Protein AF-0000000084721008 (afdb_homodimer)

pLDDT: mean 77.88, std 16.02, range [26.09, 96.75]

Radius of gyration: 58.81 Å; Cα contacts (8 Å, |Δi|>4): 1709; chains: 2; bounding box: 65×165×120 Å

Secondary structure (DSSP, 8-state):
-HHHHHHHHHHHHHHHHHHHHHHHHHHHHHHHHHHHHHHHHHHHHHHHHHHHHHHHHHHHHHHHHHHHTS-GGGGSSEEEPSSEE-TTSPBPPTTSSEEE-GGGSPPPTTEEEEEEE-TT--EE-TTS--HHHHHHHT----HHHHHHHHHHHHHHHHHHHTS-HHHHHHSPP-----------TTS-HHHHHHHHHHHHHHHHHHHHHHHHHH-SGGGGG------S-S------S--BPPPEEEEETTEEEEEEEEEETTEEEEEEEEE-HHHHHHHHHHTTTTT-TT-EEEE--S----GGG-B-SSSSEEEE-----TTSS-----SHHHHHHHHHHHHHHHHHHHHHHHHHHHHHHHHHHHHHHHHHHHHHHHHHHHHHHHHHHHTT----HHHHHHHHHHHHHHHHHHHHHHHHHHHHHHHHTT------EEEEHHHHHHHHHHHHHHHHHHTT-EEEEE--SS-EEEE-HHHHHHHHHHHHHHHHHHSTT-SS-EEEEEEEEETTEEEEEEE--SS---HHHHHTTTSTT-S-HHHHTTSSS--S-HHHHHHHHHHHTT-EEEEEE-TTSSEEEEEEE--/-HHHHHHHHHHHHHHHHHHHHHHHHHHHHHHHHHHHHHHHHHHHHHHHHHHHHHHHHHHHHHHHHHHHTS-GGGGSSEEE-SSEE-TTSPBPPTTSSEEE-GGGSPPPTTEEEEEEE-TT--EE-TT---HHHHHHHT----HHHHHHHHHHHHHHHHHHHTS-HHHHHHS-------------TTS-HHHHHHHHHHHHHHHHHHHHHHHHHH-SGGGGG------S-S---------BPPPEEEEETTEEEEEEEEEETTEEEEEEEEE-HHHHHHHHHHTTTTT-TT-EEEE--S----GGG-B-SSSSEEEE-----TTSS-----SHHHHHHHHHHHHHHHHHHHHHHHHHHHHHHHHHHHHHHHHHHHHHHHHHHHHHHHHHHHTT----HHHHHHHHHHHHHHHHHHHHHHHHHHHHHHHHTT------EEEEHHHHHHHHHHHHHHHHHHTT-EEEEE--SS-EEEE-HHHHHHHHHHHHHHHHHHSTT-SS-EEEEEEEEETTEEEEEEE--SS---HHHHHTTTSTT-S-HHHHTTSSS--S-HHHHHHHHHHHTT-EEEEEE-TTSSEEEEEEE--

Foldseek 3Di:
DVVVVVVVVVLVVVLVVVVVVLVVVLVVVVVVVVVVVVLVVVVLLLVLLLVLLVLLLVVCLVVLLVFLQAAPQLQAQKAFDPCDADPVRHGDPTPPDIDGRPCLADDDPQFQFKWKAFPVGDIDGSNQDDQVSCVVVVSHDDPVSNVSHVVVSVVVSVLSVPDDVVVVQPDDAPPQPPPPCPVPPPDDPSRSVSLNVLSVSLVVSLVSLQVSQNHPPPPPPVPDPDDDDDDPPPPPRWPKDGWAWADRDPWIWTWIWTADPNTIMIITTTGNCVVSQVVSLVVSCVSQVPKHKAADHDHPHHSVFCAHNNYRIGIDSPDDPPPDDDCVVPCSVVVSVVVVVVSVVVSVVVVVVSVVVVVVVVLVVLLVVLLVVLLVVLVVLLVVLVVCVVVCVCVDPVVNVVSVVVNVVSVVVNVLQVVLSVLVVCLVVVNDQWDWDKDWPCVLCVVCVVVLQVLLVVLPAGEAEEEDGDDIFTGRSVLVSLLVSLLSNVQSFQQSPPPHRYWYWYWDDDPQWIKTKIWHARQEDDPVCQVCLQPFQPCPPVCCVPGGRDSSSSNVSSQSSLVSGVWGWDWDDDPNGTTMIIIIGHD/DVVLVVVVVVLVVVLVVVVVVLVVVLVVVVVVVVVVVVLVVVVLLLVLLLVLLVLLLVVCLVVLLVFLQAAPQLQAQKAFDDCDADPVRHGDDTPPDIDGRPCLADDDPQFQFKWKAFPVGDIDGSNQDDQVSCVVVVSHDDPVSNVSHVVVSVVVSVLSVPDDVVVVQPDPAPPQPPPPCPVPPPDDPSRSVSLNVLSVSLVVSLVSLQVSQNHPPPPPPVDDPDDDDDDPPPPPRWPKDGWAWADRDPWIWTWIWTADPNTIMIITTTGNCVVSQVVSLVVSCVSQVPKHKAADHDHPHHSVFCAHNNYRIGIDSPDDPPPDDDCVVPCSVVVSVVVVVVSVVVSVVVVVVSVVVVVVVVLVVLLVVLLVVLLVVLVVLLVVLVVCVVVCVCVDPVVNVVSVVVNVVSVVVNVLQVVLSVLVVCLVVVNDQWDWDKDWPCVLVVVCVVVLQVLLVVLPAGEAEDEDGDDIFTGRSVLVSLLVSLLSNVQSFQQSVPPHRYWYWYWDDDPNWIKTKIWHARQEDDPVCQVCLQPFQPPPPVCCVPGGRDSSSSNVSSQSSLVSGVWGWHWDDDPNGTTMIIIIGHD

Solvent-accessible surface area (backbone atoms only — not comparable to full-atom values): 63607 Å² total; per-residue (Å²): 116,70,68,58,52,54,53,50,50,51,49,51,49,51,51,48,52,47,48,50,50,51,50,52,51,49,51,48,52,50,50,52,49,51,52,50,49,50,49,50,52,52,51,50,50,51,48,34,48,52,52,46,49,51,52,51,41,41,57,44,40,48,60,45,25,55,63,33,49,57,56,80,61,35,51,31,49,65,28,68,42,77,56,33,18,32,76,84,64,41,66,51,64,84,54,53,37,24,26,55,24,76,58,48,47,84,70,56,89,55,44,71,45,55,36,28,31,42,78,87,65,53,68,48,34,28,64,63,65,64,73,67,60,31,59,52,66,70,48,72,70,58,69,69,57,52,50,51,49,47,51,49,49,52,53,47,45,62,58,50,72,78,45,67,62,66,63,66,68,64,54,71,73,70,71,76,64,71,72,68,75,71,67,57,87,82,56,51,71,63,54,54,52,49,52,52,49,44,39,53,51,48,52,54,45,32,50,34,30,50,54,14,23,45,28,80,75,63,75,68,68,76,61,78,78,65,91,90,77,81,74,72,78,69,68,77,66,56,70,50,54,52,44,43,54,48,73,59,87,94,42,42,35,38,34,25,48,33,39,57,96,90,38,54,31,39,38,38,34,36,42,36,55,74,64,46,48,53,56,54,51,64,71,30,49,88,67,34,72,49,42,46,80,42,80,45,91,68,72,84,76,57,69,86,50,49,59,45,58,64,43,55,31,26,54,42,53,56,73,69,79,86,70,70,74,80,74,62,68,65,64,53,65,60,53,49,50,54,52,50,50,49,52,52,51,48,50,51,50,52,50,53,51,48,51,51,50,50,51,53,34,49,54,42,49,53,45,49,51,38,53,35,58,59,49,49,56,55,33,52,52,42,34,51,53,25,47,41,54,53,66,58,71,52,79,48,65,71,57,42,49,50,49,26,46,50,48,27,51,47,25,50,50,51,42,49,51,43,51,50,52,40,51,39,50,36,48,73,60,66,73,56,79,57,62,68,39,83,39,50,52,39,61,56,49,56,73,40,42,62,61,50,34,51,55,19,42,74,52,68,30,43,63,44,79,55,59,65,79,91,44,68,34,42,35,28,68,70,56,50,51,50,37,51,49,43,51,50,51,47,38,36,59,62,20,55,84,25,87,55,44,49,35,41,37,37,63,43,80,55,96,80,29,45,24,45,33,43,35,32,45,12,83,43,73,56,72,75,54,57,76,41,53,56,36,68,49,51,54,48,76,76,49,50,78,78,45,71,87,73,48,34,43,60,53,20,37,34,39,52,49,23,47,57,49,65,25,47,59,44,79,48,92,49,91,90,41,9,46,34,38,34,40,36,38,40,101,116,71,67,59,53,55,52,50,49,51,48,51,51,49,50,49,51,48,50,50,50,50,51,52,50,49,52,48,52,50,52,51,50,49,52,50,49,50,50,51,50,51,51,50,50,51,49,34,50,52,53,44,50,50,51,50,40,42,57,44,39,46,60,45,25,54,63,33,50,56,56,80,61,36,50,31,49,63,28,69,43,76,54,33,17,31,76,85,64,41,64,52,65,84,57,54,37,24,28,54,24,75,59,50,48,83,72,56,89,57,45,71,43,56,36,28,31,43,77,86,64,53,68,48,35,29,65,66,65,64,72,66,59,30,59,53,67,70,49,71,68,60,68,68,58,51,51,52,48,47,51,50,52,51,52,49,43,62,59,50,72,77,45,68,61,66,63,65,68,64,56,72,74,66,72,77,64,70,72,68,76,72,67,57,86,82,57,51,72,64,53,53,52,51,51,53,49,44,39,54,51,47,51,52,46,32,51,33,32,50,55,14,22,44,28,81,77,62,73,69,67,77,60,77,77,66,91,91,78,81,73,72,81,68,70,78,65,58,69,50,53,53,43,44,53,48,73,60,86,94,42,43,33,38,34,23,48,32,40,57,97,90,36,54,33,39,38,37,36,36,43,35,54,72,62,45,50,53,54,52,52,63,72,30,49,88,68,33,69,49,42,47,78,40,81,47,91,69,70,83,78,56,68,85,51,49,59,47,57,63,42,57,34,26,55,42,54,56,74,70,78,87,70,72,75,80,73,62,69,65,64,55,64,60,51,49,50,54,52,50,50,49,51,51,50,47,51,50,50,51,50,53,51,48,51,52,51,51,52,52,32,49,54,42,48,52,44,49,51,36,53,36,58,59,50,47,56,57,34,51,52,43,34,52,52,24,46,42,55,49,66,57,71,53,80,50,64,72,56,42,48,51,50,26,46,50,48,28,52,46,26,50,49,52,43,50,51,43,52,51,52,42,52,41,52,35,49,73,60,68,73,55,80,56,63,69,40,83,39,50,50,40,61,55,49,57,72,41,44,63,59,52,34,49,56,21,43,74,51,69,30,43,64,42,79,55,58,66,79,91,45,68,35,43,36,28,68,69,57,49,50,50,36,50,51,44,51,50,51,47,39,35,59,62,19,54,84,25,86,55,43,51,34,39,38,37,65,43,80,55,98,81,29,48,25,45,32,44,35,33,43,13,82,44,73,55,73,76,55,57,75,40,52,56,36,69,48,50,54,50,76,76,48,50,79,78,45,72,88,71,49,34,42,58,52,20,37,33,39,51,50,24,48,56,48,66,24,44,60,44,79,48,92,49,91,91,43,9,42,34,37,35,40,36,38,40,102

Structure (mmCIF, N/CA/C/O backbone):
data_AF-0000000084721008-model_v1
#
loop_
_entity.id
_entity.type
_entity.pdbx_description
1 polymer 'histidine kinase'
#
loop_
_atom_site.group_PDB
_atom_site.id
_atom_site.type_symbol
_atom_site.label_atom_id
_atom_site.label_alt_id
_atom_site.label_comp_id
_atom_site.label_asym_id
_atom_site.label_entity_id
_atom_site.label_seq_id
_atom_site.pdbx_PDB_ins_code
_atom_site.Cartn_x
_atom_site.Cartn_y
_atom_site.Cartn_z
_atom_site.occupancy
_atom_site.B_iso_or_equiv
_atom_site.auth_seq_id
_atom_site.auth_comp_id
_atom_site.auth_asym_id
_atom_site.auth_atom_id
_atom_site.pdbx_PDB_model_num
ATOM 1 N N . MET A 1 1 ? 10.516 42.25 18.156 1 35.97 1 MET A N 1
ATOM 2 C CA . MET A 1 1 ? 10.812 41.469 16.953 1 35.97 1 MET A CA 1
ATOM 3 C C . MET A 1 1 ? 11.148 40.031 17.328 1 35.97 1 MET A C 1
ATOM 5 O O . MET A 1 1 ? 11.117 39.156 16.484 1 35.97 1 MET A O 1
ATOM 9 N N . ILE A 1 2 ? 11.758 39.875 18.5 1 44.78 2 ILE A N 1
ATOM 10 C CA . ILE A 1 2 ? 12.461 38.688 18.969 1 44.78 2 ILE A CA 1
ATOM 11 C C . ILE A 1 2 ? 11.477 37.531 19.125 1 44.78 2 ILE A C 1
ATOM 13 O O . ILE A 1 2 ? 11.781 36.406 18.766 1 44.78 2 ILE A O 1
ATOM 17 N N . ARG A 1 3 ? 10.156 37.781 19.516 1 59.06 3 ARG A N 1
ATOM 18 C CA . ARG A 1 3 ? 9.305 36.688 19.969 1 59.06 3 ARG A CA 1
ATOM 19 C C . ARG A 1 3 ? 8.578 36.031 18.797 1 59.06 3 ARG A C 1
ATOM 21 O O . ARG A 1 3 ? 8.344 34.812 18.812 1 59.06 3 ARG A O 1
ATOM 28 N N . SER A 1 4 ? 8.633 36.875 17.75 1 67.44 4 SER A N 1
ATOM 29 C CA . SER A 1 4 ? 7.93 36.25 16.625 1 67.44 4 SER A CA 1
ATOM 30 C C . SER A 1 4 ? 8.766 35.156 15.984 1 67.44 4 SER A C 1
ATOM 32 O O . SER A 1 4 ? 8.219 34.125 15.539 1 67.44 4 SER A O 1
ATOM 34 N N . TRP A 1 5 ? 10.109 35.312 16.125 1 70.75 5 TRP A N 1
ATOM 35 C CA . TRP A 1 5 ? 10.969 34.312 15.477 1 70.75 5 TRP A CA 1
ATOM 36 C C . TRP A 1 5 ? 10.867 32.969 16.172 1 70.75 5 TRP A C 1
ATOM 38 O O . TRP A 1 5 ? 10.945 31.922 15.523 1 70.75 5 TRP A O 1
ATOM 48 N N . ARG A 1 6 ? 10.57 33.031 17.531 1 71.56 6 ARG A N 1
ATOM 49 C CA . ARG A 1 6 ? 10.445 31.797 18.266 1 71.56 6 ARG A CA 1
ATOM 50 C C . ARG A 1 6 ? 9.211 31.016 17.812 1 71.56 6 ARG A C 1
ATOM 52 O O . ARG A 1 6 ? 9.242 29.781 17.719 1 71.56 6 ARG A O 1
ATOM 59 N N . ILE A 1 7 ? 8.195 31.766 17.469 1 73.56 7 ILE A N 1
ATOM 60 C CA . ILE A 1 7 ? 6.969 31.125 17 1 73.56 7 ILE A CA 1
ATOM 61 C C . ILE A 1 7 ? 7.215 30.484 15.641 1 73.56 7 ILE A C 1
ATOM 63 O O . ILE A 1 7 ? 6.809 29.344 15.406 1 73.56 7 ILE A O 1
ATOM 67 N N . TRP A 1 8 ? 7.992 31.172 14.82 1 78 8 TRP A N 1
ATOM 68 C CA . TRP A 1 8 ? 8.242 30.656 13.477 1 78 8 TRP A CA 1
ATOM 69 C C . TRP A 1 8 ? 9.164 29.438 13.523 1 78 8 TRP A C 1
ATOM 71 O O . TRP A 1 8 ? 9.016 28.516 12.734 1 78 8 TRP A O 1
ATOM 81 N N . ILE A 1 9 ? 10.086 29.438 14.461 1 78.06 9 ILE A N 1
ATOM 82 C CA . ILE A 1 9 ? 10.969 28.281 14.609 1 78.06 9 ILE A CA 1
ATOM 83 C C . ILE A 1 9 ? 10.164 27.078 15.086 1 78.06 9 ILE A C 1
ATOM 85 O O . ILE A 1 9 ? 10.352 25.969 14.586 1 78.06 9 ILE A O 1
ATOM 89 N N . ALA A 1 10 ? 9.273 27.375 15.992 1 73.94 10 ALA A N 1
ATOM 90 C CA . ALA A 1 10 ? 8.453 26.281 16.516 1 73.94 10 ALA A CA 1
ATOM 91 C C . ALA A 1 10 ? 7.539 25.719 15.43 1 73.94 10 ALA A C 1
ATOM 93 O O . ALA A 1 10 ? 7.398 24.5 15.305 1 73.94 10 ALA A O 1
ATOM 94 N N . VAL A 1 11 ? 7.035 26.594 14.648 1 72.88 11 VAL A N 1
ATOM 95 C CA . VAL A 1 11 ? 6.141 26.156 13.578 1 72.88 11 VAL A CA 1
ATOM 96 C C . VAL A 1 11 ? 6.93 25.391 12.523 1 72.88 11 VAL A C 1
ATOM 98 O O . VAL A 1 11 ? 6.48 24.344 12.047 1 72.88 11 VAL A O 1
ATOM 101 N N . SER A 1 12 ? 8.047 25.922 12.156 1 76.56 12 SER A N 1
ATOM 102 C CA . SER A 1 12 ? 8.875 25.266 11.156 1 76.56 12 SER A CA 1
ATOM 103 C C . SER A 1 12 ? 9.32 23.875 11.641 1 76.56 12 SER A C 1
ATOM 105 O O . SER A 1 12 ? 9.344 22.922 10.859 1 76.56 12 SER A O 1
ATOM 107 N N . ALA A 1 13 ? 9.602 23.797 12.906 1 74.69 13 ALA A N 1
ATOM 108 C CA . ALA A 1 13 ? 10.008 22.516 13.469 1 74.69 13 ALA A CA 1
ATOM 109 C C . ALA A 1 13 ? 8.867 21.5 13.422 1 74.69 13 ALA A C 1
ATOM 111 O O . ALA A 1 13 ? 9.078 20.344 13.078 1 74.69 13 ALA A O 1
ATOM 112 N N . CYS A 1 14 ? 7.719 22.016 13.766 1 71.06 14 CYS A N 1
ATOM 113 C CA . CYS A 1 14 ? 6.555 21.141 13.734 1 71.06 14 CYS A CA 1
ATOM 114 C C . CYS A 1 14 ? 6.25 20.688 12.312 1 71.06 14 CYS A C 1
ATOM 116 O O . CYS A 1 14 ? 5.941 19.516 12.078 1 71.06 14 CYS A O 1
ATOM 118 N N . LEU A 1 15 ? 6.359 21.578 11.398 1 72.25 15 LEU A N 1
ATOM 119 C CA . LEU A 1 15 ? 6.102 21.25 10 1 72.25 15 LEU A CA 1
ATOM 120 C C . LEU A 1 15 ? 7.152 20.281 9.469 1 72.25 15 LEU A C 1
ATOM 122 O O . LEU A 1 15 ? 6.832 19.359 8.719 1 72.25 15 LEU A O 1
ATOM 126 N N . CYS A 1 16 ? 8.328 20.469 9.867 1 74.19 16 CYS A N 1
ATOM 127 C CA . CYS A 1 16 ? 9.398 19.578 9.438 1 74.19 16 CYS A CA 1
ATOM 128 C C . CYS A 1 16 ? 9.195 18.172 10 1 74.19 16 CYS A C 1
ATOM 130 O O . CYS A 1 16 ? 9.438 17.188 9.305 1 74.19 16 CYS A O 1
ATOM 132 N N . LEU A 1 17 ? 8.781 18.141 11.18 1 68.81 17 LEU A N 1
ATOM 133 C CA . LEU A 1 17 ? 8.508 16.844 11.789 1 68.81 17 LEU A CA 1
ATOM 134 C C . LEU A 1 17 ? 7.359 16.141 11.078 1 68.81 17 LEU A C 1
ATOM 136 O O . LEU A 1 17 ? 7.418 14.938 10.836 1 68.81 17 LEU A O 1
ATOM 140 N N . ALA A 1 18 ? 6.348 16.906 10.797 1 68.94 18 ALA A N 1
ATOM 141 C CA . ALA A 1 18 ? 5.219 16.344 10.07 1 68.94 18 ALA A CA 1
ATOM 142 C C . ALA A 1 18 ? 5.645 15.859 8.688 1 68.94 18 ALA A C 1
ATOM 144 O O . ALA A 1 18 ? 5.27 14.758 8.266 1 68.94 18 ALA A O 1
ATOM 145 N N . LEU A 1 19 ? 6.422 16.641 8.047 1 71.56 19 LEU A N 1
ATOM 146 C CA . LEU A 1 19 ? 6.895 16.281 6.715 1 71.56 19 LEU A CA 1
ATOM 147 C C . LEU A 1 19 ? 7.805 15.062 6.773 1 71.56 19 LEU A C 1
ATOM 149 O O . LEU A 1 19 ? 7.742 14.195 5.906 1 71.56 19 LEU A O 1
ATOM 153 N N . ALA A 1 20 ? 8.602 15.031 7.781 1 70.44 20 ALA A N 1
ATOM 154 C CA . ALA A 1 20 ? 9.477 13.875 7.953 1 70.44 20 ALA A CA 1
ATOM 155 C C . ALA A 1 20 ? 8.664 12.602 8.172 1 70.44 20 ALA A C 1
ATOM 157 O O . ALA A 1 20 ? 9.016 11.539 7.652 1 70.44 20 ALA A O 1
ATOM 158 N N . GLY A 1 21 ? 7.621 12.789 8.852 1 67.94 21 GLY A N 1
ATOM 159 C CA . GLY A 1 21 ? 6.738 11.648 9.047 1 67.94 21 GLY A CA 1
ATOM 160 C C . GLY A 1 21 ? 6.102 11.156 7.762 1 67.94 21 GLY A C 1
ATOM 161 O O . GLY A 1 21 ? 6.062 9.953 7.496 1 67.94 21 GLY A O 1
ATOM 162 N N . VAL A 1 22 ? 5.688 12.023 6.973 1 69.88 22 VAL A N 1
ATOM 163 C CA . VAL A 1 22 ? 5.047 11.656 5.715 1 69.88 22 VAL A CA 1
ATOM 164 C C . VAL A 1 22 ? 6.074 11.055 4.762 1 69.88 22 VAL A C 1
ATOM 166 O O . VAL A 1 22 ? 5.773 10.109 4.035 1 69.88 22 VAL A O 1
ATOM 169 N N . VAL A 1 23 ? 7.238 11.617 4.781 1 71.81 23 VAL A N 1
ATOM 170 C CA . VAL A 1 23 ? 8.305 11.086 3.939 1 71.81 23 VAL A CA 1
ATOM 171 C C . VAL A 1 23 ? 8.633 9.656 4.363 1 71.81 23 VAL A C 1
ATOM 173 O O . VAL A 1 23 ? 8.789 8.766 3.516 1 71.81 23 VAL A O 1
ATOM 176 N N . ALA A 1 24 ? 8.711 9.445 5.598 1 67 24 ALA A N 1
ATOM 177 C CA . ALA A 1 24 ? 9 8.109 6.105 1 67 24 ALA A CA 1
ATOM 178 C C . ALA A 1 24 ? 7.895 7.125 5.73 1 67 24 ALA A C 1
ATOM 180 O O . ALA A 1 24 ? 8.172 6 5.312 1 67 24 ALA A O 1
ATOM 181 N N . LEU A 1 25 ? 6.68 7.609 5.805 1 68.38 25 LEU A N 1
ATOM 182 C CA . LEU A 1 25 ? 5.555 6.758 5.438 1 68.38 25 LEU A CA 1
ATOM 183 C C . LEU A 1 25 ? 5.566 6.453 3.941 1 68.38 25 LEU A C 1
ATOM 185 O O . LEU A 1 25 ? 5.266 5.328 3.531 1 68.38 25 LEU A O 1
ATOM 189 N N . SER A 1 26 ? 5.91 7.438 3.26 1 70.38 26 SER A N 1
ATOM 190 C CA . SER A 1 26 ? 5.969 7.246 1.814 1 70.38 26 SER A CA 1
ATOM 191 C C . SER A 1 26 ? 7.086 6.281 1.43 1 70.38 26 SER A C 1
ATOM 193 O O . SER A 1 26 ? 6.895 5.406 0.584 1 70.38 26 SER A O 1
ATOM 195 N N . ALA A 1 27 ? 8.18 6.402 2.025 1 71.88 27 ALA A N 1
ATOM 196 C CA . ALA A 1 27 ? 9.305 5.512 1.748 1 71.88 27 ALA A CA 1
ATOM 197 C C . ALA A 1 27 ? 8.977 4.074 2.137 1 71.88 27 ALA A C 1
ATOM 199 O O . ALA A 1 27 ? 9.305 3.137 1.405 1 71.88 27 ALA A O 1
ATOM 200 N N . PHE A 1 28 ? 8.375 3.959 3.102 1 67.31 28 PHE A N 1
ATOM 201 C CA . PHE A 1 28 ? 7.984 2.629 3.549 1 67.31 28 PHE A CA 1
ATOM 202 C C . PHE A 1 28 ? 6.996 2 2.572 1 67.31 28 PHE A C 1
ATOM 204 O O . PHE A 1 28 ? 7.121 0.823 2.229 1 67.31 28 PHE A O 1
ATOM 211 N N . ALA A 1 29 ? 6.102 2.811 2.215 1 68 29 ALA A N 1
ATOM 212 C CA . ALA A 1 29 ? 5.102 2.316 1.272 1 68 29 ALA A CA 1
ATOM 213 C C . ALA A 1 29 ? 5.75 1.88 -0.038 1 68 29 ALA A C 1
ATOM 215 O O . ALA A 1 29 ? 5.379 0.853 -0.611 1 68 29 ALA A O 1
ATOM 216 N N . LEU A 1 30 ? 6.684 2.582 -0.382 1 70.94 30 LEU A N 1
ATOM 217 C CA . LEU A 1 30 ? 7.363 2.266 -1.635 1 70.94 30 LEU A CA 1
ATOM 218 C C . LEU A 1 30 ? 8.203 1.002 -1.494 1 70.94 30 LEU A C 1
ATOM 220 O O . LEU A 1 30 ? 8.266 0.185 -2.416 1 70.94 30 LEU A O 1
ATOM 224 N N . ARG A 1 31 ? 8.781 0.764 -0.392 1 72.19 31 ARG A N 1
ATOM 225 C CA . ARG A 1 31 ? 9.555 -0.445 -0.138 1 72.19 31 ARG A CA 1
ATOM 226 C C . ARG A 1 31 ? 8.656 -1.676 -0.102 1 72.19 31 ARG A C 1
ATOM 228 O O . ARG A 1 31 ? 9.016 -2.727 -0.638 1 72.19 31 ARG A O 1
ATOM 235 N N . LEU A 1 32 ? 7.613 -1.455 0.462 1 64.25 32 LEU A N 1
ATOM 236 C CA . LEU A 1 32 ? 6.672 -2.564 0.532 1 64.25 32 LEU A CA 1
ATOM 237 C C . LEU A 1 32 ? 6.164 -2.934 -0.858 1 64.25 32 LEU A C 1
ATOM 239 O O . LEU A 1 32 ? 6.02 -4.117 -1.176 1 64.25 32 LEU A O 1
ATOM 243 N N . ASP A 1 33 ? 5.969 -1.925 -1.613 1 70.19 33 ASP A N 1
ATOM 244 C CA . ASP A 1 33 ? 5.504 -2.166 -2.977 1 70.19 33 ASP A CA 1
ATOM 245 C C . ASP A 1 33 ? 6.566 -2.895 -3.797 1 70.19 33 ASP A C 1
ATOM 247 O O . ASP A 1 33 ? 6.25 -3.811 -4.559 1 70.19 33 ASP A O 1
ATOM 251 N N . ARG A 1 34 ? 7.711 -2.539 -3.6 1 72.19 34 ARG A N 1
ATOM 252 C CA . ARG A 1 34 ? 8.805 -3.184 -4.324 1 72.19 34 ARG A CA 1
ATOM 253 C C . ARG A 1 34 ? 8.977 -4.633 -3.873 1 72.19 34 ARG A C 1
ATOM 255 O O . ARG A 1 34 ? 9.188 -5.523 -4.699 1 72.19 34 ARG A O 1
ATOM 262 N N . ALA A 1 35 ? 8.898 -4.816 -2.66 1 68 35 ALA A N 1
ATOM 263 C CA . ALA A 1 35 ? 9.023 -6.172 -2.127 1 68 35 ALA A CA 1
ATOM 264 C C . ALA A 1 35 ? 7.891 -7.066 -2.635 1 68 35 ALA A C 1
ATOM 266 O O . ALA A 1 35 ? 8.125 -8.227 -2.988 1 68 35 ALA A O 1
ATOM 267 N N . ASP A 1 36 ? 6.777 -6.469 -2.705 1 68.56 36 ASP A N 1
ATOM 268 C CA . ASP A 1 36 ? 5.621 -7.219 -3.195 1 68.56 36 ASP A CA 1
ATOM 269 C C . ASP A 1 36 ? 5.777 -7.559 -4.676 1 68.56 36 ASP A C 1
ATOM 271 O O . ASP A 1 36 ? 5.418 -8.656 -5.105 1 68.56 36 ASP A O 1
ATOM 275 N N . ARG A 1 37 ? 6.289 -6.645 -5.305 1 70.88 37 ARG A N 1
ATOM 276 C CA . ARG A 1 37 ? 6.508 -6.879 -6.727 1 70.88 37 ARG A CA 1
ATOM 277 C C . ARG A 1 37 ? 7.547 -7.973 -6.949 1 70.88 37 ARG A C 1
ATOM 279 O O . ARG A 1 37 ? 7.359 -8.852 -7.797 1 70.88 37 ARG A O 1
ATOM 286 N N . GLN A 1 38 ? 8.531 -7.953 -6.215 1 73.62 38 GLN A N 1
ATOM 287 C CA . GLN A 1 38 ? 9.578 -8.961 -6.34 1 73.62 38 GLN A CA 1
ATOM 288 C C . GLN A 1 38 ? 9.055 -10.344 -5.945 1 73.62 38 GLN A C 1
ATOM 290 O O . GLN A 1 38 ? 9.383 -11.344 -6.594 1 73.62 38 GLN A O 1
ATOM 295 N N . ALA A 1 39 ? 8.297 -10.336 -4.992 1 69.25 39 ALA A N 1
ATOM 296 C CA . ALA A 1 39 ? 7.715 -11.602 -4.547 1 69.25 39 ALA A CA 1
ATOM 297 C C . ALA A 1 39 ? 6.773 -12.172 -5.602 1 69.25 39 ALA A C 1
ATOM 299 O O . ALA A 1 39 ? 6.766 -13.383 -5.84 1 69.25 39 ALA A O 1
ATOM 300 N N . ARG A 1 40 ? 6.062 -11.352 -6.199 1 71.75 40 ARG A N 1
ATOM 301 C CA . ARG A 1 40 ? 5.141 -11.789 -7.238 1 71.75 40 ARG A CA 1
ATOM 302 C C . ARG A 1 40 ? 5.895 -12.312 -8.453 1 71.75 40 ARG A C 1
ATOM 304 O O . ARG A 1 40 ? 5.496 -13.312 -9.062 1 71.75 40 ARG A O 1
ATOM 311 N N . GLU A 1 41 ? 6.898 -11.633 -8.711 1 75.56 41 GLU A N 1
ATOM 312 C CA . GLU A 1 41 ? 7.707 -12.07 -9.844 1 75.56 41 GLU A CA 1
ATOM 313 C C . GLU A 1 41 ? 8.359 -13.422 -9.57 1 75.56 41 GLU A C 1
ATOM 315 O O . GLU A 1 41 ? 8.391 -14.289 -10.445 1 75.56 41 GLU A O 1
ATOM 320 N N . SER A 1 42 ? 8.836 -13.539 -8.414 1 77.25 42 SER A N 1
ATOM 321 C CA . SER A 1 42 ? 9.445 -14.812 -8.039 1 77.25 42 SER A CA 1
ATOM 322 C C . SER A 1 42 ? 8.414 -15.938 -8.023 1 77.25 42 SER A C 1
ATOM 324 O O . SER A 1 42 ? 8.695 -17.047 -8.461 1 77.25 42 SER A O 1
ATOM 326 N N . ALA A 1 43 ? 7.289 -15.617 -7.562 1 76.38 43 ALA A N 1
ATOM 327 C CA . ALA A 1 43 ? 6.219 -16.609 -7.527 1 76.38 43 ALA A CA 1
ATOM 328 C C . ALA A 1 43 ? 5.797 -17.016 -8.938 1 76.38 43 ALA A C 1
ATOM 330 O O . ALA A 1 43 ? 5.539 -18.188 -9.195 1 76.38 43 ALA A O 1
ATOM 331 N N . ALA A 1 44 ? 5.758 -16.078 -9.734 1 80.06 44 ALA A N 1
ATOM 332 C CA . ALA A 1 44 ? 5.391 -16.359 -11.125 1 80.06 44 ALA A CA 1
ATOM 333 C C . ALA A 1 44 ? 6.441 -17.234 -11.797 1 80.06 44 ALA A C 1
ATOM 335 O O . ALA A 1 44 ? 6.105 -18.141 -12.57 1 80.06 44 ALA A O 1
ATOM 336 N N . ARG A 1 45 ? 7.676 -16.969 -11.523 1 83.25 45 ARG A N 1
ATOM 337 C CA . ARG A 1 45 ? 8.758 -17.766 -12.094 1 83.25 45 ARG A CA 1
ATOM 338 C C . ARG A 1 45 ? 8.695 -19.203 -11.602 1 83.25 45 ARG A C 1
ATOM 340 O O . ARG A 1 45 ? 8.914 -20.141 -12.375 1 83.25 45 ARG A O 1
ATOM 347 N N . GLU A 1 46 ? 8.469 -19.281 -10.391 1 84.75 46 GLU A N 1
ATOM 348 C CA . GLU A 1 46 ? 8.375 -20.625 -9.82 1 84.75 46 GLU A CA 1
ATOM 349 C C . GLU A 1 46 ? 7.188 -21.375 -10.398 1 84.75 46 GLU A C 1
ATOM 351 O O . GLU A 1 46 ? 7.273 -22.594 -10.633 1 84.75 46 GLU A O 1
ATOM 356 N N . GLU A 1 47 ? 6.148 -20.734 -10.594 1 86 47 GLU A N 1
ATOM 357 C CA . GLU A 1 47 ? 4.984 -21.359 -11.203 1 86 47 GLU A CA 1
ATOM 358 C C . GLU A 1 47 ? 5.297 -21.844 -12.617 1 86 47 GLU A C 1
ATOM 360 O O . GLU A 1 47 ? 4.938 -22.953 -12.992 1 86 47 GLU A O 1
ATOM 365 N N . ASN A 1 48 ? 5.898 -20.938 -13.305 1 88.88 48 ASN A N 1
ATOM 366 C CA . ASN A 1 48 ? 6.25 -21.312 -14.672 1 88.88 48 ASN A CA 1
ATOM 367 C C . ASN A 1 48 ? 7.199 -22.5 -14.703 1 88.88 48 ASN A C 1
ATOM 369 O O . ASN A 1 48 ? 7.098 -23.359 -15.586 1 88.88 48 ASN A O 1
ATOM 373 N N . ALA A 1 49 ? 8.086 -22.5 -13.773 1 89.81 49 ALA A N 1
ATOM 374 C CA . ALA A 1 49 ? 9.016 -23.625 -13.695 1 89.81 49 ALA A CA 1
ATOM 375 C C . ALA A 1 49 ? 8.273 -24.922 -13.398 1 89.81 49 ALA A C 1
ATOM 377 O O . ALA A 1 49 ? 8.578 -25.969 -13.984 1 89.81 49 ALA A O 1
ATOM 378 N N . ARG A 1 50 ? 7.355 -24.859 -12.547 1 89.81 50 ARG A N 1
ATOM 379 C CA . ARG A 1 50 ? 6.559 -26.031 -12.219 1 89.81 50 ARG A CA 1
ATOM 380 C C . ARG A 1 50 ? 5.785 -26.531 -13.438 1 89.81 50 ARG A C 1
ATOM 382 O O . ARG A 1 50 ? 5.766 -27.719 -13.727 1 89.81 50 ARG A O 1
ATOM 389 N N . LEU A 1 51 ? 5.188 -25.641 -14.07 1 91.44 51 LEU A N 1
ATOM 390 C CA . LEU A 1 51 ? 4.418 -25.984 -15.258 1 91.44 51 LEU A CA 1
ATOM 391 C C . LEU A 1 51 ? 5.324 -26.562 -16.344 1 91.44 51 LEU A C 1
ATOM 393 O O . LEU A 1 51 ? 4.945 -27.516 -17.031 1 91.44 51 LEU A O 1
ATOM 397 N N . ALA A 1 52 ? 6.461 -25.953 -16.406 1 92.81 52 ALA A N 1
ATOM 398 C CA . ALA A 1 52 ? 7.43 -26.453 -17.391 1 92.81 52 ALA A CA 1
ATOM 399 C C . ALA A 1 52 ? 7.82 -27.891 -17.094 1 92.81 52 ALA A C 1
ATOM 401 O O . ALA A 1 52 ? 7.91 -28.719 -18.016 1 92.81 52 ALA A O 1
ATOM 402 N N . LEU A 1 53 ? 8.062 -28.203 -15.898 1 92.94 53 LEU A N 1
ATOM 403 C CA . LEU A 1 53 ? 8.438 -29.547 -15.508 1 92.94 53 LEU A CA 1
ATOM 404 C C . LEU A 1 53 ? 7.312 -30.531 -15.828 1 92.94 53 LEU A C 1
ATOM 406 O O . LEU A 1 53 ? 7.574 -31.656 -16.281 1 92.94 53 LEU A O 1
ATOM 410 N N . TRP A 1 54 ? 6.121 -30.141 -15.594 1 93.12 54 TRP A N 1
ATOM 411 C CA . TRP A 1 54 ? 4.977 -30.984 -15.93 1 93.12 54 TRP A CA 1
ATOM 412 C C . TRP A 1 54 ? 4.906 -31.234 -17.438 1 93.12 54 TRP A C 1
ATOM 414 O O . TRP A 1 54 ? 4.672 -32.375 -17.875 1 93.12 54 TRP A O 1
ATOM 424 N N . ARG A 1 55 ? 5.117 -30.234 -18.188 1 92.38 55 ARG A N 1
ATOM 425 C CA . ARG A 1 55 ? 5.086 -30.359 -19.641 1 92.38 55 ARG A CA 1
ATOM 426 C C . ARG A 1 55 ? 6.148 -31.328 -20.141 1 92.38 55 ARG A C 1
ATOM 428 O O . ARG A 1 55 ? 5.855 -32.219 -20.953 1 92.38 55 ARG A O 1
ATOM 435 N N . LEU A 1 56 ? 7.301 -31.125 -19.594 1 93.56 56 LEU A N 1
ATOM 436 C CA . LEU A 1 56 ? 8.422 -31.969 -20.016 1 93.56 56 LEU A CA 1
ATOM 437 C C . LEU A 1 56 ? 8.172 -33.438 -19.656 1 93.56 56 LEU A C 1
ATOM 439 O O . LEU A 1 56 ? 8.305 -34.312 -20.516 1 93.56 56 LEU A O 1
ATOM 443 N N . ASP A 1 57 ? 7.82 -33.656 -18.453 1 92.88 57 ASP A N 1
ATOM 444 C CA . ASP A 1 57 ? 7.594 -35.031 -18.016 1 92.88 57 ASP A CA 1
ATOM 445 C C . ASP A 1 57 ? 6.426 -35.688 -18.766 1 92.88 57 ASP A C 1
ATOM 447 O O . ASP A 1 57 ? 6.473 -36.844 -19.109 1 92.88 57 ASP A O 1
ATOM 451 N N . SER A 1 58 ? 5.418 -34.938 -18.969 1 91.12 58 SER A N 1
ATOM 452 C CA . SER A 1 58 ? 4.25 -35.438 -19.672 1 91.12 58 SER A CA 1
ATOM 453 C C . SER A 1 58 ? 4.586 -35.781 -21.109 1 91.12 58 SER A C 1
ATOM 455 O O . SER A 1 58 ? 4.086 -36.781 -21.656 1 91.12 58 SER A O 1
ATOM 457 N N . ASP A 1 59 ? 5.375 -35.031 -21.719 1 90.31 59 ASP A N 1
ATOM 458 C CA . ASP A 1 59 ? 5.773 -35.25 -23.094 1 90.31 59 ASP A CA 1
ATOM 459 C C . ASP A 1 59 ? 6.676 -36.5 -23.203 1 90.31 59 ASP A C 1
ATOM 461 O O . ASP A 1 59 ? 6.734 -37.125 -24.25 1 90.31 59 ASP A O 1
ATOM 465 N N . LEU A 1 60 ? 7.332 -36.812 -22.156 1 90.94 60 LEU A N 1
ATOM 466 C CA . LEU A 1 60 ? 8.273 -37.938 -22.156 1 90.94 60 LEU A CA 1
ATOM 467 C C . LEU A 1 60 ? 7.562 -39.25 -21.844 1 90.94 60 LEU A C 1
ATOM 469 O O . LEU A 1 60 ? 8.062 -40.312 -22.172 1 90.94 60 LEU A O 1
ATOM 473 N N . LEU A 1 61 ? 6.441 -39.188 -21.266 1 88.56 61 LEU A N 1
ATOM 474 C CA . LEU A 1 61 ? 5.777 -40.344 -20.734 1 88.56 61 LEU A CA 1
ATOM 475 C C . LEU A 1 61 ? 5.422 -41.344 -21.844 1 88.56 61 LEU A C 1
ATOM 477 O O . LEU A 1 61 ? 5.668 -42.531 -21.719 1 88.56 61 LEU A O 1
ATOM 481 N N . PRO A 1 62 ? 4.867 -40.812 -22.938 1 83.44 62 PRO A N 1
ATOM 482 C CA . PRO A 1 62 ? 4.523 -41.75 -24 1 83.44 62 PRO A CA 1
ATOM 483 C C . PRO A 1 62 ? 5.738 -42.531 -24.516 1 83.44 62 PRO A C 1
ATOM 485 O O . PRO A 1 62 ? 5.645 -43.719 -24.781 1 83.44 62 PRO A O 1
ATOM 488 N N . LEU A 1 63 ? 6.848 -41.906 -24.625 1 86.25 63 LEU A N 1
ATOM 489 C CA . LEU A 1 63 ? 8.078 -42.531 -25.094 1 86.25 63 LEU A CA 1
ATOM 490 C C . LEU A 1 63 ? 8.547 -43.594 -24.094 1 86.25 63 LEU A C 1
ATOM 492 O O . LEU A 1 63 ? 8.859 -44.719 -24.5 1 86.25 63 LEU A O 1
ATOM 496 N N . VAL A 1 64 ? 8.57 -43.281 -22.859 1 88.44 64 VAL A N 1
ATOM 497 C CA . VAL A 1 64 ? 9.055 -44.188 -21.828 1 88.44 64 VAL A CA 1
ATOM 498 C C . VAL A 1 64 ? 8.102 -45.375 -21.688 1 88.44 64 VAL A C 1
ATOM 500 O O . VAL A 1 64 ? 8.539 -46.5 -21.516 1 88.44 64 VAL A O 1
ATOM 503 N N . ALA A 1 65 ? 6.883 -45.062 -21.719 1 83.5 65 ALA A N 1
ATOM 504 C CA . ALA A 1 65 ? 5.887 -46.125 -21.609 1 83.5 65 ALA A CA 1
ATOM 505 C C . ALA A 1 65 ? 6 -47.125 -22.781 1 83.5 65 ALA A C 1
ATOM 507 O O . ALA A 1 65 ? 5.914 -48.344 -22.578 1 83.5 65 ALA A O 1
ATOM 508 N N . ARG A 1 66 ? 6.156 -46.656 -23.938 1 81.94 66 ARG A N 1
ATOM 509 C CA . ARG A 1 66 ? 6.293 -47.5 -25.125 1 81.94 66 ARG A CA 1
ATOM 510 C C . ARG A 1 66 ? 7.5 -48.406 -25.016 1 81.94 66 ARG A C 1
ATOM 512 O O . ARG A 1 66 ? 7.402 -49.625 -25.281 1 81.94 66 ARG A O 1
ATOM 519 N N . GLU A 1 67 ? 8.57 -47.875 -24.625 1 86.88 67 GLU A N 1
ATOM 520 C CA . GLU A 1 67 ? 9.797 -48.656 -24.531 1 86.88 67 GLU A CA 1
ATOM 521 C C . GLU A 1 67 ? 9.727 -49.688 -23.391 1 86.88 67 GLU A C 1
ATOM 523 O O . GLU A 1 67 ? 10.289 -50.75 -23.469 1 86.88 67 GLU A O 1
ATOM 528 N N . SER A 1 68 ? 9.047 -49.281 -22.375 1 86.31 68 SER A N 1
ATOM 529 C CA . SER A 1 68 ? 8.914 -50.188 -21.234 1 86.31 68 SER A CA 1
ATOM 530 C C . SER A 1 68 ? 7.957 -51.312 -21.531 1 86.31 68 SER A C 1
ATOM 532 O O . SER A 1 68 ? 8.016 -52.375 -20.891 1 86.31 68 SER A O 1
ATOM 534 N N . ALA A 1 69 ? 7.152 -51.156 -22.469 1 78.75 69 ALA A N 1
ATOM 535 C CA . ALA A 1 69 ? 6.148 -52.156 -22.797 1 78.75 69 ALA A CA 1
ATOM 536 C C . ALA A 1 69 ? 6.734 -53.219 -23.719 1 78.75 69 ALA A C 1
ATOM 538 O O . ALA A 1 69 ? 6.109 -54.281 -23.938 1 78.75 69 ALA A O 1
ATOM 539 N N . VAL A 1 70 ? 7.934 -53.062 -24.234 1 82.81 70 VAL A N 1
ATOM 540 C CA . VAL A 1 70 ? 8.57 -54.062 -25.094 1 82.81 70 VAL A CA 1
ATOM 541 C C . VAL A 1 70 ? 8.852 -55.344 -24.312 1 82.81 70 VAL A C 1
ATOM 543 O O . VAL A 1 70 ? 9.477 -55.281 -23.25 1 82.81 70 VAL A O 1
ATOM 546 N N . ALA A 1 71 ? 8.391 -56.469 -24.812 1 80.62 71 ALA A N 1
ATOM 547 C CA . ALA A 1 71 ? 8.586 -57.75 -24.141 1 80.62 71 ALA A CA 1
ATOM 548 C C . ALA A 1 71 ? 10.055 -58.125 -24.125 1 80.62 71 ALA A C 1
ATOM 550 O O . ALA A 1 71 ? 10.789 -57.875 -25.078 1 80.62 71 ALA A O 1
ATOM 551 N N . PRO A 1 72 ? 10.5 -58.719 -23.094 1 87 72 PRO A N 1
ATOM 552 C CA . PRO A 1 72 ? 11.906 -59.125 -23 1 87 72 PRO A CA 1
ATOM 553 C C . PRO A 1 72 ? 12.344 -60.031 -24.156 1 87 72 PRO A C 1
ATOM 555 O O . PRO A 1 72 ? 13.484 -59.906 -24.625 1 87 72 PRO A O 1
ATOM 558 N N . GLU A 1 73 ? 11.461 -60.812 -24.703 1 85.25 73 GLU A N 1
ATOM 559 C CA . GLU A 1 73 ? 11.797 -61.75 -25.781 1 85.25 73 GLU A CA 1
ATOM 560 C C . GLU A 1 73 ? 12.039 -61.031 -27.094 1 85.25 73 GLU A C 1
ATOM 562 O O . GLU A 1 73 ? 12.711 -61.531 -27.984 1 85.25 73 GLU A O 1
ATOM 567 N N . ALA A 1 74 ? 11.523 -59.844 -27.109 1 86.81 74 ALA A N 1
ATOM 568 C CA . ALA A 1 74 ? 11.602 -59.062 -28.344 1 86.81 74 ALA A CA 1
ATOM 569 C C . ALA A 1 74 ? 13.023 -58.562 -28.578 1 86.81 74 ALA A C 1
ATOM 571 O O . ALA A 1 74 ? 13.352 -58.125 -29.688 1 86.81 74 ALA A O 1
ATOM 572 N N . TYR A 1 75 ? 13.812 -58.625 -27.625 1 92.31 75 TYR A N 1
ATOM 573 C CA . TYR A 1 75 ? 15.172 -58.094 -27.75 1 92.31 75 TYR A CA 1
ATOM 574 C C . TYR A 1 75 ? 16.094 -59.125 -28.406 1 92.31 75 TYR A C 1
ATOM 576 O O . TYR A 1 75 ? 17.266 -58.844 -28.641 1 92.31 75 TYR A O 1
ATOM 584 N N . ARG A 1 76 ? 15.523 -60.25 -28.703 1 88.25 76 ARG A N 1
ATOM 585 C CA . ARG A 1 76 ? 16.156 -61.219 -29.562 1 88.25 76 ARG A CA 1
ATOM 586 C C . ARG A 1 76 ? 15.578 -61.156 -30.984 1 88.25 76 ARG A C 1
ATOM 588 O O . ARG A 1 76 ? 14.375 -60.938 -31.156 1 88.25 76 ARG A O 1
ATOM 595 N N . PRO A 1 77 ? 16.5 -61.281 -31.906 1 86.56 77 PRO A N 1
ATOM 596 C CA . PRO A 1 77 ? 15.969 -61.188 -33.281 1 86.56 77 PRO A CA 1
ATOM 597 C C . PRO A 1 77 ? 14.859 -62.219 -33.531 1 86.56 77 PRO A C 1
ATOM 599 O O . PRO A 1 77 ? 13.883 -61.906 -34.219 1 86.56 77 PRO A O 1
ATOM 602 N N . VAL A 1 78 ? 15.109 -63.406 -33.031 1 84.44 78 VAL A N 1
ATOM 603 C CA . VAL A 1 78 ? 14.125 -64.5 -33.156 1 84.44 78 VAL A CA 1
ATOM 604 C C . VAL A 1 78 ? 13.953 -65.188 -31.797 1 84.44 78 VAL A C 1
ATOM 606 O O . VAL A 1 78 ? 14.93 -65.438 -31.078 1 84.44 78 VAL A O 1
ATOM 609 N N . SER A 1 79 ? 12.688 -65.312 -31.453 1 82.88 79 SER A N 1
ATOM 610 C CA . SER A 1 79 ? 12.414 -66 -30.188 1 82.88 79 SER A CA 1
ATOM 611 C C . SER A 1 79 ? 11.359 -67.125 -30.359 1 82.88 79 SER A C 1
ATOM 613 O O . SER A 1 79 ? 10.609 -67.062 -31.328 1 82.88 79 SER A O 1
ATOM 615 N N . ALA A 1 80 ? 11.492 -68 -29.375 1 77.5 80 ALA A N 1
ATOM 616 C CA . ALA A 1 80 ? 10.492 -69.062 -29.406 1 77.5 80 ALA A CA 1
ATOM 617 C C . ALA A 1 80 ? 9.094 -68.5 -29.172 1 77.5 80 ALA A C 1
ATOM 619 O O . ALA A 1 80 ? 8.883 -67.688 -28.297 1 77.5 80 ALA A O 1
ATOM 620 N N . ALA A 1 81 ? 8.219 -68.812 -30.062 1 72.75 81 ALA A N 1
ATOM 621 C CA . ALA A 1 81 ? 6.852 -68.25 -29.969 1 72.75 81 ALA A CA 1
ATOM 622 C C . ALA A 1 81 ? 6.082 -68.938 -28.844 1 72.75 81 ALA A C 1
ATOM 624 O O . ALA A 1 81 ? 6.066 -70.188 -28.75 1 72.75 81 ALA A O 1
ATOM 625 N N . ARG A 1 82 ? 5.773 -68.125 -27.906 1 68.38 82 ARG A N 1
ATOM 626 C CA . ARG A 1 82 ? 4.898 -68.625 -26.859 1 68.38 82 ARG A CA 1
ATOM 627 C C . ARG A 1 82 ? 3.434 -68.375 -27.188 1 68.38 82 ARG A C 1
ATOM 629 O O . ARG A 1 82 ? 3.1 -67.312 -27.766 1 68.38 82 ARG A O 1
ATOM 636 N N . GLY A 1 83 ? 2.625 -69.312 -26.922 1 70.75 83 GLY A N 1
ATOM 637 C CA . GLY A 1 83 ? 1.194 -69.188 -27.125 1 70.75 83 GLY A CA 1
ATOM 638 C C . GLY A 1 83 ? 0.75 -69.375 -28.547 1 70.75 83 GLY A C 1
ATOM 639 O O . GLY A 1 83 ? -0.262 -68.812 -28.984 1 70.75 83 GLY A O 1
ATOM 640 N N . VAL A 1 84 ? 1.674 -70 -29.297 1 76.88 84 VAL A N 1
ATOM 641 C CA . VAL A 1 84 ? 1.335 -70.312 -30.688 1 76.88 84 VAL A CA 1
ATOM 642 C C . VAL A 1 84 ? 0.565 -71.625 -30.734 1 76.88 84 VAL A C 1
ATOM 644 O O . VAL A 1 84 ? 0.912 -72.562 -30.031 1 76.88 84 VAL A O 1
ATOM 647 N N . LEU A 1 85 ? -0.463 -71.562 -31.391 1 79.62 85 LEU A N 1
ATOM 648 C CA . LEU A 1 85 ? -1.338 -72.75 -31.531 1 79.62 85 LEU A CA 1
ATOM 649 C C . LEU A 1 85 ? -1.31 -73.25 -32.969 1 79.62 85 LEU A C 1
ATOM 651 O O . LEU A 1 85 ? -1.05 -72.5 -33.906 1 79.62 85 LEU A O 1
ATOM 655 N N . ASP A 1 86 ? -1.435 -74.5 -33.031 1 77.88 86 ASP A N 1
ATOM 656 C CA . ASP A 1 86 ? -1.526 -75.125 -34.375 1 77.88 86 ASP A CA 1
ATOM 657 C C . ASP A 1 86 ? -2.924 -74.938 -34.969 1 77.88 86 ASP A C 1
ATOM 659 O O . ASP A 1 86 ? -3.777 -74.25 -34.344 1 77.88 86 ASP A O 1
ATOM 663 N N . SER A 1 87 ? -3.164 -75.438 -36.219 1 76.81 87 SER A N 1
ATOM 664 C CA . SER A 1 87 ? -4.43 -75.25 -36.938 1 76.81 87 SER A CA 1
ATOM 665 C C . SER A 1 87 ? -5.582 -75.875 -36.188 1 76.81 87 SER A C 1
ATOM 667 O O . SER A 1 87 ? -6.742 -75.562 -36.375 1 76.81 87 SER A O 1
ATOM 669 N N . LYS A 1 88 ? -5.312 -76.812 -35.219 1 78.38 88 LYS A N 1
ATOM 670 C CA . LYS A 1 88 ? -6.344 -77.5 -34.438 1 78.38 88 LYS A CA 1
ATOM 671 C C . LYS A 1 88 ? -6.438 -76.875 -33.031 1 78.38 88 LYS A C 1
ATOM 673 O O . LYS A 1 88 ? -7.043 -77.5 -32.125 1 78.38 88 LYS A O 1
ATOM 678 N N . LEU A 1 89 ? -5.836 -75.75 -32.812 1 78.5 89 LEU A N 1
ATOM 679 C CA . LEU A 1 89 ? -5.875 -74.938 -31.578 1 78.5 89 LEU A CA 1
ATOM 680 C C . LEU A 1 89 ? -5.152 -75.688 -30.453 1 78.5 89 LEU A C 1
ATOM 682 O O . LEU A 1 89 ? -5.547 -75.562 -29.297 1 78.5 89 LEU A O 1
ATOM 686 N N . ARG A 1 90 ? -4.203 -76.562 -30.797 1 82.31 90 ARG A N 1
ATOM 687 C CA . ARG A 1 90 ? -3.34 -77.188 -29.812 1 82.31 90 ARG A CA 1
ATOM 688 C C . ARG A 1 90 ? -2.006 -76.438 -29.688 1 82.31 90 ARG A C 1
ATOM 690 O O . ARG A 1 90 ? -1.487 -75.938 -30.672 1 82.31 90 ARG A O 1
ATOM 697 N N . PRO A 1 91 ? -1.578 -76.438 -28.438 1 79.19 91 PRO A N 1
ATOM 698 C CA . PRO A 1 91 ? -0.308 -75.688 -28.234 1 79.19 91 PRO A CA 1
ATOM 699 C C . PRO A 1 91 ? 0.846 -76.375 -29 1 79.19 91 PRO A C 1
ATOM 701 O O . PRO A 1 91 ? 1 -77.562 -28.984 1 79.19 91 PRO A O 1
ATOM 704 N N . MET A 1 92 ? 1.456 -75.625 -29.797 1 78 92 MET A N 1
ATOM 705 C CA . MET A 1 92 ? 2.631 -76.062 -30.516 1 78 92 MET A CA 1
ATOM 706 C C . MET A 1 92 ? 3.82 -76.25 -29.578 1 78 92 MET A C 1
ATOM 708 O O . MET A 1 92 ? 4 -75.438 -28.656 1 78 92 MET A O 1
ATOM 712 N N . PRO A 1 93 ? 4.484 -77.375 -29.766 1 73.12 93 PRO A N 1
ATOM 713 C CA . PRO A 1 93 ? 5.648 -77.562 -28.891 1 73.12 93 PRO A CA 1
ATOM 714 C C . PRO A 1 93 ? 6.645 -76.438 -29.016 1 73.12 93 PRO A C 1
ATOM 716 O O . PRO A 1 93 ? 6.746 -75.812 -30.062 1 73.12 93 PRO A O 1
ATOM 719 N N . GLN A 1 94 ? 7.312 -76.125 -27.953 1 70.94 94 GLN A N 1
ATOM 720 C CA . GLN A 1 94 ? 8.305 -75.062 -27.875 1 70.94 94 GLN A CA 1
ATOM 721 C C . GLN A 1 94 ? 9.422 -75.312 -28.891 1 70.94 94 GLN A C 1
ATOM 723 O O . GLN A 1 94 ? 9.938 -76.438 -29.016 1 70.94 94 GLN A O 1
ATOM 728 N N . GLY A 1 95 ? 9.719 -74.312 -29.812 1 69 95 GLY A N 1
ATOM 729 C CA . GLY A 1 95 ? 10.836 -74.438 -30.734 1 69 95 GLY A CA 1
ATOM 730 C C . GLY A 1 95 ? 10.398 -74.625 -32.188 1 69 95 GLY A C 1
ATOM 731 O O . GLY A 1 95 ? 11.195 -74.5 -33.094 1 69 95 GLY A O 1
ATOM 732 N N . GLU A 1 96 ? 9.25 -75.125 -32.375 1 77.06 96 GLU A N 1
ATOM 733 C CA . GLU A 1 96 ? 8.797 -75.375 -33.719 1 77.06 96 GLU A CA 1
ATOM 734 C C . GLU A 1 96 ? 8.367 -74.062 -34.438 1 77.06 96 GLU A C 1
ATOM 736 O O . GLU A 1 96 ? 8.438 -74 -35.656 1 77.06 96 GLU A O 1
ATOM 741 N N . ALA A 1 97 ? 7.965 -73.188 -33.625 1 79.94 97 ALA A N 1
ATOM 742 C CA . ALA A 1 97 ? 7.59 -71.875 -34.188 1 79.94 97 ALA A CA 1
ATOM 743 C C . ALA A 1 97 ? 8.375 -70.75 -33.531 1 79.94 97 ALA A C 1
ATOM 745 O O . ALA A 1 97 ? 8.5 -70.688 -32.312 1 79.94 97 ALA A O 1
ATOM 746 N N . LEU A 1 98 ? 8.992 -70.062 -34.469 1 82.5 98 LEU A N 1
ATOM 747 C CA . LEU A 1 98 ? 9.766 -68.875 -34 1 82.5 98 LEU A CA 1
ATOM 748 C C . LEU A 1 98 ? 9.086 -67.562 -34.375 1 82.5 98 LEU A C 1
ATOM 750 O O . LEU A 1 98 ? 8.375 -67.5 -35.375 1 82.5 98 LEU A O 1
ATOM 754 N N . LEU A 1 99 ? 9.258 -66.625 -33.5 1 80.5 99 LEU A N 1
ATOM 755 C CA . LEU A 1 99 ? 8.695 -65.312 -33.781 1 80.5 99 LEU A CA 1
ATOM 756 C C . LEU A 1 99 ? 9.797 -64.312 -34 1 80.5 99 LEU A C 1
ATOM 758 O O . LEU A 1 99 ? 10.766 -64.25 -33.25 1 80.5 99 LEU A O 1
ATOM 762 N N . ALA A 1 100 ? 9.586 -63.594 -35.094 1 81.69 100 ALA A N 1
ATOM 763 C CA . ALA A 1 100 ? 10.516 -62.5 -35.344 1 81.69 100 ALA A CA 1
ATOM 764 C C . ALA A 1 100 ? 10.258 -61.312 -34.406 1 81.69 100 ALA A C 1
ATOM 766 O O . ALA A 1 100 ? 9.102 -61.031 -34.094 1 81.69 100 ALA A O 1
ATOM 767 N N . SER A 1 101 ? 11.305 -60.656 -34.031 1 84.06 101 SER A N 1
ATOM 768 C CA . SER A 1 101 ? 11.203 -59.531 -33.094 1 84.06 101 SER A CA 1
ATOM 769 C C . SER A 1 101 ? 10.453 -58.344 -33.75 1 84.06 101 SER A C 1
ATOM 771 O O . SER A 1 101 ? 10.719 -58 -34.906 1 84.06 101 SER A O 1
ATOM 773 N N . PRO A 1 102 ? 9.555 -57.781 -33 1 78.44 102 PRO A N 1
ATOM 774 C CA . PRO A 1 102 ? 8.898 -56.562 -33.5 1 78.44 102 PRO A CA 1
ATOM 775 C C . PRO A 1 102 ? 9.852 -55.375 -33.594 1 78.44 102 PRO A C 1
ATOM 777 O O . PRO A 1 102 ? 9.531 -54.375 -34.25 1 78.44 102 PRO A O 1
ATOM 780 N N . LEU A 1 103 ? 10.969 -55.469 -33.031 1 86.5 103 LEU A N 1
ATOM 781 C CA . LEU A 1 103 ? 11.938 -54.375 -33.031 1 86.5 103 LEU A CA 1
ATOM 782 C C . LEU A 1 103 ? 12.727 -54.312 -34.312 1 86.5 103 LEU A C 1
ATOM 784 O O . LEU A 1 103 ? 13.562 -53.438 -34.531 1 86.5 103 LEU A O 1
ATOM 788 N N . LEU A 1 104 ? 12.477 -55.312 -35.156 1 81.62 104 LEU A N 1
ATOM 789 C CA . LEU A 1 104 ? 13.102 -55.312 -36.469 1 81.62 104 LEU A CA 1
ATOM 790 C C . LEU A 1 104 ? 12.492 -54.25 -37.375 1 81.62 104 LEU A C 1
ATOM 792 O O . LEU A 1 104 ? 13.055 -53.906 -38.406 1 81.62 104 LEU A O 1
ATOM 796 N N . SER A 1 105 ? 11.383 -53.656 -36.844 1 74.31 105 SER A N 1
ATOM 797 C CA . SER A 1 105 ? 10.734 -52.562 -37.562 1 74.31 105 SER A CA 1
ATOM 798 C C . SER A 1 105 ? 11.531 -51.25 -37.406 1 74.31 105 SER A C 1
ATOM 800 O O . SER A 1 105 ? 12.523 -51.219 -36.688 1 74.31 105 SER A O 1
ATOM 802 N N . PRO A 1 106 ? 11.18 -50.25 -38.188 1 73.12 106 PRO A N 1
ATOM 803 C CA . PRO A 1 106 ? 11.898 -48.969 -38.094 1 73.12 106 PRO A CA 1
ATOM 804 C C . PRO A 1 106 ? 11.898 -48.406 -36.688 1 73.12 106 PRO A C 1
ATOM 806 O O . PRO A 1 106 ? 10.93 -48.594 -35.938 1 73.12 106 PRO A O 1
ATOM 809 N N . LEU A 1 107 ? 12.938 -47.781 -36.375 1 79.56 107 LEU A N 1
ATOM 810 C CA . LEU A 1 107 ? 13.156 -47.25 -35.031 1 79.56 107 LEU A CA 1
ATOM 811 C C . LEU A 1 107 ? 12.156 -46.125 -34.719 1 79.56 107 LEU A C 1
ATOM 813 O O . LEU A 1 107 ? 11.844 -45.312 -35.594 1 79.56 107 LEU A O 1
ATOM 817 N N . PRO A 1 108 ? 11.625 -46.156 -33.594 1 81.25 108 PRO A N 1
ATOM 818 C CA . PRO A 1 108 ? 10.75 -45.062 -33.188 1 81.25 108 PRO A CA 1
ATOM 819 C C . PRO A 1 108 ? 11.492 -43.75 -33.062 1 81.25 108 PRO A C 1
ATOM 821 O O . PRO A 1 108 ? 12.727 -43.719 -33.062 1 81.25 108 PRO A O 1
ATOM 824 N N . GLU A 1 109 ? 10.672 -42.719 -32.969 1 85.25 109 GLU A N 1
ATOM 825 C CA . GLU A 1 109 ? 11.242 -41.375 -32.844 1 85.25 109 GLU A CA 1
ATOM 826 C C . GLU A 1 109 ? 12.109 -41.281 -31.594 1 85.25 109 GLU A C 1
ATOM 828 O O . GLU A 1 109 ? 11.734 -41.781 -30.516 1 85.25 109 GLU A O 1
ATOM 833 N N . HIS A 1 110 ? 13.281 -40.75 -31.688 1 91.12 110 HIS A N 1
ATOM 834 C CA . HIS A 1 110 ? 14.242 -40.406 -30.641 1 91.12 110 HIS A CA 1
ATOM 835 C C . HIS A 1 110 ? 14.938 -41.656 -30.094 1 91.12 110 HIS A C 1
ATOM 837 O O . HIS A 1 110 ? 15.508 -41.625 -29 1 91.12 110 HIS A O 1
ATOM 843 N N . VAL A 1 111 ? 14.758 -42.75 -30.672 1 93.06 111 VAL A N 1
ATOM 844 C CA . VAL A 1 111 ? 15.469 -43.969 -30.281 1 93.06 111 VAL A CA 1
ATOM 845 C C . VAL A 1 111 ? 16.531 -44.312 -31.328 1 93.06 111 VAL A C 1
ATOM 847 O O . VAL A 1 111 ? 16.234 -44.344 -32.531 1 93.06 111 VAL A O 1
ATOM 850 N N . LEU A 1 112 ? 17.719 -44.5 -30.859 1 94.25 112 LEU A N 1
ATOM 851 C CA . LEU A 1 112 ? 18.812 -44.75 -31.797 1 94.25 112 LEU A CA 1
ATOM 852 C C . LEU A 1 112 ? 19.031 -46.25 -31.984 1 94.25 112 LEU A C 1
ATOM 854 O O . LEU A 1 112 ? 19.422 -46.688 -33.062 1 94.25 112 LEU A O 1
ATOM 858 N N . LEU A 1 113 ? 18.844 -47.062 -30.953 1 94.62 113 LEU A N 1
ATOM 859 C CA . LEU A 1 113 ? 19.125 -48.5 -31.031 1 94.62 113 LEU A CA 1
ATOM 860 C C . LEU A 1 113 ? 18.562 -49.219 -29.812 1 94.62 113 LEU A C 1
ATOM 862 O O . LEU A 1 113 ? 18.656 -48.719 -28.688 1 94.62 113 LEU A O 1
ATOM 866 N N . HIS A 1 114 ? 17.969 -50.344 -30.062 1 95.56 114 HIS A N 1
ATOM 867 C CA . HIS A 1 114 ? 17.641 -51.25 -28.969 1 95.56 114 HIS A CA 1
ATOM 868 C C . HIS A 1 114 ? 18.797 -52.219 -28.719 1 95.56 114 HIS A C 1
ATOM 870 O O . HIS A 1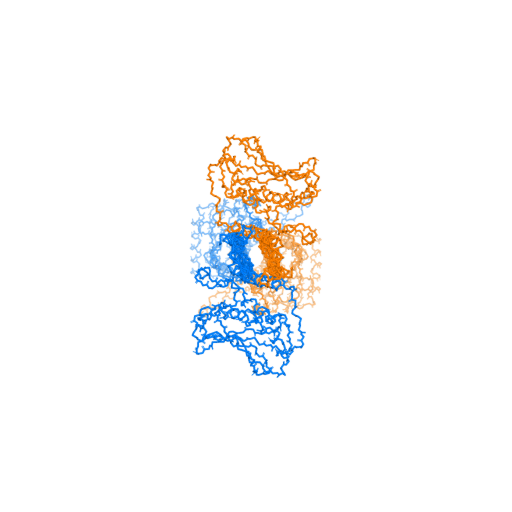 114 ? 19.5 -52.594 -29.656 1 95.56 114 HIS A O 1
ATOM 876 N N . PHE A 1 115 ? 19 -52.594 -27.453 1 94.69 115 PHE A N 1
ATOM 877 C CA . PHE A 1 115 ? 20.156 -53.438 -27.172 1 94.69 115 PHE A CA 1
ATOM 878 C C . PHE A 1 115 ? 19.844 -54.438 -26.047 1 94.69 115 PHE A C 1
ATOM 880 O O . PHE A 1 115 ? 18.875 -54.25 -25.312 1 94.69 115 PHE A O 1
ATOM 887 N N . GLN A 1 116 ? 20.594 -55.406 -26.016 1 94.44 116 GLN A N 1
ATOM 888 C CA . GLN A 1 116 ? 20.578 -56.375 -24.953 1 94.44 116 GLN A CA 1
ATOM 889 C C . GLN A 1 116 ? 22 -56.781 -24.531 1 94.44 116 GLN A C 1
ATOM 891 O O . GLN A 1 116 ? 22.875 -56.906 -25.391 1 94.44 116 GLN A O 1
ATOM 896 N N . VAL A 1 117 ? 22.188 -56.812 -23.234 1 93.12 117 VAL A N 1
ATOM 897 C CA . VAL A 1 117 ? 23.484 -57.25 -22.688 1 93.12 117 VAL A CA 1
ATOM 898 C C . VAL A 1 117 ? 23.312 -58.594 -22 1 93.12 117 VAL A C 1
ATOM 900 O O . VAL A 1 117 ? 22.547 -58.719 -21.031 1 93.12 117 VAL A O 1
ATOM 903 N N . ALA A 1 118 ? 24.031 -59.531 -22.469 1 91.06 118 ALA A N 1
ATOM 904 C CA . ALA A 1 118 ? 23.953 -60.875 -21.906 1 91.06 118 ALA A CA 1
ATOM 905 C C . ALA A 1 118 ? 24.781 -61 -20.625 1 91.06 118 ALA A C 1
ATOM 907 O O . ALA A 1 118 ? 25.469 -60.031 -20.25 1 91.06 118 ALA A O 1
ATOM 908 N N . SER A 1 119 ? 24.594 -62.156 -19.922 1 86.88 119 SER A N 1
ATOM 909 C CA . SER A 1 119 ? 25.281 -62.375 -18.656 1 86.88 119 SER A CA 1
ATOM 910 C C . SER A 1 119 ? 26.797 -62.375 -18.844 1 86.88 119 SER A C 1
ATOM 912 O O . SER A 1 119 ? 27.547 -62.031 -17.922 1 86.88 119 SER A O 1
ATOM 914 N N . ASP A 1 120 ? 27.188 -62.719 -20.031 1 85.31 120 ASP A N 1
ATOM 915 C CA . ASP A 1 120 ? 28.625 -62.781 -20.312 1 85.31 120 ASP A CA 1
ATOM 916 C C . ASP A 1 120 ? 29.172 -61.438 -20.75 1 85.31 120 ASP A C 1
ATOM 918 O O . ASP A 1 120 ? 30.359 -61.312 -21 1 85.31 120 ASP A O 1
ATOM 922 N N . GLY A 1 121 ? 28.344 -60.438 -20.922 1 86.31 121 GLY A N 1
ATOM 923 C CA . GLY A 1 121 ? 28.781 -59.094 -21.266 1 86.31 121 GLY A CA 1
ATOM 924 C C . GLY A 1 121 ? 28.641 -58.781 -22.734 1 86.31 121 GLY A C 1
ATOM 925 O O . GLY A 1 121 ? 28.906 -57.688 -23.172 1 86.31 121 GLY A O 1
ATOM 926 N N . THR A 1 122 ? 28.25 -59.75 -23.516 1 89.25 122 THR A N 1
ATOM 927 C CA . THR A 1 122 ? 28.094 -59.562 -24.953 1 89.25 122 THR A CA 1
ATOM 928 C C . THR A 1 122 ? 26.906 -58.625 -25.25 1 89.25 122 THR A C 1
ATOM 930 O O . THR A 1 122 ? 25.828 -58.844 -24.719 1 89.25 122 THR A O 1
ATOM 933 N N . VAL A 1 123 ? 27.234 -57.656 -26.047 1 92.38 123 VAL A N 1
ATOM 934 C CA . VAL A 1 123 ? 26.203 -56.688 -26.422 1 92.38 123 VAL A CA 1
ATOM 935 C C . VAL A 1 123 ? 25.672 -57 -27.812 1 92.38 123 VAL A C 1
ATOM 937 O O . VAL A 1 123 ? 26.453 -57.156 -28.766 1 92.38 123 VAL A O 1
ATOM 940 N N . SER A 1 124 ? 24.391 -57.188 -27.906 1 92.62 124 SER A N 1
ATOM 941 C CA . SER A 1 124 ? 23.75 -57.469 -29.188 1 92.62 124 SER A CA 1
ATOM 942 C C . SER A 1 124 ? 22.531 -56.562 -29.406 1 92.62 124 SER A C 1
ATOM 944 O O . SER A 1 124 ? 22.125 -55.844 -28.484 1 92.62 124 SER A O 1
ATOM 946 N N . SER A 1 125 ? 22.078 -56.5 -30.547 1 93.94 125 SER A N 1
ATOM 947 C CA . SER A 1 125 ? 20.891 -55.719 -30.906 1 93.94 125 SER A CA 1
ATOM 948 C C . SER A 1 125 ? 19.953 -56.531 -31.781 1 93.94 125 SER A C 1
ATOM 950 O O . SER A 1 125 ? 20.391 -57.281 -32.656 1 93.94 125 SER A O 1
ATOM 952 N N . PRO A 1 126 ? 18.688 -56.438 -31.438 1 90.94 126 PRO A N 1
ATOM 953 C CA . PRO A 1 126 ? 17.734 -57.156 -32.312 1 90.94 126 PRO A CA 1
ATOM 954 C C . PRO A 1 126 ? 17.656 -56.531 -33.719 1 90.94 126 PRO A C 1
ATOM 956 O O . PRO A 1 126 ? 17.141 -57.188 -34.625 1 90.94 126 PRO A O 1
ATOM 959 N N . GLN A 1 127 ? 18.141 -55.406 -33.844 1 89.19 127 GLN A N 1
ATOM 960 C CA . GLN A 1 127 ? 18.047 -54.719 -35.125 1 89.19 127 GLN A CA 1
ATOM 961 C C . GLN A 1 127 ? 19.234 -55.031 -36.031 1 89.19 127 GLN A C 1
ATOM 963 O O . GLN A 1 127 ? 19.203 -54.812 -37.219 1 89.19 127 GLN A O 1
ATOM 968 N N . VAL A 1 128 ? 20.281 -55.438 -35.406 1 89.38 128 VAL A N 1
ATOM 969 C CA . VAL A 1 128 ? 21.469 -55.781 -36.188 1 89.38 128 VAL A CA 1
ATOM 970 C C . VAL A 1 128 ? 21.562 -57.281 -36.406 1 89.38 128 VAL A C 1
ATOM 972 O O . VAL A 1 128 ? 22.109 -58 -35.562 1 89.38 128 VAL A O 1
ATOM 975 N N . VAL A 1 129 ? 20.938 -57.75 -37.438 1 84 129 VAL A N 1
ATOM 976 C CA . VAL A 1 129 ? 20.922 -59.188 -37.75 1 84 129 VAL A CA 1
ATOM 977 C C . VAL A 1 129 ? 21.453 -59.406 -39.188 1 84 129 VAL A C 1
ATOM 979 O O . VAL A 1 129 ? 21.688 -58.438 -39.906 1 84 129 VAL A O 1
ATOM 982 N N . GLY A 1 130 ? 21.75 -60.75 -39.469 1 75.81 130 GLY A N 1
ATOM 983 C CA . GLY A 1 130 ? 22.219 -61.094 -40.812 1 75.81 130 GLY A CA 1
ATOM 984 C C . GLY A 1 130 ? 21.188 -60.781 -41.906 1 75.81 130 GLY A C 1
ATOM 985 O O . GLY A 1 130 ? 19.984 -60.688 -41.625 1 75.81 130 GLY A O 1
ATOM 986 N N . PRO A 1 131 ? 21.547 -60.406 -43.062 1 74.06 131 PRO A N 1
ATOM 987 C CA . PRO A 1 131 ? 20.656 -60 -44.156 1 74.06 131 PRO A CA 1
ATOM 988 C C . PRO A 1 131 ? 19.609 -61.062 -44.469 1 74.06 131 PRO A C 1
ATOM 990 O O . PRO A 1 131 ? 18.5 -60.75 -44.875 1 74.06 131 PRO A O 1
ATOM 993 N N . GLY A 1 132 ? 19.891 -62.281 -44.188 1 76.06 132 GLY A N 1
ATOM 994 C CA . GLY A 1 132 ? 18.953 -63.375 -44.469 1 76.06 132 GLY A CA 1
ATOM 995 C C . GLY A 1 132 ? 17.688 -63.312 -43.625 1 76.06 132 GLY A C 1
ATOM 996 O O . GLY A 1 132 ? 16.594 -63.5 -44.156 1 76.06 132 GLY A O 1
ATOM 997 N N . LEU A 1 133 ? 17.828 -62.969 -42.469 1 79.62 133 LEU A N 1
ATOM 998 C CA . LEU A 1 133 ? 16.688 -62.938 -41.562 1 79.62 133 LEU A CA 1
ATOM 999 C C . LEU A 1 133 ? 15.75 -61.781 -41.906 1 79.62 133 LEU A C 1
ATOM 1001 O O . LEU A 1 133 ? 14.523 -61.938 -41.844 1 79.62 133 LEU A O 1
ATOM 1005 N N . ARG A 1 134 ? 16.203 -60.688 -42.312 1 79.69 134 ARG A N 1
ATOM 1006 C CA . ARG A 1 134 ? 15.375 -59.5 -42.594 1 79.69 134 ARG A CA 1
ATOM 1007 C C . ARG A 1 134 ? 14.547 -59.75 -43.875 1 79.69 134 ARG A C 1
ATOM 1009 O O . ARG A 1 134 ? 13.398 -59.312 -43.938 1 79.69 134 ARG A O 1
ATOM 1016 N N . GLU A 1 135 ? 15.211 -60.406 -44.75 1 76.44 135 GLU A N 1
ATOM 1017 C CA . GLU A 1 135 ? 14.5 -60.719 -46 1 76.44 135 GLU A CA 1
ATOM 1018 C C . GLU A 1 135 ? 13.344 -61.688 -45.719 1 76.44 135 GLU A C 1
ATOM 1020 O O . GLU A 1 135 ? 12.281 -61.562 -46.344 1 76.44 135 GLU A O 1
ATOM 1025 N N . SER A 1 136 ? 13.602 -62.594 -44.781 1 76.25 136 SER A N 1
ATOM 1026 C CA . SER A 1 136 ? 12.602 -63.594 -44.5 1 76.25 136 SER A CA 1
ATOM 1027 C C . SER A 1 136 ? 11.367 -62.969 -43.812 1 76.25 136 SER A C 1
ATOM 1029 O O . SER A 1 136 ? 10.25 -63.469 -44 1 76.25 136 SER A O 1
ATOM 1031 N N . VAL A 1 137 ? 11.57 -61.938 -43.094 1 75.19 137 VAL A N 1
ATOM 1032 C CA . VAL A 1 137 ? 10.461 -61.344 -42.344 1 75.19 137 VAL A CA 1
ATOM 1033 C C . VAL A 1 137 ? 9.922 -60.125 -43.094 1 75.19 137 VAL A C 1
ATOM 1035 O O . VAL A 1 137 ? 8.945 -59.5 -42.656 1 75.19 137 VAL A O 1
ATOM 1038 N N . GLY A 1 138 ? 10.453 -59.812 -44.188 1 71.06 138 GLY A N 1
ATOM 1039 C CA . GLY A 1 138 ? 9.969 -58.688 -45 1 71.06 138 GLY A CA 1
ATOM 1040 C C . GLY A 1 138 ? 10.344 -57.344 -44.406 1 71.06 138 GLY A C 1
ATOM 1041 O O . GLY A 1 138 ? 9.602 -56.375 -44.594 1 71.06 138 GLY A O 1
ATOM 1042 N N . ALA A 1 139 ? 11.25 -57.219 -43.594 1 74.5 139 ALA A N 1
ATOM 1043 C CA . ALA A 1 139 ? 11.68 -55.969 -42.969 1 74.5 139 ALA A CA 1
ATOM 1044 C C . ALA A 1 139 ? 13.047 -55.531 -43.531 1 74.5 139 ALA A C 1
ATOM 1046 O O . ALA A 1 139 ? 13.953 -55.219 -42.75 1 74.5 139 ALA A O 1
ATOM 1047 N N . THR A 1 140 ? 13.125 -55.469 -44.75 1 76.94 140 THR A N 1
ATOM 1048 C CA . THR A 1 140 ? 14.414 -55.156 -45.375 1 76.94 140 THR A CA 1
ATOM 1049 C C . THR A 1 140 ? 14.734 -53.656 -45.219 1 76.94 140 THR A C 1
ATOM 1051 O O . THR A 1 140 ? 13.836 -52.812 -45.281 1 76.94 140 THR A O 1
ATOM 1054 N N . LEU A 1 141 ? 15.906 -53.312 -44.812 1 79.62 141 LEU A N 1
ATOM 1055 C CA . LEU A 1 141 ? 16.406 -51.938 -44.656 1 79.62 141 LEU A CA 1
ATOM 1056 C C . LEU A 1 141 ? 17.5 -51.656 -45.688 1 79.62 141 LEU A C 1
ATOM 1058 O O . LEU A 1 141 ? 18.234 -52.562 -46.094 1 79.62 141 LEU A O 1
ATOM 1062 N N . PRO A 1 142 ? 17.5 -50.375 -46.062 1 83.19 142 PRO A N 1
ATOM 1063 C CA . PRO A 1 142 ? 18.625 -50 -46.938 1 83.19 142 PRO A CA 1
ATOM 1064 C C . PRO A 1 142 ? 19.984 -50.281 -46.312 1 83.19 142 PRO A C 1
ATOM 1066 O O . PRO A 1 142 ? 20.109 -50.25 -45.094 1 83.19 142 PRO A O 1
ATOM 1069 N N . ALA A 1 143 ? 20.953 -50.531 -47.156 1 83.06 143 ALA A N 1
ATOM 1070 C CA . ALA A 1 143 ? 22.297 -50.875 -46.719 1 83.06 143 ALA A CA 1
ATOM 1071 C C . ALA A 1 143 ? 22.891 -49.75 -45.844 1 83.06 143 ALA A C 1
ATOM 1073 O O . ALA A 1 143 ? 23.625 -50.031 -44.906 1 83.06 143 ALA A O 1
ATOM 1074 N N . SER A 1 144 ? 22.625 -48.562 -46.219 1 88.25 144 SER A N 1
ATOM 1075 C CA . SER A 1 144 ? 23.156 -47.406 -45.469 1 88.25 144 SER A CA 1
ATOM 1076 C C . SER A 1 144 ? 22.625 -47.406 -44.031 1 88.25 144 SER A C 1
ATOM 1078 O O . SER A 1 144 ? 23.375 -47.125 -43.094 1 88.25 144 SER A O 1
ATOM 1080 N N . GLU A 1 145 ? 21.375 -47.688 -43.875 1 87.44 145 GLU A N 1
ATOM 1081 C CA . GLU A 1 145 ? 20.766 -47.719 -42.562 1 87.44 145 GLU A CA 1
ATOM 1082 C C . GLU A 1 145 ? 21.328 -48.875 -41.719 1 87.44 145 GLU A C 1
ATOM 1084 O O . GLU A 1 145 ? 21.5 -48.75 -40.5 1 87.44 145 GLU A O 1
ATOM 1089 N N . LEU A 1 146 ? 21.547 -50 -42.406 1 87.94 146 LEU A N 1
ATOM 1090 C CA . LEU A 1 146 ? 22.125 -51.125 -41.719 1 87.94 146 LEU A CA 1
ATOM 1091 C C . LEU A 1 146 ? 23.531 -50.812 -41.219 1 87.94 146 LEU A C 1
ATOM 1093 O O . LEU A 1 146 ? 23.922 -51.25 -40.125 1 87.94 146 LEU A O 1
ATOM 1097 N N . ALA A 1 147 ? 24.219 -50.094 -42.062 1 91.06 147 ALA A N 1
ATOM 1098 C CA . ALA A 1 147 ? 25.562 -49.719 -41.656 1 91.06 147 ALA A CA 1
ATOM 1099 C C . ALA A 1 147 ? 25.547 -48.812 -40.469 1 91.06 147 ALA A C 1
ATOM 1101 O O . ALA A 1 147 ? 26.406 -48.875 -39.594 1 91.06 147 ALA A O 1
ATOM 1102 N N . THR A 1 148 ? 24.641 -47.906 -40.469 1 92.31 148 THR A N 1
ATOM 1103 C CA . THR A 1 148 ? 24.516 -46.969 -39.344 1 92.31 148 THR A CA 1
ATOM 1104 C C . THR A 1 148 ? 24.203 -47.719 -38.062 1 92.31 148 THR A C 1
ATOM 1106 O O . THR A 1 148 ? 24.734 -47.406 -37 1 92.31 148 THR A O 1
ATOM 1109 N N . LEU A 1 149 ? 23.266 -48.688 -38.094 1 92.62 149 LEU A N 1
ATOM 1110 C CA . LEU A 1 149 ? 22.891 -49.469 -36.938 1 92.62 149 LEU A CA 1
ATOM 1111 C C . LEU A 1 149 ? 24.078 -50.281 -36.438 1 92.62 149 LEU A C 1
ATOM 1113 O O . LEU A 1 149 ? 24.281 -50.375 -35.219 1 92.62 149 LEU A O 1
ATOM 1117 N N . GLU A 1 150 ? 24.844 -50.812 -37.344 1 92.94 150 GLU A N 1
ATOM 1118 C CA . GLU A 1 150 ? 26.047 -51.562 -36.938 1 92.94 150 GLU A CA 1
ATOM 1119 C C . GLU A 1 150 ? 27.062 -50.656 -36.281 1 92.94 150 GLU A C 1
ATOM 1121 O O . GLU A 1 150 ? 27.719 -51.062 -35.312 1 92.94 150 GLU A O 1
ATOM 1126 N N . ALA A 1 151 ? 27.188 -49.531 -36.875 1 94.31 151 ALA A N 1
ATOM 1127 C CA . ALA A 1 151 ? 28.109 -48.562 -36.312 1 94.31 151 ALA A CA 1
ATOM 1128 C C . ALA A 1 151 ? 27.672 -48.156 -34.875 1 94.31 151 ALA A C 1
ATOM 1130 O O . ALA A 1 151 ? 28.516 -48.031 -34 1 94.31 151 ALA A O 1
ATOM 1131 N N . ARG A 1 152 ? 26.391 -47.969 -34.719 1 94.5 152 ARG A N 1
ATOM 1132 C CA . ARG A 1 152 ? 25.859 -47.594 -33.406 1 94.5 152 ARG A CA 1
ATOM 1133 C C . ARG A 1 152 ? 26.078 -48.75 -32.406 1 94.5 152 ARG A C 1
ATOM 1135 O O . ARG A 1 152 ? 26.391 -48.5 -31.234 1 94.5 152 ARG A O 1
ATOM 1142 N N . LEU A 1 153 ? 25.828 -49.938 -32.875 1 94.75 153 LEU A N 1
ATOM 1143 C CA . LEU A 1 153 ? 26.078 -51.094 -32 1 94.75 153 LEU A CA 1
ATOM 1144 C C . LEU A 1 153 ? 27.531 -51.156 -31.594 1 94.75 153 LEU A C 1
ATOM 1146 O O . LEU A 1 153 ? 27.859 -51.469 -30.438 1 94.75 153 LEU A O 1
ATOM 1150 N N . GLY A 1 154 ? 28.406 -50.906 -32.562 1 93.25 154 GLY A N 1
ATOM 1151 C CA . GLY A 1 154 ? 29.828 -50.875 -32.25 1 93.25 154 GLY A CA 1
ATOM 1152 C C . GLY A 1 154 ? 30.188 -49.844 -31.203 1 93.25 154 GLY A C 1
ATOM 1153 O O . GLY A 1 154 ? 30.938 -50.156 -30.266 1 93.25 154 GLY A O 1
ATOM 1154 N N . LYS A 1 155 ? 29.688 -48.719 -31.359 1 93.56 155 LYS A N 1
ATOM 1155 C CA . LYS A 1 155 ? 29.922 -47.625 -30.391 1 93.56 155 LYS A CA 1
ATOM 1156 C C . LYS A 1 155 ? 29.391 -48 -29.016 1 93.56 155 LYS A C 1
ATOM 1158 O O . LYS A 1 155 ? 30.047 -47.75 -28 1 93.56 155 LYS A O 1
ATOM 1163 N N . LEU A 1 156 ? 28.188 -48.562 -28.984 1 93.31 156 LEU A N 1
ATOM 1164 C CA . LEU A 1 156 ? 27.562 -48.938 -27.719 1 93.31 156 LEU A CA 1
ATOM 1165 C C . LEU A 1 156 ? 28.391 -50.031 -27.016 1 93.31 156 LEU A C 1
ATOM 1167 O O . LEU A 1 156 ? 28.516 -50.031 -25.797 1 93.31 156 LEU A O 1
ATOM 1171 N N . ARG A 1 157 ? 28.891 -51 -27.797 1 92.94 157 ARG A N 1
ATOM 1172 C CA . ARG A 1 157 ? 29.75 -52.062 -27.25 1 92.94 157 ARG A CA 1
ATOM 1173 C C . ARG A 1 157 ? 30.969 -51.469 -26.547 1 92.94 157 ARG A C 1
ATOM 1175 O O . ARG A 1 157 ? 31.344 -51.938 -25.469 1 92.94 157 ARG A O 1
ATOM 1182 N N . GLY A 1 158 ? 31.547 -50.469 -27.172 1 89.06 158 GLY A N 1
ATOM 1183 C CA . GLY A 1 158 ? 32.688 -49.812 -26.562 1 89.06 158 GLY A CA 1
ATOM 1184 C C . GLY A 1 158 ? 32.344 -49.062 -25.281 1 89.06 158 GLY A C 1
ATOM 1185 O O . GLY A 1 158 ? 33.094 -49.094 -24.312 1 89.06 158 GLY A O 1
ATOM 1186 N N . LEU A 1 159 ? 31.25 -48.438 -25.25 1 88.5 159 LEU A N 1
ATOM 1187 C CA . LEU A 1 159 ? 30.812 -47.656 -24.109 1 88.5 159 LEU A CA 1
ATOM 1188 C C . LEU A 1 159 ? 30.453 -48.562 -22.938 1 88.5 159 LEU A C 1
ATOM 1190 O O . LEU A 1 159 ? 30.766 -48.25 -21.781 1 88.5 159 LEU A O 1
ATOM 1194 N N . LEU A 1 160 ? 29.641 -49.688 -23.172 1 88 160 LEU A N 1
ATOM 1195 C CA . LEU A 1 160 ? 29.141 -50.562 -22.109 1 88 160 LEU A CA 1
ATOM 1196 C C . LEU A 1 160 ? 30.219 -51.5 -21.609 1 88 160 LEU A C 1
ATOM 1198 O O . LEU A 1 160 ? 30.125 -52.031 -20.5 1 88 160 LEU A O 1
ATOM 1202 N N . GLY A 1 161 ? 31.172 -51.844 -22.453 1 76.94 161 GLY A N 1
ATOM 1203 C CA . GLY A 1 161 ? 32.281 -52.688 -22.047 1 76.94 161 GLY A CA 1
ATOM 1204 C C . GLY A 1 161 ? 32.969 -52.188 -20.797 1 76.94 161 GLY A C 1
ATOM 1205 O O . GLY A 1 161 ? 33.469 -53 -20 1 76.94 161 GLY A O 1
ATOM 1206 N N . GLY A 1 162 ? 33.031 -50.938 -20.594 1 68 162 GLY A N 1
ATOM 1207 C CA . GLY A 1 162 ? 33.75 -50.344 -19.484 1 68 162 GLY A CA 1
ATOM 1208 C C . GLY A 1 162 ? 32.875 -50 -18.312 1 68 162 GLY A C 1
ATOM 1209 O O . GLY A 1 162 ? 33.344 -49.531 -17.266 1 68 162 GLY A O 1
ATOM 1210 N N . THR A 1 163 ? 31.547 -50.156 -18.438 1 74.62 163 THR A N 1
ATOM 1211 C CA . THR A 1 163 ? 30.641 -49.688 -17.391 1 74.62 163 THR A CA 1
ATOM 1212 C C . THR A 1 163 ? 29.875 -50.844 -16.781 1 74.62 163 THR A C 1
ATOM 1214 O O . THR A 1 163 ? 29.422 -51.75 -17.5 1 74.62 163 THR A O 1
ATOM 1217 N N . ASP A 1 164 ? 29.844 -50.906 -15.539 1 78.69 164 ASP A N 1
ATOM 1218 C CA . ASP A 1 164 ? 29.031 -51.906 -14.852 1 78.69 164 ASP A CA 1
ATOM 1219 C C . ASP A 1 164 ? 27.562 -51.469 -14.789 1 78.69 164 ASP A C 1
ATOM 1221 O O . ASP A 1 164 ? 27.141 -50.812 -13.828 1 78.69 164 ASP A O 1
ATOM 1225 N N . LEU A 1 165 ? 26.781 -51.719 -15.867 1 84.38 165 LEU A N 1
ATOM 1226 C CA . LEU A 1 165 ? 25.375 -51.375 -15.945 1 84.38 165 LEU A CA 1
ATOM 1227 C C . LEU A 1 165 ? 24.562 -52.062 -14.867 1 84.38 165 LEU A C 1
ATOM 1229 O O . LEU A 1 165 ? 23.547 -51.562 -14.414 1 84.38 165 LEU A O 1
ATOM 1233 N N . ARG A 1 166 ? 25.016 -53.25 -14.461 1 81.75 166 ARG A N 1
ATOM 1234 C CA . ARG A 1 166 ? 24.297 -54.031 -13.453 1 81.75 166 ARG A CA 1
ATOM 1235 C C . ARG A 1 166 ? 24.312 -53.312 -12.109 1 81.75 166 ARG A C 1
ATOM 1237 O O . ARG A 1 166 ? 23.281 -53.25 -11.422 1 81.75 166 ARG A O 1
ATOM 1244 N N . ARG A 1 167 ? 25.406 -52.781 -11.82 1 79.31 167 ARG A N 1
ATOM 1245 C CA . ARG A 1 167 ? 25.516 -52.062 -10.562 1 79.31 167 ARG A CA 1
ATOM 1246 C C . ARG A 1 167 ? 24.688 -50.781 -10.594 1 79.31 167 ARG A C 1
ATOM 1248 O O . ARG A 1 167 ? 24.047 -50.438 -9.602 1 79.31 167 ARG A O 1
ATOM 1255 N N . ALA A 1 168 ? 24.719 -50.188 -11.727 1 79 168 ALA A N 1
ATOM 1256 C CA . ALA A 1 168 ? 24 -48.938 -11.867 1 79 168 ALA A CA 1
ATOM 1257 C C . ALA A 1 168 ? 22.5 -49.125 -11.758 1 79 168 ALA A C 1
ATOM 1259 O O . ALA A 1 168 ? 21.781 -48.281 -11.266 1 79 168 ALA A O 1
ATOM 1260 N N . LEU A 1 169 ? 21.969 -50.25 -12.242 1 82.25 169 LEU A N 1
ATOM 1261 C CA . LEU A 1 169 ? 20.531 -50.531 -12.258 1 82.25 169 LEU A CA 1
ATOM 1262 C C . LEU A 1 169 ? 20.078 -51.094 -10.914 1 82.25 169 LEU A C 1
ATOM 1264 O O . LEU A 1 169 ? 18.891 -51.062 -10.594 1 82.25 169 LEU A O 1
ATOM 1268 N N . SER A 1 170 ? 20.922 -51.75 -10.133 1 72.31 170 SER A N 1
ATOM 1269 C CA . SER A 1 170 ? 20.562 -52.344 -8.867 1 72.31 170 SER A CA 1
ATOM 1270 C C . SER A 1 170 ? 20.453 -51.312 -7.754 1 72.31 170 SER A C 1
ATOM 1272 O O . SER A 1 170 ? 19.859 -51.562 -6.707 1 72.31 170 SER A O 1
ATOM 1274 N N . ASP A 1 171 ? 20.922 -50.219 -7.883 1 62.5 171 ASP A N 1
ATOM 1275 C CA . ASP A 1 171 ? 20.875 -49.25 -6.812 1 62.5 171 ASP A CA 1
ATOM 1276 C C . ASP A 1 171 ? 19.453 -48.75 -6.59 1 62.5 171 ASP A C 1
ATOM 1278 O O . ASP A 1 171 ? 18.75 -48.406 -7.543 1 62.5 171 ASP A O 1
ATOM 1282 N N . PRO A 1 172 ? 18.828 -49 -5.406 1 57.34 172 PRO A N 1
ATOM 1283 C CA . PRO A 1 172 ? 17.453 -48.594 -5.117 1 57.34 172 PRO A CA 1
ATOM 1284 C C . PRO A 1 172 ? 17.203 -47.125 -5.398 1 57.34 172 PRO A C 1
ATOM 1286 O O . PRO A 1 172 ? 18.109 -46.312 -5.281 1 57.34 172 PRO A O 1
ATOM 1289 N N . PRO A 1 173 ? 16.109 -46.875 -6.031 1 52.56 173 PRO A N 1
ATOM 1290 C CA . PRO A 1 173 ? 15.789 -45.469 -6.27 1 52.56 173 PRO A CA 1
ATOM 1291 C C . PRO A 1 173 ? 15.852 -44.625 -5 1 52.56 173 PRO A C 1
ATOM 1293 O O . PRO A 1 173 ? 15.57 -45.125 -3.906 1 52.56 173 PRO A O 1
ATOM 1296 N N . PRO A 1 174 ? 16.531 -43.594 -5.008 1 43.19 174 PRO A N 1
ATOM 1297 C CA . PRO A 1 174 ? 16.547 -42.812 -3.764 1 43.19 174 PRO A CA 1
ATOM 1298 C C . PRO A 1 174 ? 15.148 -42.531 -3.217 1 43.19 174 PRO A C 1
ATOM 1300 O O . PRO A 1 174 ? 14.227 -42.25 -3.986 1 43.19 174 PRO A O 1
ATOM 1303 N N . ARG A 1 175 ? 14.766 -43.125 -2.146 1 41.06 175 ARG A N 1
ATOM 1304 C CA . ARG A 1 175 ? 13.523 -42.781 -1.458 1 41.06 175 ARG A CA 1
ATOM 1305 C C . ARG A 1 175 ? 13.359 -41.281 -1.36 1 41.06 175 ARG A C 1
ATOM 1307 O O . ARG A 1 175 ? 14.258 -40.594 -0.898 1 41.06 175 ARG A O 1
ATOM 1314 N N . VAL A 1 176 ? 12.688 -40.688 -2.24 1 44 176 VAL A N 1
ATOM 1315 C CA . VAL A 1 176 ? 12.32 -39.281 -2.064 1 44 176 VAL A CA 1
ATOM 1316 C C . VAL A 1 176 ? 12.078 -39 -0.584 1 44 176 VAL A C 1
ATOM 1318 O O . VAL A 1 176 ? 11.117 -39.5 0.005 1 44 176 VAL A O 1
ATOM 1321 N N . ARG A 1 177 ? 13.117 -38.969 0.181 1 40.56 177 ARG A N 1
ATOM 1322 C CA . ARG A 1 177 ? 12.852 -38.562 1.553 1 40.56 177 ARG A CA 1
ATOM 1323 C C . ARG A 1 177 ? 12.055 -37.25 1.581 1 40.56 177 ARG A C 1
ATOM 1325 O O . ARG A 1 177 ? 12.383 -36.312 0.87 1 40.56 177 ARG A O 1
ATOM 1332 N N . ARG A 1 178 ? 10.844 -37.344 1.979 1 42.5 178 ARG A N 1
ATOM 1333 C CA . ARG A 1 178 ? 10.086 -36.125 2.268 1 42.5 178 ARG A CA 1
ATOM 1334 C C . ARG A 1 178 ? 10.977 -35.062 2.902 1 42.5 178 ARG A C 1
ATOM 1336 O O . ARG A 1 178 ? 11.664 -35.344 3.893 1 42.5 178 ARG A O 1
ATOM 1343 N N . PRO A 1 179 ? 11.461 -34.188 2.141 1 41.09 179 PRO A N 1
ATOM 1344 C CA . PRO A 1 179 ? 12.266 -33.219 2.869 1 41.09 179 PRO A CA 1
ATOM 1345 C C . PRO A 1 179 ? 11.703 -32.906 4.254 1 41.09 179 PRO A C 1
ATOM 1347 O O . PRO A 1 179 ? 10.492 -32.719 4.41 1 41.09 179 PRO A O 1
ATOM 1350 N N . GLU A 1 180 ? 12.242 -33.438 5.25 1 39 180 GLU A N 1
ATOM 1351 C CA . GLU A 1 180 ? 11.914 -32.781 6.516 1 39 180 GLU A CA 1
ATOM 1352 C C . GLU A 1 180 ? 11.992 -31.281 6.395 1 39 180 GLU A C 1
ATOM 1354 O O . GLU A 1 180 ? 12.953 -30.734 5.848 1 39 180 GLU A O 1
ATOM 1359 N N . PRO A 1 181 ? 10.898 -30.703 6.273 1 37.91 181 PRO A N 1
ATOM 1360 C CA . PRO A 1 181 ? 10.953 -29.234 6.234 1 37.91 181 PRO A CA 1
ATOM 1361 C C . PRO A 1 181 ? 12.078 -28.672 7.098 1 37.91 181 PRO A C 1
ATOM 1363 O O . PRO A 1 181 ? 11.977 -28.656 8.328 1 37.91 181 PRO A O 1
ATOM 1366 N N . LYS A 1 182 ? 13.227 -29.062 6.969 1 37.91 182 LYS A N 1
ATOM 1367 C CA . LYS A 1 182 ? 14.062 -28.156 7.75 1 37.91 182 LYS A CA 1
ATOM 1368 C C . LYS A 1 182 ? 13.711 -26.703 7.469 1 37.91 182 LYS A C 1
ATOM 1370 O O . LYS A 1 182 ? 14.164 -26.125 6.477 1 37.91 182 LYS A O 1
ATOM 1375 N N . VAL A 1 183 ? 12.586 -26.344 7.781 1 39.84 183 VAL A N 1
ATOM 1376 C CA . VAL A 1 183 ? 12.18 -24.938 7.852 1 39.84 183 VAL A CA 1
ATOM 1377 C C . VAL A 1 183 ? 13.32 -24.094 8.398 1 39.84 183 VAL A C 1
ATOM 1379 O O . VAL A 1 183 ? 13.68 -24.219 9.578 1 39.84 183 VAL A O 1
ATOM 1382 N N . ARG A 1 184 ? 14.336 -23.938 7.82 1 38.22 184 ARG A N 1
ATOM 1383 C CA . ARG A 1 184 ? 15.18 -22.875 8.367 1 38.22 184 ARG A CA 1
ATOM 1384 C C . ARG A 1 184 ? 14.336 -21.688 8.812 1 38.22 184 ARG A C 1
ATOM 1386 O O . ARG A 1 184 ? 13.406 -21.281 8.117 1 38.22 184 ARG A O 1
ATOM 1393 N N . TYR A 1 185 ? 14.312 -21.297 9.914 1 41.25 185 TYR A N 1
ATOM 1394 C CA . TYR A 1 185 ? 13.695 -20.25 10.719 1 41.25 185 TYR A CA 1
ATOM 1395 C C . TYR A 1 185 ? 13.484 -18.984 9.898 1 41.25 185 TYR A C 1
ATOM 1397 O O . TYR A 1 185 ? 12.531 -18.234 10.133 1 41.25 185 TYR A O 1
ATOM 1405 N N . GLU A 1 186 ? 14.43 -18.609 8.898 1 43.66 186 GLU A N 1
ATOM 1406 C CA . GLU A 1 186 ? 14.328 -17.297 8.281 1 43.66 186 GLU A CA 1
ATOM 1407 C C . GLU A 1 186 ? 13.469 -17.344 7.02 1 43.66 186 GLU A C 1
ATOM 1409 O O . GLU A 1 186 ? 13.344 -16.344 6.312 1 43.66 186 GLU A O 1
ATOM 1414 N N . SER A 1 187 ? 13.07 -18.422 6.492 1 49.19 187 SER A N 1
ATOM 1415 C CA . SER A 1 187 ? 12.336 -18.406 5.23 1 49.19 187 SER A CA 1
ATOM 1416 C C . SER A 1 187 ? 10.891 -17.969 5.438 1 49.19 187 SER A C 1
ATOM 1418 O O . SER A 1 187 ? 10.281 -18.297 6.457 1 49.19 187 SER A O 1
ATOM 1420 N N . THR A 1 188 ? 10.547 -16.906 4.699 1 59.03 188 THR A N 1
ATOM 1421 C CA . THR A 1 188 ? 9.188 -16.391 4.738 1 59.03 188 THR A CA 1
ATOM 1422 C C . THR A 1 188 ? 8.172 -17.5 4.496 1 59.03 188 THR A C 1
ATOM 1424 O O . THR A 1 188 ? 8.492 -18.516 3.883 1 59.03 188 THR A O 1
ATOM 1427 N N . LEU A 1 189 ? 7.285 -17.578 5.312 1 59.5 189 LEU A N 1
ATOM 1428 C CA . LEU A 1 189 ? 6.176 -18.516 5.176 1 59.5 189 LEU A CA 1
ATOM 1429 C C . LEU A 1 189 ? 5.863 -18.766 3.707 1 59.5 189 LEU A C 1
ATOM 1431 O O . LEU A 1 189 ? 5.516 -19.891 3.328 1 59.5 189 LEU A O 1
ATOM 1435 N N . ALA A 1 190 ? 6.227 -17.797 2.885 1 65.38 190 ALA A N 1
ATOM 1436 C CA . ALA A 1 190 ? 5.961 -17.906 1.454 1 65.38 190 ALA A CA 1
ATOM 1437 C C . ALA A 1 190 ? 6.945 -18.875 0.791 1 65.38 190 ALA A C 1
ATOM 1439 O O . ALA A 1 190 ? 6.559 -19.672 -0.055 1 65.38 190 ALA A O 1
ATOM 1440 N N . GLU A 1 191 ? 8.078 -18.797 1.28 1 67 191 GLU A N 1
ATOM 1441 C CA . GLU A 1 191 ? 9.109 -19.656 0.7 1 67 191 GLU A CA 1
ATOM 1442 C C . GLU A 1 191 ? 8.898 -21.125 1.082 1 67 191 GLU A C 1
ATOM 1444 O O . GLU A 1 191 ? 9.078 -22.016 0.255 1 67 191 GLU A O 1
ATOM 1449 N N . VAL A 1 192 ? 8.406 -21.25 2.273 1 67.56 192 VAL A N 1
ATOM 1450 C CA . VAL A 1 192 ? 8.156 -22.594 2.756 1 67.56 192 VAL A CA 1
ATOM 1451 C C . VAL A 1 192 ? 7.004 -23.219 1.969 1 67.56 192 VAL A C 1
ATOM 1453 O O . VAL A 1 192 ? 7.047 -24.391 1.616 1 67.56 192 VAL A O 1
ATOM 1456 N N . SER A 1 193 ? 6.09 -22.359 1.671 1 73.25 193 SER A N 1
ATOM 1457 C CA . SER A 1 193 ? 4.926 -22.844 0.934 1 73.25 193 SER A CA 1
ATOM 1458 C C . SER A 1 193 ? 5.297 -23.234 -0.494 1 73.25 193 SER A C 1
ATOM 1460 O O . SER A 1 193 ? 4.793 -24.219 -1.024 1 73.25 193 SER A O 1
ATOM 1462 N N . GLN A 1 194 ? 6.258 -22.531 -0.985 1 76.62 194 GLN A N 1
ATOM 1463 C CA . GLN A 1 194 ? 6.68 -22.812 -2.352 1 76.62 194 GLN A CA 1
ATOM 1464 C C . GLN A 1 194 ? 7.465 -24.125 -2.42 1 76.62 194 GLN A C 1
ATOM 1466 O O . GLN A 1 194 ? 7.277 -24.922 -3.342 1 76.62 194 GLN A O 1
ATOM 1471 N N . VAL A 1 195 ? 8.234 -24.359 -1.447 1 76 195 VAL A N 1
ATOM 1472 C CA . VAL A 1 195 ? 9.047 -25.562 -1.42 1 76 195 VAL A CA 1
ATOM 1473 C C . VAL A 1 195 ? 8.148 -26.797 -1.23 1 76 195 VAL A C 1
ATOM 1475 O O . VAL A 1 195 ? 8.336 -27.812 -1.89 1 76 195 VAL A O 1
ATOM 1478 N N . ALA A 1 196 ? 7.215 -26.594 -0.394 1 78.19 196 ALA A N 1
ATOM 1479 C CA . ALA A 1 196 ? 6.277 -27.688 -0.16 1 78.19 196 ALA A CA 1
ATOM 1480 C C . ALA A 1 196 ? 5.516 -28.047 -1.435 1 78.19 196 ALA A C 1
ATOM 1482 O O . ALA A 1 196 ? 5.293 -29.219 -1.729 1 78.19 196 ALA A O 1
ATOM 1483 N N . LYS A 1 197 ? 5.203 -27.125 -2.152 1 83.88 197 LYS A N 1
ATOM 1484 C CA . LYS A 1 197 ? 4.473 -27.344 -3.4 1 83.88 197 LYS A CA 1
ATOM 1485 C C . LYS A 1 197 ? 5.352 -28.031 -4.438 1 83.88 197 LYS A C 1
ATOM 1487 O O . LYS A 1 197 ? 4.887 -28.922 -5.156 1 83.88 197 LYS A O 1
ATOM 1492 N N . ASN A 1 198 ? 6.582 -27.656 -4.457 1 82.31 198 ASN A N 1
ATOM 1493 C CA . ASN A 1 198 ? 7.504 -28.266 -5.406 1 82.31 198 ASN A CA 1
ATOM 1494 C C . ASN A 1 198 ? 7.711 -29.75 -5.109 1 82.31 198 ASN A C 1
ATOM 1496 O O . ASN A 1 198 ? 7.762 -30.578 -6.031 1 82.31 198 ASN A O 1
ATOM 1500 N N . VAL A 1 199 ? 7.746 -30 -3.885 1 81.56 199 VAL A N 1
ATOM 1501 C CA . VAL A 1 199 ? 7.953 -31.391 -3.471 1 81.56 199 VAL A CA 1
ATOM 1502 C C . VAL A 1 199 ? 6.727 -32.219 -3.83 1 81.56 199 VAL A C 1
ATOM 1504 O O . VAL A 1 199 ? 6.852 -33.344 -4.336 1 81.56 199 VAL A O 1
ATOM 1507 N N . SER A 1 200 ? 5.617 -31.625 -3.559 1 85.5 200 SER A N 1
ATOM 1508 C CA . SER A 1 200 ? 4.371 -32.312 -3.875 1 85.5 200 SER A CA 1
ATOM 1509 C C . SER A 1 200 ? 4.246 -32.562 -5.371 1 85.5 200 SER A C 1
ATOM 1511 O O . SER A 1 200 ? 3.83 -33.656 -5.793 1 85.5 200 SER A O 1
ATOM 1513 N N . GLU A 1 201 ? 4.625 -31.656 -6.105 1 88.94 201 GLU A N 1
ATOM 1514 C CA . GLU A 1 201 ? 4.531 -31.781 -7.559 1 88.94 201 GLU A CA 1
ATOM 1515 C C . GLU A 1 201 ? 5.527 -32.812 -8.094 1 88.94 201 GLU A C 1
ATOM 1517 O O . GLU A 1 201 ? 5.207 -33.562 -9 1 88.94 201 GLU A O 1
ATOM 1522 N N . PHE A 1 202 ? 6.672 -32.844 -7.531 1 86.19 202 PHE A N 1
ATOM 1523 C CA . PHE A 1 202 ? 7.66 -33.844 -7.949 1 86.19 202 PHE A CA 1
ATOM 1524 C C . PHE A 1 202 ? 7.188 -35.25 -7.637 1 86.19 202 PHE A C 1
ATOM 1526 O O . PHE A 1 202 ? 7.348 -36.156 -8.453 1 86.19 202 PHE A O 1
ATOM 1533 N N . SER A 1 203 ? 6.637 -35.344 -6.508 1 85.81 203 SER A N 1
ATOM 1534 C CA . SER A 1 203 ? 6.125 -36.625 -6.113 1 85.81 203 SER A CA 1
ATOM 1535 C C . SER A 1 203 ? 5.047 -37.125 -7.082 1 85.81 203 SER A C 1
ATOM 1537 O O . SER A 1 203 ? 5.012 -38.312 -7.438 1 85.81 203 SER A O 1
ATOM 1539 N N . ALA A 1 204 ? 4.227 -36.281 -7.473 1 88.75 204 ALA A N 1
ATOM 1540 C CA . ALA A 1 204 ? 3.158 -36.625 -8.398 1 88.75 204 ALA A CA 1
ATOM 1541 C C . ALA A 1 204 ? 3.719 -37 -9.766 1 88.75 204 ALA A C 1
ATOM 1543 O O . ALA A 1 204 ? 3.301 -38 -10.359 1 88.75 204 ALA A O 1
ATOM 1544 N N . ARG A 1 205 ? 4.625 -36.281 -10.211 1 89.38 205 ARG A N 1
ATOM 1545 C CA . ARG A 1 205 ? 5.242 -36.594 -11.5 1 89.38 205 ARG A CA 1
ATOM 1546 C C . ARG A 1 205 ? 6.008 -37.906 -11.453 1 89.38 205 ARG A C 1
ATOM 1548 O O . ARG A 1 205 ? 5.992 -38.656 -12.414 1 89.38 205 ARG A O 1
ATOM 1555 N N . SER A 1 206 ? 6.633 -38.062 -10.312 1 87.25 206 SER A N 1
ATOM 1556 C CA . SER A 1 206 ? 7.398 -39.312 -10.133 1 87.25 206 SER A CA 1
ATOM 1557 C C . SER A 1 206 ? 6.488 -40.531 -10.141 1 87.25 206 SER A C 1
ATOM 1559 O O . SER A 1 206 ? 6.871 -41.594 -10.633 1 87.25 206 SER A O 1
ATOM 1561 N N . ARG A 1 207 ? 5.391 -40.344 -9.609 1 86.31 207 ARG A N 1
ATOM 1562 C CA . ARG A 1 207 ? 4.418 -41.438 -9.609 1 86.31 207 ARG A CA 1
ATOM 1563 C C . ARG A 1 207 ? 4.016 -41.812 -11.031 1 86.31 207 ARG A C 1
ATOM 1565 O O . ARG A 1 207 ? 3.996 -43 -11.391 1 86.31 207 ARG A O 1
ATOM 1572 N N . SER A 1 208 ? 3.711 -40.844 -11.75 1 86 208 SER A N 1
ATOM 1573 C CA . SER A 1 208 ? 3.326 -41.062 -13.141 1 86 208 SER A CA 1
ATOM 1574 C C . SER A 1 208 ? 4.473 -41.688 -13.93 1 86 208 SER A C 1
ATOM 1576 O O . SER A 1 208 ? 4.258 -42.594 -14.742 1 86 208 SER A O 1
ATOM 1578 N N . ALA A 1 209 ? 5.582 -41.188 -13.672 1 86.81 209 ALA A N 1
ATOM 1579 C CA . ALA A 1 209 ? 6.754 -41.719 -14.367 1 86.81 209 ALA A CA 1
ATOM 1580 C C . ALA A 1 209 ? 7.016 -43.188 -13.984 1 86.81 209 ALA A C 1
ATOM 1582 O O . ALA A 1 209 ? 7.336 -44 -14.844 1 86.81 209 ALA A O 1
ATOM 1583 N N . SER A 1 210 ? 6.867 -43.438 -12.758 1 85.75 210 SER A N 1
ATOM 1584 C CA . SER A 1 210 ? 7.078 -44.812 -12.281 1 85.75 210 SER A CA 1
ATOM 1585 C C . SER A 1 210 ? 6.082 -45.781 -12.914 1 85.75 210 SER A C 1
ATOM 1587 O O . SER A 1 210 ? 6.441 -46.906 -13.266 1 85.75 210 SER A O 1
ATOM 1589 N N . GLN A 1 211 ? 4.938 -45.344 -13.055 1 83.12 211 GLN A N 1
ATOM 1590 C CA . GLN A 1 211 ? 3.916 -46.156 -13.688 1 83.12 211 GLN A CA 1
ATOM 1591 C C . GLN A 1 211 ? 4.242 -46.438 -15.156 1 83.12 211 GLN A C 1
ATOM 1593 O O . GLN A 1 211 ? 4.043 -47.531 -15.656 1 83.12 211 GLN A O 1
ATOM 1598 N N . ALA A 1 212 ? 4.742 -45.469 -15.742 1 82.06 212 ALA A N 1
ATOM 1599 C CA . ALA A 1 212 ? 5.098 -45.625 -17.156 1 82.06 212 ALA A CA 1
ATOM 1600 C C . ALA A 1 212 ? 6.309 -46.531 -17.328 1 82.06 212 ALA A C 1
ATOM 1602 O O . ALA A 1 212 ? 6.379 -47.312 -18.281 1 82.06 212 ALA A O 1
ATOM 1603 N N . LEU A 1 213 ? 7.18 -46.469 -16.406 1 79.88 213 LEU A N 1
ATOM 1604 C CA . LEU A 1 213 ? 8.422 -47.219 -16.484 1 79.88 213 LEU A CA 1
ATOM 1605 C C . LEU A 1 213 ? 8.188 -48.688 -16.141 1 79.88 213 LEU A C 1
ATOM 1607 O O . LEU A 1 213 ? 8.992 -49.562 -16.484 1 79.88 213 LEU A O 1
ATOM 1611 N N . ARG A 1 214 ? 7.199 -49.062 -15.336 1 75 214 ARG A N 1
ATOM 1612 C CA . ARG A 1 214 ? 6.895 -50.438 -14.969 1 75 214 ARG A CA 1
ATOM 1613 C C . ARG A 1 214 ? 6.227 -51.188 -16.125 1 75 214 ARG A C 1
ATOM 1615 O O . ARG A 1 214 ? 6.32 -52.406 -16.219 1 75 214 ARG A O 1
ATOM 1622 N N . GLY A 1 215 ? 5.914 -50.656 -17.109 1 62.16 215 GLY A N 1
ATOM 1623 C CA . GLY A 1 215 ? 5.355 -51.281 -18.297 1 62.16 215 GLY A CA 1
ATOM 1624 C C . GLY A 1 215 ? 4.156 -52.156 -18 1 62.16 215 GLY A C 1
ATOM 1625 O O . GLY A 1 215 ? 3.545 -52.031 -16.938 1 62.16 215 GLY A O 1
ATOM 1626 N N . MET A 1 216 ? 3.557 -53.125 -18.844 1 52.59 216 MET A N 1
ATOM 1627 C CA . MET A 1 216 ? 2.389 -54 -18.859 1 52.59 216 MET A CA 1
ATOM 1628 C C . MET A 1 216 ? 2.518 -55.094 -17.812 1 52.59 216 MET A C 1
ATOM 1630 O O . MET A 1 216 ? 1.512 -55.625 -17.328 1 52.59 216 MET A O 1
ATOM 1634 N N . SER A 1 217 ? 3.662 -55.594 -17.375 1 44.34 217 SER A N 1
ATOM 1635 C CA . SER A 1 217 ? 3.805 -56.875 -16.703 1 44.34 217 SER A CA 1
ATOM 1636 C C . SER A 1 217 ? 3.42 -56.781 -15.234 1 44.34 217 SER A C 1
ATOM 1638 O O . SER A 1 217 ? 3.07 -57.781 -14.609 1 44.34 217 SER A O 1
ATOM 1640 N N . GLY A 1 218 ? 3.633 -55.688 -14.469 1 41.66 218 GLY A N 1
ATOM 1641 C CA . GLY A 1 218 ? 3.648 -55.75 -13.016 1 41.66 218 GLY A CA 1
ATOM 1642 C C . GLY A 1 218 ? 2.264 -55.688 -12.406 1 41.66 218 GLY A C 1
ATOM 1643 O O . GLY A 1 218 ? 2.121 -55.656 -11.18 1 41.66 218 GLY A O 1
ATOM 1644 N N . SER A 1 219 ? 1.298 -55.25 -13 1 38.09 219 SER A N 1
ATOM 1645 C CA . SER A 1 219 ? 0.074 -55 -12.242 1 38.09 219 SER A CA 1
ATOM 1646 C C . SER A 1 219 ? -0.495 -56.312 -11.68 1 38.09 219 SER A C 1
ATOM 1648 O O . SER A 1 219 ? -1.513 -56.281 -10.984 1 38.09 219 SER A O 1
ATOM 1650 N N . ASN A 1 220 ? -0.199 -57.406 -12.211 1 32.75 220 ASN A N 1
ATOM 1651 C CA . ASN A 1 220 ? -0.931 -58.594 -11.75 1 32.75 220 ASN A CA 1
ATOM 1652 C C . ASN A 1 220 ? -0.494 -59 -10.352 1 32.75 220 ASN A C 1
ATOM 1654 O O . ASN A 1 220 ? -0.811 -60.125 -9.898 1 32.75 220 ASN A O 1
ATOM 1658 N N . SER A 1 221 ? 0.517 -58.406 -9.844 1 31.25 221 SER A N 1
ATOM 1659 C CA . SER A 1 221 ? 0.946 -59.062 -8.609 1 31.25 221 SER A CA 1
ATOM 1660 C C . SER A 1 221 ? -0.031 -58.781 -7.473 1 31.25 221 SER A C 1
ATOM 1662 O O . SER A 1 221 ? 0.204 -59.188 -6.332 1 31.25 221 SER A O 1
ATOM 1664 N N . ASN A 1 222 ? -0.876 -57.875 -7.562 1 30.61 222 ASN A N 1
ATOM 1665 C CA . ASN A 1 222 ? -1.663 -57.844 -6.336 1 30.61 222 ASN A CA 1
ATOM 1666 C C . ASN A 1 222 ? -2.605 -59.062 -6.246 1 30.61 222 ASN A C 1
ATOM 1668 O O . ASN A 1 222 ? -3.82 -58.906 -6.391 1 30.61 222 ASN A O 1
ATOM 1672 N N . ALA A 1 223 ? -2.369 -60.125 -6.957 1 29.22 223 ALA A N 1
ATOM 1673 C CA . ALA A 1 223 ? -3.266 -61.219 -6.594 1 29.22 223 ALA A CA 1
ATOM 1674 C C . ALA A 1 223 ? -3.506 -61.25 -5.086 1 29.22 223 ALA A C 1
ATOM 1676 O O . ALA A 1 223 ? -2.742 -60.688 -4.316 1 29.22 223 ALA A O 1
ATOM 1677 N N . TYR A 1 224 ? -4.434 -62.281 -4.715 1 27.42 224 TYR A N 1
ATOM 1678 C CA . TYR A 1 224 ? -5.164 -62.844 -3.578 1 27.42 224 TYR A CA 1
ATOM 1679 C C . TYR A 1 224 ? -4.211 -63.25 -2.459 1 27.42 224 TYR A C 1
ATOM 1681 O O . TYR A 1 224 ? -3.463 -64.25 -2.594 1 27.42 224 TYR A O 1
ATOM 1689 N N . GLU A 1 225 ? -3.701 -62.406 -1.813 1 28.42 225 GLU A N 1
ATOM 1690 C CA . GLU A 1 225 ? -3.195 -62.906 -0.53 1 28.42 225 GLU A CA 1
ATOM 1691 C C . GLU A 1 225 ? -4.215 -63.781 0.165 1 28.42 225 GLU A C 1
ATOM 1693 O O . GLU A 1 225 ? -4.105 -64.062 1.365 1 28.42 225 GLU A O 1
ATOM 1698 N N . ASP A 1 226 ? -5.434 -64.125 -0.353 1 26.09 226 ASP A N 1
ATOM 1699 C CA . ASP A 1 226 ? -6.02 -65 0.682 1 26.09 226 ASP A CA 1
ATOM 1700 C C . ASP A 1 226 ? -5.109 -66.188 1.006 1 26.09 226 ASP A C 1
ATOM 1702 O O . ASP A 1 226 ? -4.156 -66.438 0.274 1 26.09 226 ASP A O 1
ATOM 1706 N N . ASN A 1 227 ? -5.867 -67.5 1.461 1 26.55 227 ASN A N 1
ATOM 1707 C CA . ASN A 1 227 ? -5.445 -68.625 2.232 1 26.55 227 ASN A CA 1
ATOM 1708 C C . ASN A 1 227 ? -4.285 -69.375 1.556 1 26.55 227 ASN A C 1
ATOM 1710 O O . ASN A 1 227 ? -4.004 -69.125 0.379 1 26.55 227 ASN A O 1
ATOM 1714 N N . ASP A 1 228 ? -4.223 -70.938 1.832 1 26.77 228 ASP A N 1
ATOM 1715 C CA . ASP A 1 228 ? -3.242 -72 1.929 1 26.77 228 ASP A CA 1
ATOM 1716 C C . ASP A 1 228 ? -2.533 -72.188 0.595 1 26.77 228 ASP A C 1
ATOM 1718 O O . ASP A 1 228 ? -1.302 -72.188 0.532 1 26.77 228 ASP A O 1
ATOM 1722 N N . GLN A 1 229 ? -2.922 -73.5 -0.059 1 27.52 229 GLN A N 1
ATOM 1723 C CA . GLN A 1 229 ? -2.143 -74.562 -0.671 1 27.52 229 GLN A CA 1
ATOM 1724 C C . GLN A 1 229 ? -1.749 -74.188 -2.102 1 27.52 229 GLN A C 1
ATOM 1726 O O . GLN A 1 229 ? -0.902 -74.875 -2.701 1 27.52 229 GLN A O 1
ATOM 1731 N N . ARG A 1 230 ? -2.732 -73.812 -2.994 1 33.62 230 ARG A N 1
ATOM 1732 C CA . ARG A 1 230 ? -2.346 -74.188 -4.355 1 33.62 230 ARG A CA 1
ATOM 1733 C C . ARG A 1 230 ? -1.335 -73.188 -4.914 1 33.62 230 ARG A C 1
ATOM 1735 O O . ARG A 1 230 ? -1.413 -72 -4.633 1 33.62 230 ARG A O 1
ATOM 1742 N N . ALA A 1 231 ? -0.193 -73.75 -5.461 1 31.81 231 ALA A N 1
ATOM 1743 C CA . ALA A 1 231 ? 1.044 -73.188 -6.016 1 31.81 231 ALA A CA 1
ATOM 1744 C C . ALA A 1 231 ? 0.754 -72.062 -6.98 1 31.81 231 ALA A C 1
ATOM 1746 O O . ALA A 1 231 ? -0.105 -72.188 -7.855 1 31.81 231 ALA A O 1
ATOM 1747 N N . PRO A 1 232 ? 0.915 -70.875 -6.57 1 31.91 232 PRO A N 1
ATOM 1748 C CA . PRO A 1 232 ? 0.736 -69.75 -7.484 1 31.91 232 PRO A CA 1
ATOM 1749 C C . PRO A 1 232 ? 1.276 -70.062 -8.883 1 31.91 232 PRO A C 1
ATOM 1751 O O . PRO A 1 232 ? 2.342 -70.688 -9.031 1 31.91 232 PRO A O 1
ATOM 1754 N N . VAL A 1 233 ? 0.433 -70.5 -9.766 1 31.17 233 VAL A N 1
ATOM 1755 C CA . VAL A 1 233 ? 0.96 -70.562 -11.125 1 31.17 233 VAL A CA 1
ATOM 1756 C C . VAL A 1 233 ? 1.896 -69.375 -11.375 1 31.17 233 VAL A C 1
ATOM 1758 O O . VAL A 1 233 ? 1.472 -68.25 -11.328 1 31.17 233 VAL A O 1
ATOM 1761 N N . ARG A 1 234 ? 3.148 -69.438 -10.945 1 33.88 234 ARG A N 1
ATOM 1762 C CA . ARG A 1 234 ? 4.27 -68.562 -11.336 1 33.88 234 ARG A CA 1
ATOM 1763 C C . ARG A 1 234 ? 4.211 -68.25 -12.828 1 33.88 234 ARG A C 1
ATOM 1765 O O . ARG A 1 234 ? 4.461 -69.125 -13.672 1 33.88 234 ARG A O 1
ATOM 1772 N N . SER A 1 235 ? 3.217 -67.688 -13.297 1 34.81 235 SER A N 1
ATOM 1773 C CA . SER A 1 235 ? 3.41 -67.312 -14.688 1 34.81 235 SER A CA 1
ATOM 1774 C C . SER A 1 235 ? 4.859 -66.938 -14.953 1 34.81 235 SER A C 1
ATOM 1776 O O . SER A 1 235 ? 5.465 -66.188 -14.18 1 34.81 235 SER A O 1
ATOM 1778 N N . GLN A 1 236 ? 5.656 -67.812 -15.469 1 35.44 236 GLN A N 1
ATOM 1779 C CA . GLN A 1 236 ? 7.02 -67.688 -15.984 1 35.44 236 GLN A CA 1
ATOM 1780 C C . GLN A 1 236 ? 7.238 -66.375 -16.703 1 35.44 236 GLN A C 1
ATOM 1782 O O . GLN A 1 236 ? 8.07 -66.25 -17.609 1 35.44 236 GLN A O 1
ATOM 1787 N N . GLN A 1 237 ? 6.316 -65.562 -16.875 1 40.53 237 GLN A N 1
ATOM 1788 C CA . GLN A 1 237 ? 6.715 -64.375 -17.562 1 40.53 237 GLN A CA 1
ATOM 1789 C C . GLN A 1 237 ? 7.91 -63.688 -16.875 1 40.53 237 GLN A C 1
ATOM 1791 O O . GLN A 1 237 ? 7.996 -63.688 -15.641 1 40.53 237 GLN A O 1
ATOM 1796 N N . GLY A 1 238 ? 9.109 -63.5 -17.562 1 46.53 238 GLY A N 1
ATOM 1797 C CA . GLY A 1 238 ? 10.336 -62.844 -17.125 1 46.53 238 GLY A CA 1
ATOM 1798 C C . GLY A 1 238 ? 10.102 -61.719 -16.156 1 46.53 238 GLY A C 1
ATOM 1799 O O . GLY A 1 238 ? 9.273 -60.844 -16.406 1 46.53 238 GLY A O 1
ATOM 1800 N N . ASP A 1 239 ? 10.273 -61.969 -14.953 1 55.59 239 ASP A N 1
ATOM 1801 C CA . ASP A 1 239 ? 10.242 -61 -13.859 1 55.59 239 ASP A CA 1
ATOM 1802 C C . ASP A 1 239 ? 11.258 -59.875 -14.086 1 55.59 239 ASP A C 1
ATOM 1804 O O . ASP A 1 239 ? 12.453 -60.125 -14.203 1 55.59 239 ASP A O 1
ATOM 1808 N N . GLY A 1 240 ? 11.008 -58.938 -14.969 1 62.28 240 GLY A N 1
ATOM 1809 C CA . GLY A 1 240 ? 11.961 -57.844 -15.164 1 62.28 240 GLY A CA 1
ATOM 1810 C C . GLY A 1 240 ? 11.688 -56.656 -14.281 1 62.28 240 GLY A C 1
ATOM 1811 O O . GLY A 1 240 ? 10.57 -56.469 -13.805 1 62.28 240 GLY A O 1
ATOM 1812 N N . ASP A 1 241 ? 12.797 -56.031 -13.852 1 78.12 241 ASP A N 1
ATOM 1813 C CA . ASP A 1 241 ? 12.766 -54.781 -13.141 1 78.12 241 ASP A CA 1
ATOM 1814 C C . ASP A 1 241 ? 12.203 -53.656 -14.023 1 78.12 241 ASP A C 1
ATOM 1816 O O . ASP A 1 241 ? 12.062 -53.812 -15.234 1 78.12 241 ASP A O 1
ATOM 1820 N N . ALA A 1 242 ? 11.641 -52.656 -13.438 1 83.69 242 ALA A N 1
ATOM 1821 C CA . ALA A 1 242 ? 11.203 -51.469 -14.172 1 83.69 242 ALA A CA 1
ATOM 1822 C C . ALA A 1 242 ? 12.375 -50.844 -14.898 1 83.69 242 ALA A C 1
ATOM 1824 O O . ALA A 1 242 ? 13.516 -50.906 -14.438 1 83.69 242 ALA A O 1
ATOM 1825 N N . MET A 1 243 ? 12.055 -50.406 -16.062 1 89.69 243 MET A N 1
ATOM 1826 C CA . MET A 1 243 ? 13.094 -49.688 -16.812 1 89.69 243 MET A CA 1
ATOM 1827 C C . MET A 1 243 ? 13.57 -48.469 -16.062 1 89.69 243 MET A C 1
ATOM 1829 O O . MET A 1 243 ? 12.797 -47.844 -15.328 1 89.69 243 MET A O 1
ATOM 1833 N N . ARG A 1 244 ? 14.773 -48.094 -16.172 1 89.25 244 ARG A N 1
ATOM 1834 C CA . ARG A 1 244 ? 15.359 -46.906 -15.578 1 89.25 244 ARG A CA 1
ATOM 1835 C C . ARG A 1 244 ? 16.234 -46.156 -16.578 1 89.25 244 ARG A C 1
ATOM 1837 O O . ARG A 1 244 ? 16.938 -46.781 -17.375 1 89.25 244 ARG A O 1
ATOM 1844 N N . ALA A 1 245 ? 16.141 -44.938 -16.484 1 91.38 245 ALA A N 1
ATOM 1845 C CA . ALA A 1 245 ? 17 -44.094 -17.328 1 91.38 245 ALA A CA 1
ATOM 1846 C C . ALA A 1 245 ? 18.328 -43.812 -16.625 1 91.38 245 ALA A C 1
ATOM 1848 O O . ALA A 1 245 ? 18.344 -43.5 -15.43 1 91.38 245 ALA A O 1
ATOM 1849 N N . LEU A 1 246 ? 19.406 -43.875 -17.281 1 89.81 246 LEU A N 1
ATOM 1850 C CA . LEU A 1 246 ? 20.703 -43.594 -16.688 1 89.81 246 LEU A CA 1
ATOM 1851 C C . LEU A 1 246 ? 21.672 -43.031 -17.734 1 89.81 246 LEU A C 1
ATOM 1853 O O . LEU A 1 246 ? 21.516 -43.312 -18.922 1 89.81 246 LEU A O 1
ATOM 1857 N N . TRP A 1 247 ? 22.641 -42.344 -17.234 1 91 247 TRP A N 1
ATOM 1858 C CA . TRP A 1 247 ? 23.672 -41.781 -18.094 1 91 247 TRP A CA 1
ATOM 1859 C C . TRP A 1 247 ? 24.922 -42.656 -18.094 1 91 247 TRP A C 1
ATOM 1861 O O . TRP A 1 247 ? 25.375 -43.094 -17.031 1 91 247 TRP A O 1
ATOM 1871 N N . VAL A 1 248 ? 25.375 -43.031 -19.156 1 89.38 248 VAL A N 1
ATOM 1872 C CA . VAL A 1 248 ? 26.688 -43.625 -19.359 1 89.38 248 VAL A CA 1
ATOM 1873 C C . VAL A 1 248 ? 27.562 -42.719 -20.188 1 89.38 248 VAL A C 1
ATOM 1875 O O . VAL A 1 248 ? 27.469 -42.719 -21.422 1 89.38 248 VAL A O 1
ATOM 1878 N N . GLY A 1 249 ? 28.422 -41.938 -19.516 1 85.69 249 GLY A N 1
ATOM 1879 C CA . GLY A 1 249 ? 29.078 -40.844 -20.219 1 85.69 249 GLY A CA 1
ATOM 1880 C C . GLY A 1 249 ? 28.125 -39.75 -20.672 1 85.69 249 GLY A C 1
ATOM 1881 O O . GLY A 1 249 ? 27.359 -39.219 -19.875 1 85.69 249 GLY A O 1
ATOM 1882 N N . ASP A 1 250 ? 28.078 -39.531 -21.953 1 88.38 250 ASP A N 1
ATOM 1883 C CA . ASP A 1 250 ? 27.188 -38.531 -22.531 1 88.38 250 ASP A CA 1
ATOM 1884 C C . ASP A 1 250 ? 26 -39.188 -23.234 1 88.38 250 ASP A C 1
ATOM 1886 O O . ASP A 1 250 ? 25.234 -38.531 -23.922 1 88.38 250 ASP A O 1
ATOM 1890 N N . THR A 1 251 ? 25.875 -40.562 -22.969 1 92.06 251 THR A N 1
ATOM 1891 C CA . THR A 1 251 ? 24.812 -41.312 -23.641 1 92.06 251 THR A CA 1
ATOM 1892 C C . THR A 1 251 ? 23.688 -41.656 -22.656 1 92.06 251 THR A C 1
ATOM 1894 O O . THR A 1 251 ? 23.938 -42.125 -21.547 1 92.06 251 THR A O 1
ATOM 1897 N N . LEU A 1 252 ? 22.531 -41.312 -23.078 1 93.88 252 LEU A N 1
ATOM 1898 C CA . LEU A 1 252 ? 21.344 -41.594 -22.266 1 93.88 252 LEU A CA 1
ATOM 1899 C C . LEU A 1 252 ? 20.734 -42.938 -22.656 1 93.88 252 LEU A C 1
ATOM 1901 O O . LEU A 1 252 ? 20.422 -43.156 -23.828 1 93.88 252 LEU A O 1
ATOM 1905 N N . LEU A 1 253 ? 20.547 -43.812 -21.688 1 93.81 253 LEU A N 1
ATOM 1906 C CA . LEU A 1 253 ? 20.016 -45.125 -21.922 1 93.81 253 LEU A CA 1
ATOM 1907 C C . LEU A 1 253 ? 18.781 -45.406 -21.062 1 93.81 253 LEU A C 1
ATOM 1909 O O . LEU A 1 253 ? 18.656 -44.844 -19.969 1 93.81 253 LEU A O 1
ATOM 1913 N N . LEU A 1 254 ? 17.859 -46.062 -21.578 1 93.31 254 LEU A N 1
ATOM 1914 C CA . LEU A 1 254 ? 16.797 -46.688 -20.812 1 93.31 254 LEU A CA 1
ATOM 1915 C C . LEU A 1 254 ? 17.031 -48.188 -20.719 1 93.31 254 LEU A C 1
ATOM 1917 O O . LEU A 1 254 ? 17.203 -48.875 -21.734 1 93.31 254 LEU A O 1
ATOM 1921 N N . ALA A 1 255 ? 17.125 -48.656 -19.547 1 93.06 255 ALA A N 1
ATOM 1922 C CA . ALA A 1 255 ? 17.5 -50.062 -19.438 1 93.06 255 ALA A CA 1
ATOM 1923 C C . ALA A 1 255 ? 16.781 -50.719 -18.25 1 93.06 255 ALA A C 1
ATOM 1925 O O . ALA A 1 255 ? 16.312 -50.031 -17.344 1 93.06 255 ALA A O 1
ATOM 1926 N N . ARG A 1 256 ? 16.672 -52 -18.312 1 91.56 256 ARG A N 1
ATOM 1927 C CA . ARG A 1 256 ? 16.109 -52.812 -17.234 1 91.56 256 ARG A CA 1
ATOM 1928 C C . ARG A 1 256 ? 16.828 -54.156 -17.125 1 91.56 256 ARG A C 1
ATOM 1930 O O . ARG A 1 256 ? 17.453 -54.625 -18.078 1 91.56 256 ARG A O 1
ATOM 1937 N N . ARG A 1 257 ? 16.75 -54.719 -15.953 1 89.56 257 ARG A N 1
ATOM 1938 C CA . ARG A 1 257 ? 17.219 -56.094 -15.734 1 89.56 257 ARG A CA 1
ATOM 1939 C C . ARG A 1 257 ? 16.094 -57.094 -15.883 1 89.56 257 ARG A C 1
ATOM 1941 O O . ARG A 1 257 ? 15.016 -56.906 -15.32 1 89.56 257 ARG A O 1
ATOM 1948 N N . VAL A 1 258 ? 16.359 -58.094 -16.734 1 89.25 258 VAL A N 1
ATOM 1949 C CA . VAL A 1 258 ? 15.32 -59.094 -16.953 1 89.25 258 VAL A CA 1
ATOM 1950 C C . VAL A 1 258 ? 15.938 -60.469 -16.875 1 89.25 258 VAL A C 1
ATOM 1952 O O . VAL A 1 258 ? 17.141 -60.656 -17.094 1 89.25 258 VAL A O 1
ATOM 1955 N N . TRP A 1 259 ? 15.117 -61.438 -16.484 1 87.19 259 TRP A N 1
ATOM 1956 C CA . TRP A 1 259 ? 15.539 -62.812 -16.453 1 87.19 259 TRP A CA 1
ATOM 1957 C C . TRP A 1 259 ? 14.844 -63.625 -17.547 1 87.19 259 TRP A C 1
ATOM 1959 O O . TRP A 1 259 ? 13.609 -63.688 -17.594 1 87.19 259 TRP A O 1
ATOM 1969 N N . LEU A 1 260 ? 15.562 -64.125 -18.5 1 83.75 260 LEU A N 1
ATOM 1970 C CA . LEU A 1 260 ? 15.047 -64.938 -19.594 1 83.75 260 LEU A CA 1
ATOM 1971 C C . LEU A 1 260 ? 15.711 -66.312 -19.609 1 83.75 260 LEU A C 1
ATOM 1973 O O . LEU A 1 260 ? 16.938 -66.438 -19.688 1 83.75 260 LEU A O 1
ATOM 1977 N N . ASP A 1 261 ? 14.977 -67.375 -19.578 1 79 261 ASP A N 1
ATOM 1978 C CA . ASP A 1 261 ? 15.461 -68.75 -19.625 1 79 261 ASP A CA 1
ATOM 1979 C C . ASP A 1 261 ? 16.531 -69 -18.562 1 79 261 ASP A C 1
ATOM 1981 O O . ASP A 1 261 ? 17.562 -69.625 -18.859 1 79 261 ASP A O 1
ATOM 1985 N N . GLY A 1 262 ? 16.344 -68.438 -17.422 1 81 262 GLY A N 1
ATOM 1986 C CA . GLY A 1 262 ? 17.219 -68.688 -16.297 1 81 262 GLY A CA 1
ATOM 1987 C C . GLY A 1 262 ? 18.484 -67.812 -16.328 1 81 262 GLY A C 1
ATOM 1988 O O . GLY A 1 262 ? 19.344 -67.938 -15.453 1 81 262 GLY A O 1
ATOM 1989 N N . ARG A 1 263 ? 18.625 -67 -17.312 1 88.19 263 ARG A N 1
ATOM 1990 C CA . ARG A 1 263 ? 19.797 -66.125 -17.422 1 88.19 263 ARG A CA 1
ATOM 1991 C C . ARG A 1 263 ? 19.391 -64.688 -17.297 1 88.19 263 ARG A C 1
ATOM 1993 O O . ARG A 1 263 ? 18.297 -64.312 -17.703 1 88.19 263 ARG A O 1
ATOM 2000 N N . GLU A 1 264 ? 20.344 -63.969 -16.719 1 89.25 264 GLU A N 1
ATOM 2001 C CA . GLU A 1 264 ? 20.094 -62.562 -16.531 1 89.25 264 GLU A CA 1
ATOM 2002 C C . GLU A 1 264 ? 20.547 -61.75 -17.75 1 89.25 264 GLU A C 1
ATOM 2004 O O . GLU A 1 264 ? 21.625 -61.969 -18.281 1 89.25 264 GLU A O 1
ATOM 2009 N N . TYR A 1 265 ? 19.672 -60.812 -18.203 1 92 265 TYR A N 1
ATOM 2010 C CA . TYR A 1 265 ? 20 -59.906 -19.312 1 92 265 TYR A CA 1
ATOM 2011 C C . TYR A 1 265 ? 19.703 -58.469 -18.922 1 92 265 TYR A C 1
ATOM 2013 O O . TYR A 1 265 ? 18.875 -58.188 -18.047 1 92 265 TYR A O 1
ATOM 2021 N N . ILE A 1 266 ? 20.422 -57.594 -19.5 1 92.94 266 ILE A N 1
ATOM 2022 C CA . ILE A 1 266 ? 20.078 -56.156 -19.453 1 92.94 266 ILE A CA 1
ATOM 2023 C C . ILE A 1 266 ? 19.578 -55.719 -20.812 1 92.94 266 ILE A C 1
ATOM 2025 O O . ILE A 1 266 ? 20.266 -55.875 -21.828 1 92.94 266 ILE A O 1
ATOM 2029 N N . GLN A 1 267 ? 18.375 -55.281 -20.828 1 94.12 267 GLN A N 1
ATOM 2030 C CA . GLN A 1 267 ? 17.734 -54.875 -22.078 1 94.12 267 GLN A CA 1
ATOM 2031 C C . GLN A 1 267 ? 17.328 -53.406 -22.016 1 94.12 267 GLN A C 1
ATOM 2033 O O . GLN A 1 267 ? 17.016 -52.875 -20.953 1 94.12 267 GLN A O 1
ATOM 2038 N N . GLY A 1 268 ? 17.375 -52.719 -23.172 1 93.81 268 GLY A N 1
ATOM 2039 C CA . GLY A 1 268 ? 16.938 -51.344 -23.203 1 93.81 268 GLY A CA 1
ATOM 2040 C C . GLY A 1 268 ? 17.156 -50.688 -24.547 1 93.81 268 GLY A C 1
ATOM 2041 O O . GLY A 1 268 ? 17.188 -51.344 -25.578 1 93.81 268 GLY A O 1
ATOM 2042 N N . CYS A 1 269 ? 17.094 -49.406 -24.531 1 95 269 CYS A N 1
ATOM 2043 C CA . CYS A 1 269 ? 17.266 -48.656 -25.766 1 95 269 CYS A CA 1
ATOM 2044 C C . CYS A 1 269 ? 18.156 -47.438 -25.547 1 95 269 CYS A C 1
ATOM 2046 O O . CYS A 1 269 ? 18.266 -46.969 -24.422 1 95 269 CYS A O 1
ATOM 2048 N N . TRP A 1 270 ? 18.891 -47.156 -26.562 1 95.88 270 TRP A N 1
ATOM 2049 C CA . TRP A 1 270 ? 19.703 -45.938 -26.625 1 95.88 270 TRP A CA 1
ATOM 2050 C C . TRP A 1 270 ? 18.891 -44.75 -27.141 1 95.88 270 TRP A C 1
ATOM 2052 O O . TRP A 1 270 ? 18.453 -44.75 -28.297 1 95.88 270 TRP A O 1
ATOM 2062 N N . LEU A 1 271 ? 18.75 -43.719 -26.297 1 95.19 271 LEU A N 1
ATOM 2063 C CA . LEU A 1 271 ? 17.938 -42.562 -26.656 1 95.19 271 LEU A CA 1
ATOM 2064 C C . LEU A 1 271 ? 18.797 -41.5 -27.312 1 95.19 271 LEU A C 1
ATOM 2066 O O . LEU A 1 271 ? 19.938 -41.25 -26.922 1 95.19 271 LEU A O 1
ATOM 2070 N N . ASP A 1 272 ? 18.219 -40.844 -28.297 1 95.31 272 ASP A N 1
ATOM 2071 C CA . ASP A 1 272 ? 18.844 -39.688 -28.938 1 95.31 272 ASP A CA 1
ATOM 2072 C C . ASP A 1 272 ? 18.656 -38.438 -28.109 1 95.31 272 ASP A C 1
ATOM 2074 O O . ASP A 1 272 ? 17.766 -37.625 -28.375 1 95.31 272 ASP A O 1
ATOM 2078 N N . TRP A 1 273 ? 19.594 -38.125 -27.25 1 94.69 273 TRP A N 1
ATOM 2079 C CA . TRP A 1 273 ? 19.438 -37.062 -26.281 1 94.69 273 TRP A CA 1
ATOM 2080 C C . TRP A 1 273 ? 19.469 -35.688 -26.984 1 94.69 273 TRP A C 1
ATOM 2082 O O . TRP A 1 273 ? 18.641 -34.812 -26.719 1 94.69 273 TRP A O 1
ATOM 2092 N N . PRO A 1 274 ? 20.406 -35.406 -27.922 1 94.56 274 PRO A N 1
ATOM 2093 C CA . PRO A 1 274 ? 20.422 -34.094 -28.578 1 94.56 274 PRO A CA 1
ATOM 2094 C C . PRO A 1 274 ? 19.109 -33.75 -29.266 1 94.56 274 PRO A C 1
ATOM 2096 O O . PRO A 1 274 ? 18.594 -32.625 -29.125 1 94.56 274 PRO A O 1
ATOM 2099 N N . SER A 1 275 ? 18.562 -34.75 -29.969 1 94.25 275 SER A N 1
ATOM 2100 C CA . SER A 1 275 ? 17.281 -34.531 -30.625 1 94.25 275 SER A CA 1
ATOM 2101 C C . SER A 1 275 ? 16.156 -34.344 -29.625 1 94.25 275 SER A C 1
ATOM 2103 O O . SER A 1 275 ? 15.297 -33.469 -29.781 1 94.25 275 SER A O 1
ATOM 2105 N N . LEU A 1 276 ? 16.141 -35.219 -28.656 1 94.38 276 LEU A N 1
ATOM 2106 C CA . LEU A 1 276 ? 15.133 -35.156 -27.609 1 94.38 276 LEU A CA 1
ATOM 2107 C C . LEU A 1 276 ? 15.211 -33.844 -26.844 1 94.38 276 LEU A C 1
ATOM 2109 O O . LEU A 1 276 ? 14.18 -33.219 -26.578 1 94.38 276 LEU A O 1
ATOM 2113 N N . ARG A 1 277 ? 16.391 -33.375 -26.484 1 94.88 277 ARG A N 1
ATOM 2114 C CA . ARG A 1 277 ? 16.609 -32.125 -25.766 1 94.88 277 ARG A CA 1
ATOM 2115 C C . ARG A 1 277 ? 16.078 -30.938 -26.562 1 94.88 277 ARG A C 1
ATOM 2117 O O . ARG A 1 277 ? 15.406 -30.062 -26.016 1 94.88 277 ARG A O 1
ATOM 2124 N N . THR A 1 278 ? 16.438 -30.891 -27.812 1 94.25 278 THR A N 1
ATOM 2125 C CA . THR A 1 278 ? 15.984 -29.797 -28.672 1 94.25 278 THR A CA 1
ATOM 2126 C C . THR A 1 278 ? 14.461 -29.781 -28.766 1 94.25 278 THR A C 1
ATOM 2128 O O . THR A 1 278 ? 13.844 -28.719 -28.703 1 94.25 278 THR A O 1
ATOM 2131 N N . TRP A 1 279 ? 13.93 -30.953 -28.906 1 92.62 279 TRP A N 1
ATOM 2132 C CA . TRP A 1 279 ? 12.477 -31.047 -28.984 1 92.62 279 TRP A CA 1
ATOM 2133 C C . TRP A 1 279 ? 11.828 -30.625 -27.672 1 92.62 279 TRP A C 1
ATOM 2135 O O . TRP A 1 279 ? 10.859 -29.859 -27.688 1 92.62 279 TRP A O 1
ATOM 2145 N N . LEU A 1 280 ? 12.297 -31.047 -26.562 1 93.62 280 LEU A N 1
ATOM 2146 C CA . LEU A 1 280 ? 11.75 -30.734 -25.25 1 93.62 280 LEU A CA 1
ATOM 2147 C C . LEU A 1 280 ? 11.875 -29.25 -24.953 1 93.62 280 LEU A C 1
ATOM 2149 O O . LEU A 1 280 ? 10.914 -28.609 -24.5 1 93.62 280 LEU A O 1
ATOM 2153 N N . VAL A 1 281 ? 13.023 -28.641 -25.156 1 93.69 281 VAL A N 1
ATOM 2154 C CA . VAL A 1 281 ? 13.258 -27.234 -24.875 1 93.69 281 VAL A CA 1
ATOM 2155 C C . VAL A 1 281 ? 12.391 -26.359 -25.781 1 93.69 281 VAL A C 1
ATOM 2157 O O . VAL A 1 281 ? 11.93 -25.297 -25.359 1 93.69 281 VAL A O 1
ATOM 2160 N N . GLY A 1 282 ? 12.18 -26.812 -26.969 1 91.44 282 GLY A N 1
ATOM 2161 C CA . GLY A 1 282 ? 11.336 -26.094 -27.906 1 91.44 282 GLY A CA 1
ATOM 2162 C C . GLY A 1 282 ? 9.906 -25.938 -27.406 1 91.44 282 GLY A C 1
ATOM 2163 O O . GLY A 1 282 ? 9.219 -24.984 -27.797 1 91.44 282 GLY A O 1
ATOM 2164 N N . GLN A 1 283 ? 9.492 -26.844 -26.547 1 89.56 283 GLN A N 1
ATOM 2165 C CA . GLN A 1 283 ? 8.125 -26.812 -26.047 1 89.56 283 GLN A CA 1
ATOM 2166 C C . GLN A 1 283 ? 7.988 -25.812 -24.891 1 89.56 283 GLN A C 1
ATOM 2168 O O . GLN A 1 283 ? 6.875 -25.484 -24.469 1 89.56 283 GLN A O 1
ATOM 2173 N N . LEU A 1 284 ? 9.078 -25.234 -24.375 1 90.69 284 LEU A N 1
ATOM 2174 C CA . LEU A 1 284 ? 9.055 -24.406 -23.172 1 90.69 284 LEU A CA 1
ATOM 2175 C C . LEU A 1 284 ? 9.141 -22.922 -23.531 1 90.69 284 LEU A C 1
ATOM 2177 O O . LEU A 1 284 ? 9.227 -22.062 -22.641 1 90.69 284 LEU A O 1
ATOM 2181 N N . GLY A 1 285 ? 9.07 -22.5 -24.734 1 86.38 285 GLY A N 1
ATOM 2182 C CA . GLY A 1 285 ? 9.32 -21.141 -25.156 1 86.38 285 GLY A CA 1
ATOM 2183 C C . GLY A 1 285 ? 8.375 -20.125 -24.531 1 86.38 285 GLY A C 1
ATOM 2184 O O . GLY A 1 285 ? 8.789 -19.016 -24.188 1 86.38 285 GLY A O 1
ATOM 2185 N N . ASP A 1 286 ? 7.148 -20.5 -24.344 1 84.56 286 ASP A N 1
ATOM 2186 C CA . ASP A 1 286 ? 6.148 -19.562 -23.828 1 84.56 286 ASP A CA 1
ATOM 2187 C C . ASP A 1 286 ? 6.258 -19.422 -22.312 1 84.56 286 ASP A C 1
ATOM 2189 O O . ASP A 1 286 ? 5.875 -18.391 -21.75 1 84.56 286 ASP A O 1
ATOM 2193 N N . LEU A 1 287 ? 6.781 -20.438 -21.609 1 87.56 287 LEU A N 1
ATOM 2194 C CA . LEU A 1 287 ? 6.883 -20.406 -20.156 1 87.56 287 LEU A CA 1
ATOM 2195 C C . LEU A 1 287 ? 8.25 -19.891 -19.719 1 87.56 287 LEU A C 1
ATOM 2197 O O . LEU A 1 287 ? 8.344 -19 -18.875 1 87.56 287 LEU A O 1
ATOM 2201 N N . LEU A 1 288 ? 9.281 -20.484 -20.281 1 89.31 288 LEU A N 1
ATOM 2202 C CA . LEU A 1 288 ? 10.672 -20.188 -19.969 1 89.31 288 LEU A CA 1
ATOM 2203 C C . LEU A 1 288 ? 11.508 -20.062 -21.234 1 89.31 288 LEU A C 1
ATOM 2205 O O . LEU A 1 288 ? 12.148 -21.016 -21.656 1 89.31 288 LEU A O 1
ATOM 2209 N N . PRO A 1 289 ? 11.57 -18.922 -21.75 1 86.31 289 PRO A N 1
ATOM 2210 C CA . PRO A 1 289 ? 12.227 -18.75 -23.062 1 86.31 289 PRO A CA 1
ATOM 2211 C C . PRO A 1 289 ? 13.719 -19.062 -23.016 1 86.31 289 PRO A C 1
ATOM 2213 O O . PRO A 1 289 ? 14.305 -19.438 -24.031 1 86.31 289 PRO A O 1
ATOM 2216 N N . SER A 1 290 ? 14.359 -18.922 -21.891 1 88.88 290 SER A N 1
ATOM 2217 C CA . SER A 1 290 ? 15.797 -19.141 -21.797 1 88.88 290 SER A CA 1
ATOM 2218 C C . SER A 1 290 ? 16.109 -20.391 -20.984 1 88.88 290 SER A C 1
ATOM 2220 O O . SER A 1 290 ? 17.172 -20.484 -20.359 1 88.88 290 SER A O 1
ATOM 2222 N N . ALA A 1 291 ? 15.211 -21.328 -20.984 1 91.19 291 ALA A N 1
ATOM 2223 C CA . ALA A 1 291 ? 15.406 -22.531 -20.172 1 91.19 291 ALA A CA 1
ATOM 2224 C C . ALA A 1 291 ? 16.375 -23.5 -20.844 1 91.19 291 ALA A C 1
ATOM 2226 O O . ALA A 1 291 ? 16.484 -23.516 -22.078 1 91.19 291 ALA A O 1
ATOM 2227 N N . THR A 1 292 ? 17.125 -24.188 -20.078 1 92.19 292 THR A N 1
ATOM 2228 C CA . THR A 1 292 ? 18.016 -25.234 -20.562 1 92.19 292 THR A CA 1
ATOM 2229 C C . THR A 1 292 ? 17.891 -26.5 -19.719 1 92.19 292 THR A C 1
ATOM 2231 O O . THR A 1 292 ? 17.344 -26.469 -18.625 1 92.19 292 THR A O 1
ATOM 2234 N N . LEU A 1 293 ? 18.281 -27.672 -20.328 1 93.25 293 LEU A N 1
ATOM 2235 C CA . LEU A 1 293 ? 18.266 -28.953 -19.625 1 93.25 293 LEU A CA 1
ATOM 2236 C C . LEU A 1 293 ? 19.688 -29.469 -19.406 1 93.25 293 LEU A C 1
ATOM 2238 O O . LEU A 1 293 ? 20.484 -29.531 -20.359 1 93.25 293 LEU A O 1
ATOM 2242 N N . GLU A 1 294 ? 19.984 -29.766 -18.203 1 91.62 294 GLU A N 1
ATOM 2243 C CA . GLU A 1 294 ? 21.312 -30.266 -17.859 1 91.62 294 GLU A CA 1
ATOM 2244 C C . GLU A 1 294 ? 21.266 -31.688 -17.344 1 91.62 294 GLU A C 1
ATOM 2246 O O . GLU A 1 294 ? 20.406 -32.031 -16.516 1 91.62 294 GLU A O 1
ATOM 2251 N N . PRO A 1 295 ? 22.141 -32.594 -17.891 1 91.38 295 PRO A N 1
ATOM 2252 C CA . PRO A 1 295 ? 22.188 -33.969 -17.375 1 91.38 295 PRO A CA 1
ATOM 2253 C C . PRO A 1 295 ? 22.688 -34.031 -15.922 1 91.38 295 PRO A C 1
ATOM 2255 O O . PRO A 1 295 ? 23.547 -33.219 -15.523 1 91.38 295 PRO A O 1
ATOM 2258 N N . VAL A 1 296 ? 22.141 -34.656 -15.133 1 85.75 296 VAL A N 1
ATOM 2259 C CA . VAL A 1 296 ? 22.547 -34.812 -13.742 1 85.75 296 VAL A CA 1
ATOM 2260 C C . VAL A 1 296 ? 23.094 -36.219 -13.531 1 85.75 296 VAL A C 1
ATOM 2262 O O . VAL A 1 296 ? 22.453 -37.219 -13.914 1 85.75 296 VAL A O 1
ATOM 2265 N N . ALA A 1 297 ? 24.406 -36.125 -13.094 1 72.62 297 ALA A N 1
ATOM 2266 C CA . ALA A 1 297 ? 25.031 -37.406 -12.766 1 72.62 297 ALA A CA 1
ATOM 2267 C C . ALA A 1 297 ? 24.547 -37.906 -11.406 1 72.62 297 ALA A C 1
ATOM 2269 O O . ALA A 1 297 ? 24.516 -37.156 -10.438 1 72.62 297 ALA A O 1
ATOM 2270 N N . GLY A 1 298 ? 23.828 -38.906 -11.398 1 60.69 298 GLY A N 1
ATOM 2271 C CA . GLY A 1 298 ? 23.469 -39.5 -10.125 1 60.69 298 GLY A CA 1
ATOM 2272 C C . GLY A 1 298 ? 22 -39.406 -9.797 1 60.69 298 GLY A C 1
ATOM 2273 O O . GLY A 1 298 ? 21.188 -39.031 -10.656 1 60.69 298 GLY A O 1
ATOM 2274 N N . ARG A 1 299 ? 21.562 -39.656 -8.523 1 52.62 299 ARG A N 1
ATOM 2275 C CA . ARG A 1 299 ? 20.188 -39.812 -8.078 1 52.62 299 ARG A CA 1
ATOM 2276 C C . ARG A 1 299 ? 19.547 -38.5 -7.723 1 52.62 299 ARG A C 1
ATOM 2278 O O . ARG A 1 299 ? 20.188 -37.625 -7.141 1 52.62 299 ARG A O 1
ATOM 2285 N N . PRO A 1 300 ? 18.438 -38.219 -8.289 1 53.47 300 PRO A N 1
ATOM 2286 C CA . PRO A 1 300 ? 17.75 -36.969 -7.922 1 53.47 300 PRO A CA 1
ATOM 2287 C C . PRO A 1 300 ? 17.641 -36.781 -6.41 1 53.47 300 PRO A C 1
ATOM 2289 O O . PRO A 1 300 ? 17.094 -37.625 -5.715 1 53.47 300 PRO A O 1
ATOM 2292 N N . THR A 1 301 ? 18.578 -36.344 -5.727 1 49.22 301 THR A N 1
ATOM 2293 C CA . THR A 1 301 ? 18.547 -36.312 -4.266 1 49.22 301 THR A CA 1
ATOM 2294 C C . THR A 1 301 ? 17.438 -35.375 -3.787 1 49.22 301 THR A C 1
ATOM 2296 O O . THR A 1 301 ? 16.812 -35.594 -2.746 1 49.22 301 THR A O 1
ATOM 2299 N N . HIS A 1 302 ? 17.391 -34.031 -4.18 1 53.34 302 HIS A N 1
ATOM 2300 C CA . HIS A 1 302 ? 16.547 -33.094 -3.455 1 53.34 302 HIS A CA 1
ATOM 2301 C C . HIS A 1 302 ? 15.523 -32.438 -4.379 1 53.34 302 HIS A C 1
ATOM 2303 O O . HIS A 1 302 ? 15.828 -32.156 -5.539 1 53.34 302 HIS A O 1
ATOM 2309 N N . ALA A 1 303 ? 14.18 -32.594 -3.988 1 52.09 303 ALA A N 1
ATOM 2310 C CA . ALA A 1 303 ? 13.016 -31.969 -4.586 1 52.09 303 ALA A CA 1
ATOM 2311 C C . ALA A 1 303 ? 13.352 -30.562 -5.078 1 52.09 303 ALA A C 1
ATOM 2313 O O . ALA A 1 303 ? 12.742 -30.062 -6.027 1 52.09 303 ALA A O 1
ATOM 2314 N N . GLU A 1 304 ? 14.281 -29.969 -4.473 1 58.38 304 GLU A N 1
ATOM 2315 C CA . GLU A 1 304 ? 14.594 -28.578 -4.734 1 58.38 304 GLU A CA 1
ATOM 2316 C C . GLU A 1 304 ? 15.273 -28.406 -6.09 1 58.38 304 GLU A C 1
ATOM 2318 O O . GLU A 1 304 ? 15.32 -27.297 -6.633 1 58.38 304 GLU A O 1
ATOM 2323 N N . ASP A 1 305 ? 15.5 -29.469 -6.859 1 65.88 305 ASP A N 1
ATOM 2324 C CA . ASP A 1 305 ? 16.469 -29.359 -7.945 1 65.88 305 ASP A CA 1
ATOM 2325 C C . ASP A 1 305 ? 15.766 -29.359 -9.305 1 65.88 305 ASP A C 1
ATOM 2327 O O . ASP A 1 305 ? 16.422 -29.422 -10.344 1 65.88 305 ASP A O 1
ATOM 2331 N N . ARG A 1 306 ? 14.523 -29.078 -9.43 1 85.19 306 ARG A N 1
ATOM 2332 C CA . ARG A 1 306 ? 13.828 -28.984 -10.711 1 85.19 306 ARG A CA 1
ATOM 2333 C C . ARG A 1 306 ? 14.242 -30.109 -11.648 1 85.19 306 ARG A C 1
ATOM 2335 O O . ARG A 1 306 ? 14.57 -29.859 -12.812 1 85.19 306 ARG A O 1
ATOM 2342 N N . MET A 1 307 ? 14.234 -31.312 -11.062 1 88.88 307 MET A N 1
ATOM 2343 C CA . MET A 1 307 ? 14.609 -32.5 -11.82 1 88.88 307 MET A CA 1
ATOM 2344 C C . MET A 1 307 ? 13.398 -33.094 -12.547 1 88.88 307 MET A C 1
ATOM 2346 O O . MET A 1 307 ? 12.273 -33 -12.047 1 88.88 307 MET A O 1
ATOM 2350 N N . LEU A 1 308 ? 13.633 -33.688 -13.68 1 90.12 308 LEU A N 1
ATOM 2351 C CA . LEU A 1 308 ? 12.586 -34.438 -14.352 1 90.12 308 LEU A CA 1
ATOM 2352 C C . LEU A 1 308 ? 12.367 -35.781 -13.641 1 90.12 308 LEU A C 1
ATOM 2354 O O . LEU A 1 308 ? 13.273 -36.312 -13 1 90.12 308 LEU A O 1
ATOM 2358 N N . ALA A 1 309 ? 11.211 -36.25 -13.711 1 88.12 309 ALA A N 1
ATOM 2359 C CA . ALA A 1 309 ? 10.867 -37.469 -13.023 1 88.12 309 ALA A CA 1
ATOM 2360 C C . ALA A 1 309 ? 11.234 -38.688 -13.875 1 88.12 309 ALA A C 1
ATOM 2362 O O . ALA A 1 309 ? 11.617 -39.75 -13.344 1 88.12 309 ALA A O 1
ATOM 2363 N N . ALA A 1 310 ? 11.102 -38.594 -15.195 1 87 310 ALA A N 1
ATOM 2364 C CA . ALA A 1 310 ? 11.281 -39.719 -16.094 1 87 310 ALA A CA 1
ATOM 2365 C C . ALA A 1 310 ? 12.742 -39.875 -16.5 1 87 310 ALA A C 1
ATOM 2367 O O . ALA A 1 310 ? 13.172 -40.969 -16.859 1 87 310 ALA A O 1
ATOM 2368 N N . LEU A 1 311 ? 13.477 -38.812 -16.578 1 90.56 311 LEU A N 1
ATOM 2369 C CA . LEU A 1 311 ? 14.875 -38.812 -17 1 90.56 311 LEU A CA 1
ATOM 2370 C C . LEU A 1 311 ? 15.75 -38.125 -15.977 1 90.56 311 LEU A C 1
ATOM 2372 O O . LEU A 1 311 ? 15.297 -37.219 -15.289 1 90.56 311 LEU A O 1
ATOM 2376 N N . PRO A 1 312 ? 16.938 -38.469 -15.836 1 90.31 312 PRO A N 1
ATOM 2377 C CA . PRO A 1 312 ? 17.859 -37.781 -14.93 1 90.31 312 PRO A CA 1
ATOM 2378 C C . PRO A 1 312 ? 18.406 -36.469 -15.508 1 90.31 312 PRO A C 1
ATOM 2380 O O . PRO A 1 312 ? 19.609 -36.344 -15.758 1 90.31 312 PRO A O 1
ATOM 2383 N N . VAL A 1 313 ? 17.609 -35.562 -15.703 1 92.25 313 VAL A N 1
ATOM 2384 C CA . VAL A 1 313 ? 17.922 -34.25 -16.25 1 92.25 313 VAL A CA 1
ATOM 2385 C C . VAL A 1 313 ? 17.328 -33.156 -15.352 1 92.25 313 VAL A C 1
ATOM 2387 O O . VAL A 1 313 ? 16.25 -33.312 -14.773 1 92.25 313 VAL A O 1
ATOM 2390 N N . ARG A 1 314 ? 18.031 -32.062 -15.289 1 91.88 314 ARG A N 1
ATOM 2391 C CA . ARG A 1 314 ? 17.594 -30.938 -14.492 1 91.88 314 ARG A CA 1
ATOM 2392 C C . ARG A 1 314 ? 17.219 -29.766 -15.391 1 91.88 314 ARG A C 1
ATOM 2394 O O . ARG A 1 314 ? 17.891 -29.484 -16.375 1 91.88 314 ARG A O 1
ATOM 2401 N N . LEU A 1 315 ? 16.125 -29.141 -14.961 1 92.69 315 LEU A N 1
ATOM 2402 C CA . LEU A 1 315 ? 15.68 -27.938 -15.664 1 92.69 315 LEU A CA 1
ATOM 2403 C C . LEU A 1 315 ? 16.344 -26.703 -15.078 1 92.69 315 LEU A C 1
ATOM 2405 O O . LEU A 1 315 ? 16.297 -26.484 -13.867 1 92.69 315 LEU A O 1
ATOM 2409 N N . VAL A 1 316 ? 16.891 -25.922 -15.898 1 91 316 VAL A N 1
ATOM 2410 C CA . VAL A 1 316 ? 17.453 -24.625 -15.523 1 91 316 VAL A CA 1
ATOM 2411 C C . VAL A 1 316 ? 16.641 -23.516 -16.188 1 91 316 VAL A C 1
ATOM 2413 O O . VAL A 1 316 ? 16.75 -23.297 -17.406 1 91 316 VAL A O 1
ATOM 2416 N N . PRO A 1 317 ? 15.727 -22.922 -15.594 1 87.12 317 PRO A N 1
ATOM 2417 C CA . PRO A 1 317 ? 14.797 -21.938 -16.172 1 87.12 317 PRO A CA 1
ATOM 2418 C C . PRO A 1 317 ? 15.508 -20.766 -16.828 1 87.12 317 PRO A C 1
ATOM 2420 O O . PRO A 1 317 ? 14.977 -20.156 -17.766 1 87.12 317 PRO A O 1
ATOM 2423 N N . GLY A 1 318 ? 16.578 -20.453 -16.641 1 79.25 318 GLY A N 1
ATOM 2424 C CA . GLY A 1 318 ? 17.266 -19.312 -17.203 1 79.25 318 GLY A CA 1
ATOM 2425 C C . GLY A 1 318 ? 16.719 -17.984 -16.719 1 79.25 318 GLY A C 1
ATOM 2426 O O . GLY A 1 318 ? 15.953 -17.938 -15.75 1 79.25 318 GLY A O 1
ATOM 2427 N N . GLN A 1 319 ? 17.109 -16.734 -17.359 1 72.88 319 GLN A N 1
ATOM 2428 C CA . GLN A 1 319 ? 16.703 -15.383 -16.969 1 72.88 319 GLN A CA 1
ATOM 2429 C C . GLN A 1 319 ? 15.391 -14.992 -17.625 1 72.88 319 GLN A C 1
ATOM 2431 O O . GLN A 1 319 ? 15.18 -15.266 -18.812 1 72.88 319 GLN A O 1
ATOM 2436 N N . VAL A 1 320 ? 14.273 -15.141 -16.906 1 61.56 320 VAL A N 1
ATOM 2437 C CA . VAL A 1 320 ? 13.039 -14.656 -17.5 1 61.56 320 VAL A CA 1
ATOM 2438 C C . VAL A 1 320 ? 13.125 -13.148 -17.734 1 61.56 320 VAL A C 1
ATOM 2440 O O . VAL A 1 320 ? 13.516 -12.398 -16.844 1 61.56 320 VAL A O 1
ATOM 2443 N N . PRO A 1 321 ? 13.102 -12.664 -19 1 53.16 321 PRO A N 1
ATOM 2444 C CA . PRO A 1 321 ? 13.078 -11.211 -19.188 1 53.16 321 PRO A CA 1
ATOM 2445 C C . PRO A 1 321 ? 12.023 -10.516 -18.344 1 53.16 321 PRO A C 1
ATOM 2447 O O . PRO A 1 321 ? 10.93 -11.062 -18.156 1 53.16 321 PRO A O 1
ATOM 2450 N N . GLY A 1 322 ? 12.297 -9.906 -17.344 1 52.22 322 GLY A N 1
ATOM 2451 C CA . GLY A 1 322 ? 11.539 -9.094 -16.406 1 52.22 322 GLY A CA 1
ATOM 2452 C C . GLY A 1 322 ? 10.328 -8.43 -17.047 1 52.22 322 GLY A C 1
ATOM 2453 O O . GLY A 1 322 ? 9.68 -7.586 -16.422 1 52.22 322 GLY A O 1
ATOM 2454 N N . GLY A 1 323 ? 10.219 -8.367 -18.359 1 45.44 323 GLY A N 1
ATOM 2455 C CA . GLY A 1 323 ? 9.398 -7.352 -19 1 45.44 323 GLY A CA 1
ATOM 2456 C C . GLY A 1 323 ? 7.914 -7.586 -18.828 1 45.44 323 GLY A C 1
ATOM 2457 O O . GLY A 1 323 ? 7.105 -6.684 -19.062 1 45.44 323 GLY A O 1
ATOM 2458 N N . TYR A 1 324 ? 7.441 -8.727 -19.266 1 40.66 324 TYR A N 1
ATOM 2459 C CA . TYR A 1 324 ? 6.051 -8.633 -19.688 1 40.66 324 TYR A CA 1
ATOM 2460 C C . TYR A 1 324 ? 5.148 -8.219 -18.531 1 40.66 324 TYR A C 1
ATOM 2462 O O . TYR A 1 324 ? 4.039 -7.723 -18.75 1 40.66 324 TYR A O 1
ATOM 2470 N N . ASP A 1 325 ? 5.078 -9.094 -17.594 1 43.66 325 ASP A N 1
ATOM 2471 C CA . ASP A 1 325 ? 3.76 -9.133 -16.969 1 43.66 325 ASP A CA 1
ATOM 2472 C C . ASP A 1 325 ? 3.357 -7.75 -16.453 1 43.66 325 ASP A C 1
ATOM 2474 O O . ASP A 1 325 ? 2.443 -7.125 -16.984 1 43.66 325 ASP A O 1
ATOM 2478 N N . THR A 1 326 ? 3.129 -7.637 -15.055 1 44.69 326 THR A N 1
ATOM 2479 C CA . THR A 1 326 ? 2.055 -6.961 -14.336 1 44.69 326 THR A CA 1
ATOM 2480 C C . THR A 1 326 ? 2.354 -5.473 -14.195 1 44.69 326 THR A C 1
ATOM 2482 O O . THR A 1 326 ? 3.143 -5.07 -13.336 1 44.69 326 THR A O 1
ATOM 2485 N N . ALA A 1 327 ? 2.627 -4.824 -15.242 1 44.25 327 ALA A N 1
ATOM 2486 C CA . ALA A 1 327 ? 2.408 -3.381 -15.258 1 44.25 327 ALA A CA 1
ATOM 2487 C C . ALA A 1 327 ? 1.36 -2.973 -14.227 1 44.25 327 ALA A C 1
ATOM 2489 O O . ALA A 1 327 ? 0.28 -2.498 -14.586 1 44.25 327 ALA A O 1
ATOM 2490 N N . SER A 1 328 ? 0.91 -3.844 -13.453 1 48.44 328 SER A N 1
ATOM 2491 C CA . SER A 1 328 ? -0.016 -3.219 -12.508 1 48.44 328 SER A CA 1
ATOM 2492 C C . SER A 1 328 ? 0.589 -1.964 -11.891 1 48.44 328 SER A C 1
ATOM 2494 O O . SER A 1 328 ? 1.541 -2.047 -11.109 1 48.44 328 SER A O 1
ATOM 2496 N N . ILE A 1 329 ? 0.776 -1.024 -12.789 1 49.84 329 ILE A N 1
ATOM 2497 C CA . ILE A 1 329 ? 1.086 0.303 -12.273 1 49.84 329 ILE A CA 1
ATOM 2498 C C . ILE A 1 329 ? 0.555 0.435 -10.844 1 49.84 329 ILE A C 1
ATOM 2500 O O . ILE A 1 329 ? -0.654 0.353 -10.617 1 49.84 329 ILE A O 1
ATOM 2504 N N . SER A 1 330 ? 1.445 0.048 -9.992 1 55.88 330 SER A N 1
ATOM 2505 C CA . SER A 1 330 ? 1.046 0.28 -8.602 1 55.88 330 SER A CA 1
ATOM 2506 C C . SER A 1 330 ? 0.427 1.662 -8.43 1 55.88 330 SER A C 1
ATOM 2508 O O . SER A 1 330 ? 0.938 2.648 -8.969 1 55.88 330 SER A O 1
ATOM 2510 N N . SER A 1 331 ? -0.836 1.793 -8.273 1 63.12 331 SER A N 1
ATOM 2511 C CA . SER A 1 331 ? -1.542 3.039 -7.992 1 63.12 331 SER A CA 1
ATOM 2512 C C . SER A 1 331 ? -0.904 3.781 -6.824 1 63.12 331 SER A C 1
ATOM 2514 O O . SER A 1 331 ? -1.309 4.898 -6.496 1 63.12 331 SER A O 1
ATOM 2516 N N . LEU A 1 332 ? 0.281 3.242 -6.395 1 66.38 332 LEU A N 1
ATOM 2517 C CA . LEU A 1 332 ? 0.848 3.801 -5.172 1 66.38 332 LEU A CA 1
ATOM 2518 C C . LEU A 1 332 ? 1.427 5.188 -5.426 1 66.38 332 LEU A C 1
ATOM 2520 O O . LEU A 1 332 ? 1.195 6.113 -4.648 1 66.38 332 LEU A O 1
ATOM 2524 N N . PRO A 1 333 ? 2.104 5.348 -6.508 1 69.38 333 PRO A N 1
ATOM 2525 C CA . PRO A 1 333 ? 2.666 6.688 -6.703 1 69.38 333 PRO A CA 1
ATOM 2526 C C . PRO A 1 333 ? 1.593 7.766 -6.84 1 69.38 333 PRO A C 1
ATOM 2528 O O . PRO A 1 333 ? 1.777 8.891 -6.371 1 69.38 333 PRO A O 1
ATOM 2531 N N . VAL A 1 334 ? 0.516 7.406 -7.422 1 64.94 334 VAL A N 1
ATOM 2532 C CA . VAL A 1 334 ? -0.57 8.367 -7.578 1 64.94 334 VAL A CA 1
ATOM 2533 C C . VAL A 1 334 ? -1.172 8.695 -6.215 1 64.94 334 VAL A C 1
ATOM 2535 O O . VAL A 1 334 ? -1.437 9.867 -5.91 1 64.94 334 VAL A O 1
ATOM 2538 N N . VAL A 1 335 ? -1.341 7.699 -5.43 1 61.97 335 VAL A N 1
ATOM 2539 C CA . VAL A 1 335 ? -1.905 7.891 -4.098 1 61.97 335 VAL A CA 1
ATOM 2540 C C . VAL A 1 335 ? -0.956 8.734 -3.252 1 61.97 335 VAL A C 1
ATOM 2542 O O . VAL A 1 335 ? -1.393 9.617 -2.514 1 61.97 335 VAL A O 1
ATOM 2545 N N . LEU A 1 336 ? 0.259 8.508 -3.412 1 69.44 336 LEU A N 1
ATOM 2546 C CA . LEU A 1 336 ? 1.249 9.258 -2.65 1 69.44 336 LEU A CA 1
ATOM 2547 C C . LEU A 1 336 ? 1.281 10.719 -3.092 1 69.44 336 LEU A C 1
ATOM 2549 O O . LEU A 1 336 ? 1.4 11.617 -2.26 1 69.44 336 LEU A O 1
ATOM 2553 N N . THR A 1 337 ? 1.11 11 -4.32 1 72.06 337 THR A N 1
ATOM 2554 C CA . THR A 1 337 ? 1.125 12.367 -4.828 1 72.06 337 THR A CA 1
ATOM 2555 C C . THR A 1 337 ? -0.069 13.156 -4.297 1 72.06 337 THR A C 1
ATOM 2557 O O . THR A 1 337 ? 0.068 14.32 -3.916 1 72.06 337 THR A O 1
ATOM 2560 N N . VAL A 1 338 ? -1.163 12.523 -4.277 1 62.59 338 VAL A N 1
ATOM 2561 C CA . VAL A 1 338 ? -2.365 13.18 -3.777 1 62.59 338 VAL A CA 1
ATOM 2562 C C . VAL A 1 338 ? -2.213 13.461 -2.283 1 62.59 338 VAL A C 1
ATOM 2564 O O . VAL A 1 338 ? -2.564 14.547 -1.812 1 62.59 338 VAL A O 1
ATOM 2567 N N . ALA A 1 339 ? -1.701 12.477 -1.595 1 64.94 339 ALA A N 1
ATOM 2568 C CA . ALA A 1 339 ? -1.502 12.648 -0.158 1 64.94 339 ALA A CA 1
ATOM 2569 C C . ALA A 1 339 ? -0.523 13.781 0.13 1 64.94 339 ALA A C 1
ATOM 2571 O O . ALA A 1 339 ? -0.767 14.609 1.008 1 64.94 339 ALA A O 1
ATOM 2572 N N . TRP A 1 340 ? 0.504 13.867 -0.634 1 71.19 340 TRP A N 1
ATOM 2573 C CA . TRP A 1 340 ? 1.515 14.898 -0.447 1 71.19 340 TRP A CA 1
ATOM 2574 C C . TRP A 1 340 ? 0.955 16.281 -0.791 1 71.19 340 TRP A C 1
ATOM 2576 O O . TRP A 1 340 ? 1.263 17.266 -0.12 1 71.19 340 TRP A O 1
ATOM 2586 N N . SER A 1 341 ? 0.167 16.328 -1.761 1 70.44 341 SER A N 1
ATOM 2587 C CA . SER A 1 341 ? -0.472 17.594 -2.113 1 70.44 341 SER A CA 1
ATOM 2588 C C . SER A 1 341 ? -1.384 18.078 -0.993 1 70.44 341 SER A C 1
ATOM 2590 O O . SER A 1 341 ? -1.427 19.281 -0.698 1 70.44 341 SER A O 1
ATOM 2592 N N . GLY A 1 342 ? -2.068 17.141 -0.383 1 65.62 342 GLY A N 1
ATOM 2593 C CA . GLY A 1 342 ? -2.914 17.5 0.746 1 65.62 342 GLY A CA 1
ATOM 2594 C C . GLY A 1 342 ? -2.133 18 1.941 1 65.62 342 GLY A C 1
ATOM 2595 O O . GLY A 1 342 ? -2.51 19 2.557 1 65.62 342 GLY A O 1
ATOM 2596 N N . VAL A 1 343 ? -1.031 17.375 2.217 1 68.75 343 VAL A N 1
ATOM 2597 C CA . VAL A 1 343 ? -0.202 17.766 3.35 1 68.75 343 VAL A CA 1
ATOM 2598 C C . VAL A 1 343 ? 0.407 19.156 3.092 1 68.75 343 VAL A C 1
ATOM 2600 O O . VAL A 1 343 ? 0.459 19.984 3.992 1 68.75 343 VAL A O 1
ATOM 2603 N N . LEU A 1 344 ? 0.787 19.375 1.9 1 72.75 344 LEU A N 1
ATOM 2604 C CA . LEU A 1 344 ? 1.392 20.656 1.55 1 72.75 344 LEU A CA 1
ATOM 2605 C C . LEU A 1 344 ? 0.362 21.781 1.613 1 72.75 344 LEU A C 1
ATOM 2607 O O . LEU A 1 344 ? 0.659 22.875 2.1 1 72.75 344 LEU A O 1
ATOM 2611 N N . LEU A 1 345 ? -0.804 21.469 1.177 1 70.75 345 LEU A N 1
ATOM 2612 C CA . LEU A 1 345 ? -1.875 22.453 1.223 1 70.75 345 LEU A CA 1
ATOM 2613 C C . LEU A 1 345 ? -2.262 22.766 2.664 1 70.75 345 LEU A C 1
ATOM 2615 O O . LEU A 1 345 ? -2.486 23.938 3.008 1 70.75 345 LEU A O 1
ATOM 2619 N N . ALA A 1 346 ? -2.309 21.75 3.465 1 69.12 346 ALA A N 1
ATOM 2620 C CA . ALA A 1 346 ? -2.623 21.953 4.879 1 69.12 346 ALA A CA 1
ATOM 2621 C C . ALA A 1 346 ? -1.523 22.734 5.582 1 69.12 346 ALA A C 1
ATOM 2623 O O . ALA A 1 346 ? -1.808 23.625 6.395 1 69.12 346 ALA A O 1
ATOM 2624 N N . GLY A 1 347 ? -0.307 22.359 5.223 1 71.06 347 GLY A N 1
ATOM 2625 C CA . GLY A 1 347 ? 0.804 23.109 5.789 1 71.06 347 GLY A CA 1
ATOM 2626 C C . GLY A 1 347 ? 0.796 24.578 5.406 1 71.06 347 GLY A C 1
ATOM 2627 O O . GLY A 1 347 ? 0.989 25.453 6.254 1 71.06 347 GLY A O 1
ATOM 2628 N N . ALA A 1 348 ? 0.46 24.797 4.172 1 75.81 348 ALA A N 1
ATOM 2629 C CA . ALA A 1 348 ? 0.387 26.172 3.682 1 75.81 348 ALA A CA 1
ATOM 2630 C C . ALA A 1 348 ? -0.735 26.938 4.375 1 75.81 348 ALA A C 1
ATOM 2632 O O . ALA A 1 348 ? -0.573 28.109 4.711 1 75.81 348 ALA A O 1
ATOM 2633 N N . ALA A 1 349 ? -1.788 26.312 4.617 1 71.62 349 ALA A N 1
ATOM 2634 C CA . ALA A 1 349 ? -2.932 26.953 5.273 1 71.62 349 ALA A CA 1
ATOM 2635 C C . ALA A 1 349 ? -2.607 27.297 6.723 1 71.62 349 ALA A C 1
ATOM 2637 O O . ALA A 1 349 ? -2.971 28.375 7.203 1 71.62 349 ALA A O 1
ATOM 2638 N N . VAL A 1 350 ? -1.898 26.438 7.398 1 72 350 VAL A N 1
ATOM 2639 C CA . VAL A 1 350 ? -1.521 26.672 8.789 1 72 350 VAL A CA 1
ATOM 2640 C C . VAL A 1 350 ? -0.551 27.859 8.867 1 72 350 VAL A C 1
ATOM 2642 O O . VAL A 1 350 ? -0.683 28.719 9.742 1 72 350 VAL A O 1
ATOM 2645 N N . VAL A 1 351 ? 0.322 27.875 7.914 1 75.81 351 VAL A N 1
ATOM 2646 C CA . VAL A 1 351 ? 1.305 28.953 7.898 1 75.81 351 VAL A CA 1
ATOM 2647 C C . VAL A 1 351 ? 0.605 30.281 7.648 1 75.81 351 VAL A C 1
ATOM 2649 O O . VAL A 1 351 ? 0.886 31.266 8.328 1 75.81 351 VAL A O 1
ATOM 2652 N N . ALA A 1 352 ? -0.295 30.234 6.707 1 76.69 352 ALA A N 1
ATOM 2653 C CA . ALA A 1 352 ? -1.036 31.453 6.387 1 76.69 352 ALA A CA 1
ATOM 2654 C C . ALA A 1 352 ? -1.824 31.953 7.594 1 76.69 352 ALA A C 1
ATOM 2656 O O . ALA A 1 352 ? -1.847 33.156 7.879 1 76.69 352 ALA A O 1
ATOM 2657 N N . LEU A 1 353 ? -2.41 31.062 8.289 1 73.12 353 LEU A N 1
ATOM 2658 C CA . LEU A 1 353 ? -3.188 31.406 9.469 1 73.12 353 LEU A CA 1
ATOM 2659 C C . LEU A 1 353 ? -2.287 31.969 10.57 1 73.12 353 LEU A C 1
ATOM 2661 O O . LEU A 1 353 ? -2.635 32.938 11.227 1 73.12 353 LEU A O 1
ATOM 2665 N N . LEU A 1 354 ? -1.157 31.406 10.734 1 74.69 354 LEU A N 1
ATOM 2666 C CA . LEU A 1 354 ? -0.22 31.844 11.766 1 74.69 354 LEU A CA 1
ATOM 2667 C C . LEU A 1 354 ? 0.336 33.219 11.445 1 74.69 354 LEU A C 1
ATOM 2669 O O . LEU A 1 354 ? 0.499 34.062 12.352 1 74.69 354 LEU A O 1
ATOM 2673 N N . VAL A 1 355 ? 0.599 33.438 10.219 1 76.5 355 VAL A N 1
ATOM 2674 C CA . VAL A 1 355 ? 1.085 34.719 9.797 1 76.5 355 VAL A CA 1
ATOM 2675 C C . VAL A 1 355 ? 0.046 35.812 10.125 1 76.5 355 VAL A C 1
ATOM 2677 O O . VAL A 1 355 ? 0.388 36.875 10.641 1 76.5 355 VAL A O 1
ATOM 2680 N N . GLY A 1 356 ? -1.159 35.375 9.852 1 73.75 356 GLY A N 1
ATOM 2681 C CA . GLY A 1 356 ? -2.244 36.312 10.133 1 73.75 356 GLY A CA 1
ATOM 2682 C C . GLY A 1 356 ? -2.387 36.625 11.602 1 73.75 356 GLY A C 1
ATOM 2683 O O . GLY A 1 356 ? -2.514 37.812 11.969 1 73.75 356 GLY A O 1
ATOM 2684 N N . VAL A 1 357 ? -2.277 35.688 12.438 1 73.12 357 VAL A N 1
ATOM 2685 C CA . VAL A 1 357 ? -2.48 35.875 13.867 1 73.12 357 VAL A CA 1
ATOM 2686 C C . VAL A 1 357 ? -1.297 36.625 14.469 1 73.12 357 VAL A C 1
ATOM 2688 O O . VAL A 1 357 ? -1.473 37.5 15.336 1 73.12 357 VAL A O 1
ATOM 2691 N N . VAL A 1 358 ? -0.092 36.344 14.023 1 74.44 358 VAL A N 1
ATOM 2692 C CA . VAL A 1 358 ? 1.109 37 14.523 1 74.44 358 VAL A CA 1
ATOM 2693 C C . VAL A 1 358 ? 1.095 38.469 14.125 1 74.44 358 VAL A C 1
ATOM 2695 O O . VAL A 1 358 ? 1.431 39.344 14.922 1 74.44 358 VAL A O 1
ATOM 2698 N N . ALA A 1 359 ? 0.711 38.688 12.914 1 73.81 359 ALA A N 1
ATOM 2699 C CA . ALA A 1 359 ? 0.622 40.062 12.438 1 73.81 359 ALA A CA 1
ATOM 2700 C C . ALA A 1 359 ? -0.37 40.875 13.273 1 73.81 359 ALA A C 1
ATOM 2702 O O . ALA A 1 359 ? -0.114 42.031 13.602 1 73.81 359 ALA A O 1
ATOM 2703 N N . LEU A 1 360 ? -1.429 40.219 13.547 1 69.56 360 LEU A N 1
ATOM 2704 C CA . LEU A 1 360 ? -2.436 40.875 14.367 1 69.56 360 LEU A CA 1
ATOM 2705 C C . LEU A 1 360 ? -1.883 41.219 15.75 1 69.56 360 LEU A C 1
ATOM 2707 O O . LEU A 1 360 ? -2.119 42.281 16.281 1 69.56 360 LEU A O 1
ATOM 2711 N N . SER A 1 361 ? -1.16 40.312 16.344 1 70.38 361 SER A N 1
ATOM 2712 C CA . SER A 1 361 ? -0.566 40.469 17.672 1 70.38 361 SER A CA 1
ATOM 2713 C C . SER A 1 361 ? 0.459 41.594 17.672 1 70.38 361 SER A C 1
ATOM 2715 O O . SER A 1 361 ? 0.517 42.406 18.609 1 70.38 361 SER A O 1
ATOM 2717 N N . GLU A 1 362 ? 1.228 41.656 16.672 1 70.12 362 GLU A N 1
ATOM 2718 C CA . GLU A 1 362 ? 2.252 42.719 16.562 1 70.12 362 GLU A CA 1
ATOM 2719 C C . GLU A 1 362 ? 1.626 44.094 16.406 1 70.12 362 GLU A C 1
ATOM 2721 O O . GLU A 1 362 ? 2.119 45.062 16.953 1 70.12 362 GLU A O 1
ATOM 2726 N N . ARG A 1 363 ? 0.627 44.156 15.57 1 67.31 363 ARG A N 1
ATOM 2727 C CA . ARG A 1 363 ? -0.067 45.406 15.391 1 67.31 363 ARG A CA 1
ATOM 2728 C C . ARG A 1 363 ? -0.626 45.938 16.719 1 67.31 363 ARG A C 1
ATOM 2730 O O . ARG A 1 363 ? -0.526 47.125 17.016 1 67.31 363 ARG A O 1
ATOM 2737 N N . ARG A 1 364 ? -1.124 45.031 17.469 1 66.69 364 ARG A N 1
ATOM 2738 C CA . ARG A 1 364 ? -1.681 45.406 18.766 1 66.69 364 ARG A CA 1
ATOM 2739 C C . ARG A 1 364 ? -0.582 45.844 19.719 1 66.69 364 ARG A C 1
ATOM 2741 O O . ARG A 1 364 ? -0.775 46.781 20.5 1 66.69 364 ARG A O 1
ATOM 2748 N N . GLY A 1 365 ? 0.538 45.125 19.609 1 65.38 365 GLY A N 1
ATOM 2749 C CA . GLY A 1 365 ? 1.678 45.531 20.422 1 65.38 365 GLY A CA 1
ATOM 2750 C C . GLY A 1 365 ? 2.215 46.906 20.062 1 65.38 365 GLY A C 1
ATOM 2751 O O . GLY A 1 365 ? 2.523 47.719 20.953 1 65.38 365 GLY A O 1
ATOM 2752 N N . ALA A 1 366 ? 2.348 47.156 18.812 1 65.56 366 ALA A N 1
ATOM 2753 C CA . ALA A 1 366 ? 2.799 48.469 18.328 1 65.56 366 ALA A CA 1
ATOM 2754 C C . ALA A 1 366 ? 1.841 49.562 18.766 1 65.56 366 ALA A C 1
ATOM 2756 O O . ALA A 1 366 ? 2.27 50.688 19.094 1 65.56 366 ALA A O 1
ATOM 2757 N N . PHE A 1 367 ? 0.674 49.25 18.969 1 66.31 367 PHE A N 1
ATOM 2758 C CA . PHE A 1 367 ? -0.369 50.156 19.406 1 66.31 367 PHE A CA 1
ATOM 2759 C C . PHE A 1 367 ? -0.115 50.594 20.844 1 66.31 367 PHE A C 1
ATOM 2761 O O . PHE A 1 367 ? -0.144 51.812 21.141 1 66.31 367 PHE A O 1
ATOM 2768 N N . VAL A 1 368 ? 0.108 49.656 21.531 1 66.31 368 VAL A N 1
ATOM 2769 C CA . VAL A 1 368 ? 0.319 49.938 22.938 1 66.31 368 VAL A CA 1
ATOM 2770 C C . VAL A 1 368 ? 1.541 50.812 23.125 1 66.31 368 VAL A C 1
ATOM 2772 O O . VAL A 1 368 ? 1.519 51.781 23.922 1 66.31 368 VAL A O 1
ATOM 2775 N N . SER A 1 369 ? 2.557 50.594 22.344 1 65.44 369 SER A N 1
ATOM 2776 C CA . SER A 1 369 ? 3.799 51.375 22.438 1 65.44 369 SER A CA 1
ATOM 2777 C C . SER A 1 369 ? 3.604 52.812 21.969 1 65.44 369 SER A C 1
ATOM 2779 O O . SER A 1 369 ? 4.102 53.75 22.594 1 65.44 369 SER A O 1
ATOM 2781 N N . ALA A 1 370 ? 2.881 52.969 20.875 1 66.69 370 ALA A N 1
ATOM 2782 C CA . ALA A 1 370 ? 2.662 54.281 20.312 1 66.69 370 ALA A CA 1
ATOM 2783 C C . ALA A 1 370 ? 1.805 55.156 21.234 1 66.69 370 ALA A C 1
ATOM 2785 O O . ALA A 1 370 ? 2.102 56.344 21.453 1 66.69 370 ALA A O 1
ATOM 2786 N N . VAL A 1 371 ? 0.778 54.594 21.75 1 68.06 371 VAL A N 1
ATOM 2787 C CA . VAL A 1 371 ? -0.133 55.312 22.625 1 68.06 371 VAL A CA 1
ATOM 2788 C C . VAL A 1 371 ? 0.606 55.75 23.891 1 68.06 371 VAL A C 1
ATOM 2790 O O . VAL A 1 371 ? 0.469 56.875 24.344 1 68.06 371 VAL A O 1
ATOM 2793 N N . THR A 1 372 ? 1.424 54.938 24.438 1 66 372 THR A N 1
ATOM 2794 C CA . THR A 1 372 ? 2.131 55.219 25.672 1 66 372 THR A CA 1
ATOM 2795 C C . THR A 1 372 ? 3.156 56.344 25.484 1 66 372 THR A C 1
ATOM 2797 O O . THR A 1 372 ? 3.316 57.219 26.344 1 66 372 THR A O 1
ATOM 2800 N N . HIS A 1 373 ? 3.869 56.344 24.375 1 67.62 373 HIS A N 1
ATOM 2801 C CA . HIS A 1 373 ? 4.855 57.375 24.078 1 67.62 373 HIS A CA 1
ATOM 2802 C C . HIS A 1 373 ? 4.191 58.719 23.922 1 67.62 373 HIS A C 1
ATOM 2804 O O . HIS A 1 373 ? 4.711 59.719 24.391 1 67.62 373 HIS A O 1
ATOM 2810 N N . GLU A 1 374 ? 3.072 58.719 23.297 1 68.88 374 GLU A N 1
ATOM 2811 C CA . GLU A 1 374 ? 2.375 59.969 23.031 1 68.88 374 GLU A CA 1
ATOM 2812 C C . GLU A 1 374 ? 1.771 60.531 24.297 1 68.88 374 GLU A C 1
ATOM 2814 O O . GLU A 1 374 ? 1.609 61.75 24.422 1 68.88 374 GLU A O 1
ATOM 2819 N N . LEU A 1 375 ? 1.498 59.688 25.234 1 70.12 375 LEU A N 1
ATOM 2820 C CA . LEU A 1 375 ? 0.894 60.125 26.484 1 70.12 375 LEU A CA 1
ATOM 2821 C C . LEU A 1 375 ? 1.954 60.688 27.438 1 70.12 375 LEU A C 1
ATOM 2823 O O . LEU A 1 375 ? 1.662 61.531 28.266 1 70.12 375 LEU A O 1
ATOM 2827 N N . ARG A 1 376 ? 3.197 60.375 27.281 1 68.81 376 ARG A N 1
ATOM 2828 C CA . ARG A 1 376 ? 4.281 60.75 28.172 1 68.81 376 ARG A CA 1
ATOM 2829 C C . ARG A 1 376 ? 4.566 62.25 28.078 1 68.81 376 ARG A C 1
ATOM 2831 O O . ARG A 1 376 ? 4.758 62.906 29.109 1 68.81 376 ARG A O 1
ATOM 2838 N N . THR A 1 377 ? 4.527 62.781 26.953 1 69.5 377 THR A N 1
ATOM 2839 C CA . THR A 1 377 ? 4.934 64.188 26.734 1 69.5 377 THR A CA 1
ATOM 2840 C C . THR A 1 377 ? 3.924 65.125 27.344 1 69.5 377 THR A C 1
ATOM 2842 O O . THR A 1 377 ? 4.293 66 28.141 1 69.5 377 THR A O 1
ATOM 2845 N N . PRO A 1 378 ? 2.67 65 27.047 1 71.56 378 PRO A N 1
ATOM 2846 C CA . PRO A 1 378 ? 1.721 65.875 27.672 1 71.56 378 PRO A CA 1
ATOM 2847 C C . PRO A 1 378 ? 1.656 65.75 29.188 1 71.56 378 PRO A C 1
ATOM 2849 O O . PRO A 1 378 ? 1.489 66.75 29.906 1 71.56 378 PRO A O 1
ATOM 2852 N N . LEU A 1 379 ? 1.892 64.625 29.609 1 72.25 379 LEU A N 1
ATOM 2853 C CA . LEU A 1 379 ? 1.803 64.438 31.047 1 72.25 379 LEU A CA 1
ATOM 2854 C C . LEU A 1 379 ? 2.969 65.062 31.766 1 72.25 379 LEU A C 1
ATOM 2856 O O . LEU A 1 379 ? 2.805 65.562 32.875 1 72.25 379 LEU A O 1
ATOM 2860 N N . THR A 1 380 ? 4.062 65.125 31.141 1 73.12 380 THR A N 1
ATOM 2861 C CA . THR A 1 380 ? 5.211 65.812 31.703 1 73.12 380 THR A CA 1
ATOM 2862 C C . THR A 1 380 ? 4.949 67.312 31.781 1 73.12 380 THR A C 1
ATOM 2864 O O . THR A 1 380 ? 5.301 67.938 32.781 1 73.12 380 THR A O 1
ATOM 2867 N N . THR A 1 381 ? 4.32 67.75 30.766 1 73.81 381 THR A N 1
ATOM 2868 C CA . THR A 1 381 ? 3.959 69.188 30.719 1 73.81 381 THR A CA 1
ATOM 2869 C C . THR A 1 381 ? 2.961 69.5 31.828 1 73.81 381 THR A C 1
ATOM 2871 O O . THR A 1 381 ? 3.115 70.5 32.531 1 73.81 381 THR A O 1
ATOM 2874 N N . PHE A 1 382 ? 2.055 68.688 31.953 1 75.19 382 PHE A N 1
ATOM 2875 C CA . PHE A 1 382 ? 1.054 68.875 33 1 75.19 382 PHE A CA 1
ATOM 2876 C C . PHE A 1 382 ? 1.702 68.875 34.375 1 75.19 382 PHE A C 1
ATOM 2878 O O . PHE A 1 382 ? 1.4 69.75 35.219 1 75.19 382 PHE A O 1
ATOM 2885 N N . ARG A 1 383 ? 2.533 68.062 34.531 1 73.88 383 ARG A N 1
ATOM 2886 C CA . ARG A 1 383 ? 3.191 67.938 35.844 1 73.88 383 ARG A CA 1
ATOM 2887 C C . ARG A 1 383 ? 4.031 69.188 36.125 1 73.88 383 ARG A C 1
ATOM 2889 O O . ARG A 1 383 ? 3.994 69.688 37.25 1 73.88 383 ARG A O 1
ATOM 2896 N N . MET A 1 384 ? 4.684 69.625 35.188 1 76.38 384 MET A N 1
ATOM 2897 C CA . MET A 1 384 ? 5.574 70.75 35.375 1 76.38 384 MET A CA 1
ATOM 2898 C C . MET A 1 384 ? 4.785 72 35.656 1 76.38 384 MET A C 1
ATOM 2900 O O . MET A 1 384 ? 5.082 72.688 36.625 1 76.38 384 MET A O 1
ATOM 2904 N N . TYR A 1 385 ? 3.797 72.25 34.938 1 77.56 385 TYR A N 1
ATOM 2905 C CA . TYR A 1 385 ? 3.035 73.438 35.062 1 77.56 385 TYR A CA 1
ATOM 2906 C C . TYR A 1 385 ? 2.197 73.438 36.344 1 77.56 385 TYR A C 1
ATOM 2908 O O . TYR A 1 385 ? 2.092 74.438 37.031 1 77.56 385 TYR A O 1
ATOM 2916 N N . THR A 1 386 ? 1.724 72.375 36.594 1 77.19 386 THR A N 1
ATOM 2917 C CA . THR A 1 386 ? 0.906 72.312 37.812 1 77.19 386 THR A CA 1
ATOM 2918 C C . THR A 1 386 ? 1.774 72.375 39.062 1 77.19 386 THR A C 1
ATOM 2920 O O . THR A 1 386 ? 1.362 72.938 40.062 1 77.19 386 THR A O 1
ATOM 2923 N N . GLU A 1 387 ? 2.895 71.875 38.938 1 76.5 387 GLU A N 1
ATOM 2924 C CA . GLU A 1 387 ? 3.84 72 40.031 1 76.5 387 GLU A CA 1
ATOM 2925 C C . GLU A 1 387 ? 4.234 73.438 40.281 1 76.5 387 GLU A C 1
ATOM 2927 O O . GLU A 1 387 ? 4.293 73.875 41.438 1 76.5 387 GLU A O 1
ATOM 2932 N N . MET A 1 388 ? 4.469 74.188 39.281 1 79.19 388 MET A N 1
ATOM 2933 C CA . MET A 1 388 ? 4.867 75.562 39.375 1 79.19 388 MET A CA 1
ATOM 2934 C C . MET A 1 388 ? 3.729 76.438 39.938 1 79.19 388 MET A C 1
ATOM 2936 O O . MET A 1 388 ? 3.959 77.312 40.719 1 79.19 388 MET A O 1
ATOM 2940 N N . LEU A 1 389 ? 2.57 76.062 39.594 1 78.75 389 LEU A N 1
ATOM 2941 C CA . LEU A 1 389 ? 1.398 76.812 40.062 1 78.75 389 LEU A CA 1
ATOM 2942 C C . LEU A 1 389 ? 1.104 76.5 41.531 1 78.75 389 LEU A C 1
ATOM 2944 O O . LEU A 1 389 ? 0.833 77.438 42.312 1 78.75 389 LEU A O 1
ATOM 2948 N N . ALA A 1 390 ? 1.244 75.312 41.812 1 74 390 ALA A N 1
ATOM 2949 C CA . ALA A 1 390 ? 0.979 74.875 43.188 1 74 390 ALA A CA 1
ATOM 2950 C C . ALA A 1 390 ? 2.031 75.438 44.156 1 74 390 ALA A C 1
ATOM 2952 O O . ALA A 1 390 ? 1.726 75.75 45.312 1 74 390 ALA A O 1
ATOM 2953 N N . ALA A 1 391 ? 3.189 75.625 43.625 1 76.5 391 ALA A N 1
ATOM 2954 C CA . ALA A 1 391 ? 4.289 76.125 44.438 1 76.5 391 ALA A CA 1
ATOM 2955 C C . ALA A 1 391 ? 4.25 77.625 44.531 1 76.5 391 ALA A C 1
ATOM 2957 O O . ALA A 1 391 ? 5.055 78.25 45.25 1 76.5 391 ALA A O 1
ATOM 2958 N N . GLY A 1 392 ? 3.363 78.312 43.875 1 73.44 392 GLY A N 1
ATOM 2959 C CA . GLY A 1 392 ? 3.236 79.812 43.906 1 73.44 392 GLY A CA 1
ATOM 2960 C C . GLY A 1 392 ? 4.359 80.5 43.188 1 73.44 392 GLY A C 1
ATOM 2961 O O . GLY A 1 392 ? 4.664 81.688 43.5 1 73.44 392 GLY A O 1
ATOM 2962 N N . MET A 1 393 ? 4.953 79.875 42.406 1 74.44 393 MET A N 1
ATOM 2963 C CA . MET A 1 393 ? 6.16 80.375 41.781 1 74.44 393 MET A CA 1
ATOM 2964 C C . MET A 1 393 ? 5.816 81.375 40.656 1 74.44 393 MET A C 1
ATOM 2966 O O . MET A 1 393 ? 6.707 81.938 40.031 1 74.44 393 MET A O 1
ATOM 2970 N N . VAL A 1 394 ? 4.551 81.438 40.438 1 75.44 394 VAL A N 1
ATOM 2971 C CA . VAL A 1 394 ? 4.156 82.375 39.344 1 75.44 394 VAL A CA 1
ATOM 2972 C C . VAL A 1 394 ? 3.354 83.5 39.906 1 75.44 394 VAL A C 1
ATOM 2974 O O . VAL A 1 394 ? 2.119 83.5 39.906 1 75.44 394 VAL A O 1
ATOM 2977 N N . PRO A 1 395 ? 4.117 84.5 40.406 1 72.06 395 PRO A N 1
ATOM 2978 C CA . PRO A 1 395 ? 3.436 85.562 41.094 1 72.06 395 PRO A CA 1
ATOM 2979 C C . PRO A 1 395 ? 2.639 86.5 40.125 1 72.06 395 PRO A C 1
ATOM 2981 O O . PRO A 1 395 ? 1.62 87.062 40.531 1 72.06 395 PRO A O 1
ATOM 2984 N N . ASP A 1 396 ? 3.066 86.625 38.938 1 80.44 396 ASP A N 1
ATOM 2985 C CA . ASP A 1 396 ? 2.438 87.438 37.938 1 80.44 396 ASP A CA 1
ATOM 2986 C C . ASP A 1 396 ? 1.146 86.875 37.406 1 80.44 396 ASP A C 1
ATOM 2988 O O . ASP A 1 396 ? 1.142 85.688 36.969 1 80.44 396 ASP A O 1
ATOM 2992 N N . GLU A 1 397 ? 0.062 87.562 37.625 1 77.94 397 GLU A N 1
ATOM 2993 C CA . GLU A 1 397 ? -1.258 87.062 37.219 1 77.94 397 GLU A CA 1
ATOM 2994 C C . GLU A 1 397 ? -1.302 86.812 35.719 1 77.94 397 GLU A C 1
ATOM 2996 O O . GLU A 1 397 ? -1.944 85.875 35.25 1 77.94 397 GLU A O 1
ATOM 3001 N N . ALA A 1 398 ? -0.619 87.688 35 1 81.94 398 ALA A N 1
ATOM 3002 C CA . ALA A 1 398 ? -0.61 87.5 33.562 1 81.94 398 ALA A CA 1
ATOM 3003 C C . ALA A 1 398 ? 0.092 86.25 33.156 1 81.94 398 ALA A C 1
ATOM 3005 O O . ALA A 1 398 ? -0.365 85.5 32.25 1 81.94 398 ALA A O 1
ATOM 3006 N N . ARG A 1 399 ? 1.064 85.875 33.844 1 83.62 399 ARG A N 1
ATOM 3007 C CA . ARG A 1 399 ? 1.808 84.625 33.562 1 83.62 399 ARG A CA 1
ATOM 3008 C C . ARG A 1 399 ? 1.019 83.375 34 1 83.62 399 ARG A C 1
ATOM 3010 O O . ARG A 1 399 ? 1.07 82.375 33.344 1 83.62 399 ARG A O 1
ATOM 3017 N N . ARG A 1 400 ? 0.384 83.5 35.031 1 81.06 400 ARG A N 1
ATOM 3018 C CA . ARG A 1 400 ? -0.458 82.438 35.5 1 81.06 400 ARG A CA 1
ATOM 3019 C C . ARG A 1 400 ? -1.55 82.125 34.5 1 81.06 400 ARG A C 1
ATOM 3021 O O . ARG A 1 400 ? -1.853 80.938 34.281 1 81.06 400 ARG A O 1
ATOM 3028 N N . GLN A 1 401 ? -2.076 83.188 34 1 80.5 401 GLN A N 1
ATOM 3029 C CA . GLN A 1 401 ? -3.117 83 33 1 80.5 401 GLN A CA 1
ATOM 3030 C C . GLN A 1 401 ? -2.561 82.312 31.766 1 80.5 401 GLN A C 1
ATOM 3032 O O . GLN A 1 401 ? -3.225 81.438 31.172 1 80.5 401 GLN A O 1
ATOM 3037 N N . GLU A 1 402 ? -1.421 82.625 31.469 1 82.19 402 GLU A N 1
ATOM 3038 C CA . GLU A 1 402 ? -0.761 81.938 30.344 1 82.19 402 GLU A CA 1
ATOM 3039 C C . GLU A 1 402 ? -0.562 80.438 30.594 1 82.19 402 GLU A C 1
ATOM 3041 O O . GLU A 1 402 ? -0.75 79.625 29.703 1 82.19 402 GLU A O 1
ATOM 3046 N N . TYR A 1 403 ? -0.22 80.188 31.766 1 79.75 403 TYR A N 1
ATOM 3047 C CA . TYR A 1 403 ? -0.01 78.812 32.125 1 79.75 403 TYR A CA 1
ATOM 3048 C C . TYR A 1 403 ? -1.323 78 32.125 1 79.75 403 TYR A C 1
ATOM 3050 O O . TYR A 1 403 ? -1.362 76.875 31.703 1 79.75 403 TYR A O 1
ATOM 3058 N N . PHE A 1 404 ? -2.332 78.688 32.531 1 78.75 404 PHE A N 1
ATOM 3059 C CA . PHE A 1 404 ? -3.646 78.062 32.5 1 78.75 404 PHE A CA 1
ATOM 3060 C C . PHE A 1 404 ? -4.051 77.75 31.062 1 78.75 404 PHE A C 1
ATOM 3062 O O . PHE A 1 404 ? -4.594 76.688 30.781 1 78.75 404 PHE A O 1
ATOM 3069 N N . ASP A 1 405 ? -3.693 78.625 30.266 1 77.19 405 ASP A N 1
ATOM 3070 C CA . ASP A 1 405 ? -4.043 78.438 28.859 1 77.19 405 ASP A CA 1
ATOM 3071 C C . ASP A 1 405 ? -3.27 77.25 28.234 1 77.19 405 ASP A C 1
ATOM 3073 O O . ASP A 1 405 ? -3.82 76.5 27.453 1 77.19 405 ASP A O 1
ATOM 3077 N N . ILE A 1 406 ? -2.098 77.188 28.594 1 79.38 406 ILE A N 1
ATOM 3078 C CA . ILE A 1 406 ? -1.252 76.125 28.094 1 79.38 406 ILE A CA 1
ATOM 3079 C C . ILE A 1 406 ? -1.755 74.75 28.609 1 79.38 406 ILE A C 1
ATOM 3081 O O . ILE A 1 406 ? -1.886 73.812 27.844 1 79.38 406 ILE A O 1
ATOM 3085 N N . LEU A 1 407 ? -2.029 74.75 29.844 1 79.94 407 LEU A N 1
ATOM 3086 C CA . LEU A 1 407 ? -2.514 73.5 30.469 1 79.94 407 LEU A CA 1
ATOM 3087 C C . LEU A 1 407 ? -3.855 73.062 29.875 1 79.94 407 LEU A C 1
ATOM 3089 O O . LEU A 1 407 ? -4.102 71.875 29.656 1 79.94 407 LEU A O 1
ATOM 3093 N N . HIS A 1 408 ? -4.641 74.062 29.688 1 76.56 408 HIS A N 1
ATOM 3094 C CA . HIS A 1 408 ? -5.945 73.75 29.094 1 76.56 408 HIS A CA 1
ATOM 3095 C C . HIS A 1 408 ? -5.801 73.188 27.672 1 76.56 408 HIS A C 1
ATOM 3097 O O . HIS A 1 408 ? -6.465 72.25 27.312 1 76.56 408 HIS A O 1
ATOM 3103 N N . ARG A 1 409 ? -4.961 73.75 26.969 1 76.25 409 ARG A N 1
ATOM 3104 C CA . ARG A 1 409 ? -4.719 73.312 25.609 1 76.25 409 ARG A CA 1
ATOM 3105 C C . ARG A 1 409 ? -4.172 71.875 25.594 1 76.25 409 ARG A C 1
ATOM 3107 O O . ARG A 1 409 ? -4.566 71.062 24.766 1 76.25 409 ARG A O 1
ATOM 3114 N N . GLU A 1 410 ? -3.293 71.688 26.438 1 77.25 410 GLU A N 1
ATOM 3115 C CA . GLU A 1 410 ? -2.693 70.312 26.531 1 77.25 410 GLU A CA 1
ATOM 3116 C C . GLU A 1 410 ? -3.707 69.312 27 1 77.25 410 GLU A C 1
ATOM 3118 O O . GLU A 1 410 ? -3.674 68.125 26.562 1 77.25 410 GLU A O 1
ATOM 3123 N N . ALA A 1 411 ? -4.48 69.625 27.891 1 76.69 411 ALA A N 1
ATOM 3124 C CA . ALA A 1 411 ? -5.531 68.75 28.391 1 76.69 411 ALA A CA 1
ATOM 3125 C C . ALA A 1 411 ? -6.508 68.375 27.266 1 76.69 411 ALA A C 1
ATOM 3127 O O . ALA A 1 411 ? -6.961 67.25 27.172 1 76.69 411 ALA A O 1
ATOM 3128 N N . GLU A 1 412 ? -6.82 69.312 26.469 1 76.12 412 GLU A N 1
ATOM 3129 C CA . GLU A 1 412 ? -7.711 69.125 25.328 1 76.12 412 GLU A CA 1
ATOM 3130 C C . GLU A 1 412 ? -7.074 68.188 24.312 1 76.12 412 GLU A C 1
ATOM 3132 O O . GLU A 1 412 ? -7.738 67.25 23.781 1 76.12 412 GLU A O 1
ATOM 3137 N N . ARG A 1 413 ? -5.883 68.438 24.141 1 75.38 413 ARG A N 1
ATOM 3138 C CA . ARG A 1 413 ? -5.141 67.625 23.203 1 75.38 413 ARG A CA 1
ATOM 3139 C C . ARG A 1 413 ? -5.098 66.188 23.688 1 75.38 413 ARG A C 1
ATOM 3141 O O . ARG A 1 413 ? -5.355 65.25 22.906 1 75.38 413 ARG A O 1
ATOM 3148 N N . LEU A 1 414 ? -4.762 65.938 24.844 1 76.5 414 LEU A N 1
ATOM 3149 C CA . LEU A 1 414 ? -4.668 64.562 25.406 1 76.5 414 LEU A CA 1
ATOM 3150 C C . LEU A 1 414 ? -6.035 63.906 25.422 1 76.5 414 LEU A C 1
ATOM 3152 O O . LEU A 1 414 ? -6.129 62.688 25.203 1 76.5 414 LEU A O 1
ATOM 3156 N N . SER A 1 415 ? -7.012 64.688 25.828 1 76.56 415 SER A N 1
ATOM 3157 C CA . SER A 1 415 ? -8.367 64.188 25.828 1 76.56 415 SER A CA 1
ATOM 3158 C C . SER A 1 415 ? -8.758 63.656 24.453 1 76.56 415 SER A C 1
ATOM 3160 O O . SER A 1 415 ? -9.359 62.594 24.328 1 76.56 415 SER A O 1
ATOM 3162 N N . HIS A 1 416 ? -8.359 64.375 23.516 1 79.19 416 HIS A N 1
ATOM 3163 C CA . HIS A 1 416 ? -8.656 64 22.141 1 79.19 416 HIS A CA 1
ATOM 3164 C C . HIS A 1 416 ? -7.898 62.719 21.766 1 79.19 416 HIS A C 1
ATOM 3166 O O . HIS A 1 416 ? -8.445 61.844 21.094 1 79.19 416 HIS A O 1
ATOM 3172 N N . LEU A 1 417 ? -6.719 62.594 22.094 1 77.12 417 LEU A N 1
ATOM 3173 C CA . LEU A 1 417 ? -5.898 61.438 21.828 1 77.12 417 LEU A CA 1
ATOM 3174 C C . LEU A 1 417 ? -6.5 60.188 22.484 1 77.12 417 LEU A C 1
ATOM 3176 O O . LEU A 1 417 ? -6.621 59.125 21.844 1 77.12 417 LEU A O 1
ATOM 3180 N N . VAL A 1 418 ? -6.828 60.281 23.688 1 75.44 418 VAL A N 1
ATOM 3181 C CA . VAL A 1 418 ? -7.398 59.156 24.422 1 75.44 418 VAL A CA 1
ATOM 3182 C C . VAL A 1 418 ? -8.727 58.75 23.812 1 75.44 418 VAL A C 1
ATOM 3184 O O . VAL A 1 418 ? -9.039 57.562 23.719 1 75.44 418 VAL A O 1
ATOM 3187 N N . GLU A 1 419 ? -9.5 59.781 23.453 1 78.56 419 GLU A N 1
ATOM 3188 C CA . GLU A 1 419 ? -10.773 59.5 22.797 1 78.56 419 GLU A CA 1
ATOM 3189 C C . GLU A 1 419 ? -10.57 58.688 21.5 1 78.56 419 GLU A C 1
ATOM 3191 O O . GLU A 1 419 ? -11.352 57.812 21.188 1 78.56 419 GLU A O 1
ATOM 3196 N N . ASN A 1 420 ? -9.57 59.062 20.766 1 80.81 420 ASN A N 1
ATOM 3197 C CA . ASN A 1 420 ? -9.266 58.375 19.531 1 80.81 420 ASN A CA 1
ATOM 3198 C C . ASN A 1 420 ? -8.836 56.938 19.781 1 80.81 420 ASN A C 1
ATOM 3200 O O . ASN A 1 420 ? -9.242 56 19.062 1 80.81 420 ASN A O 1
ATOM 3204 N N . VAL A 1 421 ? -8.031 56.75 20.703 1 76.62 421 VAL A N 1
ATOM 3205 C CA . VAL A 1 421 ? -7.535 55.406 21.047 1 76.62 421 VAL A CA 1
ATOM 3206 C C . VAL A 1 421 ? -8.695 54.531 21.5 1 76.62 421 VAL A C 1
ATOM 3208 O O . VAL A 1 421 ? -8.789 53.375 21.109 1 76.62 421 VAL A O 1
ATOM 3211 N N . LEU A 1 422 ? -9.555 55.062 22.328 1 72.94 422 LEU A N 1
ATOM 3212 C CA . LEU A 1 422 ? -10.711 54.344 22.828 1 72.94 422 LEU A CA 1
ATOM 3213 C C . LEU A 1 422 ? -11.664 54 21.688 1 72.94 422 LEU A C 1
ATOM 3215 O O . LEU A 1 422 ? -12.188 52.875 21.625 1 72.94 422 LEU A O 1
ATOM 3219 N N . ALA A 1 423 ? -11.859 54.969 20.922 1 78.38 423 ALA A N 1
ATOM 3220 C CA . ALA A 1 423 ? -12.742 54.719 19.781 1 78.38 423 ALA A CA 1
ATOM 3221 C C . ALA A 1 423 ? -12.195 53.625 18.875 1 78.38 423 ALA A C 1
ATOM 3223 O O . ALA A 1 423 ? -12.945 52.75 18.422 1 78.38 423 ALA A O 1
ATOM 3224 N N . TYR A 1 424 ? -10.938 53.625 18.688 1 77.88 424 TYR A N 1
ATOM 3225 C CA . TYR A 1 424 ? -10.289 52.625 17.844 1 77.88 424 TYR A CA 1
ATOM 3226 C C . TYR A 1 424 ? -10.398 51.25 18.484 1 77.88 424 TYR A C 1
ATOM 3228 O O . TYR A 1 424 ? -10.719 50.25 17.797 1 77.88 424 TYR A O 1
ATOM 3236 N N . ALA A 1 425 ? -10.102 51.156 19.703 1 69.94 425 ALA A N 1
ATOM 3237 C CA . ALA A 1 425 ? -10.172 49.906 20.438 1 69.94 425 ALA A CA 1
ATOM 3238 C C . ALA A 1 425 ? -11.586 49.312 20.406 1 69.94 425 ALA A C 1
ATOM 3240 O O . ALA A 1 425 ? -11.773 48.094 20.281 1 69.94 425 ALA A O 1
ATOM 3241 N N . ARG A 1 426 ? -12.547 50.219 20.531 1 72.19 426 ARG A N 1
ATOM 3242 C CA . ARG A 1 426 ? -13.945 49.781 20.531 1 72.19 426 ARG A CA 1
ATOM 3243 C C . ARG A 1 426 ? -14.352 49.25 19.172 1 72.19 426 ARG A C 1
ATOM 3245 O O . ARG A 1 426 ? -15.055 48.219 19.094 1 72.19 426 ARG A O 1
ATOM 3252 N N . ILE A 1 427 ? -13.898 49.875 18.188 1 74.25 427 ILE A N 1
ATOM 3253 C CA . ILE A 1 427 ? -14.227 49.438 16.828 1 74.25 427 ILE A CA 1
ATOM 3254 C C . ILE A 1 427 ? -13.539 48.125 16.516 1 74.25 427 ILE A C 1
ATOM 3256 O O . ILE A 1 427 ? -14.117 47.25 15.867 1 74.25 427 ILE A O 1
ATOM 3260 N N . GLU A 1 428 ? -12.391 47.969 16.969 1 69.38 428 GLU A N 1
ATOM 3261 C CA . GLU A 1 428 ? -11.617 46.75 16.719 1 69.38 428 GLU A CA 1
ATOM 3262 C C . GLU A 1 428 ? -12.281 45.531 17.391 1 69.38 428 GLU A C 1
ATOM 3264 O O . GLU A 1 428 ? -12.227 44.438 16.859 1 69.38 428 GLU A O 1
ATOM 3269 N N . ARG A 1 429 ? -12.891 45.844 18.5 1 62.66 429 ARG A N 1
ATOM 3270 C CA . ARG A 1 429 ? -13.562 44.781 19.234 1 62.66 429 ARG A CA 1
ATOM 3271 C C . ARG A 1 429 ? -14.961 44.531 18.672 1 62.66 429 ARG A C 1
ATOM 3273 O O . ARG A 1 429 ? -15.641 43.594 19.062 1 62.66 429 ARG A O 1
ATOM 3280 N N . GLY A 1 430 ? -15.336 45.281 17.656 1 64.19 430 GLY A N 1
ATOM 3281 C CA . GLY A 1 430 ? -16.656 45.156 17.047 1 64.19 430 GLY A CA 1
ATOM 3282 C C . GLY A 1 430 ? -17.781 45.625 17.938 1 64.19 430 GLY A C 1
ATOM 3283 O O . GLY A 1 430 ? -18.922 45.188 17.797 1 64.19 430 GLY A O 1
ATOM 3284 N N . ARG A 1 431 ? -17.578 46.375 19.016 1 58.06 431 ARG A N 1
ATOM 3285 C CA . ARG A 1 431 ? -18.547 46.719 20.047 1 58.06 431 ARG A CA 1
ATOM 3286 C C . ARG A 1 431 ? -19.156 48.094 19.797 1 58.06 431 ARG A C 1
ATOM 3288 O O . ARG A 1 431 ? -19.797 48.656 20.688 1 58.06 431 ARG A O 1
ATOM 3295 N N . ALA A 1 432 ? -18.969 48.688 18.703 1 64 432 ALA A N 1
ATOM 3296 C CA . ALA A 1 432 ? -19.547 50 18.547 1 64 432 ALA A CA 1
ATOM 3297 C C . ALA A 1 432 ? -20.188 50.188 17.172 1 64 432 ALA A C 1
ATOM 3299 O O . ALA A 1 432 ? -19.594 50.75 16.266 1 64 432 ALA A O 1
ATOM 3300 N N . PRO A 1 433 ? -21.438 49.5 17.156 1 74.56 433 PRO A N 1
ATOM 3301 C CA . PRO A 1 433 ? -22.109 49.781 15.875 1 74.56 433 PRO A CA 1
ATOM 3302 C C . PRO A 1 433 ? -22.516 51.219 15.711 1 74.56 433 PRO A C 1
ATOM 3304 O O . PRO A 1 433 ? -22.906 51.875 16.688 1 74.56 433 PRO A O 1
ATOM 3307 N N . ALA A 1 434 ? -22.281 51.812 14.531 1 81.25 434 ALA A N 1
ATOM 3308 C CA . ALA A 1 434 ? -22.656 53.188 14.227 1 81.25 434 ALA A CA 1
ATOM 3309 C C . ALA A 1 434 ? -24.172 53.375 14.258 1 81.25 434 ALA A C 1
ATOM 3311 O O . ALA A 1 434 ? -24.922 52.469 13.836 1 81.25 434 ALA A O 1
ATOM 3312 N N . ARG A 1 435 ? -24.688 54.344 14.992 1 87.81 435 ARG A N 1
ATOM 3313 C CA . ARG A 1 435 ? -26.094 54.688 14.992 1 87.81 435 ARG A CA 1
ATOM 3314 C C . ARG A 1 435 ? -26.422 55.625 13.844 1 87.81 435 ARG A C 1
ATOM 3316 O O . ARG A 1 435 ? -26.312 56.844 13.992 1 87.81 435 ARG A O 1
ATOM 3323 N N . LEU A 1 436 ? -27.047 55.125 12.734 1 91.19 436 LEU A N 1
ATOM 3324 C CA . LEU A 1 436 ? -27.328 55.938 11.539 1 91.19 436 LEU A CA 1
ATOM 3325 C C . LEU A 1 436 ? -28.672 56.625 11.664 1 91.19 436 LEU A C 1
ATOM 3327 O O . LEU A 1 436 ? -29.688 56 11.984 1 91.19 436 LEU A O 1
ATOM 3331 N N . GLU A 1 437 ? -28.703 57.875 11.672 1 92.44 437 GLU A N 1
ATOM 3332 C CA . GLU A 1 437 ? -29.906 58.688 11.672 1 92.44 437 GLU A CA 1
ATOM 3333 C C . GLU A 1 437 ? -29.828 59.812 10.641 1 92.44 437 GLU A C 1
ATOM 3335 O O . GLU A 1 437 ? -28.734 60.188 10.219 1 92.44 437 GLU A O 1
ATOM 3340 N N . PRO A 1 438 ? -31 60.25 10.117 1 93.44 438 PRO A N 1
ATOM 3341 C CA . PRO A 1 438 ? -30.984 61.406 9.203 1 93.44 438 PRO A CA 1
ATOM 3342 C C . PRO A 1 438 ? -30.516 62.688 9.875 1 93.44 438 PRO A C 1
ATOM 3344 O O . PRO A 1 438 ? -31.047 63.062 10.914 1 93.44 438 PRO A O 1
ATOM 3347 N N . VAL A 1 439 ? -29.5 63.25 9.352 1 93.25 439 VAL A N 1
ATOM 3348 C CA . VAL A 1 439 ? -28.922 64.438 9.945 1 93.25 439 VAL A CA 1
ATOM 3349 C C . VAL A 1 439 ? -28.719 65.5 8.875 1 93.25 439 VAL A C 1
ATOM 3351 O O . VAL A 1 439 ? -28.312 65.188 7.75 1 93.25 439 VAL A O 1
ATOM 3354 N N . ASP A 1 440 ? -29.141 66.75 9.258 1 93.69 440 ASP A N 1
ATOM 3355 C CA . ASP A 1 440 ? -28.828 67.875 8.406 1 93.69 440 ASP A CA 1
ATOM 3356 C C . ASP A 1 440 ? -27.344 68.25 8.508 1 93.69 440 ASP A C 1
ATOM 3358 O O . ASP A 1 440 ? -26.844 68.562 9.586 1 93.69 440 ASP A O 1
ATOM 3362 N N . VAL A 1 441 ? -26.656 68.312 7.316 1 93.69 441 VAL A N 1
ATOM 3363 C CA . VAL A 1 441 ? -25.203 68.438 7.289 1 93.69 441 VAL A CA 1
ATOM 3364 C C . VAL A 1 441 ? -24.828 69.875 7.801 1 93.69 441 VAL A C 1
ATOM 3366 O O . VAL A 1 441 ? -23.859 70 8.555 1 93.69 441 VAL A O 1
ATOM 3369 N N . ARG A 1 442 ? -25.562 70.812 7.414 1 93.69 442 ARG A N 1
ATOM 3370 C CA . ARG A 1 442 ? -25.25 72.188 7.832 1 93.69 442 ARG A CA 1
ATOM 3371 C C . ARG A 1 442 ? -25.391 72.375 9.344 1 93.69 442 ARG A C 1
ATOM 3373 O O . ARG A 1 442 ? -24.531 73 9.984 1 93.69 442 ARG A O 1
ATOM 3380 N N . SER A 1 443 ? -26.391 71.75 9.883 1 93.62 443 SER A N 1
ATOM 3381 C CA . SER A 1 443 ? -26.609 71.812 11.328 1 93.62 443 SER A CA 1
ATOM 3382 C C . SER A 1 443 ? -25.516 71.062 12.078 1 93.62 443 SER A C 1
ATOM 3384 O O . SER A 1 443 ? -25.047 71.562 13.117 1 93.62 443 SER A O 1
ATOM 3386 N N . MET A 1 444 ? -25.172 70 11.516 1 93.06 444 MET A N 1
ATOM 3387 C CA . MET A 1 444 ? -24.156 69.188 12.156 1 93.06 444 MET A CA 1
ATOM 3388 C C . MET A 1 444 ? -22.797 69.875 12.164 1 93.06 444 MET A C 1
ATOM 3390 O O . MET A 1 444 ? -22.141 70 13.203 1 93.06 444 MET A O 1
ATOM 3394 N N . VAL A 1 445 ? -22.375 70.375 11.062 1 94.31 445 VAL A N 1
ATOM 3395 C CA . VAL A 1 445 ? -21.109 71.125 10.953 1 94.31 445 VAL A CA 1
ATOM 3396 C C . VAL A 1 445 ? -21.156 72.438 11.742 1 94.31 445 VAL A C 1
ATOM 3398 O O . VAL A 1 445 ? -20.156 72.812 12.352 1 94.31 445 VAL A O 1
ATOM 3401 N N . GLY A 1 446 ? -22.312 73.062 11.703 1 92.81 446 GLY A N 1
ATOM 3402 C CA . GLY A 1 446 ? -22.5 74.312 12.43 1 92.81 446 GLY A CA 1
ATOM 3403 C C . GLY A 1 446 ? -22.25 74.125 13.914 1 92.81 446 GLY A C 1
ATOM 3404 O O . GLY A 1 446 ? -21.656 75.062 14.539 1 92.81 446 GLY A O 1
ATOM 3405 N N . ARG A 1 447 ? -22.625 73.062 14.438 1 91.31 447 ARG A N 1
ATOM 3406 C CA . ARG A 1 447 ? -22.453 72.812 15.867 1 91.31 447 ARG A CA 1
ATOM 3407 C C . ARG A 1 447 ? -20.984 72.688 16.219 1 91.31 447 ARG A C 1
ATOM 3409 O O . ARG A 1 447 ? -20.578 73 17.359 1 91.31 447 ARG A O 1
ATOM 3416 N N . MET A 1 448 ? -20.219 72.312 15.211 1 91.75 448 MET A N 1
ATOM 3417 C CA . MET A 1 448 ? -18.797 72 15.453 1 91.75 448 MET A CA 1
ATOM 3418 C C . MET A 1 448 ? -17.938 73.188 15.023 1 91.75 448 MET A C 1
ATOM 3420 O O . MET A 1 448 ? -16.75 73.25 15.344 1 91.75 448 MET A O 1
ATOM 3424 N N . GLU A 1 449 ? -18.469 74.062 14.359 1 94 449 GLU A N 1
ATOM 3425 C CA . GLU A 1 449 ? -17.703 75.125 13.703 1 94 449 GLU A CA 1
ATOM 3426 C C . GLU A 1 449 ? -16.828 75.875 14.711 1 94 449 GLU A C 1
ATOM 3428 O O . GLU A 1 449 ? -15.656 76.125 14.438 1 94 449 GLU A O 1
ATOM 3433 N N . GLU A 1 450 ? -17.422 76.25 15.805 1 90.56 450 GLU A N 1
ATOM 3434 C CA . GLU A 1 450 ? -16.672 76.938 16.812 1 90.56 450 GLU A CA 1
ATOM 3435 C C . GLU A 1 450 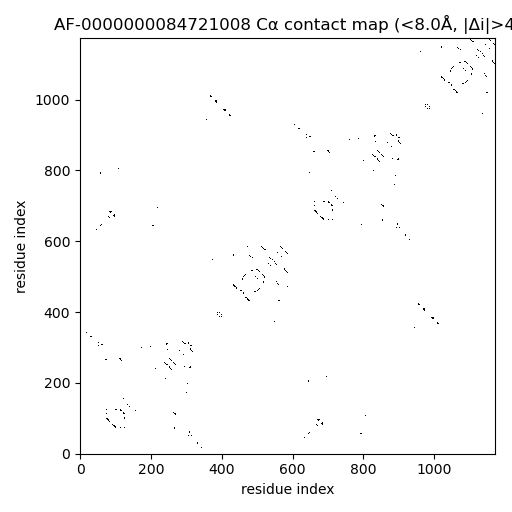? -15.477 76.188 17.328 1 90.56 450 GLU A C 1
ATOM 3437 O O . GLU A 1 450 ? -14.375 76.688 17.453 1 90.56 450 GLU A O 1
ATOM 3442 N N . ARG A 1 451 ? -15.797 74.938 17.594 1 86.94 451 ARG A N 1
ATOM 3443 C CA . ARG A 1 451 ? -14.75 74.062 18.109 1 86.94 451 ARG A CA 1
ATOM 3444 C C . ARG A 1 451 ? -13.648 73.875 17.078 1 86.94 451 ARG A C 1
ATOM 3446 O O . ARG A 1 451 ? -12.469 73.875 17.422 1 86.94 451 ARG A O 1
ATOM 3453 N N . LEU A 1 452 ? -13.992 73.688 15.883 1 93.62 452 LEU A N 1
ATOM 3454 C CA . LEU A 1 452 ? -13.039 73.5 14.797 1 93.62 452 LEU A CA 1
ATOM 3455 C C . LEU A 1 452 ? -12.219 74.75 14.555 1 93.62 452 LEU A C 1
ATOM 3457 O O . LEU A 1 452 ? -11.008 74.688 14.328 1 93.62 452 LEU A O 1
ATOM 3461 N N . ALA A 1 453 ? -12.938 75.812 14.609 1 93.81 453 ALA A N 1
ATOM 3462 C CA . ALA A 1 453 ? -12.266 77.125 14.406 1 93.81 453 ALA A CA 1
ATOM 3463 C C . ALA A 1 453 ? -11.242 77.375 15.508 1 93.81 453 ALA A C 1
ATOM 3465 O O . ALA A 1 453 ? -10.172 77.938 15.242 1 93.81 453 ALA A O 1
ATOM 3466 N N . GLN A 1 454 ? -11.656 77.062 16.641 1 87 454 GLN A N 1
ATOM 3467 C CA . GLN A 1 454 ? -10.75 77.188 17.766 1 87 454 GLN A CA 1
ATOM 3468 C C . GLN A 1 454 ? -9.484 76.375 17.594 1 87 454 GLN A C 1
ATOM 3470 O O . GLN A 1 454 ? -8.375 76.812 17.859 1 87 454 GLN A O 1
ATOM 3475 N N . ARG A 1 455 ? -9.703 75.188 17.203 1 87.69 455 ARG A N 1
ATOM 3476 C CA . ARG A 1 455 ? -8.555 74.312 16.984 1 87.69 455 ARG A CA 1
ATOM 3477 C C . ARG A 1 455 ? -7.648 74.812 15.891 1 87.69 455 ARG A C 1
ATOM 3479 O O . ARG A 1 455 ? -6.422 74.812 16.016 1 87.69 455 ARG A O 1
ATOM 3486 N N . ALA A 1 456 ? -8.188 75.25 14.859 1 92.06 456 ALA A N 1
ATOM 3487 C CA . ALA A 1 456 ? -7.426 75.812 13.758 1 92.06 456 ALA A CA 1
ATOM 3488 C C . ALA A 1 456 ? -6.668 77.062 14.211 1 92.06 456 ALA A C 1
ATOM 3490 O O . ALA A 1 456 ? -5.5 77.25 13.867 1 92.06 456 ALA A O 1
ATOM 3491 N N . ALA A 1 457 ? -7.352 77.812 15.031 1 89.69 457 ALA A N 1
ATOM 3492 C CA . ALA A 1 457 ? -6.77 79.062 15.5 1 89.69 457 ALA A CA 1
ATOM 3493 C C . ALA A 1 457 ? -5.551 78.812 16.375 1 89.69 457 ALA A C 1
ATOM 3495 O O . ALA A 1 457 ? -4.59 79.625 16.375 1 89.69 457 ALA A O 1
ATOM 3496 N N . GLN A 1 458 ? -5.613 77.812 17.062 1 82.25 458 GLN A N 1
ATOM 3497 C CA . GLN A 1 458 ? -4.504 77.438 17.938 1 82.25 458 GLN A CA 1
ATOM 3498 C C . GLN A 1 458 ? -3.24 77.188 17.125 1 82.25 458 GLN A C 1
ATOM 3500 O O . GLN A 1 458 ? -2.127 77.312 17.641 1 82.25 458 GLN A O 1
ATOM 3505 N N . ALA A 1 459 ? -3.406 76.812 15.977 1 86 459 ALA A N 1
ATOM 3506 C CA . ALA A 1 459 ? -2.271 76.5 15.102 1 86 459 ALA A CA 1
ATOM 3507 C C . ALA A 1 459 ? -2.043 77.688 14.133 1 86 459 ALA A C 1
ATOM 3509 O O . ALA A 1 459 ? -1.335 77.562 13.133 1 86 459 ALA A O 1
ATOM 3510 N N . ASP A 1 460 ? -2.742 78.75 14.406 1 90.94 460 ASP A N 1
ATOM 3511 C CA . ASP A 1 460 ? -2.645 79.938 13.586 1 90.94 460 ASP A CA 1
ATOM 3512 C C . ASP A 1 460 ? -3.199 79.688 12.188 1 90.94 460 ASP A C 1
ATOM 3514 O O . ASP A 1 460 ? -2.617 80.188 11.195 1 90.94 460 ASP A O 1
ATOM 3518 N N . MET A 1 461 ? -4.191 78.938 12.141 1 94.62 461 MET A N 1
ATOM 3519 C CA . MET A 1 461 ? -4.887 78.688 10.891 1 94.62 461 MET A CA 1
ATOM 3520 C C . MET A 1 461 ? -6.301 79.25 10.914 1 94.62 461 MET A C 1
ATOM 3522 O O . MET A 1 461 ? -6.801 79.625 11.969 1 94.62 461 MET A O 1
ATOM 3526 N N . GLU A 1 462 ? -6.898 79.375 9.688 1 96 462 GLU A N 1
ATOM 3527 C CA . GLU A 1 462 ? -8.25 79.875 9.555 1 96 462 GLU A CA 1
ATOM 3528 C C . GLU A 1 462 ? -9.195 78.812 8.977 1 96 462 GLU A C 1
ATOM 3530 O O . GLU A 1 462 ? -8.883 78.188 7.973 1 96 462 GLU A O 1
ATOM 3535 N N . LEU A 1 463 ? -10.289 78.625 9.648 1 96.62 463 LEU A N 1
ATOM 3536 C CA . LEU A 1 463 ? -11.281 77.688 9.188 1 96.62 463 LEU A CA 1
ATOM 3537 C C . LEU A 1 463 ? -12.289 78.375 8.258 1 96.62 463 LEU A C 1
ATOM 3539 O O . LEU A 1 463 ? -12.867 79.375 8.594 1 96.62 463 LEU A O 1
ATOM 3543 N N . CYS A 1 464 ? -12.477 77.875 7.07 1 96.62 464 CYS A N 1
ATOM 3544 C CA . CYS A 1 464 ? -13.477 78.312 6.109 1 96.62 464 CYS A CA 1
ATOM 3545 C C . CYS A 1 464 ? -14.531 77.188 5.883 1 96.62 464 CYS A C 1
ATOM 3547 O O . CYS A 1 464 ? -14.227 76.125 5.352 1 96.62 464 CYS A O 1
ATOM 3549 N N . VAL A 1 465 ? -15.734 77.5 6.312 1 96.12 465 VAL A N 1
ATOM 3550 C CA . VAL A 1 465 ? -16.797 76.5 6.195 1 96.12 465 VAL A CA 1
ATOM 3551 C C . VAL A 1 465 ? -17.781 76.938 5.098 1 96.12 465 VAL A C 1
ATOM 3553 O O . VAL A 1 465 ? -18.359 78 5.156 1 96.12 465 VAL A O 1
ATOM 3556 N N . ASP A 1 466 ? -17.859 76.188 4.047 1 94 466 ASP A N 1
ATOM 3557 C CA . ASP A 1 466 ? -18.797 76.375 2.951 1 94 466 ASP A CA 1
ATOM 3558 C C . ASP A 1 466 ? -19.703 75.188 2.758 1 94 466 ASP A C 1
ATOM 3560 O O . ASP A 1 466 ? -19.438 74.312 1.902 1 94 466 ASP A O 1
ATOM 3564 N N . VAL A 1 467 ? -20.703 75.062 3.553 1 93.31 467 VAL A N 1
ATOM 3565 C CA . VAL A 1 467 ? -21.656 73.938 3.512 1 93.31 467 VAL A CA 1
ATOM 3566 C C . VAL A 1 467 ? -23.047 74.5 3.197 1 93.31 467 VAL A C 1
ATOM 3568 O O . VAL A 1 467 ? -23.578 75.312 3.926 1 93.31 467 VAL A O 1
ATOM 3571 N N . PRO A 1 468 ? -23.625 74.062 2.125 1 90.19 468 PRO A N 1
ATOM 3572 C CA . PRO A 1 468 ? -24.969 74.5 1.765 1 90.19 468 PRO A CA 1
ATOM 3573 C C . PRO A 1 468 ? -26.047 74 2.689 1 90.19 468 PRO A C 1
ATOM 3575 O O . PRO A 1 468 ? -25.859 72.938 3.332 1 90.19 468 PRO A O 1
ATOM 3578 N N . ALA A 1 469 ? -27.156 74.688 2.777 1 88.94 469 ALA A N 1
ATOM 3579 C CA . ALA A 1 469 ? -28.328 74.25 3.543 1 88.94 469 ALA A CA 1
ATOM 3580 C C . ALA A 1 469 ? -29.156 73.25 2.748 1 88.94 469 ALA A C 1
ATOM 3582 O O . ALA A 1 469 ? -29.031 73.188 1.522 1 88.94 469 ALA A O 1
ATOM 3583 N N . GLY A 1 470 ? -29.844 72.375 3.402 1 87.31 470 GLY A N 1
ATOM 3584 C CA . GLY A 1 470 ? -30.844 71.5 2.762 1 87.31 470 GLY A CA 1
ATOM 3585 C C . GLY A 1 470 ? -30.281 70.125 2.371 1 87.31 470 GLY A C 1
ATOM 3586 O O . GLY A 1 470 ? -30.891 69.438 1.569 1 87.31 470 GLY A O 1
ATOM 3587 N N . VAL A 1 471 ? -29.141 69.812 2.828 1 89.5 471 VAL A N 1
ATOM 3588 C CA . VAL A 1 471 ? -28.578 68.5 2.521 1 89.5 471 VAL A CA 1
ATOM 3589 C C . VAL A 1 471 ? -28.75 67.562 3.719 1 89.5 471 VAL A C 1
ATOM 3591 O O . VAL A 1 471 ? -28.297 67.875 4.824 1 89.5 471 VAL A O 1
ATOM 3594 N N . THR A 1 472 ? -29.5 66.5 3.523 1 91.62 472 THR A N 1
ATOM 3595 C CA . THR A 1 472 ? -29.703 65.5 4.578 1 91.62 472 THR A CA 1
ATOM 3596 C C . THR A 1 472 ? -29.031 64.188 4.215 1 91.62 472 THR A C 1
ATOM 3598 O O . THR A 1 472 ? -29.109 63.75 3.066 1 91.62 472 THR A O 1
ATOM 3601 N N . VAL A 1 473 ? -28.328 63.594 5.152 1 92.44 473 VAL A N 1
ATOM 3602 C CA . VAL A 1 473 ? -27.641 62.344 4.93 1 92.44 473 VAL A CA 1
ATOM 3603 C C . VAL A 1 473 ? -27.953 61.375 6.078 1 92.44 473 VAL A C 1
ATOM 3605 O O . VAL A 1 473 ? -28.359 61.812 7.164 1 92.44 473 VAL A O 1
ATOM 3608 N N . LEU A 1 474 ? -27.875 60.125 5.797 1 92.12 474 LEU A N 1
ATOM 3609 C CA . LEU A 1 474 ? -27.984 59.094 6.824 1 92.12 474 LEU A CA 1
ATOM 3610 C C . LEU A 1 474 ? -26.625 58.781 7.422 1 92.12 474 LEU A C 1
ATOM 3612 O O . LEU A 1 474 ? -25.766 58.188 6.746 1 92.12 474 LEU A O 1
ATOM 3616 N N . THR A 1 475 ? -26.359 59.156 8.656 1 93.5 475 THR A N 1
ATOM 3617 C CA . THR A 1 475 ? -25.047 58.938 9.25 1 93.5 475 THR A CA 1
ATOM 3618 C C . THR A 1 475 ? -25.125 59 10.773 1 93.5 475 THR A C 1
ATOM 3620 O O . THR A 1 475 ? -26.219 59.094 11.344 1 93.5 475 THR A O 1
ATOM 3623 N N . ASP A 1 476 ? -24.094 58.656 11.445 1 93.62 476 ASP A N 1
ATOM 3624 C CA . ASP A 1 476 ? -23.906 58.844 12.883 1 93.62 476 ASP A CA 1
ATOM 3625 C C . ASP A 1 476 ? -23.219 60.188 13.18 1 93.62 476 ASP A C 1
ATOM 3627 O O . ASP A 1 476 ? -22.016 60.344 12.938 1 93.62 476 ASP A O 1
ATOM 3631 N N . PRO A 1 477 ? -23.922 61.188 13.742 1 93.06 477 PRO A N 1
ATOM 3632 C CA . PRO A 1 477 ? -23.359 62.531 13.93 1 93.06 477 PRO A CA 1
ATOM 3633 C C . PRO A 1 477 ? -22.109 62.531 14.805 1 93.06 477 PRO A C 1
ATOM 3635 O O . PRO A 1 477 ? -21.172 63.25 14.539 1 93.06 477 PRO A O 1
ATOM 3638 N N . SER A 1 478 ? -22.078 61.656 15.789 1 90.25 478 SER A N 1
ATOM 3639 C CA . SER A 1 478 ? -20.938 61.625 16.688 1 90.25 478 SER A CA 1
ATOM 3640 C C . SER A 1 478 ? -19.688 61.125 15.969 1 90.25 478 SER A C 1
ATOM 3642 O O . SER A 1 478 ? -18.578 61.625 16.203 1 90.25 478 SER A O 1
ATOM 3644 N N . ALA A 1 479 ? -19.906 60.188 15.125 1 92 479 ALA A N 1
ATOM 3645 C CA . ALA A 1 479 ? -18.781 59.625 14.375 1 92 479 ALA A CA 1
ATOM 3646 C C . ALA A 1 479 ? -18.266 60.656 13.352 1 92 479 ALA A C 1
ATOM 3648 O O . ALA A 1 479 ? -17.047 60.812 13.188 1 92 479 ALA A O 1
ATOM 3649 N N . VAL A 1 480 ? -19.156 61.281 12.727 1 94 480 VAL A N 1
ATOM 3650 C CA . VAL A 1 480 ? -18.766 62.25 11.727 1 94 480 VAL A CA 1
ATOM 3651 C C . VAL A 1 480 ? -18.016 63.406 12.406 1 94 480 VAL A C 1
ATOM 3653 O O . VAL A 1 480 ? -17.047 63.938 11.867 1 94 480 VAL A O 1
ATOM 3656 N N . GLU A 1 481 ? -18.516 63.844 13.547 1 93.12 481 GLU A N 1
ATOM 3657 C CA . GLU A 1 481 ? -17.859 64.938 14.297 1 93.12 481 GLU A CA 1
ATOM 3658 C C . GLU A 1 481 ? -16.422 64.562 14.641 1 93.12 481 GLU A C 1
ATOM 3660 O O . GLU A 1 481 ? -15.516 65.375 14.539 1 93.12 481 GLU A O 1
ATOM 3665 N N . GLN A 1 482 ? -16.297 63.344 14.984 1 90.69 482 GLN A N 1
ATOM 3666 C CA . GLN A 1 482 ? -14.953 62.875 15.32 1 90.69 482 GLN A CA 1
ATOM 3667 C C . GLN A 1 482 ? -14.055 62.875 14.086 1 90.69 482 GLN A C 1
ATOM 3669 O O . GLN A 1 482 ? -12.883 63.25 14.164 1 90.69 482 GLN A O 1
ATOM 3674 N N . VAL A 1 483 ? -14.594 62.406 12.992 1 94.81 483 VAL A N 1
ATOM 3675 C CA . VAL A 1 483 ? -13.836 62.344 11.75 1 94.81 483 VAL A CA 1
ATOM 3676 C C . VAL A 1 483 ? -13.43 63.781 11.344 1 94.81 483 VAL A C 1
ATOM 3678 O O . VAL A 1 483 ? -12.266 64 11.031 1 94.81 483 VAL A O 1
ATOM 3681 N N . LEU A 1 484 ? -14.383 64.688 11.414 1 95.06 484 LEU A N 1
ATOM 3682 C CA . LEU A 1 484 ? -14.125 66.062 11.016 1 95.06 484 LEU A CA 1
ATOM 3683 C C . LEU A 1 484 ? -13.07 66.688 11.914 1 95.06 484 LEU A C 1
ATOM 3685 O O . LEU A 1 484 ? -12.18 67.375 11.43 1 95.06 484 LEU A O 1
ATOM 3689 N N . PHE A 1 485 ? -13.211 66.438 13.148 1 93.31 485 PHE A N 1
ATOM 3690 C CA . PHE A 1 485 ? -12.234 67 14.078 1 93.31 485 PHE A CA 1
ATOM 3691 C C . PHE A 1 485 ? -10.836 66.5 13.773 1 93.31 485 PHE A C 1
ATOM 3693 O O . PHE A 1 485 ? -9.867 67.25 13.758 1 93.31 485 PHE A O 1
ATOM 3700 N N . ASN A 1 486 ? -10.75 65.25 13.531 1 92.31 486 ASN A N 1
ATOM 3701 C CA . ASN A 1 486 ? -9.453 64.625 13.25 1 92.31 486 ASN A CA 1
ATOM 3702 C C . ASN A 1 486 ? -8.852 65.188 11.961 1 92.31 486 ASN A C 1
ATOM 3704 O O . ASN A 1 486 ? -7.637 65.375 11.875 1 92.31 486 ASN A O 1
ATOM 3708 N N . LEU A 1 487 ? -9.711 65.312 11.008 1 95.25 487 LEU A N 1
ATOM 3709 C CA . LEU A 1 487 ? -9.219 65.812 9.727 1 95.25 487 LEU A CA 1
ATOM 3710 C C . LEU A 1 487 ? -8.75 67.25 9.844 1 95.25 487 LEU A C 1
ATOM 3712 O O . LEU A 1 487 ? -7.719 67.625 9.273 1 95.25 487 LEU A O 1
ATOM 3716 N N . VAL A 1 488 ? -9.508 68.062 10.555 1 94.44 488 VAL A N 1
ATOM 3717 C CA . VAL A 1 488 ? -9.117 69.438 10.758 1 94.44 488 VAL A CA 1
ATOM 3718 C C . VAL A 1 488 ? -7.852 69.5 11.609 1 94.44 488 VAL A C 1
ATOM 3720 O O . VAL A 1 488 ? -6.965 70.312 11.359 1 94.44 488 VAL A O 1
ATOM 3723 N N . ASP A 1 489 ? -7.816 68.688 12.617 1 90.31 489 ASP A N 1
ATOM 3724 C CA . ASP A 1 489 ? -6.613 68.562 13.445 1 90.31 489 ASP A CA 1
ATOM 3725 C C . ASP A 1 489 ? -5.395 68.25 12.594 1 90.31 489 ASP A C 1
ATOM 3727 O O . ASP A 1 489 ? -4.32 68.812 12.766 1 90.31 489 ASP A O 1
ATOM 3731 N N . ASN A 1 490 ? -5.59 67.312 11.719 1 89.81 490 ASN A N 1
ATOM 3732 C CA . ASN A 1 490 ? -4.523 66.938 10.812 1 89.81 490 ASN A CA 1
ATOM 3733 C C . ASN A 1 490 ? -4.078 68.062 9.906 1 89.81 490 ASN A C 1
ATOM 3735 O O . ASN A 1 490 ? -2.883 68.25 9.703 1 89.81 490 ASN A O 1
ATOM 3739 N N . ALA A 1 491 ? -5.016 68.688 9.398 1 92.69 491 ALA A N 1
ATOM 3740 C CA . ALA A 1 491 ? -4.723 69.812 8.539 1 92.69 491 ALA A CA 1
ATOM 3741 C C . ALA A 1 491 ? -3.971 70.938 9.305 1 92.69 491 ALA A C 1
ATOM 3743 O O . ALA A 1 491 ? -3.039 71.5 8.773 1 92.69 491 ALA A O 1
ATOM 3744 N N . SER A 1 492 ? -4.383 71.188 10.547 1 91 492 SER A N 1
ATOM 3745 C CA . SER A 1 492 ? -3.764 72.188 11.383 1 91 492 SER A CA 1
ATOM 3746 C C . SER A 1 492 ? -2.309 71.875 11.688 1 91 492 SER A C 1
ATOM 3748 O O . SER A 1 492 ? -1.459 72.75 11.766 1 91 492 SER A O 1
ATOM 3750 N N . LYS A 1 493 ? -2.059 70.562 11.82 1 85.88 493 LYS A N 1
ATOM 3751 C CA . LYS A 1 493 ? -0.72 70.125 12.188 1 85.88 493 LYS A CA 1
ATOM 3752 C C . LYS A 1 493 ? 0.209 70.125 10.977 1 85.88 493 LYS A C 1
ATOM 3754 O O . LYS A 1 493 ? 1.351 70.562 11.062 1 85.88 493 LYS A O 1
ATOM 3759 N N . TYR A 1 494 ? -0.274 69.688 9.852 1 88.38 494 TYR A N 1
ATOM 3760 C CA . TYR A 1 494 ? 0.613 69.375 8.734 1 88.38 494 TYR A CA 1
ATOM 3761 C C . TYR A 1 494 ? 0.62 70.5 7.719 1 88.38 494 TYR A C 1
ATOM 3763 O O . TYR A 1 494 ? 1.542 70.625 6.906 1 88.38 494 TYR A O 1
ATOM 3771 N N . ALA A 1 495 ? -0.343 71.312 7.816 1 89.56 495 ALA A N 1
ATOM 3772 C CA . ALA A 1 495 ? -0.393 72.438 6.875 1 89.56 495 ALA A CA 1
ATOM 3773 C C . ALA A 1 495 ? 0.231 73.688 7.48 1 89.56 495 ALA A C 1
ATOM 3775 O O . ALA A 1 495 ? 0.213 74.75 6.863 1 89.56 495 ALA A O 1
ATOM 3776 N N . ALA A 1 496 ? 0.789 73.562 8.633 1 83.38 496 ALA A N 1
ATOM 3777 C CA . ALA A 1 496 ? 1.333 74.688 9.375 1 83.38 496 ALA A CA 1
ATOM 3778 C C . ALA A 1 496 ? 2.367 75.438 8.539 1 83.38 496 ALA A C 1
ATOM 3780 O O . ALA A 1 496 ? 2.439 76.688 8.594 1 83.38 496 ALA A O 1
ATOM 3781 N N . PRO A 1 497 ? 3.119 74.812 7.742 1 82.56 497 PRO A N 1
ATOM 3782 C CA . PRO A 1 497 ? 4.141 75.5 6.957 1 82.56 497 PRO A CA 1
ATOM 3783 C C . PRO A 1 497 ? 3.566 76.188 5.715 1 82.56 497 PRO A C 1
ATOM 3785 O O . PRO A 1 497 ? 4.266 76.938 5.043 1 82.56 497 PRO A O 1
ATOM 3788 N N . ALA A 1 498 ? 2.365 76 5.457 1 88.5 498 ALA A N 1
ATOM 3789 C CA . ALA A 1 498 ? 1.759 76.562 4.234 1 88.5 498 ALA A CA 1
ATOM 3790 C C . ALA A 1 498 ? 1.622 78.062 4.297 1 88.5 498 ALA A C 1
ATOM 3792 O O . ALA A 1 498 ? 1.465 78.625 5.375 1 88.5 498 ALA A O 1
ATOM 3793 N N . VAL A 1 499 ? 1.728 78.75 3.162 1 89.5 499 VAL A N 1
ATOM 3794 C CA . VAL A 1 499 ? 1.527 80.188 3.059 1 89.5 499 VAL A CA 1
ATOM 3795 C C . VAL A 1 499 ? 0.047 80.5 3.23 1 89.5 499 VAL A C 1
ATOM 3797 O O . VAL A 1 499 ? -0.31 81.438 3.986 1 89.5 499 VAL A O 1
ATOM 3800 N N . ASP A 1 500 ? -0.678 79.812 2.488 1 91.94 500 ASP A N 1
ATOM 3801 C CA . ASP A 1 500 ? -2.119 79.875 2.688 1 91.94 500 ASP A CA 1
ATOM 3802 C C . ASP A 1 500 ? -2.557 79.125 3.936 1 91.94 500 ASP A C 1
ATOM 3804 O O . ASP A 1 500 ? -2.506 77.875 3.967 1 91.94 500 ASP A O 1
ATOM 3808 N N . ARG A 1 501 ? -3.051 79.812 4.945 1 94.19 501 ARG A N 1
ATOM 3809 C CA . ARG A 1 501 ? -3.332 79.25 6.25 1 94.19 501 ARG A CA 1
ATOM 3810 C C . ARG A 1 501 ? -4.805 78.812 6.371 1 94.19 501 ARG A C 1
ATOM 3812 O O . ARG A 1 501 ? -5.293 78.562 7.473 1 94.19 501 ARG A O 1
ATOM 3819 N N . ARG A 1 502 ? -5.539 78.625 5.293 1 93.56 502 ARG A N 1
ATOM 3820 C CA . ARG A 1 502 ? -6.957 78.312 5.336 1 93.56 502 ARG A CA 1
ATOM 3821 C C . ARG A 1 502 ? -7.164 76.812 5.316 1 93.56 502 ARG A C 1
ATOM 3823 O O . ARG A 1 502 ? -6.465 76.062 4.598 1 93.56 502 ARG A O 1
ATOM 3830 N N . ILE A 1 503 ? -8.031 76.438 6.059 1 96.56 503 ILE A N 1
ATOM 3831 C CA . ILE A 1 503 ? -8.578 75.062 6.031 1 96.56 503 ILE A CA 1
ATOM 3832 C C . ILE A 1 503 ? -10.031 75.125 5.57 1 96.56 503 ILE A C 1
ATOM 3834 O O . ILE A 1 503 ? -10.867 75.75 6.184 1 96.56 503 ILE A O 1
ATOM 3838 N N . HIS A 1 504 ? -10.328 74.375 4.488 1 96.19 504 HIS A N 1
ATOM 3839 C CA . HIS A 1 504 ? -11.664 74.438 3.908 1 96.19 504 HIS A CA 1
ATOM 3840 C C . HIS A 1 504 ? -12.484 73.188 4.289 1 96.19 504 HIS A C 1
ATOM 3842 O O . HIS A 1 504 ? -11.977 72.062 4.25 1 96.19 504 HIS A O 1
ATOM 3848 N N . VAL A 1 505 ? -13.664 73.375 4.793 1 96.69 505 VAL A N 1
ATOM 3849 C CA . VAL A 1 505 ? -14.672 72.375 4.969 1 96.69 505 VAL A CA 1
ATOM 3850 C C . VAL A 1 505 ? -15.836 72.625 4.004 1 96.69 505 VAL A C 1
ATOM 3852 O O . VAL A 1 505 ? -16.531 73.625 4.098 1 96.69 505 VAL A O 1
ATOM 3855 N N . GLU A 1 506 ? -15.961 71.688 3.066 1 95.5 506 GLU A N 1
ATOM 3856 C CA . GLU A 1 506 ? -16.938 71.875 1.99 1 95.5 506 GLU A CA 1
ATOM 3857 C C . GLU A 1 506 ? -17.75 70.562 1.769 1 95.5 506 GLU A C 1
ATOM 3859 O O . GLU A 1 506 ? -17.422 69.5 2.318 1 95.5 506 GLU A O 1
ATOM 3864 N N . VAL A 1 507 ? -18.859 70.75 1.072 1 94.44 507 VAL A N 1
ATOM 3865 C CA . VAL A 1 507 ? -19.703 69.625 0.69 1 94.44 507 VAL A CA 1
ATOM 3866 C C . VAL A 1 507 ? -19.703 69.5 -0.83 1 94.44 507 VAL A C 1
ATOM 3868 O O . VAL A 1 507 ? -19.75 70.5 -1.557 1 94.44 507 VAL A O 1
ATOM 3871 N N . GLU A 1 508 ? -19.438 68.312 -1.181 1 91.31 508 GLU A N 1
ATOM 3872 C CA . GLU A 1 508 ? -19.484 68 -2.605 1 91.31 508 GLU A CA 1
ATOM 3873 C C . GLU A 1 508 ? -20.562 66.938 -2.896 1 91.31 508 GLU A C 1
ATOM 3875 O O . GLU A 1 508 ? -20.781 66 -2.096 1 91.31 508 GLU A O 1
ATOM 3880 N N . ARG A 1 509 ? -21.328 67.188 -4.004 1 89.25 509 ARG A N 1
ATOM 3881 C CA . ARG A 1 509 ? -22.297 66.188 -4.465 1 89.25 509 ARG A CA 1
ATOM 3882 C C . ARG A 1 509 ? -21.828 65.562 -5.754 1 89.25 509 ARG A C 1
ATOM 3884 O O . ARG A 1 509 ? -21.453 66.25 -6.711 1 89.25 509 ARG A O 1
ATOM 3891 N N . ARG A 1 510 ? -21.625 64.312 -5.621 1 84.12 510 ARG A N 1
ATOM 3892 C CA . ARG A 1 510 ? -21.234 63.562 -6.809 1 84.12 510 ARG A CA 1
ATOM 3893 C C . ARG A 1 510 ? -22.062 62.281 -6.945 1 84.12 510 ARG A C 1
ATOM 3895 O O . ARG A 1 510 ? -22.031 61.406 -6.062 1 84.12 510 ARG A O 1
ATOM 3902 N N . ARG A 1 511 ? -22.703 62 -8.117 1 80.81 511 ARG A N 1
ATOM 3903 C CA . ARG A 1 511 ? -23.406 60.781 -8.484 1 80.81 511 ARG A CA 1
ATOM 3904 C C . ARG A 1 511 ? -24.359 60.344 -7.371 1 80.81 511 ARG A C 1
ATOM 3906 O O . ARG A 1 511 ? -24.344 59.188 -6.961 1 80.81 511 ARG A O 1
ATOM 3913 N N . GLY A 1 512 ? -25.062 61.281 -6.664 1 77.94 512 GLY A N 1
ATOM 3914 C CA . GLY A 1 512 ? -26.062 60.938 -5.664 1 77.94 512 GLY A CA 1
ATOM 3915 C C . GLY A 1 512 ? -25.484 60.75 -4.273 1 77.94 512 GLY A C 1
ATOM 3916 O O . GLY A 1 512 ? -26.203 60.406 -3.332 1 77.94 512 GLY A O 1
ATOM 3917 N N . ARG A 1 513 ? -24.203 60.875 -4.156 1 86.88 513 ARG A N 1
ATOM 3918 C CA . ARG A 1 513 ? -23.578 60.812 -2.838 1 86.88 513 ARG A CA 1
ATOM 3919 C C . ARG A 1 513 ? -23.141 62.188 -2.348 1 86.88 513 ARG A C 1
ATOM 3921 O O . ARG A 1 513 ? -22.906 63.094 -3.152 1 86.88 513 ARG A O 1
ATOM 3928 N N . VAL A 1 514 ? -23.219 62.344 -1.134 1 92.06 514 VAL A N 1
ATOM 3929 C CA . VAL A 1 514 ? -22.766 63.562 -0.503 1 92.06 514 VAL A CA 1
ATOM 3930 C C . VAL A 1 514 ? -21.375 63.375 0.105 1 92.06 514 VAL A C 1
ATOM 3932 O O . VAL A 1 514 ? -21.156 62.406 0.852 1 92.06 514 VAL A O 1
ATOM 3935 N N . GLY A 1 515 ? -20.469 64.125 -0.343 1 94.88 515 GLY A N 1
ATOM 3936 C CA . GLY A 1 515 ? -19.109 64.125 0.18 1 94.88 515 GLY A CA 1
ATOM 3937 C C . GLY A 1 515 ? -18.766 65.312 1.057 1 94.88 515 GLY A C 1
ATOM 3938 O O . GLY A 1 515 ? -18.984 66.438 0.663 1 94.88 515 GLY A O 1
ATOM 3939 N N . LEU A 1 516 ? -18.328 65 2.316 1 95.25 516 LEU A N 1
ATOM 3940 C CA . LEU A 1 516 ? -17.75 66.062 3.178 1 95.25 516 LEU A CA 1
ATOM 3941 C C . LEU A 1 516 ? -16.25 66.188 2.967 1 95.25 516 LEU A C 1
ATOM 3943 O O . LEU A 1 516 ? -15.508 65.188 3.18 1 95.25 516 LEU A O 1
ATOM 3947 N N . VAL A 1 517 ? -15.797 67.312 2.59 1 96.06 517 VAL A N 1
ATOM 3948 C CA . VAL A 1 517 ? -14.414 67.5 2.141 1 96.06 517 VAL A CA 1
ATOM 3949 C C . VAL A 1 517 ? -13.664 68.375 3.127 1 96.06 517 VAL A C 1
ATOM 3951 O O . VAL A 1 517 ? -14.195 69.438 3.592 1 96.06 517 VAL A O 1
ATOM 3954 N N . VAL A 1 518 ? -12.516 67.938 3.537 1 96.69 518 VAL A N 1
ATOM 3955 C CA . VAL A 1 518 ? -11.562 68.812 4.258 1 96.69 518 VAL A CA 1
ATOM 3956 C C . VAL A 1 518 ? -10.289 68.938 3.428 1 96.69 518 VAL A C 1
ATOM 3958 O O . VAL A 1 518 ? -9.656 68 3.039 1 96.69 518 VAL A O 1
ATOM 3961 N N . ARG A 1 519 ? -9.961 70.25 3.15 1 95.19 519 ARG A N 1
ATOM 3962 C CA . ARG A 1 519 ? -8.82 70.5 2.287 1 95.19 519 ARG A CA 1
ATOM 3963 C C . ARG A 1 519 ? -7.906 71.562 2.914 1 95.19 519 ARG A C 1
ATOM 3965 O O . ARG A 1 519 ? -8.383 72.562 3.51 1 95.19 519 ARG A O 1
ATOM 3972 N N . ASP A 1 520 ? -6.625 71.25 2.865 1 94.44 520 ASP A N 1
ATOM 3973 C CA . ASP A 1 520 ? -5.629 72.188 3.312 1 94.44 520 ASP A CA 1
ATOM 3974 C C . ASP A 1 520 ? -4.695 72.625 2.17 1 94.44 520 ASP A C 1
ATOM 3976 O O . ASP A 1 520 ? -4.859 72.125 1.04 1 94.44 520 ASP A O 1
ATOM 3980 N N . HIS A 1 521 ? -3.869 73.562 2.443 1 93.19 521 HIS A N 1
ATOM 3981 C CA . HIS A 1 521 ? -2.932 74.062 1.434 1 93.19 521 HIS A CA 1
ATOM 3982 C C . HIS A 1 521 ? -1.49 73.75 1.838 1 93.19 521 HIS A C 1
ATOM 3984 O O . HIS A 1 521 ? -0.587 74.562 1.545 1 93.19 521 HIS A O 1
ATOM 3990 N N . GLY A 1 522 ? -1.395 72.75 2.6 1 90.31 522 GLY A N 1
ATOM 3991 C CA . GLY A 1 522 ? -0.066 72.375 3.055 1 90.31 522 GLY A CA 1
ATOM 3992 C C . GLY A 1 522 ? 0.767 71.688 1.974 1 90.31 522 GLY A C 1
ATOM 3993 O O . GLY A 1 522 ? 0.478 71.875 0.784 1 90.31 522 GLY A O 1
ATOM 3994 N N . PRO A 1 523 ? 1.889 71.062 2.379 1 87.5 523 PRO A N 1
ATOM 3995 C CA . PRO A 1 523 ? 2.812 70.438 1.429 1 87.5 523 PRO A CA 1
ATOM 3996 C C . PRO A 1 523 ? 2.213 69.188 0.736 1 87.5 523 PRO A C 1
ATOM 3998 O O . PRO A 1 523 ? 2.727 68.75 -0.295 1 87.5 523 PRO A O 1
ATOM 4001 N N . GLY A 1 524 ? 1.188 68.688 1.217 1 87.44 524 GLY A N 1
ATOM 4002 C CA . GLY A 1 524 ? 0.581 67.5 0.644 1 87.44 524 GLY A CA 1
ATOM 4003 C C . GLY A 1 524 ? 1.18 66.188 1.174 1 87.44 524 GLY A C 1
ATOM 4004 O O . GLY A 1 524 ? 1.909 66.25 2.168 1 87.44 524 GLY A O 1
ATOM 4005 N N . VAL A 1 525 ? 0.67 65.062 0.614 1 87.44 525 VAL A N 1
ATOM 4006 C CA . VAL A 1 525 ? 1.119 63.719 1.038 1 87.44 525 VAL A CA 1
ATOM 4007 C C . VAL A 1 525 ? 1.876 63.031 -0.101 1 87.44 525 VAL A C 1
ATOM 4009 O O . VAL A 1 525 ? 1.381 62.969 -1.228 1 87.44 525 VAL A O 1
ATOM 4012 N N . ASP A 1 526 ? 3.092 62.625 0.231 1 85.31 526 ASP A N 1
ATOM 4013 C CA . ASP A 1 526 ? 3.873 61.938 -0.792 1 85.31 526 ASP A CA 1
ATOM 4014 C C . ASP A 1 526 ? 3.27 60.562 -1.119 1 85.31 526 ASP A C 1
ATOM 4016 O O . ASP A 1 526 ? 2.492 60.031 -0.334 1 85.31 526 ASP A O 1
ATOM 4020 N N . THR A 1 527 ? 3.635 60.031 -2.205 1 83.12 527 THR A N 1
ATOM 4021 C CA . THR A 1 527 ? 3.043 58.812 -2.746 1 83.12 527 THR A CA 1
ATOM 4022 C C . THR A 1 527 ? 3.285 57.625 -1.809 1 83.12 527 THR A C 1
ATOM 4024 O O . THR A 1 527 ? 2.406 56.781 -1.631 1 83.12 527 THR A O 1
ATOM 4027 N N . VAL A 1 528 ? 4.383 57.5 -1.294 1 79.19 528 VAL A N 1
ATOM 4028 C CA . VAL A 1 528 ? 4.746 56.375 -0.423 1 79.19 528 VAL A CA 1
ATOM 4029 C C . VAL A 1 528 ? 3.904 56.438 0.85 1 79.19 528 VAL A C 1
ATOM 4031 O O . VAL A 1 528 ? 3.381 55.406 1.289 1 79.19 528 VAL A O 1
ATOM 4034 N N . THR A 1 529 ? 3.754 57.594 1.414 1 80.5 529 THR A N 1
ATOM 4035 C CA . THR A 1 529 ? 2.967 57.781 2.627 1 80.5 529 THR A CA 1
ATOM 4036 C C . THR A 1 529 ? 1.48 57.562 2.348 1 80.5 529 THR A C 1
ATOM 4038 O O . THR A 1 529 ? 0.75 57.062 3.197 1 80.5 529 THR A O 1
ATOM 4041 N N . ALA A 1 530 ? 1.122 57.906 1.161 1 86.12 530 ALA A N 1
ATOM 4042 C CA . ALA A 1 530 ? -0.286 57.812 0.782 1 86.12 530 ALA A CA 1
ATOM 4043 C C . ALA A 1 530 ? -0.778 56.375 0.825 1 86.12 530 ALA A C 1
ATOM 4045 O O . ALA A 1 530 ? -1.936 56.094 1.163 1 86.12 530 ALA A O 1
ATOM 4046 N N . ARG A 1 531 ? 0.08 55.469 0.529 1 81.88 531 ARG A N 1
ATOM 4047 C CA . ARG A 1 531 ? -0.289 54.062 0.489 1 81.88 531 ARG A CA 1
ATOM 4048 C C . ARG A 1 531 ? -0.549 53.531 1.893 1 81.88 531 ARG A C 1
ATOM 4050 O O . ARG A 1 531 ? -1.333 52.594 2.068 1 81.88 531 ARG A O 1
ATOM 4057 N N . ARG A 1 532 ? 0.007 54.094 2.928 1 80.25 532 ARG A N 1
ATOM 4058 C CA . ARG A 1 532 ? -0.103 53.625 4.301 1 80.25 532 ARG A CA 1
ATOM 4059 C C . ARG A 1 532 ? -0.808 54.656 5.188 1 80.25 532 ARG A C 1
ATOM 4061 O O . ARG A 1 532 ? -0.763 54.531 6.414 1 80.25 532 ARG A O 1
ATOM 4068 N N . LEU A 1 533 ? -1.435 55.531 4.547 1 85.12 533 LEU A N 1
ATOM 4069 C CA . LEU A 1 533 ? -2 56.719 5.215 1 85.12 533 LEU A CA 1
ATOM 4070 C C . LEU A 1 533 ? -3.018 56.281 6.27 1 85.12 533 LEU A C 1
ATOM 4072 O O . LEU A 1 533 ? -3.105 56.906 7.336 1 85.12 533 LEU A O 1
ATOM 4076 N N . PHE A 1 534 ? -3.715 55.188 5.934 1 87.56 534 PHE A N 1
ATOM 4077 C CA . PHE A 1 534 ? -4.82 54.812 6.801 1 87.56 534 PHE A CA 1
ATOM 4078 C C . PHE A 1 534 ? -4.445 53.594 7.664 1 87.56 534 PHE A C 1
ATOM 4080 O O . PHE A 1 534 ? -5.297 53.031 8.352 1 87.56 534 PHE A O 1
ATOM 4087 N N . GLU A 1 535 ? -3.244 53.25 7.621 1 80.56 535 GLU A N 1
ATOM 4088 C CA . GLU A 1 535 ? -2.764 52.188 8.5 1 80.56 535 GLU A CA 1
ATOM 4089 C C . GLU A 1 535 ? -2.508 52.719 9.906 1 80.56 535 GLU A C 1
ATOM 4091 O O . GLU A 1 535 ? -1.957 53.812 10.078 1 80.56 535 GLU A O 1
ATOM 4096 N N . PRO A 1 536 ? -3.033 51.906 10.82 1 73.19 536 PRO A N 1
ATOM 4097 C CA . PRO A 1 536 ? -2.812 52.375 12.195 1 73.19 536 PRO A CA 1
ATOM 4098 C C . PRO A 1 536 ? -1.332 52.438 12.555 1 73.19 536 PRO A C 1
ATOM 4100 O O . PRO A 1 536 ? -0.549 51.562 12.172 1 73.19 536 PRO A O 1
ATOM 4103 N N . PHE A 1 537 ? -0.949 53.469 13.148 1 67.94 537 PHE A N 1
ATOM 4104 C CA . PHE A 1 537 ? 0.373 53.688 13.719 1 67.94 537 PHE A CA 1
ATOM 4105 C C . PHE A 1 537 ? 1.425 53.812 12.625 1 67.94 537 PHE A C 1
ATOM 4107 O O . PHE A 1 537 ? 2.559 53.375 12.789 1 67.94 537 PHE A O 1
ATOM 4114 N N . SER A 1 538 ? 0.955 54.062 11.445 1 64.31 538 SER A N 1
ATOM 4115 C CA . SER A 1 538 ? 1.85 54.156 10.297 1 64.31 538 SER A CA 1
ATOM 4116 C C . SER A 1 538 ? 2.857 55.281 10.477 1 64.31 538 SER A C 1
ATOM 4118 O O . SER A 1 538 ? 3.785 55.438 9.68 1 64.31 538 SER A O 1
ATOM 4120 N N . LYS A 1 539 ? 2.676 56.094 11.461 1 58.5 539 LYS A N 1
ATOM 4121 C CA . LYS A 1 539 ? 3.666 57.156 11.648 1 58.5 539 LYS A CA 1
ATOM 4122 C C . LYS A 1 539 ? 5.023 56.562 12.031 1 58.5 539 LYS A C 1
ATOM 4124 O O . LYS A 1 539 ? 5.109 55.688 12.898 1 58.5 539 LYS A O 1
ATOM 4129 N N . SER A 1 540 ? 5.898 56.312 11.078 1 49 540 SER A N 1
ATOM 4130 C CA . SER A 1 540 ? 7.23 55.75 11.273 1 49 540 SER A CA 1
ATOM 4131 C C . SER A 1 540 ? 7.867 56.25 12.555 1 49 540 SER A C 1
ATOM 4133 O O . SER A 1 540 ? 7.66 57.406 12.938 1 49 540 SER A O 1
ATOM 4135 N N . VAL A 1 541 ? 8.305 55.375 13.477 1 44.03 541 VAL A N 1
ATOM 4136 C CA . VAL A 1 541 ? 9.117 55.688 14.648 1 44.03 541 VAL A CA 1
ATOM 4137 C C . VAL A 1 541 ? 10.109 56.781 14.312 1 44.03 541 VAL A C 1
ATOM 4139 O O . VAL A 1 541 ? 10.352 57.688 15.125 1 44.03 541 VAL A O 1
ATOM 4142 N N . GLN A 1 542 ? 10.633 56.688 13.305 1 44.09 542 GLN A N 1
ATOM 4143 C CA . GLN A 1 542 ? 11.719 57.594 12.953 1 44.09 542 GLN A CA 1
ATOM 4144 C C . GLN A 1 542 ? 11.203 59 12.727 1 44.09 542 GLN A C 1
ATOM 4146 O O . GLN A 1 542 ? 11.891 60 13.062 1 44.09 542 GLN A O 1
ATOM 4151 N N . THR A 1 543 ? 10.117 59.156 12.234 1 46.03 543 THR A N 1
ATOM 4152 C CA . THR A 1 543 ? 9.641 60.5 11.906 1 46.03 543 THR A CA 1
ATOM 4153 C C . THR A 1 543 ? 8.875 61.125 13.07 1 46.03 543 THR A C 1
ATOM 4155 O O . THR A 1 543 ? 8.547 62.312 13.055 1 46.03 543 THR A O 1
ATOM 4158 N N . ALA A 1 544 ? 8.398 60.375 13.969 1 46.5 544 ALA A N 1
ATOM 4159 C CA . ALA A 1 544 ? 7.688 60.875 15.141 1 46.5 544 ALA A CA 1
ATOM 4160 C C . ALA A 1 544 ? 8.539 61.906 15.898 1 46.5 544 ALA A C 1
ATOM 4162 O O . ALA A 1 544 ? 8.008 62.844 16.5 1 46.5 544 ALA A O 1
ATOM 4163 N N . ALA A 1 545 ? 9.867 61.594 15.945 1 44.38 545 ALA A N 1
ATOM 4164 C CA . ALA A 1 545 ? 10.781 62.5 16.625 1 44.38 545 ALA A CA 1
ATOM 4165 C C . ALA A 1 545 ? 10.789 63.875 15.938 1 44.38 545 ALA A C 1
ATOM 4167 O O . ALA A 1 545 ? 11.031 64.875 16.578 1 44.38 545 ALA A O 1
ATOM 4168 N N . LYS A 1 546 ? 10.719 63.906 14.625 1 45.47 546 LYS A N 1
ATOM 4169 C CA . LYS A 1 546 ? 10.969 65.188 13.906 1 45.47 546 LYS A CA 1
ATOM 4170 C C . LYS A 1 546 ? 9.664 65.875 13.594 1 45.47 546 LYS A C 1
ATOM 4172 O O . LYS A 1 546 ? 9.68 67.062 13.156 1 45.47 546 LYS A O 1
ATOM 4177 N N . THR A 1 547 ? 8.547 65.25 13.57 1 48.97 547 THR A N 1
ATOM 4178 C CA . THR A 1 547 ? 7.352 65.875 13.047 1 48.97 547 THR A CA 1
ATOM 4179 C C . THR A 1 547 ? 6.309 66.062 14.148 1 48.97 547 THR A C 1
ATOM 4181 O O . THR A 1 547 ? 6.461 65.5 15.25 1 48.97 547 THR A O 1
ATOM 4184 N N . ALA A 1 548 ? 5.094 66.625 13.758 1 54.44 548 ALA A N 1
ATOM 4185 C CA . ALA A 1 548 ? 3.979 67 14.617 1 54.44 548 ALA A CA 1
ATOM 4186 C C . ALA A 1 548 ? 3.527 65.812 15.5 1 54.44 548 ALA A C 1
ATOM 4188 O O . ALA A 1 548 ? 3.535 64.688 15.07 1 54.44 548 ALA A O 1
ATOM 4189 N N . PRO A 1 549 ? 3.424 66.062 16.781 1 59.34 549 PRO A N 1
ATOM 4190 C CA . PRO A 1 549 ? 3.057 65.062 17.781 1 59.34 549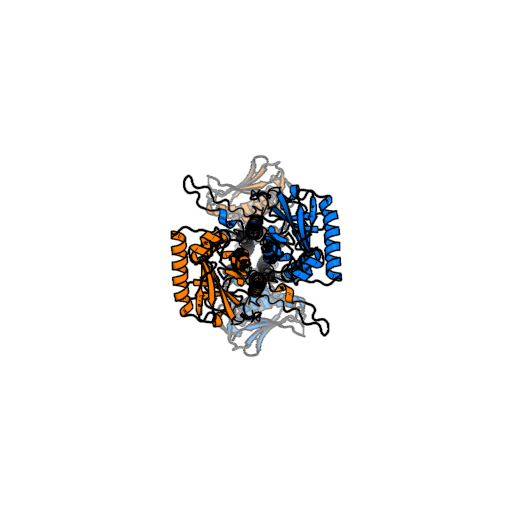 PRO A CA 1
ATOM 4191 C C . PRO A 1 549 ? 1.824 64.25 17.391 1 59.34 549 PRO A C 1
ATOM 4193 O O . PRO A 1 549 ? 0.959 64.75 16.656 1 59.34 549 PRO A O 1
ATOM 4196 N N . GLY A 1 550 ? 1.829 62.875 17.281 1 66.38 550 GLY A N 1
ATOM 4197 C CA . GLY A 1 550 ? 0.672 62.031 17.047 1 66.38 550 GLY A CA 1
ATOM 4198 C C . GLY A 1 550 ? 1.022 60.562 16.953 1 66.38 550 GLY A C 1
ATOM 4199 O O . GLY A 1 550 ? 2.172 60.219 16.688 1 66.38 550 GLY A O 1
ATOM 4200 N N . VAL A 1 551 ? 0.079 59.688 17.234 1 64.62 551 VAL A N 1
ATOM 4201 C CA . VAL A 1 551 ? 0.268 58.25 17.281 1 64.62 551 VAL A CA 1
ATOM 4202 C C . VAL A 1 551 ? -0.047 57.625 15.914 1 64.62 551 VAL A C 1
ATOM 4204 O O . VAL A 1 551 ? 0.335 56.5 15.633 1 64.62 551 VAL A O 1
ATOM 4207 N N . GLY A 1 552 ? -0.497 58.594 14.914 1 75 552 GLY A N 1
ATOM 4208 C CA . GLY A 1 552 ? -0.903 58.062 13.617 1 75 552 GLY A CA 1
ATOM 4209 C C . GLY A 1 552 ? -2.139 57.188 13.688 1 75 552 GLY A C 1
ATOM 4210 O O . GLY A 1 552 ? -2.211 56.156 13.023 1 75 552 GLY A O 1
ATOM 4211 N N . LEU A 1 553 ? -3.006 57.469 14.562 1 80.44 553 LEU A N 1
ATOM 4212 C CA . LEU A 1 553 ? -4.234 56.688 14.734 1 80.44 553 LEU A CA 1
ATOM 4213 C C . LEU A 1 553 ? -5.426 57.438 14.141 1 80.44 553 LEU A C 1
ATOM 4215 O O . LEU A 1 553 ? -6.465 56.844 13.859 1 80.44 553 LEU A O 1
ATOM 4219 N N . GLY A 1 554 ? -5.273 58.781 14.008 1 85.88 554 GLY A N 1
ATOM 4220 C CA . GLY A 1 554 ? -6.402 59.625 13.617 1 85.88 554 GLY A CA 1
ATOM 4221 C C . GLY A 1 554 ? -7.047 59.188 12.32 1 85.88 554 GLY A C 1
ATOM 4222 O O . GLY A 1 554 ? -8.242 58.906 12.281 1 85.88 554 GLY A O 1
ATOM 4223 N N . LEU A 1 555 ? -6.184 59.062 11.328 1 90.31 555 LEU A N 1
ATOM 4224 C CA . LEU A 1 555 ? -6.715 58.719 10.016 1 90.31 555 LEU A CA 1
ATOM 4225 C C . LEU A 1 555 ? -7.195 57.281 9.961 1 90.31 555 LEU A C 1
ATOM 4227 O O . LEU A 1 555 ? -8.172 56.969 9.273 1 90.31 555 LEU A O 1
ATOM 4231 N N . ALA A 1 556 ? -6.457 56.438 10.602 1 87.69 556 ALA A N 1
ATOM 4232 C CA . ALA A 1 556 ? -6.879 55.031 10.664 1 87.69 556 ALA A CA 1
ATOM 4233 C C . ALA A 1 556 ? -8.25 54.906 11.328 1 87.69 556 ALA A C 1
ATOM 4235 O O . ALA A 1 556 ? -9.094 54.156 10.867 1 87.69 556 ALA A O 1
ATOM 4236 N N . LEU A 1 557 ? -8.414 55.625 12.391 1 88.31 557 LEU A N 1
ATOM 4237 C CA . LEU A 1 557 ? -9.703 55.625 13.078 1 88.31 557 LEU A CA 1
ATOM 4238 C C . LEU A 1 557 ? -10.797 56.188 12.164 1 88.31 557 LEU A C 1
ATOM 4240 O O . LEU A 1 557 ? -11.898 55.625 12.117 1 88.31 557 LEU A O 1
ATOM 4244 N N . CYS A 1 558 ? -10.461 57.281 11.5 1 94.06 558 CYS A N 1
ATOM 4245 C CA . CYS A 1 558 ? -11.43 57.906 10.594 1 94.06 558 CYS A CA 1
ATOM 4246 C C . CYS A 1 558 ? -11.914 56.906 9.555 1 94.06 558 CYS A C 1
ATOM 4248 O O . CYS A 1 558 ? -13.109 56.844 9.258 1 94.06 558 CYS A O 1
ATOM 4250 N N . ARG A 1 559 ? -11.047 56.281 9.008 1 92.75 559 ARG A N 1
ATOM 4251 C CA . ARG A 1 559 ? -11.406 55.281 8 1 92.75 559 ARG A CA 1
ATOM 4252 C C . ARG A 1 559 ? -12.281 54.188 8.602 1 92.75 559 ARG A C 1
ATOM 4254 O O . ARG A 1 559 ? -13.25 53.75 7.965 1 92.75 559 ARG A O 1
ATOM 4261 N N . ARG A 1 560 ? -11.977 53.656 9.695 1 88.69 560 ARG A N 1
ATOM 4262 C CA . ARG A 1 560 ? -12.766 52.625 10.359 1 88.69 560 ARG A CA 1
ATOM 4263 C C . ARG A 1 560 ? -14.148 53.156 10.719 1 88.69 560 ARG A C 1
ATOM 4265 O O . ARG A 1 560 ? -15.148 52.438 10.586 1 88.69 560 ARG A O 1
ATOM 4272 N N . LEU A 1 561 ? -14.164 54.344 11.242 1 91 561 LEU A N 1
ATOM 4273 C CA . LEU A 1 561 ? -15.445 55 11.547 1 91 561 LEU A CA 1
ATOM 4274 C C . LEU A 1 561 ? -16.297 55.125 10.289 1 91 561 LEU A C 1
ATOM 4276 O O . LEU A 1 561 ? -17.5 54.844 10.328 1 91 561 LEU A O 1
ATOM 4280 N N . ALA A 1 562 ? -15.633 55.562 9.266 1 93.88 562 ALA A N 1
ATOM 4281 C CA . ALA A 1 562 ? -16.344 55.688 7.988 1 93.88 562 ALA A CA 1
ATOM 4282 C C . ALA A 1 562 ? -16.969 54.344 7.574 1 93.88 562 ALA A C 1
ATOM 4284 O O . ALA A 1 562 ? -18.141 54.312 7.219 1 93.88 562 ALA A O 1
ATOM 4285 N N . ARG A 1 563 ? -16.234 53.375 7.641 1 90.19 563 ARG A N 1
ATOM 4286 C CA . ARG A 1 563 ? -16.703 52.062 7.234 1 90.19 563 ARG A CA 1
ATOM 4287 C C . ARG A 1 563 ? -17.859 51.594 8.125 1 90.19 563 ARG A C 1
ATOM 4289 O O . ARG A 1 563 ? -18.797 50.938 7.656 1 90.19 563 ARG A O 1
ATOM 4296 N N . SER A 1 564 ? -17.734 51.812 9.391 1 87.56 564 SER A N 1
ATOM 4297 C CA . SER A 1 564 ? -18.781 51.438 10.32 1 87.56 564 SER A CA 1
ATOM 4298 C C . SER A 1 564 ? -20.109 52.125 9.984 1 87.56 564 SER A C 1
ATOM 4300 O O . SER A 1 564 ? -21.172 51.594 10.297 1 87.56 564 SER A O 1
ATOM 4302 N N . MET A 1 565 ? -20.016 53.219 9.391 1 89.81 565 MET A N 1
ATOM 4303 C CA . MET A 1 565 ? -21.203 53.969 8.992 1 89.81 565 MET A CA 1
ATOM 4304 C C . MET A 1 565 ? -21.562 53.688 7.539 1 89.81 565 MET A C 1
ATOM 4306 O O . MET A 1 565 ? -22.359 54.406 6.945 1 89.81 565 MET A O 1
ATOM 4310 N N . LYS A 1 566 ? -20.953 52.719 6.934 1 89.5 566 LYS A N 1
ATOM 4311 C CA . LYS A 1 566 ? -21.141 52.375 5.527 1 89.5 566 LYS A CA 1
ATOM 4312 C C . LYS A 1 566 ? -20.719 53.5 4.609 1 89.5 566 LYS A C 1
ATOM 4314 O O . LYS A 1 566 ? -21.312 53.719 3.551 1 89.5 566 LYS A O 1
ATOM 4319 N N . ALA A 1 567 ? -19.875 54.375 5.121 1 93.19 567 ALA A N 1
ATOM 4320 C CA . ALA A 1 567 ? -19.266 55.469 4.359 1 93.19 567 ALA A CA 1
ATOM 4321 C C . ALA A 1 567 ? -17.859 55.094 3.902 1 93.19 567 ALA A C 1
ATOM 4323 O O . ALA A 1 567 ? -17.391 53.969 4.133 1 93.19 567 ALA A O 1
ATOM 4324 N N . ASP A 1 568 ? -17.328 56.031 3.088 1 93.31 568 ASP A N 1
ATOM 4325 C CA . ASP A 1 568 ? -15.969 55.812 2.598 1 93.31 568 ASP A CA 1
ATOM 4326 C C . ASP A 1 568 ? -15.125 57.094 2.738 1 93.31 568 ASP A C 1
ATOM 4328 O O . ASP A 1 568 ? -15.57 58.188 2.373 1 93.31 568 ASP A O 1
ATOM 4332 N N . LEU A 1 569 ? -13.984 56.906 3.426 1 95.56 569 LEU A N 1
ATOM 4333 C CA . LEU A 1 569 ? -13.031 58 3.514 1 95.56 569 LEU A CA 1
ATOM 4334 C C . LEU A 1 569 ? -11.891 57.812 2.516 1 95.56 569 LEU A C 1
ATOM 4336 O O . LEU A 1 569 ? -11.234 56.781 2.502 1 95.56 569 LEU A O 1
ATOM 4340 N N . ARG A 1 570 ? -11.672 58.906 1.684 1 94.31 570 ARG A N 1
ATOM 4341 C CA . ARG A 1 570 ? -10.641 58.812 0.654 1 94.31 570 ARG A CA 1
ATOM 4342 C C . ARG A 1 570 ? -9.727 60.031 0.692 1 94.31 570 ARG A C 1
ATOM 4344 O O . ARG A 1 570 ? -10.156 61.125 1.062 1 94.31 570 ARG A O 1
ATOM 4351 N N . HIS A 1 571 ? -8.508 59.75 0.396 1 94 571 HIS A N 1
ATOM 4352 C CA . HIS A 1 571 ? -7.551 60.812 0.119 1 94 571 HIS A CA 1
ATOM 4353 C C . HIS A 1 571 ? -7.453 61.094 -1.377 1 94 571 HIS A C 1
ATOM 4355 O O . HIS A 1 571 ? -7.312 60.156 -2.176 1 94 571 HIS A O 1
ATOM 4361 N N . GLU A 1 572 ? -7.715 62.312 -1.774 1 90.75 572 GLU A N 1
ATOM 4362 C CA . GLU A 1 572 ? -7.605 62.688 -3.178 1 90.75 572 GLU A CA 1
ATOM 4363 C C . GLU A 1 572 ? -6.461 63.688 -3.391 1 90.75 572 GLU A C 1
ATOM 4365 O O . GLU A 1 572 ? -6.312 64.625 -2.633 1 90.75 572 GLU A O 1
ATOM 4370 N N . ARG A 1 573 ? -5.559 63.312 -4.336 1 79.31 573 ARG A N 1
ATOM 4371 C CA . ARG A 1 573 ? -4.426 64.188 -4.656 1 79.31 573 ARG A CA 1
ATOM 4372 C C . ARG A 1 573 ? -4.887 65.438 -5.387 1 79.31 573 ARG A C 1
ATOM 4374 O O . ARG A 1 573 ? -5.742 65.375 -6.27 1 79.31 573 ARG A O 1
ATOM 4381 N N . VAL A 1 574 ? -4.348 66.625 -4.844 1 79.25 574 VAL A N 1
ATOM 4382 C CA . VAL A 1 574 ? -4.676 67.875 -5.477 1 79.25 574 VAL A CA 1
ATOM 4383 C C . VAL A 1 574 ? -3.424 68.438 -6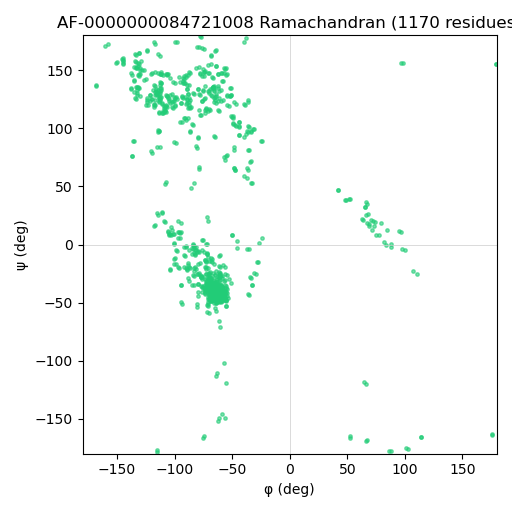.133 1 79.25 574 VAL A C 1
ATOM 4385 O O . VAL A 1 574 ? -2.32 68.312 -5.598 1 79.25 574 VAL A O 1
ATOM 4388 N N . THR A 1 575 ? -3.553 69 -7.367 1 75.44 575 THR A N 1
ATOM 4389 C CA . THR A 1 575 ? -2.449 69.562 -8.164 1 75.44 575 THR A CA 1
ATOM 4390 C C . THR A 1 575 ? -1.832 70.75 -7.496 1 75.44 575 THR A C 1
ATOM 4392 O O . THR A 1 575 ? -0.619 71 -7.566 1 75.44 575 THR A O 1
ATOM 4395 N N . GLU A 1 576 ? -2.611 71.625 -6.953 1 73.06 576 GLU A N 1
ATOM 4396 C CA . GLU A 1 576 ? -2.141 72.875 -6.434 1 73.06 576 GLU A CA 1
ATOM 4397 C C . GLU A 1 576 ? -1.429 72.75 -5.094 1 73.06 576 GLU A C 1
ATOM 4399 O O . GLU A 1 576 ? -0.921 73.688 -4.523 1 73.06 576 GLU A O 1
ATOM 4404 N N . GLY A 1 577 ? -1.266 71.5 -4.609 1 77.88 577 GLY A N 1
ATOM 4405 C CA . GLY A 1 577 ? -0.622 71.312 -3.32 1 77.88 577 GLY A CA 1
ATOM 4406 C C . GLY A 1 577 ? -1.607 71.125 -2.184 1 77.88 577 GLY A C 1
ATOM 4407 O O . GLY A 1 577 ? -2.799 71.375 -2.336 1 77.88 577 GLY A O 1
ATOM 4408 N N . GLY A 1 578 ? -1.275 70.5 -1.084 1 89.31 578 GLY A N 1
ATOM 4409 C CA . GLY A 1 578 ? -2.107 70.25 0.088 1 89.31 578 GLY A CA 1
ATOM 4410 C C . GLY A 1 578 ? -2.67 68.875 0.168 1 89.31 578 GLY A C 1
ATOM 4411 O O . GLY A 1 578 ? -2.32 68 -0.643 1 89.31 578 GLY A O 1
ATOM 4412 N N . ALA A 1 579 ? -3.492 68.625 1.136 1 92.69 579 ALA A N 1
ATOM 4413 C CA . ALA A 1 579 ? -4.16 67.312 1.342 1 92.69 579 ALA A CA 1
ATOM 4414 C C . ALA A 1 579 ? -5.676 67.5 1.314 1 92.69 579 ALA A C 1
ATOM 4416 O O . ALA A 1 579 ? -6.219 68.438 1.881 1 92.69 579 ALA A O 1
ATOM 4417 N N . ARG A 1 580 ? -6.25 66.688 0.502 1 94.94 580 ARG A N 1
ATOM 4418 C CA . ARG A 1 580 ? -7.703 66.688 0.372 1 94.94 580 ARG A CA 1
ATOM 4419 C C . ARG A 1 580 ? -8.289 65.375 0.8 1 94.94 580 ARG A C 1
ATOM 4421 O O . ARG A 1 580 ? -7.926 64.312 0.251 1 94.94 580 ARG A O 1
ATOM 4428 N N . PHE A 1 581 ? -9.164 65.375 1.82 1 96.56 581 PHE A N 1
ATOM 4429 C CA . PHE A 1 581 ? -9.852 64.188 2.303 1 96.56 581 PHE A CA 1
ATOM 4430 C C . PHE A 1 581 ? -11.359 64.312 2.094 1 96.56 581 PHE A C 1
ATOM 4432 O O . PHE A 1 581 ? -11.945 65.312 2.369 1 96.56 581 PHE A O 1
ATOM 4439 N N . VAL A 1 582 ? -11.945 63.281 1.588 1 96.19 582 VAL A N 1
ATOM 4440 C CA . VAL A 1 582 ? -13.383 63.281 1.31 1 96.19 582 VAL A CA 1
ATOM 4441 C C . VAL A 1 582 ? -14.062 62.125 2.037 1 96.19 582 VAL A C 1
ATOM 4443 O O . VAL A 1 582 ? -13.688 60.969 1.856 1 96.19 582 VAL A O 1
ATOM 4446 N N . LEU A 1 583 ? -14.969 62.406 2.869 1 96.75 583 LEU A N 1
ATOM 4447 C CA . LEU A 1 583 ? -15.836 61.438 3.508 1 96.75 583 LEU A CA 1
ATOM 4448 C C . LEU A 1 583 ? -17.156 61.312 2.744 1 96.75 583 LEU A C 1
ATOM 4450 O O . LEU A 1 583 ? -18.031 62.156 2.859 1 96.75 583 LEU A O 1
ATOM 4454 N N . TRP A 1 584 ? -17.281 60.219 2.029 1 94.94 584 TRP A N 1
ATOM 4455 C CA . TRP A 1 584 ? -18.484 60 1.254 1 94.94 584 TRP A CA 1
ATOM 4456 C C . TRP A 1 584 ? -19.562 59.312 2.109 1 94.94 584 TRP A C 1
ATOM 4458 O O . TRP A 1 584 ? -19.359 58.188 2.604 1 94.94 584 TRP A O 1
ATOM 4468 N N . LEU A 1 585 ? -20.656 59.906 2.275 1 92.62 585 LEU A N 1
ATOM 4469 C CA . LEU A 1 585 ? -21.75 59.406 3.105 1 92.62 585 LEU A CA 1
ATOM 4470 C C . LEU A 1 585 ? -22.875 58.844 2.244 1 92.62 585 LEU A C 1
ATOM 4472 O O . LEU A 1 585 ? -23.109 59.312 1.133 1 92.62 585 LEU A O 1
ATOM 4476 N N . PRO A 1 586 ? -23.453 57.75 2.82 1 80.56 586 PRO A N 1
ATOM 4477 C CA . PRO A 1 586 ? -24.578 57.219 2.059 1 80.56 586 PRO A CA 1
ATOM 4478 C C . PRO A 1 586 ? -25.812 58.125 2.098 1 80.56 586 PRO A C 1
ATOM 4480 O O . PRO A 1 586 ? -25.984 58.875 3.047 1 80.56 586 PRO A O 1
ATOM 4483 N N . HIS A 1 587 ? -26.609 58.188 1.093 1 72.06 587 HIS A N 1
ATOM 4484 C CA . HIS A 1 587 ? -27.859 58.906 1.037 1 72.06 587 HIS A CA 1
ATOM 4485 C C . HIS A 1 587 ? -28.984 58.125 1.738 1 72.06 587 HIS A C 1
ATOM 4487 O O . HIS A 1 587 ? -28.969 56.906 1.754 1 72.06 587 HIS A O 1
ATOM 4493 N N . MET B 1 1 ? -14.531 39.312 21.656 1 35.97 1 MET B N 1
ATOM 4494 C CA . MET B 1 1 ? -14.695 37.875 21.75 1 35.97 1 MET B CA 1
ATOM 4495 C C . MET B 1 1 ? -14.93 37.25 20.375 1 35.97 1 MET B C 1
ATOM 4497 O O . MET B 1 1 ? -14.805 36.031 20.203 1 35.97 1 MET B O 1
ATOM 4501 N N . ILE B 1 2 ? -15.57 38 19.5 1 44.62 2 ILE B N 1
ATOM 4502 C CA . ILE B 1 2 ? -16.188 37.594 18.25 1 44.62 2 ILE B CA 1
ATOM 4503 C C . ILE B 1 2 ? -15.109 37.094 17.281 1 44.62 2 ILE B C 1
ATOM 4505 O O . ILE B 1 2 ? -15.305 36.094 16.594 1 44.62 2 ILE B O 1
ATOM 4509 N N . ARG B 1 3 ? -13.844 37.656 17.312 1 59 3 ARG B N 1
ATOM 4510 C CA . ARG B 1 3 ? -12.906 37.406 16.203 1 59 3 ARG B CA 1
ATOM 4511 C C . ARG B 1 3 ? -12.094 36.156 16.438 1 59 3 ARG B C 1
ATOM 4513 O O . ARG B 1 3 ? -11.758 35.438 15.492 1 59 3 ARG B O 1
ATOM 4520 N N . SER B 1 4 ? -12.195 35.812 17.734 1 67.38 4 SER B N 1
ATOM 4521 C CA . SER B 1 4 ? -11.398 34.625 17.984 1 67.38 4 SER B CA 1
ATOM 4522 C C . SER B 1 4 ? -12.109 33.375 17.469 1 67.38 4 SER B C 1
ATOM 4524 O O . SER B 1 4 ? -11.469 32.438 16.969 1 67.38 4 SER B O 1
ATOM 4526 N N . TRP B 1 5 ? -13.469 33.469 17.453 1 70.81 5 TRP B N 1
ATOM 4527 C CA . TRP B 1 5 ? -14.219 32.281 17.031 1 70.81 5 TRP B CA 1
ATOM 4528 C C . TRP B 1 5 ? -14.031 32.031 15.547 1 70.81 5 TRP B C 1
ATOM 4530 O O . TRP B 1 5 ? -13.992 30.859 15.109 1 70.81 5 TRP B O 1
ATOM 4540 N N . ARG B 1 6 ? -13.797 33.156 14.789 1 71.44 6 ARG B N 1
ATOM 4541 C CA . ARG B 1 6 ? -13.594 33 13.352 1 71.44 6 ARG B CA 1
ATOM 4542 C C . ARG B 1 6 ? -12.289 32.25 13.07 1 71.44 6 ARG B C 1
ATOM 4544 O O . ARG B 1 6 ? -12.219 31.438 12.148 1 71.44 6 ARG B O 1
ATOM 4551 N N . ILE B 1 7 ? -11.305 32.531 13.906 1 73.75 7 ILE B N 1
ATOM 4552 C CA . ILE B 1 7 ? -10.016 31.875 13.734 1 73.75 7 ILE B CA 1
ATOM 4553 C C . ILE B 1 7 ? -10.156 30.391 14.055 1 73.75 7 ILE B C 1
ATOM 4555 O O . ILE B 1 7 ? -9.648 29.547 13.312 1 73.75 7 ILE B O 1
ATOM 4559 N N . TRP B 1 8 ? -10.953 30.094 15.062 1 77.81 8 TRP B N 1
ATOM 4560 C CA . TRP B 1 8 ? -11.102 28.703 15.461 1 77.81 8 TRP B CA 1
ATOM 4561 C C . TRP B 1 8 ? -11.93 27.922 14.445 1 77.81 8 TRP B C 1
ATOM 4563 O O . TRP B 1 8 ? -11.672 26.75 14.195 1 77.81 8 TRP B O 1
ATOM 4573 N N . ILE B 1 9 ? -12.875 28.594 13.836 1 77.94 9 ILE B N 1
ATOM 4574 C CA . ILE B 1 9 ? -13.672 27.938 12.797 1 77.94 9 ILE B CA 1
ATOM 4575 C C . ILE B 1 9 ? -12.789 27.641 11.586 1 77.94 9 ILE B C 1
ATOM 4577 O O . ILE B 1 9 ? -12.859 26.562 11.008 1 77.94 9 ILE B O 1
ATOM 4581 N N . ALA B 1 10 ? -11.977 28.609 11.297 1 73.88 10 ALA B N 1
ATOM 4582 C CA . ALA B 1 10 ? -11.094 28.438 10.148 1 73.88 10 ALA B CA 1
ATOM 4583 C C . ALA B 1 10 ? -10.094 27.312 10.398 1 73.88 10 ALA B C 1
ATOM 4585 O O . ALA B 1 10 ? -9.852 26.469 9.523 1 73.88 10 ALA B O 1
ATOM 4586 N N . VAL B 1 11 ? -9.617 27.25 11.586 1 72.94 11 VAL B N 1
ATOM 4587 C CA . VAL B 1 11 ? -8.648 26.219 11.93 1 72.94 11 VAL B CA 1
ATOM 4588 C C . VAL B 1 11 ? -9.328 24.859 11.938 1 72.94 11 VAL B C 1
ATOM 4590 O O . VAL B 1 11 ? -8.773 23.875 11.422 1 72.94 11 VAL B O 1
ATOM 4593 N N . SER B 1 12 ? -10.469 24.797 12.547 1 76.56 12 SER B N 1
ATOM 4594 C CA . SER B 1 12 ? -11.203 23.531 12.602 1 76.56 12 SER B CA 1
ATOM 4595 C C . SER B 1 12 ? -11.547 23.047 11.203 1 76.56 12 SER B C 1
ATOM 4597 O O . SER B 1 12 ? -11.461 21.844 10.922 1 76.56 12 SER B O 1
ATOM 4599 N N . ALA B 1 13 ? -11.883 23.969 10.359 1 74.75 13 ALA B N 1
ATOM 4600 C CA . ALA B 1 13 ? -12.203 23.609 8.984 1 74.75 13 ALA B CA 1
ATOM 4601 C C . ALA B 1 13 ? -10.984 23.047 8.266 1 74.75 13 ALA B C 1
ATOM 4603 O O . ALA B 1 13 ? -11.078 22.047 7.547 1 74.75 13 ALA B O 1
ATOM 4604 N N . CYS B 1 14 ? -9.883 23.719 8.492 1 71.25 14 CYS B N 1
ATOM 4605 C CA . CYS B 1 14 ? -8.648 23.25 7.867 1 71.25 14 CYS B CA 1
ATOM 4606 C C . CYS B 1 14 ? -8.25 21.875 8.391 1 71.25 14 CYS B C 1
ATOM 4608 O O . CYS B 1 14 ? -7.836 21.016 7.625 1 71.25 14 CYS B O 1
ATOM 4610 N N . LEU B 1 15 ? -8.398 21.688 9.656 1 72.19 15 LEU B N 1
ATOM 4611 C CA . LEU B 1 15 ? -8.055 20.406 10.258 1 72.19 15 LEU B CA 1
ATOM 4612 C C . LEU B 1 15 ? -9.008 19.312 9.781 1 72.19 15 LEU B C 1
ATOM 4614 O O . LEU B 1 15 ? -8.578 18.188 9.523 1 72.19 15 LEU B O 1
ATOM 4618 N N . CYS B 1 16 ? -10.203 19.656 9.648 1 74.06 16 CYS B N 1
ATOM 4619 C CA . CYS B 1 16 ? -11.18 18.688 9.172 1 74.06 16 CYS B CA 1
ATOM 4620 C C . CYS B 1 16 ? -10.883 18.281 7.727 1 74.06 16 CYS B C 1
ATOM 4622 O O . CYS B 1 16 ? -11.016 17.109 7.367 1 74.06 16 CYS B O 1
ATOM 4624 N N . LEU B 1 17 ? -10.523 19.234 6.996 1 68.69 17 LEU B N 1
ATOM 4625 C CA . LEU B 1 17 ? -10.18 18.938 5.609 1 68.69 17 LEU B CA 1
ATOM 4626 C C . LEU B 1 17 ? -8.945 18.047 5.531 1 68.69 17 LEU B C 1
ATOM 4628 O O . LEU B 1 17 ? -8.898 17.109 4.723 1 68.69 17 LEU B O 1
ATOM 4632 N N . ALA B 1 18 ? -7.992 18.359 6.344 1 68.88 18 ALA B N 1
ATOM 4633 C CA . ALA B 1 18 ? -6.789 17.531 6.383 1 68.88 18 ALA B CA 1
ATOM 4634 C C . ALA B 1 18 ? -7.117 16.109 6.832 1 68.88 18 ALA B C 1
ATOM 4636 O O . ALA B 1 18 ? -6.641 15.141 6.242 1 68.88 18 ALA B O 1
ATOM 4637 N N . LEU B 1 19 ? -7.934 16.031 7.82 1 71.44 19 LEU B N 1
ATOM 4638 C CA . LEU B 1 19 ? -8.32 14.727 8.336 1 71.44 19 LEU B CA 1
ATOM 4639 C C . LEU B 1 19 ? -9.133 13.953 7.301 1 71.44 19 LEU B C 1
ATOM 4641 O O . LEU B 1 19 ? -8.961 12.742 7.148 1 71.44 19 LEU B 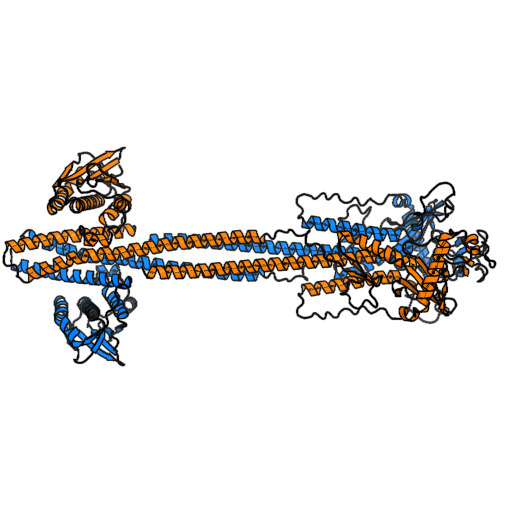O 1
ATOM 4645 N N . ALA B 1 20 ? -9.953 14.656 6.625 1 70.38 20 ALA B N 1
ATOM 4646 C CA . ALA B 1 20 ? -10.734 14.016 5.57 1 70.38 20 ALA B CA 1
ATOM 4647 C C . ALA B 1 20 ? -9.836 13.477 4.465 1 70.38 20 ALA B C 1
ATOM 4649 O O . ALA B 1 20 ? -10.078 12.398 3.93 1 70.38 20 ALA B O 1
ATOM 4650 N N . GLY B 1 21 ? -8.828 14.211 4.234 1 67.94 21 GLY B N 1
ATOM 4651 C CA . GLY B 1 21 ? -7.871 13.742 3.25 1 67.94 21 GLY B CA 1
ATOM 4652 C C . GLY B 1 21 ? -7.145 12.477 3.68 1 67.94 21 GLY B C 1
ATOM 4653 O O . GLY B 1 21 ? -7 11.539 2.893 1 67.94 21 GLY B O 1
ATOM 4654 N N . VAL B 1 22 ? -6.777 12.414 4.867 1 69.88 22 VAL B N 1
ATOM 4655 C CA . VAL B 1 22 ? -6.062 11.25 5.379 1 69.88 22 VAL B CA 1
ATOM 4656 C C . VAL B 1 22 ? -7.004 10.047 5.438 1 69.88 22 VAL B C 1
ATOM 4658 O O . VAL B 1 22 ? -6.598 8.922 5.152 1 69.88 22 VAL B O 1
ATOM 4661 N N . VAL B 1 23 ? -8.203 10.32 5.812 1 71.81 23 VAL B N 1
ATOM 4662 C CA . VAL B 1 23 ? -9.195 9.25 5.867 1 71.81 23 VAL B CA 1
ATOM 4663 C C . VAL B 1 23 ? -9.422 8.688 4.469 1 71.81 23 VAL B C 1
ATOM 4665 O O . VAL B 1 23 ? -9.477 7.469 4.281 1 71.81 23 VAL B O 1
ATOM 4668 N N . ALA B 1 24 ? -9.531 9.531 3.543 1 66.88 24 ALA B N 1
ATOM 4669 C CA . ALA B 1 24 ? -9.734 9.094 2.164 1 66.88 24 ALA B CA 1
ATOM 4670 C C . ALA B 1 24 ? -8.547 8.289 1.662 1 66.88 24 ALA B C 1
ATOM 4672 O O . ALA B 1 24 ? -8.711 7.246 1.021 1 66.88 24 ALA B O 1
ATOM 4673 N N . LEU B 1 25 ? -7.371 8.727 2.055 1 68.38 25 LEU B N 1
ATOM 4674 C CA . LEU B 1 25 ? -6.168 8.008 1.651 1 68.38 25 LEU B CA 1
ATOM 4675 C C . LEU B 1 25 ? -6.102 6.645 2.324 1 68.38 25 LEU B C 1
ATOM 4677 O O . LEU B 1 25 ? -5.695 5.66 1.702 1 68.38 25 LEU B O 1
ATOM 4681 N N . SER B 1 26 ? -6.504 6.672 3.504 1 70.19 26 SER B N 1
ATOM 4682 C CA . SER B 1 26 ? -6.496 5.41 4.234 1 70.19 26 SER B CA 1
ATOM 4683 C C . SER B 1 26 ? -7.512 4.43 3.662 1 70.19 26 SER B C 1
ATOM 4685 O O . SER B 1 26 ? -7.219 3.246 3.496 1 70.19 26 SER B O 1
ATOM 4687 N N . ALA B 1 27 ? -8.625 4.887 3.342 1 71.44 27 ALA B N 1
ATOM 4688 C CA . ALA B 1 27 ? -9.664 4.035 2.76 1 71.44 27 ALA B CA 1
ATOM 4689 C C . ALA B 1 27 ? -9.234 3.494 1.401 1 71.44 27 ALA B C 1
ATOM 4691 O O . ALA B 1 27 ? -9.445 2.318 1.098 1 71.44 27 ALA B O 1
ATOM 4692 N N . PHE B 1 28 ? -8.68 4.234 0.747 1 66.88 28 PHE B N 1
ATOM 4693 C CA . PHE B 1 28 ? -8.195 3.809 -0.562 1 66.88 28 PHE B CA 1
ATOM 4694 C C . PHE B 1 28 ? -7.121 2.734 -0.422 1 66.88 28 PHE B C 1
ATOM 4696 O O . PHE B 1 28 ? -7.141 1.735 -1.145 1 66.88 28 PHE B O 1
ATOM 4703 N N . ALA B 1 29 ? -6.277 3.02 0.477 1 67.88 29 ALA B N 1
ATOM 4704 C CA . ALA B 1 29 ? -5.207 2.055 0.706 1 67.88 29 ALA B CA 1
ATOM 4705 C C . ALA B 1 29 ? -5.766 0.702 1.134 1 67.88 29 ALA B C 1
ATOM 4707 O O . ALA B 1 29 ? -5.289 -0.344 0.689 1 67.88 29 ALA B O 1
ATOM 4708 N N . LEU B 1 30 ? -6.734 0.774 1.86 1 70.88 30 LEU B N 1
ATOM 4709 C CA . LEU B 1 30 ? -7.336 -0.462 2.348 1 70.88 30 LEU B CA 1
ATOM 4710 C C . LEU B 1 30 ? -8.078 -1.186 1.228 1 70.88 30 LEU B C 1
ATOM 4712 O O . LEU B 1 30 ? -8.031 -2.416 1.142 1 70.88 30 LEU B O 1
ATOM 4716 N N . ARG B 1 31 ? -8.672 -0.513 0.345 1 71.56 31 ARG B N 1
ATOM 4717 C CA . ARG B 1 31 ? -9.352 -1.11 -0.798 1 71.56 31 ARG B CA 1
ATOM 4718 C C . ARG B 1 31 ? -8.359 -1.757 -1.754 1 71.56 31 ARG B C 1
ATOM 4720 O O . ARG B 1 31 ? -8.602 -2.848 -2.271 1 71.56 31 ARG B O 1
ATOM 4727 N N . LEU B 1 32 ? -7.355 -1.086 -1.876 1 63.69 32 LEU B N 1
ATOM 4728 C CA . LEU B 1 32 ? -6.328 -1.627 -2.756 1 63.69 32 LEU B CA 1
ATOM 4729 C C . LEU B 1 32 ? -5.734 -2.908 -2.18 1 63.69 32 LEU B C 1
ATOM 4731 O O . LEU B 1 32 ? -5.48 -3.867 -2.914 1 63.69 32 LEU B O 1
ATOM 4735 N N . ASP B 1 33 ? -5.613 -2.883 -0.916 1 69.94 33 ASP B N 1
ATOM 4736 C CA . ASP B 1 33 ? -5.078 -4.066 -0.253 1 69.94 33 ASP B CA 1
ATOM 4737 C C . ASP B 1 33 ? -6.043 -5.246 -0.374 1 69.94 33 ASP B C 1
ATOM 4739 O O . ASP B 1 33 ? -5.621 -6.379 -0.617 1 69.94 33 ASP B O 1
ATOM 4743 N N . ARG B 1 34 ? -7.203 -4.973 -0.271 1 71.81 34 ARG B N 1
ATOM 4744 C CA . ARG B 1 34 ? -8.211 -6.023 -0.387 1 71.81 34 ARG B CA 1
ATOM 4745 C C . ARG B 1 34 ? -8.273 -6.559 -1.813 1 71.81 34 ARG B C 1
ATOM 4747 O O . ARG B 1 34 ? -8.367 -7.773 -2.023 1 71.81 34 ARG B O 1
ATOM 4754 N N . ALA B 1 35 ? -8.234 -5.715 -2.699 1 67.62 35 ALA B N 1
ATOM 4755 C CA . ALA B 1 35 ? -8.266 -6.125 -4.102 1 67.62 35 ALA B CA 1
ATOM 4756 C C . ALA B 1 35 ? -7.047 -6.973 -4.449 1 67.62 35 ALA B C 1
ATOM 4758 O O . ALA B 1 35 ? -7.16 -7.977 -5.16 1 67.62 35 ALA B O 1
ATOM 4759 N N . ASP B 1 36 ? -5.984 -6.57 -3.881 1 68.31 36 ASP B N 1
ATOM 4760 C CA . ASP B 1 36 ? -4.754 -7.312 -4.129 1 68.31 36 ASP B CA 1
ATOM 4761 C C . ASP B 1 36 ? -4.82 -8.703 -3.502 1 68.31 36 ASP B C 1
ATOM 4763 O O . ASP B 1 36 ? -4.355 -9.68 -4.098 1 68.31 36 ASP B O 1
ATOM 4767 N N . ARG B 1 37 ? -5.379 -8.688 -2.414 1 70.88 37 ARG B N 1
ATOM 4768 C CA . ARG B 1 37 ? -5.516 -9.977 -1.741 1 70.88 37 ARG B CA 1
ATOM 4769 C C . ARG B 1 37 ? -6.445 -10.898 -2.52 1 70.88 37 ARG B C 1
ATOM 4771 O O . ARG B 1 37 ? -6.148 -12.086 -2.688 1 70.88 37 ARG B O 1
ATOM 4778 N N . GLN B 1 38 ? -7.465 -10.398 -2.986 1 73.38 38 GLN B N 1
ATOM 4779 C CA . GLN B 1 38 ? -8.414 -11.195 -3.76 1 73.38 38 GLN B CA 1
ATOM 4780 C C . GLN B 1 38 ? -7.789 -11.68 -5.066 1 73.38 38 GLN B C 1
ATOM 4782 O O . GLN B 1 38 ? -7.996 -12.82 -5.477 1 73.38 38 GLN B O 1
ATOM 4787 N N . ALA B 1 39 ? -7.078 -10.844 -5.617 1 69.19 39 ALA B N 1
ATOM 4788 C CA . ALA B 1 39 ? -6.406 -11.203 -6.863 1 69.19 39 ALA B CA 1
ATOM 4789 C C . ALA B 1 39 ? -5.375 -12.305 -6.633 1 69.19 39 ALA B C 1
ATOM 4791 O O . ALA B 1 39 ? -5.254 -13.227 -7.441 1 69.19 39 ALA B O 1
ATOM 4792 N N . ARG B 1 40 ? -4.719 -12.227 -5.578 1 71.81 40 ARG B N 1
ATOM 4793 C CA . ARG B 1 40 ? -3.719 -13.242 -5.254 1 71.81 40 ARG B CA 1
ATOM 4794 C C . ARG B 1 40 ? -4.375 -14.586 -4.961 1 71.81 40 ARG B C 1
ATOM 4796 O O . ARG B 1 40 ? -3.861 -15.633 -5.363 1 71.81 40 ARG B O 1
ATOM 4803 N N . GLU B 1 41 ? -5.422 -14.453 -4.32 1 75.31 41 GLU B N 1
ATOM 4804 C CA . GLU B 1 41 ? -6.141 -15.688 -4.012 1 75.31 41 GLU B CA 1
ATOM 4805 C C . GLU B 1 41 ? -6.684 -16.344 -5.277 1 75.31 41 GLU B C 1
ATOM 4807 O O . GLU B 1 41 ? -6.598 -17.562 -5.438 1 75.31 41 GLU B O 1
ATOM 4812 N N . SER B 1 42 ? -7.207 -15.547 -6.098 1 77 42 SER B N 1
ATOM 4813 C CA . SER B 1 42 ? -7.715 -16.078 -7.359 1 77 42 SER B CA 1
ATOM 4814 C C . SER B 1 42 ? -6.586 -16.656 -8.211 1 77 42 SER B C 1
ATOM 4816 O O . SER B 1 42 ? -6.754 -17.688 -8.852 1 77 42 SER B O 1
ATOM 4818 N N . ALA B 1 43 ? -5.512 -15.992 -8.18 1 76.38 43 ALA B N 1
ATOM 4819 C CA . ALA B 1 43 ? -4.363 -16.469 -8.945 1 76.38 43 ALA B CA 1
ATOM 4820 C C . ALA B 1 43 ? -3.848 -17.797 -8.391 1 76.38 43 ALA B C 1
ATOM 4822 O O . ALA B 1 43 ? -3.471 -18.688 -9.148 1 76.38 43 ALA B O 1
ATOM 4823 N N . ALA B 1 44 ? -3.865 -17.859 -7.148 1 79.88 44 ALA B N 1
ATOM 4824 C CA . ALA B 1 44 ? -3.414 -19.094 -6.52 1 79.88 44 ALA B CA 1
ATOM 4825 C C . ALA B 1 44 ? -4.355 -20.25 -6.844 1 79.88 44 ALA B C 1
ATOM 4827 O O . ALA B 1 44 ? -3.91 -21.375 -7.074 1 79.88 44 ALA B O 1
ATOM 4828 N N . ARG B 1 45 ? -5.613 -19.984 -6.855 1 83.19 45 ARG B N 1
ATOM 4829 C CA . ARG B 1 45 ? -6.602 -21 -7.188 1 83.19 45 ARG B CA 1
ATOM 4830 C C . ARG B 1 45 ? -6.434 -21.484 -8.625 1 83.19 45 ARG B C 1
ATOM 4832 O O . ARG B 1 45 ? -6.535 -22.672 -8.906 1 83.19 45 ARG B O 1
ATOM 4839 N N . GLU B 1 46 ? -6.262 -20.547 -9.422 1 84.81 46 GLU B N 1
ATOM 4840 C CA . GLU B 1 46 ? -6.074 -20.891 -10.828 1 84.81 46 GLU B CA 1
ATOM 4841 C C . GLU B 1 46 ? -4.801 -21.703 -11.031 1 84.81 46 GLU B C 1
ATOM 4843 O O . GLU B 1 46 ? -4.77 -22.625 -11.859 1 84.81 46 GLU B O 1
ATOM 4848 N N . GLU B 1 47 ? -3.816 -21.391 -10.352 1 86.06 47 GLU B N 1
ATOM 4849 C CA . GLU B 1 47 ? -2.576 -22.156 -10.438 1 86.06 47 GLU B CA 1
ATOM 4850 C C . GLU B 1 47 ? -2.783 -23.594 -9.969 1 86.06 47 GLU B C 1
ATOM 4852 O O . GLU B 1 47 ? -2.314 -24.531 -10.609 1 86.06 47 GLU B O 1
ATOM 4857 N N . ASN B 1 48 ? -3.439 -23.641 -8.859 1 88.88 48 ASN B N 1
ATOM 4858 C CA . ASN B 1 48 ? -3.699 -24.969 -8.336 1 88.88 48 ASN B CA 1
ATOM 4859 C C . ASN B 1 48 ? -4.535 -25.797 -9.305 1 88.88 48 ASN B C 1
ATOM 4861 O O . ASN B 1 48 ? -4.324 -27 -9.438 1 88.88 48 ASN B O 1
ATOM 4865 N N . ALA B 1 49 ? -5.457 -25.141 -9.906 1 89.75 49 ALA B N 1
ATOM 4866 C CA . ALA B 1 49 ? -6.281 -25.828 -10.891 1 89.75 49 ALA B CA 1
ATOM 4867 C C . ALA B 1 49 ? -5.441 -26.328 -12.062 1 89.75 49 ALA B C 1
ATOM 4869 O O . ALA B 1 49 ? -5.629 -27.438 -12.547 1 89.75 49 ALA B O 1
ATOM 4870 N N . ARG B 1 50 ? -4.574 -25.531 -12.484 1 89.75 50 ARG B N 1
ATOM 4871 C CA . ARG B 1 50 ? -3.693 -25.906 -13.578 1 89.75 50 ARG B CA 1
ATOM 4872 C C . ARG B 1 50 ? -2.824 -27.109 -13.203 1 89.75 50 ARG B C 1
ATOM 4874 O O . ARG B 1 50 ? -2.688 -28.047 -13.977 1 89.75 50 ARG B O 1
ATOM 4881 N N . LEU B 1 51 ? -2.279 -27.016 -12.078 1 91.5 51 LEU B N 1
ATOM 4882 C CA . LEU B 1 51 ? -1.432 -28.094 -11.609 1 91.5 51 LEU B CA 1
ATOM 4883 C C . LEU B 1 51 ? -2.236 -29.391 -11.445 1 91.5 51 LEU B C 1
ATOM 4885 O O . LEU B 1 51 ? -1.748 -30.469 -11.758 1 91.5 51 LEU B O 1
ATOM 4889 N N . ALA B 1 52 ? -3.42 -29.172 -10.977 1 92.88 52 ALA B N 1
ATOM 4890 C CA . ALA B 1 52 ? -4.301 -30.328 -10.812 1 92.88 52 ALA B CA 1
ATOM 4891 C C . ALA B 1 52 ? -4.574 -31 -12.148 1 92.88 52 ALA B C 1
ATOM 4893 O O . ALA B 1 52 ? -4.551 -32.219 -12.25 1 92.88 52 ALA B O 1
ATOM 4894 N N . LEU B 1 53 ? -4.832 -30.266 -13.133 1 92.94 53 LEU B N 1
ATOM 4895 C CA . LEU B 1 53 ? -5.102 -30.797 -14.461 1 92.94 53 LEU B CA 1
ATOM 4896 C C . LEU B 1 53 ? -3.887 -31.547 -15 1 92.94 53 LEU B C 1
ATOM 4898 O O . LEU B 1 53 ? -4.027 -32.594 -15.617 1 92.94 53 LEU B O 1
ATOM 4902 N N . TRP B 1 54 ? -2.742 -31.016 -14.781 1 93.25 54 TRP B N 1
ATOM 4903 C CA . TRP B 1 54 ? -1.513 -31.688 -15.188 1 93.25 54 TRP B CA 1
ATOM 4904 C C . TRP B 1 54 ? -1.36 -33.031 -14.469 1 93.25 54 TRP B C 1
ATOM 4906 O O . TRP B 1 54 ? -1.003 -34.031 -15.094 1 93.25 54 TRP B O 1
ATOM 4916 N N . ARG B 1 55 ? -1.632 -33.031 -13.227 1 92.38 55 ARG B N 1
ATOM 4917 C CA . ARG B 1 55 ? -1.527 -34.281 -12.438 1 92.38 55 ARG B CA 1
ATOM 4918 C C . ARG B 1 55 ? -2.477 -35.344 -12.953 1 92.38 55 ARG B C 1
ATOM 4920 O O . ARG B 1 55 ? -2.076 -36.5 -13.148 1 92.38 55 ARG B O 1
ATOM 4927 N N . LEU B 1 56 ? -3.662 -34.906 -13.18 1 93.62 56 LEU B N 1
ATOM 4928 C CA . LEU B 1 56 ? -4.688 -35.844 -13.633 1 93.62 56 LEU B CA 1
ATOM 4929 C C . LEU B 1 56 ? -4.328 -36.406 -15 1 93.62 56 LEU B C 1
ATOM 4931 O O . LEU B 1 56 ? -4.34 -37.625 -15.18 1 93.62 56 LEU B O 1
ATOM 4935 N N . ASP B 1 57 ? -4.012 -35.562 -15.906 1 92.88 57 ASP B N 1
ATOM 4936 C CA . ASP B 1 57 ? -3.684 -36.031 -17.25 1 92.88 57 ASP B CA 1
ATOM 4937 C C . ASP B 1 57 ? -2.432 -36.906 -17.25 1 92.88 57 ASP B C 1
ATOM 4939 O O . ASP B 1 57 ? -2.359 -37.906 -17.984 1 92.88 57 ASP B O 1
ATOM 4943 N N . SER B 1 58 ? -1.487 -36.531 -16.484 1 91.12 58 SER B N 1
ATOM 4944 C CA . SER B 1 58 ? -0.249 -37.281 -16.406 1 91.12 58 SER B CA 1
ATOM 4945 C C . SER B 1 58 ? -0.493 -38.688 -15.82 1 91.12 58 SER B C 1
ATOM 4947 O O . SER B 1 58 ? 0.115 -39.656 -16.266 1 91.12 58 SER B O 1
ATOM 4949 N N . ASP B 1 59 ? -1.312 -38.75 -14.898 1 90.56 59 ASP B N 1
ATOM 4950 C CA . ASP B 1 59 ? -1.628 -40.031 -14.258 1 90.56 59 ASP B CA 1
ATOM 4951 C C . ASP B 1 59 ? -2.416 -40.938 -15.203 1 90.56 59 ASP B C 1
ATOM 4953 O O . ASP B 1 59 ? -2.367 -42.156 -15.078 1 90.56 59 ASP B O 1
ATOM 4957 N N . LEU B 1 60 ? -3.088 -40.375 -16.125 1 91.06 60 LEU B N 1
ATOM 4958 C CA . LEU B 1 60 ? -3.926 -41.125 -17.047 1 91.06 60 LEU B CA 1
ATOM 4959 C C . LEU B 1 60 ? -3.117 -41.594 -18.25 1 91.06 60 LEU B C 1
ATOM 4961 O O . LEU B 1 60 ? -3.504 -42.562 -18.922 1 91.06 60 LEU B O 1
ATOM 4965 N N . LEU B 1 61 ? -2.031 -41 -18.5 1 88.62 61 LEU B N 1
ATOM 4966 C CA . LEU B 1 61 ? -1.292 -41.219 -19.734 1 88.62 61 LEU B CA 1
ATOM 4967 C C . LEU B 1 61 ? -0.801 -42.688 -19.828 1 88.62 61 LEU B C 1
ATOM 4969 O O . LEU B 1 61 ? -0.948 -43.312 -20.859 1 88.62 61 LEU B O 1
ATOM 4973 N N . PRO B 1 62 ? -0.246 -43.188 -18.719 1 83.56 62 PRO B N 1
ATOM 4974 C CA . PRO B 1 62 ? 0.224 -44.562 -18.812 1 83.56 62 PRO B CA 1
ATOM 4975 C C . PRO B 1 62 ? -0.895 -45.531 -19.156 1 83.56 62 PRO B C 1
ATOM 4977 O O . PRO B 1 62 ? -0.686 -46.469 -19.938 1 83.56 62 PRO B O 1
ATOM 4980 N N . LEU B 1 63 ? -2.055 -45.344 -18.641 1 86.44 63 LEU B N 1
ATOM 4981 C CA . LEU B 1 63 ? -3.201 -46.219 -18.922 1 86.44 63 LEU B CA 1
ATOM 4982 C C . LEU B 1 63 ? -3.617 -46.125 -20.391 1 86.44 63 LEU B C 1
ATOM 4984 O O . LEU B 1 63 ? -3.811 -47.125 -21.047 1 86.44 63 LEU B O 1
ATOM 4988 N N . VAL B 1 64 ? -3.725 -44.938 -20.875 1 88.56 64 VAL B N 1
ATOM 4989 C CA . VAL B 1 64 ? -4.176 -44.688 -22.234 1 88.56 64 VAL B CA 1
ATOM 4990 C C . VAL B 1 64 ? -3.129 -45.219 -23.219 1 88.56 64 VAL B C 1
ATOM 4992 O O . VAL B 1 64 ? -3.473 -45.812 -24.25 1 88.56 64 VAL B O 1
ATOM 4995 N N . ALA B 1 65 ? -1.941 -44.969 -22.922 1 83.62 65 ALA B N 1
ATOM 4996 C CA . ALA B 1 65 ? -0.862 -45.438 -23.797 1 83.62 65 ALA B CA 1
ATOM 4997 C C . ALA B 1 65 ? -0.838 -46.969 -23.875 1 83.62 65 ALA B C 1
ATOM 4999 O O . ALA B 1 65 ? -0.655 -47.531 -24.953 1 83.62 65 ALA B O 1
ATOM 5000 N N . ARG B 1 66 ? -0.982 -47.625 -22.812 1 82.12 66 ARG B N 1
ATOM 5001 C CA . ARG B 1 66 ? -0.988 -49.062 -22.766 1 82.12 66 ARG B CA 1
ATOM 5002 C C . ARG B 1 66 ? -2.117 -49.656 -23.609 1 82.12 66 ARG B C 1
ATOM 5004 O O . ARG B 1 66 ? -1.901 -50.562 -24.391 1 82.12 66 ARG B O 1
ATOM 5011 N N . GLU B 1 67 ? -3.244 -49.125 -23.469 1 86.94 67 GLU B N 1
ATOM 5012 C CA . GLU B 1 67 ? -4.406 -49.625 -24.203 1 86.94 67 GLU B CA 1
ATOM 5013 C C . GLU B 1 67 ? -4.297 -49.312 -25.688 1 86.94 67 GLU B C 1
ATOM 5015 O O . GLU B 1 67 ? -4.758 -50.094 -26.516 1 86.94 67 GLU B O 1
ATOM 5020 N N . SER B 1 68 ? -3.701 -48.188 -25.953 1 86.38 68 SER B N 1
ATOM 5021 C CA . SER B 1 68 ? -3.539 -47.812 -27.359 1 86.38 68 SER B CA 1
ATOM 5022 C C . SER B 1 68 ? -2.473 -48.656 -28.047 1 86.38 68 SER B C 1
ATOM 5024 O O . SER B 1 68 ? -2.467 -48.781 -29.266 1 86.38 68 SER B O 1
ATOM 5026 N N . ALA B 1 69 ? -1.642 -49.219 -27.297 1 78.94 69 ALA B N 1
ATOM 5027 C CA . ALA B 1 69 ? -0.537 -50.031 -27.844 1 78.94 69 ALA B CA 1
ATOM 5028 C C . ALA B 1 69 ? -0.984 -51.438 -28.172 1 78.94 69 ALA B C 1
ATOM 5030 O O . ALA B 1 69 ? -0.262 -52.188 -28.844 1 78.94 69 ALA B O 1
ATOM 5031 N N . VAL B 1 70 ? -2.184 -51.844 -27.797 1 82.88 70 VAL B N 1
ATOM 5032 C CA . VAL B 1 70 ? -2.688 -53.188 -28.078 1 82.88 70 VAL B CA 1
ATOM 5033 C C . VAL B 1 70 ? -2.902 -53.344 -29.578 1 82.88 70 VAL B C 1
ATOM 5035 O O . VAL B 1 70 ? -3.572 -52.531 -30.203 1 82.88 70 VAL B O 1
ATOM 5038 N N . ALA B 1 71 ? -2.318 -54.406 -30.141 1 80.62 71 ALA B N 1
ATOM 5039 C CA . ALA B 1 71 ? -2.428 -54.656 -31.578 1 80.62 71 ALA B CA 1
ATOM 5040 C C . ALA B 1 71 ? -3.861 -55 -31.953 1 80.62 71 ALA B C 1
ATOM 5042 O O . ALA B 1 71 ? -4.566 -55.688 -31.203 1 80.62 71 ALA B O 1
ATOM 5043 N N . PRO B 1 72 ? -4.309 -54.594 -33.062 1 87.06 72 PRO B N 1
ATOM 5044 C CA . PRO B 1 72 ? -5.676 -54.875 -33.5 1 87.06 72 PRO B CA 1
ATOM 5045 C C . PRO B 1 72 ? -5.984 -56.375 -33.531 1 87.06 72 PRO B C 1
ATOM 5047 O O . PRO B 1 72 ? -7.102 -56.781 -33.219 1 87.06 72 PRO B O 1
ATOM 5050 N N . GLU B 1 73 ? -4.996 -57.219 -33.812 1 85.44 73 GLU B N 1
ATOM 5051 C CA . GLU B 1 73 ? -5.203 -58.656 -33.906 1 85.44 73 GLU B CA 1
ATOM 5052 C C . GLU B 1 73 ? -5.457 -59.281 -32.531 1 85.44 73 GLU B C 1
ATOM 5054 O O . GLU B 1 73 ? -6.043 -60.344 -32.438 1 85.44 73 GLU B O 1
ATOM 5059 N N . ALA B 1 74 ? -5.039 -58.531 -31.578 1 86.88 74 ALA B N 1
ATOM 5060 C CA . ALA B 1 74 ? -5.133 -59.062 -30.219 1 86.88 74 ALA B CA 1
ATOM 5061 C C . ALA B 1 74 ? -6.582 -59.062 -29.734 1 86.88 74 ALA B C 1
ATOM 5063 O O . ALA B 1 74 ? -6.902 -59.719 -28.734 1 86.88 74 ALA B O 1
ATOM 5064 N N . TYR B 1 75 ? -7.402 -58.406 -30.391 1 92.44 75 TYR B N 1
ATOM 5065 C CA . TYR B 1 75 ? -8.797 -58.312 -29.953 1 92.44 75 TYR B CA 1
ATOM 5066 C C . TYR B 1 75 ? -9.586 -59.531 -30.406 1 92.44 75 TYR B C 1
ATOM 5068 O O . TYR B 1 75 ? -10.773 -59.656 -30.109 1 92.44 75 TYR B O 1
ATOM 5076 N N . ARG B 1 76 ? -8.914 -60.375 -31.109 1 88.38 76 ARG B N 1
ATOM 5077 C CA . ARG B 1 76 ? -9.422 -61.719 -31.391 1 88.38 76 ARG B CA 1
ATOM 5078 C C . ARG B 1 76 ? -8.797 -62.75 -30.453 1 88.38 76 ARG B C 1
ATOM 5080 O O . ARG B 1 76 ? -7.609 -62.656 -30.125 1 88.38 76 ARG B O 1
ATOM 5087 N N . PRO B 1 77 ? -9.664 -63.656 -30.016 1 86.69 77 PRO B N 1
ATOM 5088 C CA . PRO B 1 77 ? -9.086 -64.625 -29.094 1 86.69 77 PRO B CA 1
ATOM 5089 C C . PRO B 1 77 ? -7.879 -65.375 -29.688 1 86.69 77 PRO B C 1
ATOM 5091 O O . PRO B 1 77 ? -6.902 -65.625 -28.984 1 86.69 77 PRO B O 1
ATOM 5094 N N . VAL B 1 78 ? -8.031 -65.688 -30.984 1 84.5 78 VAL B N 1
ATOM 5095 C CA . VAL B 1 78 ? -6.953 -66.312 -31.719 1 84.5 78 VAL B CA 1
ATOM 5096 C C . VAL B 1 78 ? -6.777 -65.688 -33.062 1 84.5 78 VAL B C 1
ATOM 5098 O O . VAL B 1 78 ? -7.762 -65.312 -33.75 1 84.5 78 VAL B O 1
ATOM 5101 N N . SER B 1 79 ? -5.523 -65.375 -33.344 1 83 79 SER B N 1
ATOM 5102 C CA . SER B 1 79 ? -5.25 -64.75 -34.656 1 83 79 SER B CA 1
ATOM 5103 C C . SER B 1 79 ? -4.094 -65.438 -35.344 1 83 79 SER B C 1
ATOM 5105 O O . SER B 1 79 ? -3.305 -66.125 -34.719 1 83 79 SER B O 1
ATOM 5107 N N . ALA B 1 80 ? -4.184 -65.25 -36.688 1 77.5 80 ALA B N 1
ATOM 5108 C CA . ALA B 1 80 ? -3.094 -65.812 -37.469 1 77.5 80 ALA B CA 1
ATOM 5109 C C . ALA B 1 80 ? -1.759 -65.188 -37.125 1 77.5 80 ALA B C 1
ATOM 5111 O O . ALA B 1 80 ? -1.667 -63.938 -36.969 1 77.5 80 ALA B O 1
ATOM 5112 N N . ALA B 1 81 ? -0.833 -65.938 -36.75 1 73 81 ALA B N 1
ATOM 5113 C CA . ALA B 1 81 ? 0.472 -65.438 -36.344 1 73 81 ALA B CA 1
ATOM 5114 C C . ALA B 1 81 ? 1.253 -64.875 -37.531 1 73 81 ALA B C 1
ATOM 5116 O O . ALA B 1 81 ? 1.372 -65.562 -38.562 1 73 81 ALA B O 1
ATOM 5117 N N . ARG B 1 82 ? 1.456 -63.625 -37.406 1 68.5 82 ARG B N 1
ATOM 5118 C CA . ARG B 1 82 ? 2.328 -63.031 -38.438 1 68.5 82 ARG B CA 1
ATOM 5119 C C . ARG B 1 82 ? 3.777 -63.031 -37.969 1 68.5 82 ARG B C 1
ATOM 5121 O O . ARG B 1 82 ? 4.043 -62.812 -36.781 1 68.5 82 ARG B O 1
ATOM 5128 N N . GLY B 1 83 ? 4.668 -63.312 -38.844 1 70.75 83 GLY B N 1
ATOM 5129 C CA . GLY B 1 83 ? 6.082 -63.219 -38.531 1 70.75 83 GLY B CA 1
ATOM 5130 C C . GLY B 1 83 ? 6.605 -64.5 -37.844 1 70.75 83 GLY B C 1
ATOM 5131 O O . GLY B 1 83 ? 7.582 -64.375 -37.094 1 70.75 83 GLY B O 1
ATOM 5132 N N . VAL B 1 84 ? 5.77 -65.5 -37.906 1 76.69 84 VAL B N 1
ATOM 5133 C CA . VAL B 1 84 ? 6.188 -66.75 -37.312 1 76.69 84 VAL B CA 1
ATOM 5134 C C . VAL B 1 84 ? 7.074 -67.562 -38.281 1 76.69 84 VAL B C 1
ATOM 5136 O O . VAL B 1 84 ? 6.785 -67.562 -39.5 1 76.69 84 VAL B O 1
ATOM 5139 N N . LEU B 1 85 ? 8.117 -67.938 -37.781 1 79.62 85 LEU B N 1
ATOM 5140 C CA . LEU B 1 85 ? 9.094 -68.625 -38.562 1 79.62 85 LEU B CA 1
ATOM 5141 C C . LEU B 1 85 ? 9.172 -70.125 -38.125 1 79.62 85 LEU B C 1
ATOM 5143 O O . LEU B 1 85 ? 8.883 -70.438 -36.969 1 79.62 85 LEU B O 1
ATOM 5147 N N . ASP B 1 86 ? 9.414 -70.938 -39.062 1 77.88 86 ASP B N 1
ATOM 5148 C CA . ASP B 1 86 ? 9.609 -72.312 -38.719 1 77.88 86 ASP B CA 1
ATOM 5149 C C . ASP B 1 86 ? 11.008 -72.562 -38.156 1 77.88 86 ASP B C 1
ATOM 5151 O O . ASP B 1 86 ? 11.773 -71.625 -37.969 1 77.88 86 ASP B O 1
ATOM 5155 N N . SER B 1 87 ? 11.328 -73.812 -37.781 1 76.94 87 SER B N 1
ATOM 5156 C CA . SER B 1 87 ? 12.602 -74.188 -37.156 1 76.94 87 SER B CA 1
ATOM 5157 C C . SER B 1 87 ? 13.773 -73.875 -38.062 1 76.94 87 SER B C 1
ATOM 5159 O O . SER B 1 87 ? 14.906 -73.688 -37.625 1 76.94 87 SER B O 1
ATOM 5161 N N . LYS B 1 88 ? 13.555 -73.688 -39.406 1 78.31 88 LYS B N 1
ATOM 5162 C CA . LYS B 1 88 ? 14.609 -73.375 -40.375 1 78.31 88 LYS B CA 1
ATOM 5163 C C . LYS B 1 88 ? 14.594 -71.938 -40.75 1 78.31 88 LYS B C 1
ATOM 5165 O O . LYS B 1 88 ? 15.211 -71.5 -41.719 1 78.31 88 LYS B O 1
ATOM 5170 N N . LEU B 1 89 ? 13.883 -71.062 -39.969 1 78.75 89 LEU B N 1
ATOM 5171 C CA . LEU B 1 89 ? 13.805 -69.625 -40.094 1 78.75 89 LEU B CA 1
ATOM 5172 C C . LEU B 1 89 ? 13.102 -69.25 -41.406 1 78.75 89 LEU B C 1
ATOM 5174 O O . LEU B 1 89 ? 13.438 -68.25 -42 1 78.75 89 LEU B O 1
ATOM 5178 N N . ARG B 1 90 ? 12.25 -70.125 -41.938 1 82.75 90 ARG B N 1
ATOM 5179 C CA . ARG B 1 90 ? 11.406 -69.812 -43.062 1 82.75 90 ARG B CA 1
ATOM 5180 C C . ARG B 1 90 ? 10.016 -69.375 -42.625 1 82.75 90 ARG B C 1
ATOM 5182 O O . ARG B 1 90 ? 9.492 -69.875 -41.625 1 82.75 90 ARG B O 1
ATOM 5189 N N . PRO B 1 91 ? 9.531 -68.375 -43.344 1 79.31 91 PRO B N 1
ATOM 5190 C CA . PRO B 1 91 ? 8.203 -67.938 -42.969 1 79.31 91 PRO B CA 1
ATOM 5191 C C . PRO B 1 91 ? 7.141 -69 -43.062 1 79.31 91 PRO B C 1
ATOM 5193 O O . PRO B 1 91 ? 7.098 -69.75 -44.062 1 79.31 91 PRO B O 1
ATOM 5196 N N . MET B 1 92 ? 6.488 -69.25 -42.031 1 78 92 MET B N 1
ATOM 5197 C CA . MET B 1 92 ? 5.395 -70.25 -42.062 1 78 92 MET B CA 1
ATOM 5198 C C . MET B 1 92 ? 4.184 -69.688 -42.781 1 78 92 MET B C 1
ATOM 5200 O O . MET B 1 92 ? 3.895 -68.438 -42.719 1 78 92 MET B O 1
ATOM 5204 N N . PRO B 1 93 ? 3.631 -70.562 -43.625 1 73.12 93 PRO B N 1
ATOM 5205 C CA . PRO B 1 93 ? 2.451 -70.062 -44.344 1 73.12 93 PRO B CA 1
ATOM 5206 C C . PRO B 1 93 ? 1.363 -69.562 -43.375 1 73.12 93 PRO B C 1
ATOM 5208 O O . PRO B 1 93 ? 1.26 -70.062 -42.25 1 73.12 93 PRO B O 1
ATOM 5211 N N . GLN B 1 94 ? 0.632 -68.625 -43.875 1 70.88 94 GLN B N 1
ATOM 5212 C CA . GLN B 1 94 ? -0.454 -68 -43.094 1 70.88 94 GLN B CA 1
ATOM 5213 C C . GLN B 1 94 ? -1.505 -69.062 -42.719 1 70.88 94 GLN B C 1
ATOM 5215 O O . GLN B 1 94 ? -1.907 -69.875 -43.531 1 70.88 94 GLN B O 1
ATOM 5220 N N . GLY B 1 95 ? -1.845 -69.188 -41.375 1 68.75 95 GLY B N 1
ATOM 5221 C CA . GLY B 1 95 ? -2.908 -70.125 -40.938 1 68.75 95 GLY B CA 1
ATOM 5222 C C . GLY B 1 95 ? -2.393 -71.312 -40.25 1 68.75 95 GLY B C 1
ATOM 5223 O O . GLY B 1 95 ? -3.158 -72.062 -39.562 1 68.75 95 GLY B O 1
ATOM 5224 N N . GLU B 1 96 ? -1.199 -71.688 -40.438 1 76.94 96 GLU B N 1
ATOM 5225 C CA . GLU B 1 96 ? -0.667 -72.875 -39.812 1 76.94 96 GLU B CA 1
ATOM 5226 C C . GLU B 1 96 ? -0.319 -72.625 -38.344 1 76.94 96 GLU B C 1
ATOM 5228 O O . GLU B 1 96 ? -0.329 -73.562 -37.531 1 76.94 96 GLU B O 1
ATOM 5233 N N . ALA B 1 97 ? -0.043 -71.438 -38.062 1 79.88 97 ALA B N 1
ATOM 5234 C CA . ALA B 1 97 ? 0.243 -71.062 -36.688 1 79.88 97 ALA B CA 1
ATOM 5235 C C . ALA B 1 97 ? -0.672 -69.938 -36.219 1 79.88 97 ALA B C 1
ATOM 5237 O O . ALA B 1 97 ? -0.856 -68.938 -36.938 1 79.88 97 ALA B O 1
ATOM 5238 N N . LEU B 1 98 ? -1.298 -70.25 -35.125 1 82.56 98 LEU B N 1
ATOM 5239 C CA . LEU B 1 98 ? -2.188 -69.25 -34.531 1 82.56 98 LEU B CA 1
ATOM 5240 C C . LEU B 1 98 ? -1.613 -68.75 -33.219 1 82.56 98 LEU B C 1
ATOM 5242 O O . LEU B 1 98 ? -0.866 -69.438 -32.531 1 82.56 98 LEU B O 1
ATOM 5246 N N . LEU B 1 99 ? -1.901 -67.5 -33 1 80.62 99 LEU B N 1
ATOM 5247 C CA . LEU B 1 99 ? -1.444 -66.875 -31.766 1 80.62 99 LEU B CA 1
ATOM 5248 C C . LEU B 1 99 ? -2.623 -66.562 -30.859 1 80.62 99 LEU B C 1
ATOM 5250 O O . LEU B 1 99 ? -3.625 -66 -31.312 1 80.62 99 LEU B O 1
ATOM 5254 N N . ALA B 1 100 ? -2.428 -66.938 -29.609 1 81.5 100 ALA B N 1
ATOM 5255 C CA . ALA B 1 100 ? -3.441 -66.562 -28.625 1 81.5 100 ALA B CA 1
ATOM 5256 C C . ALA B 1 100 ? -3.328 -65.125 -28.266 1 81.5 100 ALA B C 1
ATOM 5258 O O . ALA B 1 100 ? -2.225 -64.562 -28.156 1 81.5 100 ALA B O 1
ATOM 5259 N N . SER B 1 101 ? -4.449 -64.5 -28.016 1 84.25 101 SER B N 1
ATOM 5260 C CA . SER B 1 101 ? -4.484 -63.062 -27.672 1 84.25 101 SER B CA 1
ATOM 5261 C C . SER B 1 101 ? -3.816 -62.812 -26.312 1 84.25 101 SER B C 1
ATOM 5263 O O . SER B 1 101 ? -4.062 -63.531 -25.344 1 84.25 101 SER B O 1
ATOM 5265 N N . PRO B 1 102 ? -3.002 -61.781 -26.281 1 78.5 102 PRO B N 1
ATOM 5266 C CA . PRO B 1 102 ? -2.426 -61.406 -25 1 78.5 102 PRO B CA 1
ATOM 5267 C C . PRO B 1 102 ? -3.471 -60.844 -24.031 1 78.5 102 PRO B C 1
ATOM 5269 O O . PRO B 1 102 ? -3.207 -60.75 -22.828 1 78.5 102 PRO B O 1
ATOM 5272 N N . LEU B 1 103 ? -4.602 -60.562 -24.484 1 86.62 103 LEU B N 1
ATOM 5273 C CA . LEU B 1 103 ? -5.656 -59.969 -23.656 1 86.62 103 LEU B CA 1
ATOM 5274 C C . LEU B 1 103 ? -6.391 -61.062 -22.859 1 86.62 103 LEU B C 1
ATOM 5276 O O . LEU B 1 103 ? -7.285 -60.75 -22.078 1 86.62 103 LEU B O 1
ATOM 5280 N N . LEU B 1 104 ? -6.031 -62.281 -23.125 1 81.94 104 LEU B N 1
ATOM 5281 C CA . LEU B 1 104 ? -6.598 -63.375 -22.359 1 81.94 104 LEU B CA 1
ATOM 5282 C C . LEU B 1 104 ? -6.047 -63.375 -20.938 1 81.94 104 LEU B C 1
ATOM 5284 O O . LEU B 1 104 ? -6.59 -64.062 -20.062 1 81.94 104 LEU B O 1
ATOM 5288 N N . SER B 1 105 ? -4.996 -62.531 -20.734 1 74.31 105 SER B N 1
ATOM 5289 C CA . SER B 1 105 ? -4.414 -62.375 -19.406 1 74.31 105 SER B CA 1
ATOM 5290 C C . SER B 1 105 ? -5.328 -61.531 -18.5 1 74.31 105 SER B C 1
ATOM 5292 O O . SER B 1 105 ? -6.352 -61.031 -18.953 1 74.31 105 SER B O 1
ATOM 5294 N N . PRO B 1 106 ? -5.023 -61.531 -17.203 1 73.5 106 PRO B N 1
ATOM 5295 C CA . PRO B 1 106 ? -5.852 -60.75 -16.281 1 73.5 106 PRO B CA 1
ATOM 5296 C C . PRO B 1 106 ? -5.965 -59.281 -16.703 1 73.5 106 PRO B C 1
ATOM 5298 O O . PRO B 1 106 ? -5.023 -58.719 -17.25 1 73.5 106 PRO B O 1
ATOM 5301 N N . LEU B 1 107 ? -7.082 -58.75 -16.422 1 79.69 107 LEU B N 1
ATOM 5302 C CA . LEU B 1 107 ? -7.41 -57.375 -16.812 1 79.69 107 LEU B CA 1
ATOM 5303 C C . LEU B 1 107 ? -6.523 -56.375 -16.094 1 79.69 107 LEU B C 1
ATOM 5305 O O . LEU B 1 107 ? -6.246 -56.531 -14.898 1 79.69 107 LEU B O 1
ATOM 5309 N N . PRO B 1 108 ? -6.035 -55.469 -16.781 1 81.5 108 PRO B N 1
ATOM 5310 C CA . PRO B 1 108 ? -5.281 -54.406 -16.125 1 81.5 108 PRO B CA 1
ATOM 5311 C C . PRO B 1 108 ? -6.137 -53.562 -15.172 1 81.5 108 PRO B C 1
ATOM 5313 O O . PRO B 1 108 ? -7.367 -53.656 -15.219 1 81.5 108 PRO B O 1
ATOM 5316 N N . GLU B 1 109 ? -5.414 -52.781 -14.398 1 85.25 109 GLU B N 1
ATOM 5317 C CA . GLU B 1 109 ? -6.109 -51.938 -13.438 1 85.25 109 GLU B CA 1
ATOM 5318 C C . GLU B 1 109 ? -7.035 -50.969 -14.148 1 85.25 109 GLU B C 1
ATOM 5320 O O . GLU B 1 109 ? -6.668 -50.375 -15.164 1 85.25 109 GLU B O 1
ATOM 5325 N N . HIS B 1 110 ? -8.25 -50.844 -13.734 1 91.12 110 HIS B N 1
ATOM 5326 C CA . HIS B 1 110 ? -9.273 -49.875 -14.133 1 91.12 110 HIS B CA 1
ATOM 5327 C C . HIS B 1 110 ? -9.883 -50.25 -15.477 1 91.12 110 HIS B C 1
ATOM 5329 O O . HIS B 1 110 ? -10.508 -49.406 -16.141 1 91.12 110 HIS B O 1
ATOM 5335 N N . VAL B 1 111 ? -9.586 -51.375 -15.992 1 93.19 111 VAL B N 1
ATOM 5336 C CA . VAL B 1 111 ? -10.203 -51.844 -17.219 1 93.19 111 VAL B CA 1
ATOM 5337 C C . VAL B 1 111 ? -11.188 -52.969 -16.891 1 93.19 111 VAL B C 1
ATOM 5339 O O . VAL B 1 111 ? -10.844 -53.938 -16.188 1 93.19 111 VAL B O 1
ATOM 5342 N N . LEU B 1 112 ? -12.375 -52.812 -17.391 1 94.31 112 LEU B N 1
ATOM 5343 C CA . LEU B 1 112 ? -13.406 -53.812 -17.078 1 94.31 112 LEU B CA 1
ATOM 5344 C C . LEU B 1 112 ? -13.484 -54.875 -18.156 1 94.31 112 LEU B C 1
ATOM 5346 O O . LEU B 1 112 ? -13.773 -56.031 -17.859 1 94.31 112 LEU B O 1
ATOM 5350 N N . LEU B 1 113 ? -13.273 -54.531 -19.422 1 94.62 113 LEU B N 1
ATOM 5351 C CA . LEU B 1 113 ? -13.43 -55.469 -20.516 1 94.62 113 LEU B CA 1
ATOM 5352 C C . LEU B 1 113 ? -12.852 -54.906 -21.812 1 94.62 113 LEU B C 1
ATOM 5354 O O . LEU B 1 113 ? -13.031 -53.719 -22.094 1 94.62 113 LEU B O 1
ATOM 5358 N N . HIS B 1 114 ? -12.148 -55.719 -22.516 1 95.62 114 HIS B N 1
ATOM 5359 C CA . HIS B 1 114 ? -11.805 -55.375 -23.891 1 95.62 114 HIS B CA 1
ATOM 5360 C C . HIS B 1 114 ? -12.867 -55.844 -24.859 1 95.62 114 HIS B C 1
ATOM 5362 O O . HIS B 1 114 ? -13.5 -56.875 -24.641 1 95.62 114 HIS B O 1
ATOM 5368 N N . PHE B 1 115 ? -13.094 -55.094 -25.938 1 94.75 115 PHE B N 1
ATOM 5369 C CA . PHE B 1 115 ? -14.18 -55.469 -26.828 1 94.75 115 PHE B CA 1
ATOM 5370 C C . PHE B 1 115 ? -13.836 -55.156 -28.281 1 94.75 115 PHE B C 1
ATOM 5372 O O . PHE B 1 115 ? -12.914 -54.375 -28.547 1 94.75 115 PHE B O 1
ATOM 5379 N N . GLN B 1 116 ? -14.5 -55.781 -29.094 1 94.44 116 GLN B N 1
ATOM 5380 C CA . GLN B 1 116 ? -14.453 -55.531 -30.531 1 94.44 116 GLN B CA 1
ATOM 5381 C C . GLN B 1 116 ? -15.844 -55.562 -31.141 1 94.44 116 GLN B C 1
ATOM 5383 O O . GLN B 1 116 ? -16.688 -56.375 -30.766 1 94.44 116 GLN B O 1
ATOM 5388 N N . VAL B 1 117 ? -16.109 -54.562 -31.969 1 93.31 117 VAL B N 1
ATOM 5389 C CA . VAL B 1 117 ? -17.359 -54.5 -32.719 1 93.31 117 VAL B CA 1
ATOM 5390 C C . VAL B 1 117 ? -17.125 -54.75 -34.188 1 93.31 117 VAL B C 1
ATOM 5392 O O . VAL B 1 117 ? -16.375 -54 -34.844 1 93.31 117 VAL B O 1
ATOM 5395 N N . ALA B 1 118 ? -17.719 -55.75 -34.688 1 91.06 118 ALA B N 1
ATOM 5396 C CA . ALA B 1 118 ? -17.547 -56.125 -36.094 1 91.06 118 ALA B CA 1
ATOM 5397 C C . ALA B 1 118 ? -18.406 -55.219 -37 1 91.06 118 ALA B C 1
ATOM 5399 O O . ALA B 1 118 ? -19.188 -54.406 -36.5 1 91.06 118 ALA B O 1
ATOM 5400 N N . SER B 1 119 ? -18.156 -55.344 -38.312 1 87 119 SER B N 1
ATOM 5401 C CA . SER B 1 119 ? -18.875 -54.562 -39.312 1 87 119 SER B CA 1
ATOM 5402 C C . SER B 1 119 ? -20.359 -54.844 -39.281 1 87 119 SER B C 1
ATOM 5404 O O . SER B 1 119 ? -21.172 -53.969 -39.594 1 87 119 SER B O 1
ATOM 5406 N N . ASP B 1 120 ? -20.688 -56.031 -38.812 1 85.44 120 ASP B N 1
ATOM 5407 C CA . ASP B 1 120 ? -22.094 -56.406 -38.781 1 85.44 120 ASP B CA 1
ATOM 5408 C C . ASP B 1 120 ? -22.734 -56 -37.469 1 85.44 120 ASP B C 1
ATOM 5410 O O . ASP B 1 120 ? -23.922 -56.219 -37.25 1 85.44 120 ASP B O 1
ATOM 5414 N N . GLY B 1 121 ? -22 -55.438 -36.562 1 86.44 121 GLY B N 1
ATOM 5415 C CA . GLY B 1 121 ? -22.547 -54.938 -35.281 1 86.44 121 GLY B CA 1
ATOM 5416 C C . GLY B 1 121 ? -22.359 -55.938 -34.156 1 86.44 121 GLY B C 1
ATOM 5417 O O . GLY B 1 121 ? -22.703 -55.625 -33 1 86.44 121 GLY B O 1
ATOM 5418 N N . THR B 1 122 ? -21.844 -57.094 -34.406 1 89.31 122 THR B N 1
ATOM 5419 C CA . THR B 1 122 ? -21.656 -58.094 -33.375 1 89.31 122 THR B CA 1
ATOM 5420 C C . THR B 1 122 ? -20.547 -57.656 -32.406 1 89.31 122 THR B C 1
ATOM 5422 O O . THR B 1 122 ? -19.453 -57.281 -32.844 1 89.31 122 THR B O 1
ATOM 5425 N N . VAL B 1 123 ? -20.922 -57.75 -31.156 1 92.44 123 VAL B N 1
ATOM 5426 C CA . VAL B 1 123 ? -19.969 -57.375 -30.125 1 92.44 123 VAL B CA 1
ATOM 5427 C C . VAL B 1 123 ? -19.344 -58.625 -29.5 1 92.44 123 VAL B C 1
ATOM 5429 O O . VAL B 1 123 ? -20.062 -59.531 -29.078 1 92.44 123 VAL B O 1
ATOM 5432 N N . SER B 1 124 ? -18.047 -58.688 -29.547 1 92.81 124 SER B N 1
ATOM 5433 C CA . SER B 1 124 ? -17.328 -59.812 -28.953 1 92.81 124 SER B CA 1
ATOM 5434 C C . SER B 1 124 ? -16.188 -59.344 -28.062 1 92.81 124 SER B C 1
ATOM 5436 O O . SER B 1 124 ? -15.867 -58.156 -28.031 1 92.81 124 SER B O 1
ATOM 5438 N N . SER B 1 125 ? -15.695 -60.188 -27.281 1 94 125 SER B N 1
ATOM 5439 C CA . SER B 1 125 ? -14.562 -59.906 -26.406 1 94 125 SER B CA 1
ATOM 5440 C C . SER B 1 125 ? -13.516 -61 -26.484 1 94 125 SER B C 1
ATOM 5442 O O . SER B 1 125 ? -13.852 -62.188 -26.562 1 94 125 SER B O 1
ATOM 5444 N N . PRO B 1 126 ? -12.281 -60.562 -26.562 1 91.06 126 PRO B N 1
ATOM 5445 C CA . PRO B 1 126 ? -11.234 -61.562 -26.562 1 91.06 126 PRO B CA 1
ATOM 5446 C C . PRO B 1 126 ? -11.148 -62.312 -25.234 1 91.06 126 PRO B C 1
ATOM 5448 O O . PRO B 1 126 ? -10.547 -63.406 -25.156 1 91.06 126 PRO B O 1
ATOM 5451 N N . GLN B 1 127 ? -11.727 -61.781 -24.25 1 89.38 127 GLN B N 1
ATOM 5452 C CA . GLN B 1 127 ? -11.641 -62.375 -22.922 1 89.38 127 GLN B CA 1
ATOM 5453 C C . GLN B 1 127 ? -12.758 -63.375 -22.688 1 89.38 127 GLN B C 1
ATOM 5455 O O . GLN B 1 127 ? -12.688 -64.188 -21.781 1 89.38 127 GLN B O 1
ATOM 5460 N N . VAL B 1 128 ? -13.781 -63.25 -23.438 1 89.5 128 VAL B N 1
ATOM 5461 C CA . VAL B 1 128 ? -14.914 -64.188 -23.281 1 89.5 128 VAL B CA 1
ATOM 5462 C C . VAL B 1 128 ? -14.859 -65.25 -24.359 1 89.5 128 VAL B C 1
ATOM 5464 O O . VAL B 1 128 ? -15.375 -65.062 -25.453 1 89.5 128 VAL B O 1
ATOM 5467 N N . VAL B 1 129 ? -14.148 -66.312 -24.078 1 83.88 129 VAL B N 1
ATOM 5468 C CA . VAL B 1 129 ? -13.992 -67.438 -25.016 1 83.88 129 VAL B CA 1
ATOM 5469 C C . VAL B 1 129 ? -14.43 -68.688 -24.344 1 83.88 129 VAL B C 1
ATOM 5471 O O . VAL B 1 129 ? -14.711 -68.75 -23.141 1 83.88 129 VAL B O 1
ATOM 5474 N N . GLY B 1 130 ? -14.602 -69.812 -25.25 1 75.69 130 GLY B N 1
ATOM 5475 C CA . GLY B 1 130 ? -14.969 -71.125 -24.719 1 75.69 130 GLY B CA 1
ATOM 5476 C C . GLY B 1 130 ? -13.922 -71.688 -23.781 1 75.69 130 GLY B C 1
ATOM 5477 O O . GLY B 1 130 ? -12.75 -71.312 -23.844 1 75.69 130 GLY B O 1
ATOM 5478 N N . PRO B 1 131 ? -14.266 -72.438 -22.766 1 74 131 PRO B N 1
ATOM 5479 C CA . PRO B 1 131 ? -13.352 -72.938 -21.766 1 74 131 PRO B CA 1
ATOM 5480 C C . PRO B 1 131 ? -12.203 -73.75 -22.391 1 74 131 PRO B C 1
ATOM 5482 O O . PRO B 1 131 ? -11.102 -73.812 -21.844 1 74 131 PRO B O 1
ATOM 5485 N N . GLY B 1 132 ? -12.383 -74.312 -23.531 1 76.25 132 GLY B N 1
ATOM 5486 C CA . GLY B 1 132 ? -11.359 -75.062 -24.188 1 76.25 132 GLY B CA 1
ATOM 5487 C C . GLY B 1 132 ? -10.141 -74.25 -24.594 1 76.25 132 GLY B C 1
ATOM 5488 O O . GLY B 1 132 ? -9 -74.688 -24.391 1 76.25 132 GLY B O 1
ATOM 5489 N N . LEU B 1 133 ? -10.344 -73.188 -25.016 1 79.88 133 LEU B N 1
ATOM 5490 C CA . LEU B 1 133 ? -9.258 -72.312 -25.5 1 79.88 133 LEU B CA 1
ATOM 5491 C C . LEU B 1 133 ? -8.406 -71.812 -24.344 1 79.88 133 LEU B C 1
ATOM 5493 O O . LEU B 1 133 ? -7.18 -71.75 -24.453 1 79.88 133 LEU B O 1
ATOM 5497 N N . ARG B 1 134 ? -8.945 -71.5 -23.25 1 79.75 134 ARG B N 1
ATOM 5498 C CA . ARG B 1 134 ? -8.211 -71 -22.109 1 79.75 134 ARG B CA 1
ATOM 5499 C C . ARG B 1 134 ? -7.309 -72.062 -21.484 1 79.75 134 ARG B C 1
ATOM 5501 O O . ARG B 1 134 ? -6.195 -71.75 -21.047 1 79.75 134 ARG B O 1
ATOM 5508 N N . GLU B 1 135 ? -7.883 -73.188 -21.484 1 76.38 135 GLU B N 1
ATOM 5509 C CA . GLU B 1 135 ? -7.102 -74.312 -20.953 1 76.38 135 GLU B CA 1
ATOM 5510 C C . GLU B 1 135 ? -5.879 -74.562 -21.828 1 76.38 135 GLU B C 1
ATOM 5512 O O . GLU B 1 135 ? -4.809 -74.875 -21.312 1 76.38 135 GLU B O 1
ATOM 5517 N N . SER B 1 136 ? -6.102 -74.375 -23.125 1 76.44 136 SER B N 1
ATOM 5518 C CA . SER B 1 136 ? -5.027 -74.688 -24.078 1 76.44 136 SER B CA 1
ATOM 5519 C C . SER B 1 136 ? -3.885 -73.688 -23.938 1 76.44 136 SER B C 1
ATOM 5521 O O . SER B 1 136 ? -2.723 -74 -24.172 1 76.44 136 SER B O 1
ATOM 5523 N N . VAL B 1 137 ? -4.199 -72.5 -23.547 1 75.06 137 VAL B N 1
ATOM 5524 C CA . VAL B 1 137 ? -3.18 -71.438 -23.484 1 75.06 137 VAL B CA 1
ATOM 5525 C C . VAL B 1 137 ? -2.713 -71.25 -22.047 1 75.06 137 VAL B C 1
ATOM 5527 O O . VAL B 1 137 ? -1.812 -70.438 -21.781 1 75.06 137 VAL B O 1
ATOM 5530 N N . GLY B 1 138 ? -3.209 -72 -21.141 1 71.25 138 GLY B N 1
ATOM 5531 C CA . GLY B 1 138 ? -2.793 -71.875 -19.75 1 71.25 138 GLY B CA 1
ATOM 5532 C C . GLY B 1 138 ? -3.305 -70.688 -19.047 1 71.25 138 GLY B C 1
ATOM 5533 O O . GLY B 1 138 ? -2.645 -70.125 -18.141 1 71.25 138 GLY B O 1
ATOM 5534 N N . ALA B 1 139 ? -4.262 -70 -19.484 1 74.62 139 ALA B N 1
ATOM 5535 C CA . ALA B 1 139 ? -4.832 -68.812 -18.875 1 74.62 139 ALA B CA 1
ATOM 5536 C C . ALA B 1 139 ? -6.203 -69.125 -18.266 1 74.62 139 ALA B C 1
ATOM 5538 O O . ALA B 1 139 ? -7.168 -68.375 -18.531 1 74.62 139 ALA B O 1
ATOM 5539 N N . THR B 1 140 ? -6.238 -70.062 -17.469 1 77.06 140 THR B N 1
ATOM 5540 C CA . THR B 1 140 ? -7.52 -70.5 -16.906 1 77.06 140 THR B CA 1
ATOM 5541 C C . THR B 1 140 ? -7.977 -69.5 -15.836 1 77.06 140 THR B C 1
ATOM 5543 O O . THR B 1 140 ? -7.156 -68.938 -15.086 1 77.06 140 THR B O 1
ATOM 5546 N N . LEU B 1 141 ? -9.203 -69.062 -15.836 1 79.81 141 LEU B N 1
ATOM 5547 C CA . LEU B 1 141 ? -9.82 -68.188 -14.867 1 79.81 141 LEU B CA 1
ATOM 5548 C C . LEU B 1 141 ? -10.898 -68.875 -14.062 1 79.81 141 LEU B C 1
ATOM 5550 O O . LEU B 1 141 ? -11.531 -69.812 -14.57 1 79.81 141 LEU B O 1
ATOM 5554 N N . PRO B 1 142 ? -10.992 -68.438 -12.836 1 83.25 142 PRO B N 1
ATOM 5555 C CA . PRO B 1 142 ? -12.102 -69 -12.062 1 83.25 142 PRO B CA 1
ATOM 5556 C C . PRO B 1 142 ? -13.461 -68.812 -12.719 1 83.25 142 PRO B C 1
ATOM 5558 O O . PRO B 1 142 ? -13.641 -67.812 -13.445 1 83.25 142 PRO B O 1
ATOM 5561 N N . ALA B 1 143 ? -14.375 -69.688 -12.453 1 83.12 143 ALA B N 1
ATOM 5562 C CA . ALA B 1 143 ? -15.703 -69.625 -13.055 1 83.12 143 ALA B CA 1
ATOM 5563 C C . ALA B 1 143 ? -16.422 -68.375 -12.711 1 83.12 143 ALA B C 1
ATOM 5565 O O . ALA B 1 143 ? -17.172 -67.812 -13.531 1 83.12 143 ALA B O 1
ATOM 5566 N N . SER B 1 144 ? -16.234 -67.938 -11.523 1 88.38 144 SER B N 1
ATOM 5567 C CA . SER B 1 144 ? -16.891 -66.688 -11.094 1 88.38 144 SER B CA 1
ATOM 5568 C C . SER B 1 144 ? -16.438 -65.5 -11.93 1 88.38 144 SER B C 1
ATOM 5570 O O . SER B 1 144 ? -17.234 -64.625 -12.289 1 88.38 144 SER B O 1
ATOM 5572 N N . GLU B 1 145 ? -15.164 -65.438 -12.195 1 87.38 145 GLU B N 1
ATOM 5573 C CA . GLU B 1 145 ? -14.617 -64.312 -13 1 87.38 145 GLU B CA 1
ATOM 5574 C C . GLU B 1 145 ? -15.102 -64.375 -14.445 1 87.38 145 GLU B C 1
ATOM 5576 O O . GLU B 1 145 ? -15.344 -63.375 -15.078 1 87.38 145 GLU B O 1
ATOM 5581 N N . LEU B 1 146 ? -15.211 -65.625 -14.93 1 88.06 146 LEU B N 1
ATOM 5582 C CA . LEU B 1 146 ? -15.719 -65.812 -16.281 1 88.06 146 LEU B CA 1
ATOM 5583 C C . LEU B 1 146 ? -17.172 -65.375 -16.391 1 88.06 146 LEU B C 1
ATOM 5585 O O . LEU B 1 146 ? -17.562 -64.75 -17.406 1 88.06 146 LEU B O 1
ATOM 5589 N N . ALA B 1 147 ? -17.875 -65.625 -15.336 1 91.12 147 ALA B N 1
ATOM 5590 C CA . ALA B 1 147 ? -19.266 -65.25 -15.328 1 91.12 147 ALA B CA 1
ATOM 5591 C C . ALA B 1 147 ? -19.375 -63.719 -15.32 1 91.12 147 ALA B C 1
ATOM 5593 O O . ALA B 1 147 ? -20.266 -63.125 -15.969 1 91.12 147 ALA B O 1
ATOM 5594 N N . THR B 1 148 ? -18.562 -63.094 -14.562 1 92.38 148 THR B N 1
ATOM 5595 C CA . THR B 1 148 ? -18.547 -61.625 -14.5 1 92.38 148 THR B CA 1
ATOM 5596 C C . THR B 1 148 ? -18.234 -61.031 -15.859 1 92.38 148 THR B C 1
ATOM 5598 O O . THR B 1 148 ? -18.844 -60.031 -16.266 1 92.38 148 THR B O 1
ATOM 5601 N N . LEU B 1 149 ? -17.203 -61.562 -16.547 1 92.75 149 LEU B N 1
ATOM 5602 C CA . LEU B 1 149 ? -16.812 -61.094 -17.875 1 92.75 149 LEU B CA 1
ATOM 5603 C C . LEU B 1 149 ? -17.953 -61.281 -18.875 1 92.75 149 LEU B C 1
ATOM 5605 O O . LEU B 1 149 ? -18.203 -60.406 -19.703 1 92.75 149 LEU B O 1
ATOM 5609 N N . GLU B 1 150 ? -18.656 -62.375 -18.797 1 92.94 150 GLU B N 1
ATOM 5610 C CA . GLU B 1 150 ? -19.797 -62.625 -19.672 1 92.94 150 GLU B CA 1
ATOM 5611 C C . GLU B 1 150 ? -20.922 -61.625 -19.406 1 92.94 150 GLU B C 1
ATOM 5613 O O . GLU B 1 150 ? -21.578 -61.156 -20.328 1 92.94 150 GLU B O 1
ATOM 5618 N N . ALA B 1 151 ? -21.109 -61.438 -18.141 1 94.38 151 ALA B N 1
ATOM 5619 C CA . ALA B 1 151 ? -22.141 -60.469 -17.75 1 94.38 151 ALA B CA 1
ATOM 5620 C C . ALA B 1 151 ? -21.797 -59.094 -18.281 1 94.38 151 ALA B C 1
ATOM 5622 O O . ALA B 1 151 ? -22.672 -58.344 -18.75 1 94.38 151 ALA B O 1
ATOM 5623 N N . ARG B 1 152 ? -20.531 -58.719 -18.172 1 94.56 152 ARG B N 1
ATOM 5624 C CA . ARG B 1 152 ? -20.094 -57.406 -18.656 1 94.56 152 ARG B CA 1
ATOM 5625 C C . ARG B 1 152 ? -20.25 -57.312 -20.172 1 94.56 152 ARG B C 1
ATOM 5627 O O . ARG B 1 152 ? -20.641 -56.25 -20.688 1 94.56 152 ARG B O 1
ATOM 5634 N N . LEU B 1 153 ? -19.891 -58.375 -20.844 1 94.81 153 LEU B N 1
ATOM 5635 C CA . LEU B 1 153 ? -20.062 -58.406 -22.297 1 94.81 153 LEU B CA 1
ATOM 5636 C C . LEU B 1 153 ? -21.531 -58.25 -22.656 1 94.81 153 LEU B C 1
ATOM 5638 O O . LEU B 1 153 ? -21.875 -57.531 -23.609 1 94.81 153 LEU B O 1
ATOM 5642 N N . GLY B 1 154 ? -22.391 -58.969 -21.891 1 93.25 154 GLY B N 1
ATOM 5643 C CA . GLY B 1 154 ? -23.828 -58.812 -22.109 1 93.25 154 GLY B CA 1
ATOM 5644 C C . GLY B 1 154 ? -24.312 -57.375 -21.953 1 93.25 154 GLY B C 1
ATOM 5645 O O . GLY B 1 154 ? -25.078 -56.875 -22.781 1 93.25 154 GLY B O 1
ATOM 5646 N N . LYS B 1 155 ? -23.891 -56.781 -20.938 1 93.56 155 LYS B N 1
ATOM 5647 C CA . LYS B 1 155 ? -24.266 -55.375 -20.688 1 93.56 155 LYS B CA 1
ATOM 5648 C C . LYS B 1 155 ? -23.766 -54.469 -21.797 1 93.56 155 LYS B C 1
ATOM 5650 O O . LYS B 1 155 ? -24.484 -53.562 -22.234 1 93.56 155 LYS B O 1
ATOM 5655 N N . LEU B 1 156 ? -22.516 -54.656 -22.188 1 93.31 156 LEU B N 1
ATOM 5656 C CA . LEU B 1 156 ? -21.922 -53.844 -23.234 1 93.31 156 LEU B CA 1
ATOM 5657 C C . LEU B 1 156 ? -22.672 -54 -24.547 1 93.31 156 LEU B C 1
ATOM 5659 O O . LEU B 1 156 ? -22.859 -53.062 -25.297 1 93.31 156 LEU B O 1
ATOM 5663 N N . ARG B 1 157 ? -23.062 -55.25 -24.875 1 92.94 157 ARG B N 1
ATOM 5664 C CA . ARG B 1 157 ? -23.859 -55.531 -26.078 1 92.94 157 ARG B CA 1
ATOM 5665 C C . ARG B 1 157 ? -25.141 -54.719 -26.094 1 92.94 157 ARG B C 1
ATOM 5667 O O . ARG B 1 157 ? -25.531 -54.188 -27.125 1 92.94 157 ARG B O 1
ATOM 5674 N N . GLY B 1 158 ? -25.797 -54.688 -24.953 1 89.06 158 GLY B N 1
ATOM 5675 C CA . GLY B 1 158 ? -27 -53.875 -24.828 1 89.06 158 GLY B CA 1
ATOM 5676 C C . GLY B 1 158 ? -26.766 -52.406 -25.016 1 89.06 158 GLY B C 1
ATOM 5677 O O . GLY B 1 158 ? -27.578 -51.719 -25.656 1 89.06 158 GLY B O 1
ATOM 5678 N N . LEU B 1 159 ? -25.734 -51.906 -24.5 1 88.5 159 LEU B N 1
ATOM 5679 C CA . LEU B 1 159 ? -25.422 -50.5 -24.547 1 88.5 159 LEU B CA 1
ATOM 5680 C C . LEU B 1 159 ? -25.031 -50.062 -25.969 1 88.5 159 LEU B C 1
ATOM 5682 O O . LEU B 1 159 ? -25.422 -49 -26.422 1 88.5 159 LEU B O 1
ATOM 5686 N N . LEU B 1 160 ? -24.125 -50.844 -26.672 1 88.19 160 LEU B N 1
ATOM 5687 C CA . LEU B 1 160 ? -23.594 -50.5 -27.984 1 88.19 160 LEU B CA 1
ATOM 5688 C C . LEU B 1 160 ? -24.609 -50.75 -29.078 1 88.19 160 LEU B C 1
ATOM 5690 O O . LEU B 1 160 ? -24.516 -50.219 -30.172 1 88.19 160 LEU B O 1
ATOM 5694 N N . GLY B 1 161 ? -25.484 -51.719 -28.875 1 77.31 161 GLY B N 1
ATOM 5695 C CA . GLY B 1 161 ? -26.531 -52 -29.859 1 77.31 161 GLY B CA 1
ATOM 5696 C C . GLY B 1 161 ? -27.344 -50.781 -30.234 1 77.31 161 GLY B C 1
ATOM 5697 O O . GLY B 1 161 ? -27.797 -50.656 -31.375 1 77.31 161 GLY B O 1
ATOM 5698 N N . GLY B 1 162 ? -27.484 -49.875 -29.359 1 68.12 162 GLY B N 1
ATOM 5699 C CA . GLY B 1 162 ? -28.312 -48.688 -29.578 1 68.12 162 GLY B CA 1
ATOM 5700 C C . GLY B 1 162 ? -27.516 -47.469 -29.984 1 68.12 162 GLY B C 1
ATOM 5701 O O . GLY B 1 162 ? -28.094 -46.406 -30.281 1 68.12 162 GLY B O 1
ATOM 5702 N N . THR B 1 163 ? -26.203 -47.562 -30 1 74.75 163 THR B N 1
ATOM 5703 C CA . THR B 1 163 ? -25.391 -46.375 -30.234 1 74.75 163 THR B CA 1
ATOM 5704 C C . THR B 1 163 ? -24.547 -46.531 -31.5 1 74.75 163 THR B C 1
ATOM 5706 O O . THR B 1 163 ? -23.984 -47.594 -31.734 1 74.75 163 THR B O 1
ATOM 5709 N N . ASP B 1 164 ? -24.562 -45.562 -32.281 1 78.75 164 ASP B N 1
ATOM 5710 C CA . ASP B 1 164 ? -23.703 -45.562 -33.438 1 78.75 164 ASP B CA 1
ATOM 5711 C C . ASP B 1 164 ? -22.281 -45.125 -33.094 1 78.75 164 ASP B C 1
ATOM 5713 O O . ASP B 1 164 ? -21.953 -43.938 -33.156 1 78.75 164 ASP B O 1
ATOM 5717 N N . LEU B 1 165 ? -21.438 -46.062 -32.625 1 84.62 165 LEU B N 1
ATOM 5718 C CA . LEU B 1 165 ? -20.062 -45.781 -32.219 1 84.62 165 LEU B CA 1
ATOM 5719 C C . LEU B 1 165 ? -19.234 -45.281 -33.406 1 84.62 165 LEU B C 1
ATOM 5721 O O . LEU B 1 165 ? -18.281 -44.531 -33.219 1 84.62 165 LEU B O 1
ATOM 5725 N N . ARG B 1 166 ? -19.594 -45.719 -34.594 1 82 166 ARG B N 1
ATOM 5726 C CA . ARG B 1 166 ? -18.844 -45.312 -35.781 1 82 166 ARG B CA 1
ATOM 5727 C C . ARG B 1 166 ? -18.984 -43.812 -36.031 1 82 166 ARG B C 1
ATOM 5729 O O . ARG B 1 166 ? -18 -43.156 -36.375 1 82 166 ARG B O 1
ATOM 5736 N N . ARG B 1 167 ? -20.141 -43.375 -35.844 1 79.69 167 ARG B N 1
ATOM 5737 C CA . ARG B 1 167 ? -20.359 -41.938 -36.031 1 79.69 167 ARG B CA 1
ATOM 5738 C C . ARG B 1 167 ? -19.641 -41.125 -34.969 1 79.69 167 ARG B C 1
ATOM 5740 O O . ARG B 1 167 ? -19.094 -40.062 -35.25 1 79.69 167 ARG B O 1
ATOM 5747 N N . ALA B 1 168 ? -19.688 -41.688 -33.812 1 79.25 168 ALA B N 1
ATOM 5748 C CA . ALA B 1 168 ? -19.078 -40.969 -32.688 1 79.25 168 ALA B CA 1
ATOM 5749 C C . ALA B 1 168 ? -17.562 -40.875 -32.844 1 79.25 168 ALA B C 1
ATOM 5751 O O . ALA B 1 168 ? -16.938 -39.906 -32.438 1 79.25 168 ALA B O 1
ATOM 5752 N N . LEU B 1 169 ? -16.906 -41.875 -33.406 1 82.56 169 LEU B N 1
ATOM 5753 C CA . LEU B 1 169 ? -15.461 -41.938 -33.562 1 82.56 169 LEU B CA 1
ATOM 5754 C C . LEU B 1 169 ? -15.023 -41.156 -34.812 1 82.56 169 LEU B C 1
ATOM 5756 O O . LEU B 1 169 ? -13.852 -40.781 -34.938 1 82.56 169 LEU B O 1
ATOM 5760 N N . SER B 1 170 ? -15.828 -41 -35.812 1 72.62 170 SER B N 1
ATOM 5761 C CA . SER B 1 170 ? -15.469 -40.344 -37.062 1 72.62 170 SER B CA 1
ATOM 5762 C C . SER B 1 170 ? -15.508 -38.812 -36.906 1 72.62 170 SER B C 1
ATOM 5764 O O . SER B 1 170 ? -14.938 -38.094 -37.719 1 72.62 170 SER B O 1
ATOM 5766 N N . ASP B 1 171 ? -16.078 -38.312 -35.969 1 63 171 ASP B N 1
ATOM 5767 C CA . ASP B 1 171 ? -16.172 -36.875 -35.844 1 63 171 ASP B CA 1
ATOM 5768 C C . ASP B 1 171 ? -14.805 -36.25 -35.5 1 63 171 ASP B C 1
ATOM 5770 O O . ASP B 1 171 ? -14.094 -36.75 -34.625 1 63 171 ASP B O 1
ATOM 5774 N N . PRO B 1 172 ? -14.203 -35.406 -36.406 1 57.56 172 PRO B N 1
ATOM 5775 C CA . PRO B 1 172 ? -12.883 -34.812 -36.188 1 57.56 172 PRO B CA 1
ATOM 5776 C C . PRO B 1 172 ? -12.758 -34.125 -34.812 1 57.56 172 PRO B C 1
ATOM 5778 O O . PRO B 1 172 ? -13.75 -33.625 -34.281 1 57.56 172 PRO B O 1
ATOM 5781 N N . PRO B 1 173 ? -11.664 -34.406 -34.188 1 52.81 173 PRO B N 1
ATOM 5782 C CA . PRO B 1 173 ? -11.469 -33.719 -32.906 1 52.81 173 PRO B CA 1
ATOM 5783 C C . PRO B 1 173 ? -11.656 -32.219 -33 1 52.81 173 PRO B C 1
ATOM 5785 O O . PRO B 1 173 ? -11.383 -31.609 -34.062 1 52.81 173 PRO B O 1
ATOM 5788 N N . PRO B 1 174 ? -12.414 -31.656 -32.219 1 43.44 174 PRO B N 1
ATOM 5789 C CA . PRO B 1 174 ? -12.555 -30.203 -32.344 1 43.44 174 PRO B CA 1
ATOM 5790 C C . PRO B 1 174 ? -11.211 -29.484 -32.406 1 43.44 174 PRO B C 1
ATOM 5792 O O . PRO B 1 174 ? -10.281 -29.844 -31.672 1 43.44 174 PRO B O 1
ATOM 5795 N N . ARG B 1 175 ? -10.82 -28.969 -33.5 1 41.47 175 ARG B N 1
ATOM 5796 C CA . ARG B 1 175 ? -9.648 -28.109 -33.594 1 41.47 175 ARG B CA 1
ATOM 5797 C C . ARG B 1 175 ? -9.625 -27.094 -32.438 1 41.47 175 ARG B C 1
ATOM 5799 O O . ARG B 1 175 ? -10.609 -26.391 -32.219 1 41.47 175 ARG B O 1
ATOM 5806 N N . VAL B 1 176 ? -8.977 -27.359 -31.406 1 44.25 176 VAL B N 1
ATOM 5807 C CA . VAL B 1 176 ? -8.758 -26.344 -30.391 1 44.25 176 VAL B CA 1
ATOM 5808 C C . VAL B 1 176 ? -8.602 -24.969 -31.047 1 44.25 176 VAL B C 1
ATOM 5810 O O . VAL B 1 176 ? -7.625 -24.734 -31.766 1 44.25 176 VAL B O 1
ATOM 5813 N N . ARG B 1 177 ? -9.68 -24.438 -31.562 1 41.06 177 ARG B N 1
ATOM 5814 C CA . ARG B 1 177 ? -9.508 -23.078 -32.062 1 41.06 177 ARG B CA 1
ATOM 5815 C C . ARG B 1 177 ? -8.82 -22.203 -31.016 1 41.06 177 ARG B C 1
ATOM 5817 O O . ARG B 1 177 ? -9.195 -22.219 -29.828 1 41.06 177 ARG B O 1
ATOM 5824 N N . ARG B 1 178 ? -7.633 -21.828 -31.281 1 42.81 178 ARG B N 1
ATOM 5825 C CA . ARG B 1 178 ? -6.996 -20.797 -30.469 1 42.81 178 ARG B CA 1
ATOM 5826 C C . ARG B 1 178 ? -8 -19.734 -30.047 1 42.81 178 ARG B C 1
ATOM 5828 O O . ARG B 1 178 ? -8.711 -19.172 -30.891 1 42.81 178 ARG B O 1
ATOM 5835 N N . PRO B 1 179 ? -8.5 -19.844 -28.906 1 41.25 179 PRO B N 1
ATOM 5836 C CA . PRO B 1 179 ? -9.414 -18.734 -28.594 1 41.25 179 PRO B CA 1
ATOM 5837 C C . PRO B 1 179 ? -8.961 -17.406 -29.188 1 41.25 179 PRO B C 1
ATOM 5839 O O . PRO B 1 179 ? -7.773 -17.078 -29.125 1 41.25 179 PRO B O 1
ATOM 5842 N N . GLU B 1 180 ? -9.516 -17 -30.234 1 39.06 180 GLU B N 1
ATOM 5843 C CA . GLU B 1 180 ? -9.312 -15.578 -30.5 1 39.06 180 GLU B CA 1
ATOM 5844 C C . GLU B 1 180 ? -9.492 -14.758 -29.219 1 39.06 180 GLU B C 1
ATOM 5846 O O . GLU B 1 180 ? -10.461 -14.953 -28.484 1 39.06 180 GLU B O 1
ATOM 5851 N N . PRO B 1 181 ? -8.445 -14.398 -28.688 1 38.03 181 PRO B N 1
ATOM 5852 C CA . PRO B 1 181 ? -8.602 -13.539 -27.5 1 38.03 181 PRO B CA 1
ATOM 5853 C C . PRO B 1 181 ? -9.812 -12.617 -27.609 1 38.03 181 PRO B C 1
ATOM 5855 O O . PRO B 1 181 ? -9.797 -11.641 -28.359 1 38.03 181 PRO B O 1
ATOM 5858 N N . LYS B 1 182 ? -10.914 -13.062 -27.859 1 38.34 182 LYS B N 1
ATOM 5859 C CA . LYS B 1 182 ? -11.867 -11.977 -27.641 1 38.34 182 LYS B CA 1
ATOM 5860 C C . LYS B 1 182 ? -11.617 -11.289 -26.312 1 38.34 182 LYS B C 1
ATOM 5862 O O . LYS B 1 182 ? -12.055 -11.781 -25.266 1 38.34 182 LYS B O 1
ATOM 5867 N N . VAL B 1 183 ? -10.555 -10.703 -26.172 1 39.94 183 VAL B N 1
ATOM 5868 C CA . VAL B 1 183 ? -10.273 -9.75 -25.109 1 39.94 183 VAL B CA 1
ATOM 5869 C C . VAL B 1 183 ? -11.516 -8.93 -24.797 1 39.94 183 VAL B C 1
ATOM 5871 O O . VAL B 1 183 ? -11.945 -8.109 -25.625 1 39.94 183 VAL B O 1
ATOM 5874 N N . ARG B 1 184 ? -12.5 -9.398 -24.359 1 38.59 184 ARG B N 1
ATOM 5875 C CA . ARG B 1 184 ? -13.469 -8.414 -23.891 1 38.59 184 ARG B CA 1
ATOM 5876 C C . ARG B 1 184 ? -12.766 -7.27 -23.172 1 38.59 184 ARG B C 1
ATOM 5878 O O . ARG B 1 184 ? -11.836 -7.492 -22.391 1 38.59 184 ARG B O 1
ATOM 5885 N N . TYR B 1 185 ? -12.852 -6.172 -23.531 1 41.34 185 TYR B N 1
ATOM 5886 C CA . TYR B 1 185 ? -12.383 -4.84 -23.156 1 41.34 185 TYR B CA 1
ATOM 5887 C C . TYR B 1 185 ? -12.242 -4.715 -21.641 1 41.34 185 TYR B C 1
ATOM 5889 O O . TYR B 1 185 ? -11.383 -3.982 -21.156 1 41.34 185 TYR B O 1
ATOM 5897 N N . GLU B 1 186 ? -13.164 -5.387 -20.797 1 44.12 186 GLU B N 1
ATOM 5898 C CA . GLU B 1 186 ? -13.148 -5.082 -19.375 1 44.12 186 GLU B CA 1
ATOM 5899 C C . GLU B 1 186 ? -12.211 -6.023 -18.625 1 44.12 186 GLU B C 1
ATOM 5901 O O . GLU B 1 186 ? -12.141 -5.98 -17.391 1 44.12 186 GLU B O 1
ATOM 5906 N N . SER B 1 187 ? -11.68 -7.062 -19.156 1 49.22 187 SER B N 1
ATOM 5907 C CA . SER B 1 187 ? -10.883 -7.984 -18.359 1 49.22 187 SER B CA 1
ATOM 5908 C C . SER B 1 187 ? -9.492 -7.426 -18.078 1 49.22 187 SER B C 1
ATOM 5910 O O . SER B 1 187 ? -8.906 -6.754 -18.922 1 49.22 187 SER B O 1
ATOM 5912 N N . THR B 1 188 ? -9.195 -7.348 -16.781 1 58.94 188 THR B N 1
ATOM 5913 C CA . THR B 1 188 ? -7.891 -6.879 -16.328 1 58.94 188 THR B CA 1
ATOM 5914 C C . THR B 1 188 ? -6.773 -7.648 -17.031 1 58.94 188 THR B C 1
ATOM 5916 O O . THR B 1 188 ? -6.973 -8.781 -17.484 1 58.94 188 THR B O 1
ATOM 5919 N N . LEU B 1 189 ? -5.93 -6.969 -17.562 1 59.72 189 LEU B N 1
ATOM 5920 C CA . LEU B 1 189 ? -4.734 -7.539 -18.172 1 59.72 189 LEU B CA 1
ATOM 5921 C C . LEU B 1 189 ? -4.332 -8.836 -17.469 1 59.72 189 LEU B C 1
ATOM 5923 O O . LEU B 1 189 ? -3.873 -9.781 -18.109 1 59.72 189 LEU B O 1
ATOM 5927 N N . ALA B 1 190 ? -4.746 -8.922 -16.203 1 65.5 190 ALA B N 1
ATOM 5928 C CA . ALA B 1 190 ? -4.406 -10.102 -15.406 1 65.5 190 ALA B CA 1
ATOM 5929 C C . ALA B 1 190 ? -5.273 -11.297 -15.812 1 65.5 190 ALA B C 1
ATOM 5931 O O . ALA B 1 190 ? -4.777 -12.422 -15.922 1 65.5 190 ALA B O 1
ATOM 5932 N N . GLU B 1 191 ? -6.43 -10.969 -16.125 1 67.19 191 GLU B N 1
ATOM 5933 C CA . GLU B 1 191 ? -7.352 -12.039 -16.5 1 67.19 191 GLU B CA 1
ATOM 5934 C C . GLU B 1 191 ? -7.023 -12.594 -17.875 1 67.19 191 GLU B C 1
ATOM 5936 O O . GLU B 1 191 ? -7.086 -13.812 -18.094 1 67.19 191 GLU B O 1
ATOM 5941 N N . VAL B 1 192 ? -6.59 -11.68 -18.672 1 67.44 192 VAL B N 1
ATOM 5942 C CA . VAL B 1 192 ? -6.238 -12.094 -20.031 1 67.44 192 VAL B CA 1
ATOM 5943 C C . VAL B 1 192 ? -5 -12.992 -19.984 1 67.44 192 VAL B C 1
ATOM 5945 O O . VAL B 1 192 ? -4.926 -13.984 -20.719 1 67.44 192 VAL B O 1
ATOM 5948 N N . SER B 1 193 ? -4.156 -12.641 -19.094 1 73.06 193 SER B N 1
ATOM 5949 C CA . SER B 1 193 ? -2.922 -13.406 -18.969 1 73.06 193 SER B CA 1
ATOM 5950 C C . SER B 1 193 ? -3.191 -14.805 -18.438 1 73.06 193 SER B C 1
ATOM 5952 O O . SER B 1 193 ? -2.582 -15.781 -18.875 1 73.06 193 SER B O 1
ATOM 5954 N N . GLN B 1 194 ? -4.176 -14.859 -17.625 1 76.62 194 GLN B N 1
ATOM 5955 C CA . GLN B 1 194 ? -4.512 -16.156 -17.031 1 76.62 194 GLN B CA 1
ATOM 5956 C C . GLN B 1 194 ? -5.176 -17.062 -18.062 1 76.62 194 GLN B C 1
ATOM 5958 O O . GLN B 1 194 ? -4.879 -18.266 -18.125 1 76.62 194 GLN B O 1
ATOM 5963 N N . VAL B 1 195 ? -5.973 -16.5 -18.875 1 76.06 195 VAL B N 1
ATOM 5964 C CA . VAL B 1 195 ? -6.68 -17.281 -19.875 1 76.06 195 VAL B CA 1
ATOM 5965 C C . VAL B 1 195 ? -5.688 -17.781 -20.922 1 76.06 195 VAL B C 1
ATOM 5967 O O . VAL B 1 195 ? -5.758 -18.938 -21.344 1 76.06 195 VAL B O 1
ATOM 5970 N N . ALA B 1 196 ? -4.809 -16.922 -21.25 1 78.06 196 ALA B N 1
ATOM 5971 C CA . ALA B 1 196 ? -3.791 -17.312 -22.219 1 78.06 196 ALA B CA 1
ATOM 5972 C C . ALA B 1 196 ? -2.943 -18.469 -21.688 1 78.06 196 ALA B C 1
ATOM 5974 O O . ALA B 1 196 ? -2.605 -19.391 -22.438 1 78.06 196 ALA B O 1
ATOM 5975 N N . LYS B 1 197 ? -2.678 -18.469 -20.516 1 83.56 197 LYS B N 1
ATOM 5976 C CA . LYS B 1 197 ? -1.878 -19.516 -19.891 1 83.56 197 LYS B CA 1
ATOM 5977 C C . LYS B 1 197 ? -2.643 -20.828 -19.844 1 83.56 197 LYS B C 1
ATOM 5979 O O . LYS B 1 197 ? -2.072 -21.906 -20.094 1 83.56 197 LYS B O 1
ATOM 5984 N N . ASN B 1 198 ? -3.898 -20.734 -19.594 1 82.44 198 ASN B N 1
ATOM 5985 C CA . ASN B 1 198 ? -4.723 -21.938 -19.547 1 82.44 198 ASN B CA 1
ATOM 5986 C C . ASN B 1 198 ? -4.812 -22.609 -20.906 1 82.44 198 ASN B C 1
ATOM 5988 O O . ASN B 1 198 ? -4.746 -23.844 -21 1 82.44 198 ASN B O 1
ATOM 5992 N N . VAL B 1 199 ? -4.891 -21.797 -21.859 1 81.5 199 VAL B N 1
ATOM 5993 C CA . VAL B 1 199 ? -4.992 -22.312 -23.219 1 81.5 199 VAL B CA 1
ATOM 5994 C C . VAL B 1 199 ? -3.682 -23 -23.609 1 81.5 199 VAL B C 1
ATOM 5996 O O . VAL B 1 199 ? -3.689 -24.078 -24.188 1 81.5 199 VAL B O 1
ATOM 5999 N N . SER B 1 200 ? -2.641 -22.328 -23.25 1 85.56 200 SER B N 1
ATOM 6000 C CA . SER B 1 200 ? -1.329 -22.891 -23.562 1 85.56 200 SER B CA 1
ATOM 6001 C C . SER B 1 200 ? -1.114 -24.219 -22.844 1 85.56 200 SER B C 1
ATOM 6003 O O . SER B 1 200 ? -0.59 -25.172 -23.438 1 85.56 200 SER B O 1
ATOM 6005 N N . GLU B 1 201 ? -1.546 -24.281 -21.688 1 89 201 GLU B N 1
ATOM 6006 C CA . GLU B 1 201 ? -1.382 -25.5 -20.891 1 89 201 GLU B CA 1
ATOM 6007 C C . GLU B 1 201 ? -2.26 -26.625 -21.422 1 89 201 GLU B C 1
ATOM 6009 O O . GLU B 1 201 ? -1.836 -27.781 -21.469 1 89 201 GLU B O 1
ATOM 6014 N N . PHE B 1 202 ? -3.408 -26.312 -21.859 1 86.25 202 PHE B N 1
ATOM 6015 C CA . PHE B 1 202 ? -4.289 -27.328 -22.422 1 86.25 202 PHE B CA 1
ATOM 6016 C C . PHE B 1 202 ? -3.709 -27.891 -23.719 1 86.25 202 PHE B C 1
ATOM 6018 O O . PHE B 1 202 ? -3.758 -29.094 -23.953 1 86.25 202 PHE B O 1
ATOM 6025 N N . SER B 1 203 ? -3.199 -27 -24.438 1 85.88 203 SER B N 1
ATOM 6026 C CA . SER B 1 203 ? -2.592 -27.438 -25.703 1 85.88 203 SER B CA 1
ATOM 6027 C C . SER B 1 203 ? -1.438 -28.391 -25.453 1 85.88 203 SER B C 1
ATOM 6029 O O . SER B 1 203 ? -1.285 -29.391 -26.156 1 85.88 203 SER B O 1
ATOM 6031 N N . ALA B 1 204 ? -0.679 -28.125 -24.5 1 88.81 204 ALA B N 1
ATOM 6032 C CA . ALA B 1 204 ? 0.456 -28.984 -24.172 1 88.81 204 ALA B CA 1
ATOM 6033 C C . ALA B 1 204 ? -0.014 -30.344 -23.672 1 88.81 204 ALA B C 1
ATOM 6035 O O . ALA B 1 204 ? 0.512 -31.375 -24.078 1 88.81 204 ALA B O 1
ATOM 6036 N N . ARG B 1 205 ? -0.956 -30.328 -22.859 1 89.5 205 ARG B N 1
ATOM 6037 C CA . ARG B 1 205 ? -1.488 -31.578 -22.328 1 89.5 205 ARG B CA 1
ATOM 6038 C C . ARG B 1 205 ? -2.139 -32.406 -23.438 1 89.5 205 ARG B C 1
ATOM 6040 O O . ARG B 1 205 ? -2.016 -33.625 -23.469 1 89.5 205 ARG B O 1
ATOM 6047 N N . SER B 1 206 ? -2.799 -31.656 -24.297 1 87.31 206 SER B N 1
ATOM 6048 C CA . SER B 1 206 ? -3.463 -32.312 -25.406 1 87.31 206 SER B CA 1
ATOM 6049 C C . SER B 1 206 ? -2.451 -33 -26.344 1 87.31 206 SER B C 1
ATOM 6051 O O . SER B 1 206 ? -2.721 -34.062 -26.906 1 87.31 206 SER B O 1
ATOM 6053 N N . ARG B 1 207 ? -1.389 -32.375 -26.484 1 86.25 207 ARG B N 1
ATOM 6054 C CA . ARG B 1 207 ? -0.327 -32.938 -27.312 1 86.25 207 ARG B CA 1
ATOM 6055 C C . ARG B 1 207 ? 0.166 -34.25 -26.719 1 86.25 207 ARG B C 1
ATOM 6057 O O . ARG B 1 207 ? 0.305 -35.25 -27.438 1 86.25 207 ARG B O 1
ATOM 6064 N N . SER B 1 208 ? 0.406 -34.219 -25.484 1 85.94 208 SER B N 1
ATOM 6065 C CA . SER B 1 208 ? 0.869 -35.438 -24.812 1 85.94 208 SER B CA 1
ATOM 6066 C C . SER B 1 208 ? -0.183 -36.531 -24.875 1 85.94 208 SER B C 1
ATOM 6068 O O . SER B 1 208 ? 0.145 -37.688 -25.094 1 85.94 208 SER B O 1
ATOM 6070 N N . ALA B 1 209 ? -1.342 -36.125 -24.688 1 86.81 209 ALA B N 1
ATOM 6071 C CA . ALA B 1 209 ? -2.436 -37.094 -24.734 1 86.81 209 ALA B CA 1
ATOM 6072 C C . ALA B 1 209 ? -2.584 -37.688 -26.125 1 86.81 209 ALA B C 1
ATOM 6074 O O . ALA B 1 209 ? -2.797 -38.906 -26.281 1 86.81 209 ALA B O 1
ATOM 6075 N N . SER B 1 210 ? -2.471 -36.875 -27.094 1 85.69 210 SER B N 1
ATOM 6076 C CA . SER B 1 210 ? -2.584 -37.344 -28.469 1 85.69 210 SER B CA 1
ATOM 6077 C C . SER B 1 210 ? -1.48 -38.312 -28.797 1 85.69 210 SER B C 1
ATOM 6079 O O . SER B 1 210 ? -1.723 -39.312 -29.5 1 85.69 210 SER B O 1
ATOM 6081 N N . GLN B 1 211 ? -0.365 -38.094 -28.312 1 83 211 GLN B N 1
ATOM 6082 C CA . GLN B 1 211 ? 0.751 -39 -28.547 1 83 211 GLN B CA 1
ATOM 6083 C C . GLN B 1 211 ? 0.511 -40.344 -27.875 1 83 211 GLN B C 1
ATOM 6085 O O . GLN B 1 211 ? 0.825 -41.375 -28.438 1 83 211 GLN B O 1
ATOM 6090 N N . ALA B 1 212 ? -0.045 -40.281 -26.797 1 82 212 ALA B N 1
ATOM 6091 C CA . ALA B 1 212 ? -0.326 -41.5 -26.062 1 82 212 ALA B CA 1
ATOM 6092 C C . ALA B 1 212 ? -1.439 -42.281 -26.734 1 82 212 ALA B C 1
ATOM 6094 O O . ALA B 1 212 ? -1.399 -43.531 -26.766 1 82 212 ALA B O 1
ATOM 6095 N N . LEU B 1 213 ? -2.35 -41.594 -27.281 1 80.12 213 LEU B N 1
ATOM 6096 C CA . LEU B 1 213 ? -3.516 -42.25 -27.875 1 80.12 213 LEU B CA 1
ATOM 6097 C C . LEU B 1 213 ? -3.17 -42.812 -29.25 1 80.12 213 LEU B C 1
ATOM 6099 O O . LEU B 1 213 ? -3.881 -43.688 -29.75 1 80.12 213 LEU B O 1
ATOM 6103 N N . ARG B 1 214 ? -2.188 -42.312 -29.969 1 75 214 ARG B N 1
ATOM 6104 C CA . ARG B 1 214 ? -1.782 -42.844 -31.281 1 75 214 ARG B CA 1
ATOM 6105 C C . ARG B 1 214 ? -0.999 -44.125 -31.125 1 75 214 ARG B C 1
ATOM 6107 O O . ARG B 1 214 ? -0.977 -44.969 -32.062 1 75 214 ARG B O 1
ATOM 6114 N N . GLY B 1 215 ? -0.692 -44.562 -30.094 1 62.22 215 GLY B N 1
ATOM 6115 C CA . GLY B 1 215 ? -0.028 -45.844 -29.844 1 62.22 215 GLY B CA 1
ATOM 6116 C C . GLY B 1 215 ? 1.232 -46.031 -30.672 1 62.22 215 GLY B C 1
ATOM 6117 O O . GLY B 1 215 ? 1.777 -45.062 -31.203 1 62.22 215 GLY B O 1
ATOM 6118 N N . MET B 1 216 ? 1.961 -47.219 -30.875 1 52.75 216 MET B N 1
ATOM 6119 C CA . MET B 1 216 ? 3.205 -47.656 -31.5 1 52.75 216 MET B CA 1
ATOM 6120 C C . MET B 1 216 ? 3.133 -47.5 -33.031 1 52.75 216 MET B C 1
ATOM 6122 O O . MET B 1 216 ? 4.156 -47.312 -33.688 1 52.75 216 MET B O 1
ATOM 6126 N N . SER B 1 217 ? 2.025 -47.562 -33.719 1 44.47 217 SER B N 1
ATOM 6127 C CA . SER B 1 217 ? 1.973 -47.812 -35.156 1 44.47 217 SER B CA 1
ATOM 6128 C C . SER B 1 217 ? 2.27 -46.562 -35.969 1 44.47 217 SER B C 1
ATOM 6130 O O . SER B 1 217 ? 2.699 -46.625 -37.125 1 44.47 217 SER B O 1
ATOM 6132 N N . GLY B 1 218 ? 1.92 -45.312 -35.594 1 41.84 218 GLY B N 1
ATOM 6133 C CA . GLY B 1 218 ? 1.845 -44.188 -36.5 1 41.84 218 GLY B CA 1
ATOM 6134 C C . GLY B 1 218 ? 3.188 -43.531 -36.75 1 41.84 218 GLY B C 1
ATOM 6135 O O . GLY B 1 218 ? 3.27 -42.531 -37.438 1 41.84 218 GLY B O 1
ATOM 6136 N N . SER B 1 219 ? 4.129 -43.625 -35.969 1 38.16 219 SER B N 1
ATOM 6137 C CA . SER B 1 219 ? 5.289 -42.781 -36.188 1 38.16 219 SER B CA 1
ATOM 6138 C C . SER B 1 219 ? 5.957 -43.031 -37.531 1 38.16 219 SER B C 1
ATOM 6140 O O . SER B 1 219 ? 6.938 -42.375 -37.875 1 38.16 219 SER B O 1
ATOM 6142 N N . ASN B 1 220 ? 5.805 -44.156 -38.094 1 32.97 220 ASN B N 1
ATOM 6143 C CA . ASN B 1 220 ? 6.625 -44.406 -39.281 1 32.97 220 ASN B CA 1
ATOM 6144 C C . ASN B 1 220 ? 6.16 -43.594 -40.469 1 32.97 220 ASN B C 1
ATOM 6146 O O . ASN B 1 220 ? 6.566 -43.875 -41.594 1 32.97 220 ASN B O 1
ATOM 6150 N N . SER B 1 221 ? 5.066 -42.938 -40.344 1 31.45 221 SER B N 1
ATOM 6151 C CA . SER B 1 221 ? 4.641 -42.375 -41.625 1 31.45 221 SER B CA 1
ATOM 6152 C C . SER B 1 221 ? 5.512 -41.188 -42.031 1 31.45 221 SER B C 1
ATOM 6154 O O . SER B 1 221 ? 5.246 -40.531 -43.062 1 31.45 221 SER B O 1
ATOM 6156 N N . ASN B 1 222 ? 6.27 -40.656 -41.219 1 30.69 222 ASN B N 1
ATOM 6157 C CA . ASN B 1 222 ? 6.984 -39.594 -41.906 1 30.69 222 ASN B CA 1
ATOM 6158 C C . ASN B 1 222 ? 8.023 -40.125 -42.875 1 30.69 222 ASN B C 1
ATOM 6160 O O . ASN B 1 222 ? 9.227 -40.062 -42.625 1 30.69 222 ASN B O 1
ATOM 6164 N N . ALA B 1 223 ? 7.906 -41.344 -43.375 1 29.23 223 ALA B N 1
ATOM 6165 C CA . ALA B 1 223 ? 8.859 -41.594 -44.438 1 29.23 223 ALA B CA 1
ATOM 6166 C C . ALA B 1 223 ? 9.031 -40.406 -45.344 1 29.23 223 ALA B C 1
ATOM 6168 O O . ALA B 1 223 ? 8.18 -39.5 -45.375 1 29.23 223 ALA B O 1
ATOM 6169 N N . TYR B 1 224 ? 10.062 -40.594 -46.312 1 27.55 224 TYR B N 1
ATOM 6170 C CA . TYR B 1 224 ? 10.781 -39.938 -47.406 1 27.55 224 TYR B CA 1
ATOM 6171 C C . TYR B 1 224 ? 9.812 -39.406 -48.469 1 27.55 224 TYR B C 1
ATOM 6173 O O . TYR B 1 224 ? 9.195 -40.188 -49.188 1 27.55 224 TYR B O 1
ATOM 6181 N N . GLU B 1 225 ? 9.211 -38.438 -48.281 1 28.75 225 GLU B N 1
ATOM 6182 C CA . GLU B 1 225 ? 8.68 -37.781 -49.469 1 28.75 225 GLU B CA 1
ATOM 6183 C C . GLU B 1 225 ? 9.742 -37.688 -50.562 1 28.75 225 GLU B C 1
ATOM 6185 O O . GLU B 1 225 ? 9.578 -36.938 -51.5 1 28.75 225 GLU B O 1
ATOM 6190 N N . ASP B 1 226 ? 11.031 -38.094 -50.438 1 26.41 226 ASP B N 1
ATOM 6191 C CA . ASP B 1 226 ? 11.656 -37.75 -51.719 1 26.41 226 ASP B CA 1
ATOM 6192 C C . ASP B 1 226 ? 10.938 -38.438 -52.875 1 26.41 226 ASP B C 1
ATOM 6194 O O . ASP B 1 226 ? 10.109 -39.312 -52.656 1 26.41 226 ASP B O 1
ATOM 6198 N N . ASN B 1 227 ? 11.852 -38.875 -54.094 1 26.69 227 ASN B N 1
ATOM 6199 C CA . ASN B 1 227 ? 11.578 -39.062 -55.5 1 26.69 227 ASN B CA 1
ATOM 6200 C C . ASN B 1 227 ? 10.555 -40.156 -55.75 1 26.69 227 ASN B C 1
ATOM 6202 O O . ASN B 1 227 ? 10.281 -40.969 -54.844 1 26.69 227 ASN B O 1
ATOM 6206 N N . ASP B 1 228 ? 10.656 -40.906 -57.125 1 27.08 228 ASP B N 1
ATOM 6207 C CA . ASP B 1 228 ? 9.812 -41.594 -58.094 1 27.08 228 ASP B CA 1
ATOM 6208 C C . ASP B 1 228 ? 9.188 -42.844 -57.469 1 27.08 228 ASP B C 1
ATOM 6210 O O . ASP B 1 228 ? 7.969 -43.031 -57.5 1 27.08 228 ASP B O 1
ATOM 6214 N N . GLN B 1 229 ? 9.719 -44.125 -58.094 1 27.48 229 GLN B N 1
ATOM 6215 C CA . GLN B 1 229 ? 9.07 -45.344 -58.594 1 27.48 229 GLN B CA 1
ATOM 6216 C C . GLN B 1 229 ? 8.727 -46.281 -57.438 1 27.48 229 GLN B C 1
ATOM 6218 O O . GLN B 1 229 ? 8.031 -47.281 -57.625 1 27.48 229 GLN B O 1
ATOM 6223 N N . ARG B 1 230 ? 9.695 -46.625 -56.5 1 33.5 230 ARG B N 1
ATOM 6224 C CA . ARG B 1 230 ? 9.43 -47.969 -55.969 1 33.5 230 ARG B CA 1
ATOM 6225 C C . ARG B 1 230 ? 8.328 -47.938 -54.938 1 33.5 230 ARG B C 1
ATOM 6227 O O . ARG B 1 230 ? 8.219 -46.969 -54.156 1 33.5 230 ARG B O 1
ATOM 6234 N N . ALA B 1 231 ? 7.293 -48.844 -55.125 1 31.34 231 ALA B N 1
ATOM 6235 C CA . ALA B 1 231 ? 6.027 -49.062 -54.438 1 31.34 231 ALA B CA 1
ATOM 6236 C C . ALA B 1 231 ? 6.215 -49.094 -52.906 1 31.34 231 ALA B C 1
ATOM 6238 O O . ALA B 1 231 ? 7.125 -49.75 -52.406 1 31.34 231 ALA B O 1
ATOM 6239 N N . PRO B 1 232 ? 5.871 -48.062 -52.281 1 31.77 232 PRO B N 1
ATOM 6240 C CA . PRO B 1 232 ? 5.941 -48.062 -50.812 1 31.77 232 PRO B CA 1
ATOM 6241 C C . PRO B 1 232 ? 5.496 -49.375 -50.188 1 31.77 232 PRO B C 1
ATOM 6243 O O . PRO B 1 232 ? 4.52 -49.969 -50.656 1 31.77 232 PRO B O 1
ATOM 6246 N N . VAL B 1 233 ? 6.414 -50.281 -49.938 1 31.34 233 VAL B N 1
ATOM 6247 C CA . VAL B 1 233 ? 5.949 -51.438 -49.188 1 31.34 233 VAL B CA 1
ATOM 6248 C C . VAL B 1 233 ? 4.898 -51 -48.188 1 31.34 233 VAL B C 1
ATOM 6250 O O . VAL B 1 233 ? 5.184 -50.219 -47.281 1 31.34 233 VAL B O 1
ATOM 6253 N N . ARG B 1 234 ? 3.633 -50.812 -48.562 1 33.88 234 ARG B N 1
ATOM 6254 C CA . ARG B 1 234 ? 2.436 -50.719 -47.719 1 33.88 234 ARG B CA 1
ATOM 6255 C C . ARG B 1 234 ? 2.512 -51.688 -46.531 1 33.88 234 ARG B C 1
ATOM 6257 O O . ARG B 1 234 ? 2.398 -52.906 -46.719 1 33.88 234 ARG B O 1
ATOM 6264 N N . SER B 1 235 ? 3.451 -51.625 -45.75 1 34.69 235 SER B N 1
ATOM 6265 C CA . SER B 1 235 ? 3.256 -52.5 -44.594 1 34.69 235 SER B CA 1
ATOM 6266 C C . SER B 1 235 ? 1.779 -52.594 -44.219 1 34.69 235 SER B C 1
ATOM 6268 O O . SER B 1 235 ? 1.085 -51.562 -44.156 1 34.69 235 SER B O 1
ATOM 6270 N N . GLN B 1 236 ? 1.076 -53.562 -44.625 1 35.41 236 GLN B N 1
ATOM 6271 C CA . GLN B 1 236 ? -0.275 -54.031 -44.312 1 35.41 236 GLN B CA 1
ATOM 6272 C C . GLN B 1 236 ? -0.591 -53.812 -42.844 1 35.41 236 GLN B C 1
ATOM 6274 O O . GLN B 1 236 ? -1.375 -54.562 -42.25 1 35.41 236 GLN B O 1
ATOM 6279 N N . GLN B 1 237 ? 0.241 -53.375 -42.062 1 40.34 237 GLN B N 1
ATOM 6280 C CA . GLN B 1 237 ? -0.24 -53.219 -40.719 1 40.34 237 GLN B CA 1
ATOM 6281 C C . GLN B 1 237 ? -1.528 -52.406 -40.656 1 40.34 237 GLN B C 1
ATOM 6283 O O . GLN B 1 237 ? -1.673 -51.438 -41.406 1 40.34 237 GLN B O 1
ATOM 6288 N N . GLY B 1 238 ? -2.699 -52.938 -40.156 1 46.72 238 GLY B N 1
ATOM 6289 C CA . GLY B 1 238 ? -4.008 -52.312 -39.969 1 46.72 238 GLY B CA 1
ATOM 6290 C C . GLY B 1 238 ? -3.934 -50.844 -39.656 1 46.72 238 GLY B C 1
ATOM 6291 O O . GLY B 1 238 ? -3.178 -50.438 -38.781 1 46.72 238 GLY B O 1
ATOM 6292 N N . ASP B 1 239 ? -4.133 -50.062 -40.594 1 55.75 239 ASP B N 1
ATOM 6293 C CA . ASP B 1 239 ? -4.254 -48.594 -40.5 1 55.75 239 ASP B CA 1
ATOM 6294 C C . ASP B 1 239 ? -5.352 -48.219 -39.5 1 55.75 239 ASP B C 1
ATOM 6296 O O . ASP B 1 239 ? -6.512 -48.594 -39.688 1 55.75 239 ASP B O 1
ATOM 6300 N N . GLY B 1 240 ? -5.137 -48.312 -38.219 1 62.41 240 GLY B N 1
ATOM 6301 C CA . GLY B 1 240 ? -6.168 -47.906 -37.281 1 62.41 240 GLY B CA 1
ATOM 6302 C C . GLY B 1 240 ? -6.039 -46.438 -36.844 1 62.41 240 GLY B C 1
ATOM 6303 O O . GLY B 1 240 ? -4.961 -45.844 -36.938 1 62.41 240 GLY B O 1
ATOM 6304 N N . ASP B 1 241 ? -7.227 -45.844 -36.656 1 78.25 241 ASP B N 1
ATOM 6305 C CA . ASP B 1 241 ? -7.328 -44.5 -36.062 1 78.25 241 ASP B CA 1
ATOM 6306 C C . ASP B 1 241 ? -6.828 -44.5 -34.625 1 78.25 241 ASP B C 1
ATOM 6308 O O . ASP B 1 241 ? -6.621 -45.531 -34.031 1 78.25 241 ASP B O 1
ATOM 6312 N N . ALA B 1 242 ? -6.367 -43.375 -34.188 1 84 242 ALA B N 1
ATOM 6313 C CA . ALA B 1 242 ? -6.004 -43.219 -32.781 1 84 242 ALA B CA 1
ATOM 6314 C C . ALA B 1 242 ? -7.195 -43.5 -31.875 1 84 242 ALA B C 1
ATOM 6316 O O . ALA B 1 242 ? -8.344 -43.281 -32.25 1 84 242 ALA B O 1
ATOM 6317 N N . MET B 1 243 ? -6.871 -44.156 -30.812 1 89.75 243 MET B N 1
ATOM 6318 C CA . MET B 1 243 ? -7.934 -44.406 -29.828 1 89.75 243 MET B CA 1
ATOM 6319 C C . MET B 1 243 ? -8.539 -43.094 -29.328 1 89.75 243 MET B C 1
ATOM 6321 O O . MET B 1 243 ? -7.852 -42.094 -29.234 1 89.75 243 MET B O 1
ATOM 6325 N N . ARG B 1 244 ? -9.766 -43.062 -29.016 1 89.19 244 ARG B N 1
ATOM 6326 C CA . ARG B 1 244 ? -10.477 -41.938 -28.469 1 89.19 244 ARG B CA 1
ATOM 6327 C C . ARG B 1 244 ? -11.375 -42.344 -27.297 1 89.19 244 ARG B C 1
ATOM 6329 O O . ARG B 1 244 ? -11.992 -43.406 -27.344 1 89.19 244 ARG B O 1
ATOM 6336 N N . ALA B 1 245 ? -11.375 -41.531 -26.391 1 91.44 245 ALA B N 1
ATOM 6337 C CA . ALA B 1 245 ? -12.273 -41.75 -25.266 1 91.44 245 ALA B CA 1
ATOM 6338 C C . ALA B 1 245 ? -13.648 -41.156 -25.516 1 91.44 245 ALA B C 1
ATOM 6340 O O . ALA B 1 245 ? -13.75 -40 -26 1 91.44 245 ALA B O 1
ATOM 6341 N N . LEU B 1 246 ? -14.688 -41.812 -25.203 1 89.88 246 LEU B N 1
ATOM 6342 C CA . LEU B 1 246 ? -16.031 -41.281 -25.406 1 89.88 246 LEU B CA 1
ATOM 6343 C C . LEU B 1 246 ? -17 -41.875 -24.359 1 89.88 246 LEU B C 1
ATOM 6345 O O . LEU B 1 246 ? -16.766 -42.938 -23.844 1 89.88 246 LEU B O 1
ATOM 6349 N N . TRP B 1 247 ? -18.047 -41.125 -24.156 1 91 247 TRP B N 1
ATOM 6350 C CA . TRP B 1 247 ? -19.094 -41.531 -23.234 1 91 247 TRP B CA 1
ATOM 6351 C C . TRP B 1 247 ? -20.266 -42.188 -23.984 1 91 247 TRP B C 1
ATOM 6353 O O . TRP B 1 247 ? -20.719 -41.656 -24.984 1 91 247 TRP B O 1
ATOM 6363 N N . VAL B 1 248 ? -20.625 -43.312 -23.641 1 89.44 248 VAL B N 1
ATOM 6364 C CA . VAL B 1 248 ? -21.875 -43.938 -24.078 1 89.44 248 VAL B CA 1
ATOM 6365 C C . VAL B 1 248 ? -22.797 -44.125 -22.875 1 89.44 248 VAL B C 1
ATOM 6367 O O . VAL B 1 248 ? -22.641 -45.094 -22.109 1 89.44 248 VAL B O 1
ATOM 6370 N N . GLY B 1 249 ? -23.75 -43.188 -22.703 1 85.75 249 GLY B N 1
ATOM 6371 C CA . GLY B 1 249 ? -24.469 -43.125 -21.438 1 85.75 249 GLY B CA 1
ATOM 6372 C C . GLY B 1 249 ? -23.594 -42.781 -20.266 1 85.75 249 GLY B C 1
ATOM 6373 O O . GLY B 1 249 ? -22.906 -41.75 -20.281 1 85.75 249 GLY B O 1
ATOM 6374 N N . ASP B 1 250 ? -23.5 -43.656 -19.312 1 88.44 250 ASP B N 1
ATOM 6375 C CA . ASP B 1 250 ? -22.672 -43.438 -18.125 1 88.44 250 ASP B CA 1
ATOM 6376 C C . ASP B 1 250 ? -21.406 -44.281 -18.172 1 88.44 250 ASP B C 1
ATOM 6378 O O . ASP B 1 250 ? -20.688 -44.375 -17.188 1 88.44 250 ASP B O 1
ATOM 6382 N N . THR B 1 251 ? -21.188 -44.875 -19.391 1 92.06 251 THR B N 1
ATOM 6383 C CA . THR B 1 251 ? -20.047 -45.781 -19.547 1 92.06 251 THR B CA 1
ATOM 6384 C C . THR B 1 251 ? -18.938 -45.125 -20.344 1 92.06 251 THR B C 1
ATOM 6386 O O . THR B 1 251 ? -19.188 -44.531 -21.406 1 92.06 251 THR B O 1
ATOM 6389 N N . LEU B 1 252 ? -17.781 -45.125 -19.781 1 93.94 252 LEU B N 1
ATOM 6390 C CA . LEU B 1 252 ? -16.609 -44.562 -20.438 1 93.94 252 LEU B CA 1
ATOM 6391 C C . LEU B 1 252 ? -15.875 -45.625 -21.25 1 93.94 252 LEU B C 1
ATOM 6393 O O . LEU B 1 252 ? -15.492 -46.656 -20.703 1 93.94 252 LEU B O 1
ATOM 6397 N N . LEU B 1 253 ? -15.641 -45.344 -22.516 1 93.94 253 LEU B N 1
ATOM 6398 C CA . LEU B 1 253 ? -14.984 -46.312 -23.406 1 93.94 253 LEU B CA 1
ATOM 6399 C C . LEU B 1 253 ? -13.773 -45.688 -24.094 1 93.94 253 LEU B C 1
ATOM 6401 O O . LEU B 1 253 ? -13.742 -44.469 -24.297 1 93.94 253 LEU B O 1
ATOM 6405 N N . LEU B 1 254 ? -12.773 -46.406 -24.25 1 93.31 254 LEU B N 1
ATOM 6406 C CA . LEU B 1 254 ? -11.695 -46.094 -25.188 1 93.31 254 LEU B CA 1
ATOM 6407 C C . LEU B 1 254 ? -11.82 -46.938 -26.453 1 93.31 254 LEU B C 1
ATOM 6409 O O . LEU B 1 254 ? -11.891 -48.156 -26.375 1 93.31 254 LEU B O 1
ATOM 6413 N N . ALA B 1 255 ? -11.914 -46.281 -27.547 1 93.06 255 ALA B N 1
ATOM 6414 C CA . ALA B 1 255 ? -12.164 -47.094 -28.75 1 93.06 255 ALA B CA 1
ATOM 6415 C C . ALA B 1 255 ? -11.445 -46.5 -29.953 1 93.06 255 ALA B C 1
ATOM 6417 O O . ALA B 1 255 ? -11.07 -45.312 -29.938 1 93.06 255 ALA B O 1
ATOM 6418 N N . ARG B 1 256 ? -11.227 -47.281 -30.922 1 91.62 256 ARG B N 1
ATOM 6419 C CA . ARG B 1 256 ? -10.641 -46.875 -32.188 1 91.62 256 ARG B CA 1
ATOM 6420 C C . ARG B 1 256 ? -11.234 -47.656 -33.344 1 91.62 256 ARG B C 1
ATOM 6422 O O . ARG B 1 256 ? -11.773 -48.75 -33.156 1 91.62 256 ARG B O 1
ATOM 6429 N N . ARG B 1 257 ? -11.164 -47.062 -34.5 1 89.56 257 ARG B N 1
ATOM 6430 C CA . ARG B 1 257 ? -11.539 -47.75 -35.75 1 89.56 257 ARG B CA 1
ATOM 6431 C C . ARG B 1 257 ? -10.32 -48.375 -36.406 1 89.56 257 ARG B C 1
ATOM 6433 O O . ARG B 1 257 ? -9.281 -47.719 -36.562 1 89.56 257 ARG B O 1
ATOM 6440 N N . VAL B 1 258 ? -10.461 -49.656 -36.688 1 89.38 258 VAL B N 1
ATOM 6441 C CA . VAL B 1 258 ? -9.328 -50.344 -37.312 1 89.38 258 VAL B CA 1
ATOM 6442 C C . VAL B 1 258 ? -9.828 -51.188 -38.5 1 89.38 258 VAL B C 1
ATOM 6444 O O . VAL B 1 258 ? -11 -51.562 -38.531 1 89.38 258 VAL B O 1
ATOM 6447 N N . TRP B 1 259 ? -8.945 -51.375 -39.438 1 87.31 259 TRP B N 1
ATOM 6448 C CA . TRP B 1 259 ? -9.242 -52.219 -40.594 1 87.31 259 TRP B CA 1
ATOM 6449 C C . TRP B 1 259 ? -8.438 -53.531 -40.531 1 87.31 259 TRP B C 1
ATOM 6451 O O . TRP B 1 259 ? -7.203 -53.5 -40.5 1 87.31 259 TRP B O 1
ATOM 6461 N N . LEU B 1 260 ? -9.07 -54.625 -40.375 1 83.94 260 LEU B N 1
ATOM 6462 C CA . LEU B 1 260 ? -8.445 -55.969 -40.344 1 83.94 260 LEU B CA 1
ATOM 6463 C C . LEU B 1 260 ? -8.984 -56.844 -41.438 1 83.94 260 LEU B C 1
ATOM 6465 O O . LEU B 1 260 ? -10.195 -57.094 -41.531 1 83.94 260 LEU B O 1
ATOM 6469 N N . ASP B 1 261 ? -8.164 -57.406 -42.281 1 79.12 261 ASP B N 1
ATOM 6470 C CA . ASP B 1 261 ? -8.523 -58.312 -43.375 1 79.12 261 ASP B CA 1
ATOM 6471 C C . ASP B 1 261 ? -9.625 -57.719 -44.25 1 79.12 261 ASP B C 1
ATOM 6473 O O . ASP B 1 261 ? -10.594 -58.406 -44.594 1 79.12 261 ASP B O 1
ATOM 6477 N N . GLY B 1 262 ? -9.531 -56.469 -44.469 1 81.38 262 GLY B N 1
ATOM 6478 C CA . GLY B 1 262 ? -10.438 -55.781 -45.375 1 81.38 262 GLY B CA 1
ATOM 6479 C C . GLY B 1 262 ? -11.758 -55.406 -44.75 1 81.38 262 GLY B C 1
ATOM 6480 O O . GLY B 1 262 ? -12.641 -54.844 -45.406 1 81.38 262 GLY B O 1
ATOM 6481 N N . ARG B 1 263 ? -11.922 -55.688 -43.5 1 88.38 263 ARG B N 1
ATOM 6482 C CA . ARG B 1 263 ? -13.148 -55.344 -42.812 1 88.38 263 ARG B CA 1
ATOM 6483 C C . ARG B 1 263 ? -12.875 -54.344 -41.688 1 88.38 263 ARG B C 1
ATOM 6485 O O . ARG B 1 263 ? -11.805 -54.312 -41.094 1 88.38 263 ARG B O 1
ATOM 6492 N N . GLU B 1 264 ? -13.922 -53.562 -41.531 1 89.31 264 GLU B N 1
ATOM 6493 C CA . GLU B 1 264 ? -13.805 -52.531 -40.5 1 89.31 264 GLU B CA 1
ATOM 6494 C C . GLU B 1 264 ? -14.273 -53.031 -39.156 1 89.31 264 GLU B C 1
ATOM 6496 O O . GLU B 1 264 ? -15.297 -53.719 -39.062 1 89.31 264 GLU B O 1
ATOM 6501 N N . TYR B 1 265 ? -13.461 -52.75 -38.094 1 92.12 265 TYR B N 1
ATOM 6502 C CA . TYR B 1 265 ? -13.805 -53.125 -36.719 1 92.12 265 TYR B CA 1
ATOM 6503 C C . TYR B 1 265 ? -13.656 -51.906 -35.781 1 92.12 265 TYR B C 1
ATOM 6505 O O . TYR B 1 265 ? -12.898 -50.969 -36.062 1 92.12 265 TYR B O 1
ATOM 6513 N N . ILE B 1 266 ? -14.43 -51.906 -34.781 1 93 266 ILE B N 1
ATOM 6514 C CA . ILE B 1 266 ? -14.211 -50.969 -33.656 1 93 266 ILE B CA 1
ATOM 6515 C C . ILE B 1 266 ? -13.688 -51.75 -32.438 1 93 266 ILE B C 1
ATOM 6517 O O . ILE B 1 266 ? -14.312 -52.719 -32 1 93 266 ILE B O 1
ATOM 6521 N N . GLN B 1 267 ? -12.531 -51.375 -32.031 1 94.19 267 GLN B N 1
ATOM 6522 C CA . GLN B 1 267 ? -11.875 -52.062 -30.938 1 94.19 267 GLN B CA 1
ATOM 6523 C C . GLN B 1 267 ? -11.586 -51.125 -29.781 1 94.19 267 GLN B C 1
ATOM 6525 O O . GLN B 1 267 ? -11.367 -49.906 -30 1 94.19 267 GLN B O 1
ATOM 6530 N N . GLY B 1 268 ? -11.641 -51.625 -28.562 1 93.81 268 GLY B N 1
ATOM 6531 C CA . GLY B 1 268 ? -11.328 -50.781 -27.422 1 93.81 268 GLY B CA 1
ATOM 6532 C C . GLY B 1 268 ? -11.531 -51.469 -26.094 1 93.81 268 GLY B C 1
ATOM 6533 O O . GLY B 1 268 ? -11.469 -52.688 -26 1 93.81 268 GLY B O 1
ATOM 6534 N N . CYS B 1 269 ? -11.594 -50.688 -25.094 1 95.06 269 CYS B N 1
ATOM 6535 C CA . CYS B 1 269 ? -11.789 -51.25 -23.766 1 95.06 269 CYS B CA 1
ATOM 6536 C C . CYS B 1 269 ? -12.789 -50.406 -22.969 1 95.06 269 CYS B C 1
ATOM 6538 O O . CYS B 1 269 ? -12.984 -49.219 -23.266 1 95.06 269 CYS B O 1
ATOM 6540 N N . TRP B 1 270 ? -13.492 -51.094 -22.141 1 95.94 270 TRP B N 1
ATOM 6541 C CA . TRP B 1 270 ? -14.406 -50.5 -21.188 1 95.94 270 TRP B CA 1
ATOM 6542 C C . TRP B 1 270 ? -13.672 -50.125 -19.891 1 95.94 270 TRP B C 1
ATOM 6544 O O . TRP B 1 270 ? -13.18 -51 -19.188 1 95.94 270 TRP B O 1
ATOM 6554 N N . LEU B 1 271 ? -13.664 -48.812 -19.578 1 95.25 271 LEU B N 1
ATOM 6555 C CA . LEU B 1 271 ? -12.945 -48.344 -18.406 1 95.25 271 LEU B CA 1
ATOM 6556 C C . LEU B 1 271 ? -13.859 -48.281 -17.188 1 95.25 271 LEU B C 1
ATOM 6558 O O . LEU B 1 271 ? -15.031 -47.938 -17.297 1 95.25 271 LEU B O 1
ATOM 6562 N N . ASP B 1 272 ? -13.289 -48.625 -16.047 1 95.31 272 ASP B N 1
ATOM 6563 C CA . ASP B 1 272 ? -13.992 -48.5 -14.781 1 95.31 272 ASP B CA 1
ATOM 6564 C C . ASP B 1 272 ? -13.961 -47.062 -14.273 1 95.31 272 ASP B C 1
ATOM 6566 O O . ASP B 1 272 ? -13.117 -46.688 -13.445 1 95.31 272 ASP B O 1
ATOM 6570 N N . TRP B 1 273 ? -14.953 -46.281 -14.609 1 94.69 273 TRP B N 1
ATOM 6571 C CA . TRP B 1 273 ? -14.938 -44.844 -14.32 1 94.69 273 TRP B CA 1
ATOM 6572 C C . TRP B 1 273 ? -15.055 -44.594 -12.828 1 94.69 273 TRP B C 1
ATOM 6574 O O . TRP B 1 273 ? -14.32 -43.781 -12.266 1 94.69 273 TRP B O 1
ATOM 6584 N N . PRO B 1 274 ? -15.984 -45.219 -12.07 1 94.56 274 PRO B N 1
ATOM 6585 C CA . PRO B 1 274 ? -16.078 -44.969 -10.633 1 94.56 274 PRO B CA 1
ATOM 6586 C C . PRO B 1 274 ? -14.766 -45.188 -9.891 1 94.56 274 PRO B C 1
ATOM 6588 O O . PRO B 1 274 ? -14.375 -44.375 -9.062 1 94.56 274 PRO B O 1
ATOM 6591 N N . SER B 1 275 ? -14.109 -46.281 -10.227 1 94.25 275 SER B N 1
ATOM 6592 C CA . SER B 1 275 ? -12.828 -46.562 -9.586 1 94.25 275 SER B CA 1
ATOM 6593 C C . SER B 1 275 ? -11.766 -45.562 -10.016 1 94.25 275 SER B C 1
ATOM 6595 O O . SER B 1 275 ? -10.977 -45.094 -9.195 1 94.25 275 SER B O 1
ATOM 6597 N N . LEU B 1 276 ? -11.719 -45.312 -11.289 1 94.5 276 LEU B N 1
ATOM 6598 C CA . LEU B 1 276 ? -10.758 -44.375 -11.836 1 94.5 276 LEU B CA 1
ATOM 6599 C C . LEU B 1 276 ? -10.984 -42.969 -11.258 1 94.5 276 LEU B C 1
ATOM 6601 O O . LEU B 1 276 ? -10.031 -42.312 -10.883 1 94.5 276 LEU B O 1
ATOM 6605 N N . ARG B 1 277 ? -12.219 -42.5 -11.172 1 94.88 277 ARG B N 1
ATOM 6606 C CA . ARG B 1 277 ? -12.57 -41.219 -10.625 1 94.88 277 ARG B CA 1
ATOM 6607 C C . ARG B 1 277 ? -12.117 -41.094 -9.18 1 94.88 277 ARG B C 1
ATOM 6609 O O . ARG B 1 277 ? -11.547 -40.062 -8.789 1 94.88 277 ARG B O 1
ATOM 6616 N N . THR B 1 278 ? -12.422 -42.062 -8.414 1 94.31 278 THR B N 1
ATOM 6617 C CA . THR B 1 278 ? -12.031 -42.062 -7.008 1 94.31 278 THR B CA 1
ATOM 6618 C C . THR B 1 278 ? -10.516 -42 -6.867 1 94.31 278 THR B C 1
ATOM 6620 O O . THR B 1 278 ? -9.992 -41.25 -6.031 1 94.31 278 THR B O 1
ATOM 6623 N N . TRP B 1 279 ? -9.867 -42.781 -7.668 1 92.75 279 TRP B N 1
ATOM 6624 C CA . TRP B 1 279 ? -8.406 -42.75 -7.637 1 92.75 279 TRP B CA 1
ATOM 6625 C C . TRP B 1 279 ? -7.855 -41.406 -8.062 1 92.75 279 TRP B C 1
ATOM 6627 O O . TRP B 1 279 ? -6.961 -40.875 -7.41 1 92.75 279 TRP B O 1
ATOM 6637 N N . LEU B 1 280 ? -8.352 -40.812 -9.102 1 93.69 280 LEU B N 1
ATOM 6638 C CA . LEU B 1 280 ? -7.887 -39.531 -9.633 1 93.69 280 LEU B CA 1
ATOM 6639 C C . LEU B 1 280 ? -8.156 -38.406 -8.641 1 93.69 280 LEU B C 1
ATOM 6641 O O . LEU B 1 280 ? -7.273 -37.594 -8.375 1 93.69 280 LEU B O 1
ATOM 6645 N N . VAL B 1 281 ? -9.336 -38.312 -8.078 1 93.75 281 VAL B N 1
ATOM 6646 C CA . VAL B 1 281 ? -9.711 -37.25 -7.148 1 93.75 281 VAL B CA 1
ATOM 6647 C C . VAL B 1 281 ? -8.883 -37.375 -5.871 1 93.75 281 VAL B C 1
ATOM 6649 O O . VAL B 1 281 ? -8.531 -36.375 -5.254 1 93.75 281 VAL B O 1
ATOM 6652 N N . GLY B 1 282 ? -8.586 -38.594 -5.504 1 91.5 282 GLY B N 1
ATOM 6653 C CA . GLY B 1 282 ? -7.766 -38.812 -4.324 1 91.5 282 GLY B CA 1
ATOM 6654 C C . GLY B 1 282 ? -6.383 -38.219 -4.43 1 91.5 282 GLY B C 1
ATOM 6655 O O . GLY B 1 282 ? -5.762 -37.875 -3.418 1 91.5 282 GLY B O 1
ATOM 6656 N N . GLN B 1 283 ? -5.922 -38.031 -5.656 1 89.81 283 GLN B N 1
ATOM 6657 C CA . GLN B 1 283 ? -4.582 -37.5 -5.875 1 89.81 283 GLN B CA 1
ATOM 6658 C C . GLN B 1 283 ? -4.586 -35.969 -5.781 1 89.81 283 GLN B C 1
ATOM 6660 O O . GLN B 1 283 ? -3.523 -35.344 -5.723 1 89.81 283 GLN B O 1
ATOM 6665 N N . LEU B 1 284 ? -5.746 -35.312 -5.68 1 90.94 284 LEU B N 1
ATOM 6666 C CA . LEU B 1 284 ? -5.848 -33.844 -5.75 1 90.94 284 LEU B CA 1
ATOM 6667 C C . LEU B 1 284 ? -6.055 -33.25 -4.359 1 90.94 284 LEU B C 1
ATOM 6669 O O . LEU B 1 284 ? -6.254 -32.031 -4.223 1 90.94 284 LEU B O 1
ATOM 6673 N N . GLY B 1 285 ? -5.961 -33.938 -3.312 1 86.56 285 GLY B N 1
ATOM 6674 C CA . GLY B 1 285 ? -6.312 -33.5 -1.978 1 86.56 285 GLY B CA 1
ATOM 6675 C C . GLY B 1 285 ? -5.488 -32.312 -1.518 1 86.56 285 GLY B C 1
ATOM 6676 O O . GLY B 1 285 ? -6.004 -31.406 -0.861 1 86.56 285 GLY B O 1
ATOM 6677 N N . ASP B 1 286 ? -4.242 -32.281 -1.859 1 84.56 286 ASP B N 1
ATOM 6678 C CA . ASP B 1 286 ? -3.348 -31.219 -1.388 1 84.56 286 ASP B CA 1
ATOM 6679 C C . ASP B 1 286 ? -3.531 -29.938 -2.199 1 84.56 286 ASP B C 1
ATOM 6681 O O . ASP B 1 286 ? -3.266 -28.828 -1.706 1 84.56 286 ASP B O 1
ATOM 6685 N N . LEU B 1 287 ? -3.996 -30.031 -3.449 1 87.62 287 LEU B N 1
ATOM 6686 C CA . LEU B 1 287 ? -4.16 -28.859 -4.312 1 87.62 287 LEU B CA 1
ATOM 6687 C C . LEU B 1 287 ? -5.59 -28.328 -4.238 1 87.62 287 LEU B C 1
ATOM 6689 O O . LEU B 1 287 ? -5.797 -27.125 -4.047 1 87.62 287 LEU B O 1
ATOM 6693 N N . LEU B 1 288 ? -6.535 -29.219 -4.398 1 89.44 288 LEU B N 1
ATOM 6694 C CA . LEU B 1 288 ? -7.957 -28.891 -4.418 1 89.44 288 LEU B CA 1
ATOM 6695 C C . LEU B 1 288 ? -8.75 -29.891 -3.586 1 89.44 288 LEU B C 1
ATOM 6697 O O . LEU B 1 288 ? -9.289 -30.875 -4.125 1 89.44 288 LEU B O 1
ATOM 6701 N N . PRO B 1 289 ? -8.891 -29.641 -2.381 1 86.44 289 PRO B N 1
ATOM 6702 C CA . PRO B 1 289 ? -9.5 -30.625 -1.482 1 86.44 289 PRO B CA 1
ATOM 6703 C C . PRO B 1 289 ? -10.961 -30.891 -1.814 1 86.44 289 PRO B C 1
ATOM 6705 O O . PRO B 1 289 ? -11.477 -31.984 -1.517 1 86.44 289 PRO B O 1
ATOM 6708 N N . SER B 1 290 ? -11.664 -29.984 -2.412 1 88.94 290 SER B N 1
ATOM 6709 C CA . SER B 1 290 ? -13.078 -30.156 -2.707 1 88.94 290 SER B CA 1
ATOM 6710 C C . SER B 1 290 ? -13.32 -30.297 -4.207 1 88.94 290 SER B C 1
ATOM 6712 O O . SER B 1 290 ? -14.391 -29.953 -4.703 1 88.94 290 SER B O 1
ATOM 6714 N N . ALA B 1 291 ? -12.336 -30.781 -4.914 1 91.25 291 ALA B N 1
ATOM 6715 C CA . ALA B 1 291 ? -12.461 -30.875 -6.367 1 91.25 291 ALA B CA 1
ATOM 6716 C C . ALA B 1 291 ? -13.312 -32.062 -6.762 1 91.25 291 ALA B C 1
ATOM 6718 O O . ALA B 1 291 ? -13.367 -33.062 -6.039 1 91.25 291 ALA B O 1
ATOM 6719 N N . THR B 1 292 ? -14.031 -31.953 -7.828 1 92.19 292 THR B N 1
ATOM 6720 C CA . THR B 1 292 ? -14.805 -33.062 -8.391 1 92.19 292 THR B CA 1
ATOM 6721 C C . THR B 1 292 ? -14.602 -33.125 -9.906 1 92.19 292 THR B C 1
ATOM 6723 O O . THR B 1 292 ? -14.109 -32.188 -10.523 1 92.19 292 THR B O 1
ATOM 6726 N N . LEU B 1 293 ? -14.867 -34.344 -10.477 1 93.25 293 LEU B N 1
ATOM 6727 C CA . LEU B 1 293 ? -14.773 -34.562 -11.922 1 93.25 293 LEU B CA 1
ATOM 6728 C C . LEU B 1 293 ? -16.141 -34.844 -12.523 1 93.25 293 LEU B C 1
ATOM 6730 O O . LEU B 1 293 ? -16.891 -35.688 -12.031 1 93.25 293 LEU B O 1
ATOM 6734 N N . GLU B 1 294 ? -16.469 -34.094 -13.508 1 91.56 294 GLU B N 1
ATOM 6735 C CA . GLU B 1 294 ? -17.766 -34.25 -14.164 1 91.56 294 GLU B CA 1
ATOM 6736 C C . GLU B 1 294 ? -17.609 -34.688 -15.609 1 91.56 294 GLU B C 1
ATOM 6738 O O . GLU B 1 294 ? -16.766 -34.156 -16.344 1 91.56 294 GLU B O 1
ATOM 6743 N N . PRO B 1 295 ? -18.375 -35.719 -16.016 1 91.31 295 PRO B N 1
ATOM 6744 C CA . PRO B 1 295 ? -18.328 -36.156 -17.422 1 91.31 295 PRO B CA 1
ATOM 6745 C C . PRO B 1 295 ? -18.875 -35.094 -18.375 1 91.31 295 PRO B C 1
ATOM 6747 O O . PRO B 1 295 ? -19.812 -34.375 -18.031 1 91.31 295 PRO B O 1
ATOM 6750 N N . VAL B 1 296 ? -18.312 -34.781 -19.328 1 85.62 296 VAL B N 1
ATOM 6751 C CA . VAL B 1 296 ? -18.75 -33.812 -20.312 1 85.62 296 VAL B CA 1
ATOM 6752 C C . VAL B 1 296 ? -19.203 -34.531 -21.578 1 85.62 296 VAL B C 1
ATOM 6754 O O . VAL B 1 296 ? -18.469 -35.375 -22.125 1 85.62 296 VAL B O 1
ATOM 6757 N N . ALA B 1 297 ? -20.531 -34.25 -21.797 1 72.44 297 ALA B N 1
ATOM 6758 C CA . ALA B 1 297 ? -21.062 -34.812 -23.031 1 72.44 297 ALA B CA 1
ATOM 6759 C C . ALA B 1 297 ? -20.625 -33.969 -24.234 1 72.44 297 ALA B C 1
ATOM 6761 O O . ALA B 1 297 ? -20.688 -32.75 -24.219 1 72.44 297 ALA B O 1
ATOM 6762 N N . GLY B 1 298 ? -19.812 -34.5 -25.016 1 60.5 298 GLY B N 1
ATOM 6763 C CA . GLY B 1 298 ? -19.5 -33.812 -26.266 1 60.5 298 GLY B CA 1
ATOM 6764 C C . GLY B 1 298 ? -18.062 -33.344 -26.328 1 60.5 298 GLY B C 1
ATOM 6765 O O . GLY B 1 298 ? -17.234 -33.75 -25.5 1 60.5 298 GLY B O 1
ATOM 6766 N N . ARG B 1 299 ? -17.672 -32.438 -27.266 1 52.28 299 ARG B N 1
ATOM 6767 C CA . ARG B 1 299 ? -16.328 -32.031 -27.656 1 52.28 299 ARG B CA 1
ATOM 6768 C C . ARG B 1 299 ? -15.812 -30.906 -26.766 1 52.28 299 ARG B C 1
ATOM 6770 O O . ARG B 1 299 ? -16.562 -29.984 -26.438 1 52.28 299 ARG B O 1
ATOM 6777 N N . PRO B 1 300 ? -14.711 -31.109 -26.172 1 53.03 300 PRO B N 1
ATOM 6778 C CA . PRO B 1 300 ? -14.156 -30 -25.375 1 53.03 300 PRO B CA 1
ATOM 6779 C C . PRO B 1 300 ? -14.156 -28.672 -26.141 1 53.03 300 PRO B C 1
ATOM 6781 O O . PRO B 1 300 ? -13.594 -28.578 -27.234 1 53.03 300 PRO B O 1
ATOM 6784 N N . THR B 1 301 ? -15.164 -27.938 -26.188 1 49.06 301 THR B N 1
ATOM 6785 C CA . THR B 1 301 ? -15.219 -26.75 -27.047 1 49.06 301 THR B CA 1
ATOM 6786 C C . THR B 1 301 ? -14.203 -25.719 -26.578 1 49.06 301 THR B C 1
ATOM 6788 O O . THR B 1 301 ? -13.664 -24.953 -27.391 1 49.06 301 THR B O 1
ATOM 6791 N N . HIS B 1 302 ? -14.195 -25.266 -25.281 1 52.81 302 HIS B N 1
ATOM 6792 C CA . HIS B 1 302 ? -13.453 -24.062 -24.938 1 52.81 302 HIS B CA 1
ATOM 6793 C C . HIS B 1 302 ? -12.43 -24.328 -23.828 1 52.81 302 HIS B C 1
ATOM 6795 O O . HIS B 1 302 ? -12.703 -25.094 -22.906 1 52.81 302 HIS B O 1
ATOM 6801 N N . ALA B 1 303 ? -11.102 -24.016 -24.156 1 51.91 303 ALA B N 1
ATOM 6802 C CA . ALA B 1 303 ? -9.953 -24.016 -23.25 1 51.91 303 ALA B CA 1
ATOM 6803 C C . ALA B 1 303 ? -10.367 -23.594 -21.844 1 51.91 303 ALA B C 1
ATOM 6805 O O . ALA B 1 303 ? -9.75 -24.016 -20.859 1 51.91 303 ALA B O 1
ATOM 6806 N N . GLU B 1 304 ? -11.352 -22.828 -21.781 1 58.12 304 GLU B N 1
ATOM 6807 C CA . GLU B 1 304 ? -11.758 -22.219 -20.516 1 58.12 304 GLU B CA 1
ATOM 6808 C C . GLU B 1 304 ? -12.383 -23.25 -19.578 1 58.12 304 GLU B C 1
ATOM 6810 O O . GLU B 1 304 ? -12.5 -23.031 -18.375 1 58.12 304 GLU B O 1
ATOM 6815 N N . ASP B 1 305 ? -12.484 -24.516 -19.969 1 65.69 305 ASP B N 1
ATOM 6816 C CA . ASP B 1 305 ? -13.414 -25.391 -19.25 1 65.69 305 ASP B CA 1
ATOM 6817 C C . ASP B 1 305 ? -12.664 -26.406 -18.406 1 65.69 305 ASP B C 1
ATOM 6819 O O . ASP B 1 305 ? -13.266 -27.328 -17.844 1 65.69 305 ASP B O 1
ATOM 6823 N N . ARG B 1 306 ? -11.445 -26.234 -18.047 1 85.19 306 ARG B N 1
ATOM 6824 C CA . ARG B 1 306 ? -10.711 -27.125 -17.156 1 85.19 306 ARG B CA 1
ATOM 6825 C C . ARG B 1 306 ? -10.992 -28.578 -17.484 1 85.19 306 ARG B C 1
ATOM 6827 O O . ARG B 1 306 ? -11.297 -29.391 -16.609 1 85.19 306 ARG B O 1
ATOM 6834 N N . MET B 1 307 ? -10.914 -28.859 -18.812 1 88.81 307 MET B N 1
ATOM 6835 C CA . MET B 1 307 ? -11.148 -30.203 -19.312 1 88.81 307 MET B CA 1
ATOM 6836 C C . MET B 1 307 ? -9.867 -31.031 -19.281 1 88.81 307 MET B C 1
ATOM 6838 O O . MET B 1 307 ? -8.773 -30.484 -19.469 1 88.81 307 MET B O 1
ATOM 6842 N N . LEU B 1 308 ? -10 -32.312 -19.062 1 90.06 308 LEU B N 1
ATOM 6843 C CA . LEU B 1 308 ? -8.859 -33.219 -19.234 1 90.06 308 LEU B CA 1
ATOM 6844 C C . LEU B 1 308 ? -8.555 -33.438 -20.703 1 90.06 308 LEU B C 1
ATOM 6846 O O . LEU B 1 308 ? -9.445 -33.344 -21.547 1 90.06 308 LEU B O 1
ATOM 6850 N N . ALA B 1 309 ? -7.355 -33.656 -20.984 1 88.12 309 ALA B N 1
ATOM 6851 C CA . ALA B 1 309 ? -6.938 -33.844 -22.375 1 88.12 309 ALA B CA 1
ATOM 6852 C C . ALA B 1 309 ? -7.16 -35.281 -22.828 1 88.12 309 ALA B C 1
ATOM 6854 O O . ALA B 1 309 ? -7.48 -35.531 -24 1 88.12 309 ALA B O 1
ATOM 6855 N N . ALA B 1 310 ? -6.98 -36.25 -21.922 1 87.12 310 ALA B N 1
ATOM 6856 C CA . ALA B 1 310 ? -7.016 -37.656 -22.297 1 87.12 310 ALA B CA 1
ATOM 6857 C C . ALA B 1 310 ? -8.438 -38.219 -22.234 1 87.12 310 ALA B C 1
ATOM 6859 O O . ALA B 1 310 ? -8.758 -39.188 -22.906 1 87.12 310 ALA B O 1
ATOM 6860 N N . LEU B 1 311 ? -9.258 -37.688 -21.391 1 90.62 311 LEU B N 1
ATOM 6861 C CA . LEU B 1 311 ? -10.625 -38.156 -21.188 1 90.62 311 LEU B CA 1
ATOM 6862 C C . LEU B 1 311 ? -11.609 -37 -21.297 1 90.62 311 LEU B C 1
ATOM 6864 O O . LEU B 1 311 ? -11.266 -35.844 -20.984 1 90.62 311 LEU B O 1
ATOM 6868 N N . PRO B 1 312 ? -12.773 -37.188 -21.703 1 90.38 312 PRO B N 1
ATOM 6869 C CA . PRO B 1 312 ? -13.797 -36.156 -21.75 1 90.38 312 PRO B CA 1
ATOM 6870 C C . PRO B 1 312 ? -14.43 -35.875 -20.391 1 90.38 312 PRO B C 1
ATOM 6872 O O . PRO B 1 312 ? -15.625 -36.094 -20.188 1 90.38 312 PRO B O 1
ATOM 6875 N N . VAL B 1 313 ? -13.711 -35.375 -19.516 1 92.31 313 VAL B N 1
ATOM 6876 C CA . VAL B 1 313 ? -14.094 -35.062 -18.141 1 92.31 313 VAL B CA 1
ATOM 6877 C C . VAL B 1 313 ? -13.648 -33.625 -17.812 1 92.31 313 VAL B C 1
ATOM 6879 O O . VAL B 1 313 ? -12.586 -33.188 -18.25 1 92.31 313 VAL B O 1
ATOM 6882 N N . ARG B 1 314 ? -14.453 -33 -17.016 1 91.81 314 ARG B N 1
ATOM 6883 C CA . ARG B 1 314 ? -14.148 -31.641 -16.578 1 91.81 314 ARG B CA 1
ATOM 6884 C C . ARG B 1 314 ? -13.828 -31.609 -15.086 1 91.81 314 ARG B C 1
ATOM 6886 O O . ARG B 1 314 ? -14.492 -32.281 -14.297 1 91.81 314 ARG B O 1
ATOM 6893 N N . LEU B 1 315 ? -12.812 -30.797 -14.805 1 92.69 315 LEU B N 1
ATOM 6894 C CA . LEU B 1 315 ? -12.445 -30.594 -13.406 1 92.69 315 LEU B CA 1
ATOM 6895 C C . LEU B 1 315 ? -13.242 -29.438 -12.805 1 92.69 315 LEU B C 1
ATOM 6897 O O . LEU B 1 315 ? -13.266 -28.344 -13.359 1 92.69 315 LEU B O 1
ATOM 6901 N N . VAL B 1 316 ? -13.828 -29.656 -11.727 1 91.06 316 VAL B N 1
ATOM 6902 C CA . VAL B 1 316 ? -14.508 -28.625 -10.945 1 91.06 316 VAL B CA 1
ATOM 6903 C C . VAL B 1 316 ? -13.773 -28.422 -9.617 1 91.06 316 VAL B C 1
ATOM 6905 O O . VAL B 1 316 ? -13.844 -29.266 -8.719 1 91.06 316 VAL B O 1
ATOM 6908 N N . PRO B 1 317 ? -12.945 -27.5 -9.461 1 87.19 317 PRO B N 1
ATOM 6909 C CA . PRO B 1 317 ? -12.078 -27.297 -8.297 1 87.19 317 PRO B CA 1
ATOM 6910 C C . PRO B 1 317 ? -12.859 -27.156 -6.996 1 87.19 317 PRO B C 1
ATOM 6912 O O . PRO B 1 317 ? -12.344 -27.5 -5.926 1 87.19 317 PRO B O 1
ATOM 6915 N N . GLY B 1 318 ? -13.969 -26.922 -6.922 1 79.31 318 GLY B N 1
ATOM 6916 C CA . GLY B 1 318 ? -14.727 -26.734 -5.691 1 79.31 318 GLY B CA 1
ATOM 6917 C C . GLY B 1 318 ? -14.312 -25.5 -4.914 1 79.31 318 GLY B C 1
ATOM 6918 O O . GLY B 1 318 ? -13.578 -24.656 -5.43 1 79.31 318 GLY B O 1
ATOM 6919 N N . GLN B 1 319 ? -14.781 -25.281 -3.562 1 72.94 319 GLN B N 1
ATOM 6920 C CA . GLN B 1 319 ? -14.508 -24.141 -2.709 1 72.94 319 GLN B CA 1
ATOM 6921 C C . GLN B 1 319 ? -13.203 -24.312 -1.934 1 72.94 319 GLN B C 1
ATOM 6923 O O . GLN B 1 319 ? -12.938 -25.406 -1.412 1 72.94 319 GLN B O 1
ATOM 6928 N N . VAL B 1 320 ? -12.094 -23.734 -2.441 1 61.38 320 VAL B N 1
ATOM 6929 C CA . VAL B 1 320 ? -10.883 -23.812 -1.636 1 61.38 320 VAL B CA 1
ATOM 6930 C C . VAL B 1 320 ? -11.094 -23.094 -0.308 1 61.38 320 VAL B C 1
ATOM 6932 O O . VAL B 1 320 ? -11.57 -21.953 -0.283 1 61.38 320 VAL B O 1
ATOM 6935 N N . PRO B 1 321 ? -11.062 -23.781 0.857 1 53.19 321 PRO B N 1
ATOM 6936 C CA . PRO B 1 321 ? -11.156 -23.047 2.121 1 53.19 321 PRO B CA 1
ATOM 6937 C C . PRO B 1 321 ? -10.188 -21.875 2.197 1 53.19 321 PRO B C 1
ATOM 6939 O O . PRO B 1 321 ? -9.062 -21.969 1.698 1 53.19 321 PRO B O 1
ATOM 6942 N N . GLY B 1 322 ? -10.539 -20.719 2.074 1 52.06 322 GLY B N 1
ATOM 6943 C CA . GLY B 1 322 ? -9.891 -19.422 2.182 1 52.06 322 GLY B CA 1
ATOM 6944 C C . GLY B 1 322 ? -8.711 -19.422 3.143 1 52.06 322 GLY B C 1
ATOM 6945 O O . GLY B 1 322 ? -8.18 -18.375 3.48 1 52.06 322 GLY B O 1
ATOM 6946 N N . GLY B 1 323 ? -8.547 -20.422 3.992 1 45.25 323 GLY B N 1
ATOM 6947 C CA . GLY B 1 323 ? -7.793 -20.266 5.223 1 45.25 323 GLY B CA 1
ATOM 6948 C C . GLY B 1 323 ? -6.301 -20.109 4.992 1 45.25 323 GLY B C 1
ATOM 6949 O O . GLY B 1 323 ? -5.574 -19.641 5.871 1 45.25 323 GLY B O 1
ATOM 6950 N N . TYR B 1 324 ? -5.699 -21.078 4.375 1 40.81 324 TYR B N 1
ATOM 6951 C CA . TYR B 1 324 ? -4.305 -21.25 4.773 1 40.81 324 TYR B CA 1
ATOM 6952 C C . TYR B 1 324 ? -3.502 -19.984 4.473 1 40.81 324 TYR B C 1
ATOM 6954 O O . TYR B 1 324 ? -2.496 -19.703 5.133 1 40.81 324 TYR B O 1
ATOM 6962 N N . ASP B 1 325 ? -3.295 -19.781 3.186 1 43.19 325 ASP B N 1
ATOM 6963 C CA . ASP B 1 325 ? -1.986 -19.203 2.873 1 43.19 325 ASP B CA 1
ATOM 6964 C C . ASP B 1 325 ? -1.773 -17.891 3.598 1 43.19 325 ASP B C 1
ATOM 6966 O O . ASP B 1 325 ? -0.76 -17.688 4.273 1 43.19 325 ASP B O 1
ATOM 6970 N N . THR B 1 326 ? -1.924 -16.703 2.881 1 44.78 326 THR B N 1
ATOM 6971 C CA . THR B 1 326 ? -1.013 -15.562 2.906 1 44.78 326 THR B CA 1
ATOM 6972 C C . THR B 1 326 ? -1.348 -14.625 4.062 1 44.78 326 THR B C 1
ATOM 6974 O O . THR B 1 326 ? -2.25 -13.797 3.955 1 44.78 326 THR B O 1
ATOM 6977 N N . ALA B 1 327 ? -1.498 -15.133 5.184 1 44.12 327 ALA B N 1
ATOM 6978 C CA . ALA B 1 327 ? -1.341 -14.297 6.371 1 44.12 327 ALA B CA 1
ATOM 6979 C C . ALA B 1 327 ? -0.403 -13.125 6.102 1 44.12 327 ALA B C 1
ATOM 6981 O O . ALA B 1 327 ? 0.63 -12.984 6.758 1 44.12 327 ALA B O 1
ATOM 6982 N N . SER B 1 328 ? 0.084 -12.984 4.965 1 48.53 328 SER B N 1
ATOM 6983 C CA . SER B 1 328 ? 0.915 -11.781 4.922 1 48.53 328 SER B CA 1
ATOM 6984 C C . SER B 1 328 ? 0.183 -10.586 5.516 1 48.53 328 SER B C 1
ATOM 6986 O O . SER B 1 328 ? -0.793 -10.102 4.938 1 48.53 328 SER B O 1
ATOM 6988 N N . ILE B 1 329 ? -0.031 -10.734 6.805 1 49.72 329 ILE B N 1
ATOM 6989 C CA . ILE B 1 329 ? -0.469 -9.547 7.527 1 49.72 329 ILE B CA 1
ATOM 6990 C C . ILE B 1 329 ? -0.009 -8.289 6.789 1 49.72 329 ILE B C 1
ATOM 6992 O O . ILE B 1 329 ? 1.192 -8.055 6.645 1 49.72 329 ILE B O 1
ATOM 6996 N N . SER B 1 330 ? -0.886 -7.914 5.934 1 55.91 330 SER B N 1
ATOM 6997 C CA . SER B 1 330 ? -0.573 -6.645 5.285 1 55.91 330 SER B CA 1
ATOM 6998 C C . SER B 1 330 ? -0.076 -5.617 6.297 1 55.91 330 SER B C 1
ATOM 7000 O O . SER B 1 330 ? -0.639 -5.488 7.383 1 55.91 330 SER B O 1
ATOM 7002 N N . SER B 1 331 ? 1.167 -5.305 6.352 1 62.72 331 SER B N 1
ATOM 7003 C CA . SER B 1 331 ? 1.756 -4.262 7.188 1 62.72 331 SER B CA 1
ATOM 7004 C C . SER B 1 331 ? 1.005 -2.943 7.035 1 62.72 331 SER B C 1
ATOM 7006 O O . SER B 1 331 ? 1.302 -1.972 7.734 1 62.72 331 SER B O 1
ATOM 7008 N N . LEU B 1 332 ? -0.151 -3.025 6.312 1 66.44 332 LEU B N 1
ATOM 7009 C CA . LEU B 1 332 ? -0.819 -1.77 5.984 1 66.44 332 LEU B CA 1
ATOM 7010 C C . LEU B 1 332 ? -1.497 -1.179 7.215 1 66.44 332 LEU B C 1
ATOM 7012 O O . LEU B 1 332 ? -1.381 0.021 7.48 1 66.44 332 LEU B O 1
ATOM 7016 N N . PRO B 1 333 ? -2.115 -1.999 7.996 1 69.06 333 PRO B N 1
ATOM 7017 C CA . PRO B 1 333 ? -2.773 -1.388 9.148 1 69.06 333 PRO B CA 1
ATOM 7018 C C . PRO B 1 333 ? -1.784 -0.747 10.125 1 69.06 333 PRO B C 1
ATOM 7020 O O . PRO B 1 333 ? -2.082 0.293 10.719 1 69.06 333 PRO B O 1
ATOM 7023 N N . VAL B 1 334 ? -0.655 -1.325 10.234 1 64.56 334 VAL B N 1
ATOM 7024 C CA . VAL B 1 334 ? 0.356 -0.77 11.133 1 64.56 334 VAL B CA 1
ATOM 7025 C C . VAL B 1 334 ? 0.861 0.561 10.578 1 64.56 334 VAL B C 1
ATOM 7027 O O . VAL B 1 334 ? 1.016 1.532 11.32 1 64.56 334 VAL B O 1
ATOM 7030 N N . VAL B 1 335 ? 1.07 0.589 9.305 1 61.81 335 VAL B N 1
ATOM 7031 C CA . VAL B 1 335 ? 1.552 1.807 8.656 1 61.81 335 VAL B CA 1
ATOM 7032 C C . VAL B 1 335 ? 0.497 2.904 8.773 1 61.81 335 VAL B C 1
ATOM 7034 O O . VAL B 1 335 ? 0.824 4.062 9.031 1 61.81 335 VAL B O 1
ATOM 7037 N N . LEU B 1 336 ? -0.69 2.537 8.656 1 69.5 336 LEU B N 1
ATOM 7038 C CA . LEU B 1 336 ? -1.774 3.508 8.75 1 69.5 336 LEU B CA 1
ATOM 7039 C C . LEU B 1 336 ? -1.899 4.043 10.172 1 69.5 336 LEU B C 1
ATOM 7041 O O . LEU B 1 336 ? -2.129 5.238 10.367 1 69.5 336 LEU B O 1
ATOM 7045 N N . THR B 1 337 ? -1.692 3.256 11.148 1 71.81 337 THR B N 1
ATOM 7046 C CA . THR B 1 337 ? -1.79 3.686 12.539 1 71.81 337 THR B CA 1
ATOM 7047 C C . THR B 1 337 ? -0.689 4.688 12.875 1 71.81 337 THR B C 1
ATOM 7049 O O . THR B 1 337 ? -0.937 5.684 13.562 1 71.81 337 THR B O 1
ATOM 7052 N N . VAL B 1 338 ? 0.449 4.414 12.398 1 62.38 338 VAL B N 1
ATOM 7053 C CA . VAL B 1 338 ? 1.569 5.316 12.648 1 62.38 338 VAL B CA 1
ATOM 7054 C C . VAL B 1 338 ? 1.325 6.652 11.953 1 62.38 338 VAL B C 1
ATOM 7056 O O . VAL B 1 338 ? 1.565 7.715 12.531 1 62.38 338 VAL B O 1
ATOM 7059 N N . ALA B 1 339 ? 0.856 6.547 10.734 1 64.56 339 ALA B N 1
ATOM 7060 C CA . ALA B 1 339 ? 0.577 7.766 9.977 1 64.56 339 ALA B CA 1
ATOM 7061 C C . ALA B 1 339 ? -0.5 8.602 10.672 1 64.56 339 ALA B C 1
ATOM 7063 O O . ALA B 1 339 ? -0.363 9.82 10.797 1 64.56 339 ALA B O 1
ATOM 7064 N N . TRP B 1 340 ? -1.49 7.957 11.172 1 71.12 340 TRP B N 1
ATOM 7065 C CA . TRP B 1 340 ? -2.586 8.648 11.844 1 71.12 340 TRP B CA 1
ATOM 7066 C C . TRP B 1 340 ? -2.119 9.266 13.156 1 71.12 340 TRP B C 1
ATOM 7068 O O . TRP B 1 340 ? -2.531 10.367 13.516 1 71.12 340 TRP B O 1
ATOM 7078 N N . SER B 1 341 ? -1.29 8.609 13.828 1 70.31 341 SER B N 1
ATOM 7079 C CA . SER B 1 341 ? -0.736 9.148 15.062 1 70.31 341 SER B CA 1
ATOM 7080 C C . SER B 1 341 ? 0.087 10.406 14.797 1 70.31 341 SER B C 1
ATOM 7082 O O . SER B 1 341 ? 0.025 11.375 15.555 1 70.31 341 SER B O 1
ATOM 7084 N N . GLY B 1 342 ? 0.818 10.383 13.703 1 65.06 342 GLY B N 1
ATOM 7085 C CA . GLY B 1 342 ? 1.584 11.555 13.32 1 65.06 342 GLY B CA 1
ATOM 7086 C C . GLY B 1 342 ? 0.713 12.742 12.961 1 65.06 342 GLY B C 1
ATOM 7087 O O . GLY B 1 342 ? 0.985 13.867 13.383 1 65.06 342 GLY B O 1
ATOM 7088 N N . VAL B 1 343 ? -0.355 12.484 12.266 1 68.75 343 VAL B N 1
ATOM 7089 C CA . VAL B 1 343 ? -1.263 13.555 11.859 1 68.75 343 VAL B CA 1
ATOM 7090 C C . VAL B 1 343 ? -1.963 14.133 13.086 1 68.75 343 VAL B C 1
ATOM 7092 O O . VAL B 1 343 ? -2.121 15.352 13.195 1 68.75 343 VAL B O 1
ATOM 7095 N N . LEU B 1 344 ? -2.299 13.297 13.977 1 72.62 344 LEU B N 1
ATOM 7096 C CA . LEU B 1 344 ? -2.982 13.75 15.188 1 72.62 344 LEU B CA 1
ATOM 7097 C C . LEU B 1 344 ? -2.047 14.57 16.062 1 72.62 344 LEU B C 1
ATOM 7099 O O . LEU B 1 344 ? -2.451 15.602 16.625 1 72.62 344 LEU B O 1
ATOM 7103 N N . LEU B 1 345 ? -0.843 14.141 16.109 1 70.62 345 LEU B N 1
ATOM 7104 C CA . LEU B 1 345 ? 0.144 14.867 16.906 1 70.62 345 LEU B CA 1
ATOM 7105 C C . LEU B 1 345 ? 0.435 16.234 16.281 1 70.62 345 LEU B C 1
ATOM 7107 O O . LEU B 1 345 ? 0.555 17.234 17 1 70.62 345 LEU B O 1
ATOM 7111 N N . ALA B 1 346 ? 0.515 16.25 14.992 1 68.88 346 ALA B N 1
ATOM 7112 C CA . ALA B 1 346 ? 0.747 17.516 14.289 1 68.88 346 ALA B CA 1
ATOM 7113 C C . ALA B 1 346 ? -0.442 18.453 14.445 1 68.88 346 ALA B C 1
ATOM 7115 O O . ALA B 1 346 ? -0.266 19.656 14.656 1 68.88 346 ALA B O 1
ATOM 7116 N N . GLY B 1 347 ? -1.608 17.844 14.336 1 70.94 347 GLY B N 1
ATOM 7117 C CA . GLY B 1 347 ? -2.799 18.641 14.539 1 70.94 347 GLY B CA 1
ATOM 7118 C C . GLY B 1 347 ? -2.889 19.234 15.93 1 70.94 347 GLY B C 1
ATOM 7119 O O . GLY B 1 347 ? -3.186 20.422 16.094 1 70.94 347 GLY B O 1
ATOM 7120 N N . ALA B 1 348 ? -2.51 18.422 16.859 1 75.75 348 ALA B N 1
ATOM 7121 C CA . ALA B 1 348 ? -2.523 18.891 18.25 1 75.75 348 ALA B CA 1
ATOM 7122 C C . ALA B 1 348 ? -1.497 20 18.469 1 75.75 348 ALA B C 1
ATOM 7124 O O . ALA B 1 348 ? -1.766 20.969 19.188 1 75.75 348 ALA B O 1
ATOM 7125 N N . ALA B 1 349 ? -0.41 19.891 17.875 1 71.5 349 ALA B N 1
ATOM 7126 C CA . ALA B 1 349 ? 0.649 20.891 18.016 1 71.5 349 ALA B CA 1
ATOM 7127 C C . ALA B 1 349 ? 0.236 22.219 17.391 1 71.5 349 ALA B C 1
ATOM 7129 O O . ALA B 1 349 ? 0.49 23.281 17.953 1 71.5 349 ALA B O 1
ATOM 7130 N N . VAL B 1 350 ? -0.438 22.156 16.281 1 71.94 350 VAL B N 1
ATOM 7131 C CA . VAL B 1 350 ? -0.891 23.375 15.594 1 71.94 350 VAL B CA 1
ATOM 7132 C C . VAL B 1 350 ? -1.952 24.078 16.438 1 71.94 350 VAL B C 1
ATOM 7134 O O . VAL B 1 350 ? -1.927 25.297 16.578 1 71.94 350 VAL B O 1
ATOM 7137 N N . VAL B 1 351 ? -2.779 23.266 16.984 1 75.69 351 VAL B N 1
ATOM 7138 C CA . VAL B 1 351 ? -3.844 23.828 17.812 1 75.69 351 VAL B CA 1
ATOM 7139 C C . VAL B 1 351 ? -3.244 24.5 19.047 1 75.69 351 VAL B C 1
ATOM 7141 O O . VAL B 1 351 ? -3.631 25.609 19.406 1 75.69 351 VAL B O 1
ATOM 7144 N N . ALA B 1 352 ? -2.305 23.812 19.609 1 76.94 352 ALA B N 1
ATOM 7145 C CA . ALA B 1 352 ? -1.652 24.359 20.797 1 76.94 352 ALA B CA 1
ATOM 7146 C C . ALA B 1 352 ? -0.958 25.672 20.484 1 76.94 352 ALA B C 1
ATOM 7148 O O . ALA B 1 352 ? -1.044 26.641 21.25 1 76.94 352 ALA B O 1
ATOM 7149 N N . LEU B 1 353 ? -0.326 25.734 19.375 1 73 353 LEU B N 1
ATOM 7150 C CA . LEU B 1 353 ? 0.371 26.938 18.953 1 73 353 LEU B CA 1
ATOM 7151 C C . LEU B 1 353 ? -0.617 28.062 18.688 1 73 353 LEU B C 1
ATOM 7153 O O . LEU B 1 353 ? -0.376 29.219 19.078 1 73 353 LEU B O 1
ATOM 7157 N N . LEU B 1 354 ? -1.701 27.766 18.109 1 74.69 354 LEU B N 1
ATOM 7158 C CA . LEU B 1 354 ? -2.713 28.75 17.781 1 74.69 354 LEU B CA 1
ATOM 7159 C C . LEU B 1 354 ? -3.363 29.312 19.047 1 74.69 354 LEU B C 1
ATOM 7161 O O . LEU B 1 354 ? -3.627 30.516 19.141 1 74.69 354 LEU B O 1
ATOM 7165 N N . VAL B 1 355 ? -3.59 28.422 19.938 1 76.31 355 VAL B N 1
ATOM 7166 C CA . VAL B 1 355 ? -4.16 28.844 21.203 1 76.31 355 VAL B CA 1
ATOM 7167 C C . VAL B 1 355 ? -3.225 29.844 21.891 1 76.31 355 VAL B C 1
ATOM 7169 O O . VAL B 1 355 ? -3.672 30.875 22.406 1 76.31 355 VAL B O 1
ATOM 7172 N N . GLY B 1 356 ? -1.983 29.469 21.781 1 73.75 356 GLY B N 1
ATOM 7173 C CA . GLY B 1 356 ? -0.987 30.344 22.391 1 73.75 356 GLY B CA 1
ATOM 7174 C C . GLY B 1 356 ? -0.933 31.719 21.75 1 73.75 356 GLY B C 1
ATOM 7175 O O . GLY B 1 356 ? -0.917 32.75 22.453 1 73.75 356 GLY B O 1
ATOM 7176 N N . VAL B 1 357 ? -1.01 31.797 20.484 1 73 357 VAL B N 1
ATOM 7177 C CA . VAL B 1 357 ? -0.879 33.062 19.766 1 73 357 VAL B CA 1
ATOM 7178 C C . VAL B 1 357 ? -2.145 33.906 19.953 1 73 357 VAL B C 1
ATOM 7180 O O . VAL B 1 357 ? -2.072 35.125 20.094 1 73 357 VAL B O 1
ATOM 7183 N N . VAL B 1 358 ? -3.303 33.281 19.938 1 74.62 358 VAL B N 1
ATOM 7184 C CA . VAL B 1 358 ? -4.574 33.969 20.109 1 74.62 358 VAL B CA 1
ATOM 7185 C C . VAL B 1 358 ? -4.66 34.562 21.531 1 74.62 358 VAL B C 1
ATOM 7187 O O . VAL B 1 358 ? -5.09 35.688 21.719 1 74.62 358 VAL B O 1
ATOM 7190 N N . ALA B 1 359 ? -4.242 33.75 22.438 1 73.88 359 ALA B N 1
ATOM 7191 C CA . ALA B 1 359 ? -4.242 34.219 23.828 1 73.88 359 ALA B CA 1
ATOM 7192 C C . ALA B 1 359 ? -3.354 35.438 23.984 1 73.88 359 ALA B C 1
ATOM 7194 O O . ALA B 1 359 ? -3.715 36.406 24.688 1 73.88 359 ALA B O 1
ATOM 7195 N N . LEU B 1 360 ? -2.26 35.375 23.344 1 69.62 360 LEU B N 1
ATOM 7196 C CA . LEU B 1 360 ? -1.344 36.5 23.406 1 69.62 360 LEU B CA 1
ATOM 7197 C C . LEU B 1 360 ? -1.979 37.75 22.781 1 69.62 360 LEU B C 1
ATOM 7199 O O . LEU B 1 360 ? -1.854 38.844 23.328 1 69.62 360 LEU B O 1
ATOM 7203 N N . SER B 1 361 ? -2.652 37.594 21.672 1 70.5 361 SER B N 1
ATOM 7204 C CA . SER B 1 361 ? -3.312 38.688 20.984 1 70.5 361 SER B CA 1
ATOM 7205 C C . SER B 1 361 ? -4.422 39.312 21.828 1 70.5 361 SER B C 1
ATOM 7207 O O . SER B 1 361 ? -4.578 40.531 21.875 1 70.5 361 SER B O 1
ATOM 7209 N N . GLU B 1 362 ? -5.152 38.5 22.484 1 70.12 362 GLU B N 1
ATOM 7210 C CA . GLU B 1 362 ? -6.25 38.969 23.328 1 70.12 362 GLU B CA 1
ATOM 7211 C C . GLU B 1 362 ? -5.727 39.719 24.531 1 70.12 362 GLU B C 1
ATOM 7213 O O . GLU B 1 362 ? -6.316 40.719 24.953 1 70.12 362 GLU B O 1
ATOM 7218 N N . ARG B 1 363 ? -4.695 39.188 25.125 1 67.5 363 ARG B N 1
ATOM 7219 C CA . ARG B 1 363 ? -4.094 39.875 26.25 1 67.5 363 ARG B CA 1
ATOM 7220 C C . ARG B 1 363 ? -3.635 41.281 25.859 1 67.5 363 ARG B C 1
ATOM 7222 O O . ARG B 1 363 ? -3.838 42.25 26.609 1 67.5 363 ARG B O 1
ATOM 7229 N N . ARG B 1 364 ? -3.104 41.344 24.719 1 66.81 364 ARG B N 1
ATOM 7230 C CA . ARG B 1 364 ? -2.633 42.656 24.25 1 66.81 364 ARG B CA 1
ATOM 7231 C C . ARG B 1 364 ? -3.803 43.594 23.969 1 66.81 364 ARG B C 1
ATOM 7233 O O . ARG B 1 364 ? -3.715 44.781 24.234 1 66.81 364 ARG B O 1
ATOM 7240 N N . GLY B 1 365 ? -4.852 42.969 23.422 1 65.38 365 GLY B N 1
ATOM 7241 C CA . GLY B 1 365 ? -6.051 43.781 23.188 1 65.38 365 GLY B CA 1
ATOM 7242 C C . GLY B 1 365 ? -6.68 44.281 24.469 1 65.38 365 GLY B C 1
ATOM 7243 O O . GLY B 1 365 ? -7.086 45.438 24.547 1 65.38 365 GLY B O 1
ATOM 7244 N N . ALA B 1 366 ? -6.777 43.438 25.438 1 65.88 366 ALA B N 1
ATOM 7245 C CA . ALA B 1 366 ? -7.312 43.812 26.734 1 65.88 366 ALA B CA 1
ATOM 7246 C C . ALA B 1 366 ? -6.465 44.906 27.375 1 65.88 366 ALA B C 1
ATOM 7248 O O . ALA B 1 366 ? -6.996 45.812 28.031 1 65.88 366 ALA B O 1
ATOM 7249 N N . PHE B 1 367 ? -5.289 44.969 27.062 1 66.5 367 PHE B N 1
ATOM 7250 C CA . PHE B 1 367 ? -4.344 45.969 27.547 1 66.5 367 PHE B CA 1
ATOM 7251 C C . PHE B 1 367 ? -4.691 47.344 27 1 66.5 367 PHE B C 1
ATOM 7253 O O . PHE B 1 367 ? -4.773 48.312 27.766 1 66.5 367 PHE B O 1
ATOM 7260 N N . VAL B 1 368 ? -4.863 47.281 25.828 1 66.31 368 VAL B N 1
ATOM 7261 C CA . VAL B 1 368 ? -5.148 48.562 25.172 1 66.31 368 VAL B CA 1
ATOM 7262 C C . VAL B 1 368 ? -6.449 49.156 25.719 1 66.31 368 VAL B C 1
ATOM 7264 O O . VAL B 1 368 ? -6.531 50.344 25.969 1 66.31 368 VAL B O 1
ATOM 7267 N N . SER B 1 369 ? -7.422 48.312 25.969 1 65.62 369 SER B N 1
ATOM 7268 C CA . SER B 1 369 ? -8.719 48.75 26.453 1 65.62 369 SER B CA 1
ATOM 7269 C C . SER B 1 369 ? -8.625 49.281 27.891 1 65.62 369 SER B C 1
ATOM 7271 O O . SER B 1 369 ? -9.219 50.312 28.219 1 65.62 369 SER B O 1
ATOM 7273 N N . ALA B 1 370 ? -7.855 48.594 28.719 1 66.62 370 ALA B N 1
ATOM 7274 C CA . ALA B 1 370 ? -7.723 48.969 30.125 1 66.62 370 ALA B CA 1
ATOM 7275 C C . ALA B 1 370 ? -6.973 50.281 30.266 1 66.62 370 ALA B C 1
ATOM 7277 O O . ALA B 1 370 ? -7.371 51.156 31.047 1 66.62 370 ALA B O 1
ATOM 7278 N N . VAL B 1 371 ? -5.926 50.438 29.531 1 68.19 371 VAL B N 1
ATOM 7279 C CA . VAL B 1 371 ? -5.109 51.625 29.594 1 68.19 371 VAL B CA 1
ATOM 7280 C C . VAL B 1 371 ? -5.93 52.844 29.141 1 68.19 371 VAL B C 1
ATOM 7282 O O . VAL B 1 371 ? -5.898 53.906 29.766 1 68.19 371 VAL B O 1
ATOM 7285 N N . THR B 1 372 ? -6.703 52.688 28.141 1 66.12 372 THR B N 1
ATOM 7286 C CA . THR B 1 372 ? -7.477 53.781 27.562 1 66.12 372 THR B CA 1
ATOM 7287 C C . THR B 1 372 ? -8.578 54.25 28.531 1 66.12 372 THR B C 1
ATOM 7289 O O . THR B 1 372 ? -8.844 55.438 28.672 1 66.12 372 THR B O 1
ATOM 7292 N N . HIS B 1 373 ? -9.242 53.312 29.156 1 67.5 373 HIS B N 1
ATOM 7293 C CA . HIS B 1 373 ? -10.289 53.625 30.125 1 67.5 373 HIS B CA 1
ATOM 7294 C C . HIS B 1 373 ? -9.727 54.375 31.328 1 67.5 373 HIS B C 1
ATOM 7296 O O . HIS B 1 373 ? -10.344 55.344 31.812 1 67.5 373 HIS B O 1
ATOM 7302 N N . GLU B 1 374 ? -8.586 53.969 31.75 1 68.62 374 GLU B N 1
ATOM 7303 C CA . GLU B 1 374 ? -7.977 54.594 32.938 1 68.62 374 GLU B CA 1
ATOM 7304 C C . GLU B 1 374 ? -7.465 56 32.625 1 68.62 374 GLU B C 1
ATOM 7306 O O . GLU B 1 374 ? -7.41 56.844 33.5 1 68.62 374 GLU B O 1
ATOM 7311 N N . LEU B 1 375 ? -7.168 56.219 31.391 1 69.81 375 LEU B N 1
ATOM 7312 C CA . LEU B 1 375 ? -6.648 57.531 31 1 69.81 375 LEU B CA 1
ATOM 7313 C C . LEU B 1 375 ? -7.785 58.531 30.797 1 69.81 375 LEU B C 1
ATOM 7315 O O . LEU B 1 375 ? -7.59 59.719 30.953 1 69.81 375 LEU B O 1
ATOM 7319 N N . ARG B 1 376 ? -8.992 58.125 30.609 1 68.56 376 ARG B N 1
ATOM 7320 C CA . ARG B 1 376 ? -10.141 58.969 30.312 1 68.56 376 ARG B CA 1
ATOM 7321 C C . ARG B 1 376 ? -10.539 59.781 31.531 1 68.56 376 ARG B C 1
ATOM 7323 O O . ARG B 1 376 ? -10.82 61 31.422 1 68.56 376 ARG B O 1
ATOM 7330 N N . THR B 1 377 ? -10.5 59.25 32.656 1 69.06 377 THR B N 1
ATOM 7331 C CA . THR B 1 377 ? -11.008 59.875 33.844 1 69.06 377 THR B CA 1
ATOM 7332 C C . THR B 1 377 ? -10.102 61.031 34.281 1 69.06 377 THR B C 1
ATOM 7334 O O . THR B 1 377 ? -10.562 62.156 34.469 1 69.06 377 THR B O 1
ATOM 7337 N N . PRO B 1 378 ? -8.82 60.781 34.406 1 70.94 378 PRO B N 1
ATOM 7338 C CA . PRO B 1 378 ? -7.969 61.938 34.781 1 70.94 378 PRO B CA 1
ATOM 7339 C C . PRO B 1 378 ? -7.949 63.031 33.75 1 70.94 378 PRO B C 1
ATOM 7341 O O . PRO B 1 378 ? -7.887 64.188 34.094 1 70.94 378 PRO B O 1
ATOM 7344 N N . LEU B 1 379 ? -8.109 62.656 32.594 1 71.69 379 LEU B N 1
ATOM 7345 C CA . LEU B 1 379 ? -8.062 63.656 31.531 1 71.69 379 LEU B CA 1
ATOM 7346 C C . LEU B 1 379 ? -9.305 64.562 31.562 1 71.69 379 LEU B C 1
ATOM 7348 O O . LEU B 1 379 ? -9.227 65.75 31.281 1 71.69 379 LEU B O 1
ATOM 7352 N N . THR B 1 380 ? -10.375 64 31.922 1 73.06 380 THR B N 1
ATOM 7353 C CA . THR B 1 380 ? -11.594 64.75 32.062 1 73.06 380 THR B CA 1
ATOM 7354 C C . THR B 1 380 ? -11.461 65.75 33.219 1 73.06 380 THR B C 1
ATOM 7356 O O . THR B 1 380 ? -11.898 66.938 33.094 1 73.06 380 THR B O 1
ATOM 7359 N N . THR B 1 381 ? -10.836 65.312 34.25 1 73.44 381 THR B N 1
ATOM 7360 C CA . THR B 1 381 ? -10.594 66.188 35.406 1 73.44 381 THR B CA 1
ATOM 7361 C C . THR B 1 381 ? -9.664 67.312 35.031 1 73.44 381 THR B C 1
ATOM 7363 O O . THR B 1 381 ? -9.93 68.5 35.375 1 73.44 381 THR B O 1
ATOM 7366 N N . PHE B 1 382 ? -8.703 67 34.344 1 74.69 382 PHE B N 1
ATOM 7367 C CA . PHE B 1 382 ? -7.758 68 33.906 1 74.69 382 PHE B CA 1
ATOM 7368 C C . PHE B 1 382 ? -8.445 69.062 33.031 1 74.69 382 PHE B C 1
ATOM 7370 O O . PHE B 1 382 ? -8.242 70.25 33.188 1 74.69 382 PHE B O 1
ATOM 7377 N N . ARG B 1 383 ? -9.211 68.562 32.188 1 73.75 383 ARG B N 1
ATOM 7378 C CA . ARG B 1 383 ? -9.906 69.438 31.281 1 73.75 383 ARG B CA 1
ATOM 7379 C C . ARG B 1 383 ? -10.852 70.375 32.031 1 73.75 383 ARG B C 1
ATOM 7381 O O . ARG B 1 383 ? -10.898 71.625 31.75 1 73.75 383 ARG B O 1
ATOM 7388 N N . MET B 1 384 ? -11.508 69.875 32.938 1 76.19 384 MET B N 1
ATOM 7389 C CA . MET B 1 384 ? -12.5 70.625 33.688 1 76.19 384 MET B CA 1
ATOM 7390 C C . MET B 1 384 ? -11.82 71.75 34.531 1 76.19 384 MET B C 1
ATOM 7392 O O . MET B 1 384 ? -12.211 72.875 34.469 1 76.19 384 MET B O 1
ATOM 7396 N N . TYR B 1 385 ? -10.828 71.375 35.188 1 77.12 385 TYR B N 1
ATOM 7397 C CA . TYR B 1 385 ? -10.172 72.312 36.094 1 77.12 385 TYR B CA 1
ATOM 7398 C C . TYR B 1 385 ? -9.391 73.375 35.344 1 77.12 385 TYR B C 1
ATOM 7400 O O . TYR B 1 385 ? -9.391 74.5 35.719 1 77.12 385 TYR B O 1
ATOM 7408 N N . THR B 1 386 ? -8.828 72.938 34.344 1 77.12 386 THR B N 1
ATOM 7409 C CA . THR B 1 386 ? -8.055 73.875 33.594 1 77.12 386 THR B CA 1
ATOM 7410 C C . THR B 1 386 ? -8.977 74.875 32.844 1 77.12 386 THR B C 1
ATOM 7412 O O . THR B 1 386 ? -8.641 76 32.688 1 77.12 386 THR B O 1
ATOM 7415 N N . GLU B 1 387 ? -10.039 74.375 32.469 1 76.56 387 GLU B N 1
ATOM 7416 C CA . GLU B 1 387 ? -11.023 75.25 31.844 1 76.56 387 GLU B CA 1
ATOM 7417 C C . GLU B 1 387 ? -11.539 76.312 32.812 1 76.56 387 GLU B C 1
ATOM 7419 O O . GLU B 1 387 ? -11.672 77.438 32.438 1 76.56 387 GLU B O 1
ATOM 7424 N N . MET B 1 388 ? -11.805 75.938 34 1 79.25 388 MET B N 1
ATOM 7425 C CA . MET B 1 388 ? -12.32 76.812 35.031 1 79.25 388 MET B CA 1
ATOM 7426 C C . MET B 1 388 ? -11.273 77.875 35.406 1 79.25 388 MET B C 1
ATOM 7428 O O . MET B 1 388 ? -11.602 79.062 35.625 1 79.25 388 MET B O 1
ATOM 7432 N N . LEU B 1 389 ? -10.086 77.5 35.406 1 78.62 389 LEU B N 1
ATOM 7433 C CA . LEU B 1 389 ? -8.992 78.375 35.75 1 78.62 389 LEU B CA 1
ATOM 7434 C C . LEU B 1 389 ? -8.719 79.375 34.625 1 78.62 389 LEU B C 1
ATOM 7436 O O . LEU B 1 389 ? -8.547 80.562 34.844 1 78.62 389 LEU B O 1
ATOM 7440 N N . ALA B 1 390 ? -8.781 78.875 33.469 1 74 390 ALA B N 1
ATOM 7441 C CA . ALA B 1 390 ? -8.523 79.688 32.312 1 74 390 ALA B CA 1
ATOM 7442 C C . ALA B 1 390 ? -9.648 80.688 32.094 1 74 390 ALA B C 1
ATOM 7444 O O . ALA B 1 390 ? -9.406 81.812 31.641 1 74 390 ALA B O 1
ATOM 7445 N N . ALA B 1 391 ? -10.805 80.312 32.531 1 76.69 391 ALA B N 1
ATOM 7446 C CA . ALA B 1 391 ? -11.969 81.188 32.375 1 76.69 391 ALA B CA 1
ATOM 7447 C C . ALA B 1 391 ? -12.055 82.188 33.5 1 76.69 391 ALA B C 1
ATOM 7449 O O . ALA B 1 391 ? -12.93 83.062 33.5 1 76.69 391 ALA B O 1
ATOM 7450 N N . GLY B 1 392 ? -11.203 82.188 34.5 1 73.44 392 GLY B N 1
ATOM 7451 C CA . GLY B 1 392 ? -11.203 83.125 35.594 1 73.44 392 GLY B CA 1
ATOM 7452 C C . GLY B 1 392 ? -12.359 82.875 36.562 1 73.44 392 GLY B C 1
ATOM 7453 O O . GLY B 1 392 ? -12.766 83.812 37.281 1 73.44 392 GLY B O 1
ATOM 7454 N N . MET B 1 393 ? -12.852 81.812 36.531 1 74.56 393 MET B N 1
ATOM 7455 C CA . MET B 1 393 ? -14.078 81.562 37.25 1 74.56 393 MET B C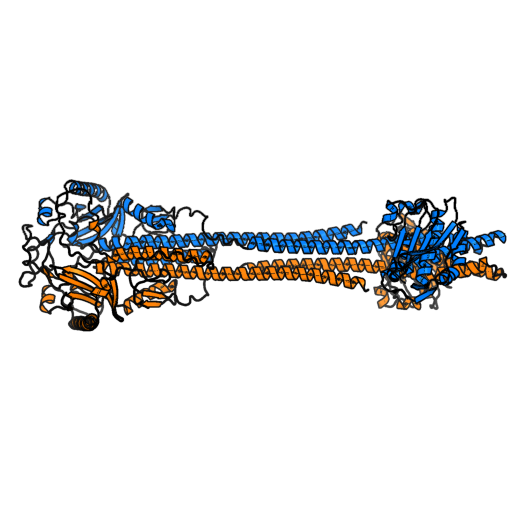A 1
ATOM 7456 C C . MET B 1 393 ? -13.773 81.312 38.75 1 74.56 393 MET B C 1
ATOM 7458 O O . MET B 1 393 ? -14.688 81.125 39.531 1 74.56 393 MET B O 1
ATOM 7462 N N . VAL B 1 394 ? -12.516 81.25 39.031 1 75.56 394 VAL B N 1
ATOM 7463 C CA . VAL B 1 394 ? -12.156 81 40.406 1 75.56 394 VAL B CA 1
ATOM 7464 C C . VAL B 1 394 ? -11.477 82.25 41 1 75.56 394 VAL B C 1
ATOM 7466 O O . VAL B 1 394 ? -10.242 82.312 41.031 1 75.56 394 VAL B O 1
ATOM 7469 N N . PRO B 1 395 ? -12.336 83.125 41.438 1 71.62 395 PRO B N 1
ATOM 7470 C CA . PRO B 1 395 ? -11.773 84.438 41.906 1 71.62 395 PRO B CA 1
ATOM 7471 C C . PRO B 1 395 ? -11.016 84.25 43.25 1 71.62 395 PRO B C 1
ATOM 7473 O O . PRO B 1 395 ? -10.078 85 43.5 1 71.62 395 PRO B O 1
ATOM 7476 N N . ASP B 1 396 ? -11.406 83.375 44.062 1 80.5 396 ASP B N 1
ATOM 7477 C CA . ASP B 1 396 ? -10.82 83.125 45.375 1 80.5 396 ASP B CA 1
ATOM 7478 C C . ASP B 1 396 ? -9.461 82.438 45.25 1 80.5 396 ASP B C 1
ATOM 7480 O O . ASP B 1 396 ? -9.344 81.375 44.625 1 80.5 396 ASP B O 1
ATOM 7484 N N . GLU B 1 397 ? -8.445 83.125 45.719 1 77.94 397 GLU B N 1
ATOM 7485 C CA . GLU B 1 397 ? -7.078 82.625 45.656 1 77.94 397 GLU B CA 1
ATOM 7486 C C . GLU B 1 397 ? -6.957 81.312 46.406 1 77.94 397 GLU B C 1
ATOM 7488 O O . GLU B 1 397 ? -6.223 80.438 45.938 1 77.94 397 GLU B O 1
ATOM 7493 N N . ALA B 1 398 ? -7.684 81.25 47.469 1 81.94 398 ALA B N 1
ATOM 7494 C CA . ALA B 1 398 ? -7.625 80 48.25 1 81.94 398 ALA B CA 1
ATOM 7495 C C . ALA B 1 398 ? -8.203 78.812 47.438 1 81.94 398 ALA B C 1
ATOM 7497 O O . ALA B 1 398 ? -7.656 77.688 47.438 1 81.94 398 ALA B O 1
ATOM 7498 N N . ARG B 1 399 ? -9.156 79.062 46.688 1 83.5 399 ARG B N 1
ATOM 7499 C CA . ARG B 1 399 ? -9.789 78 45.875 1 83.5 399 ARG B CA 1
ATOM 7500 C C . ARG B 1 399 ? -8.914 77.688 44.656 1 83.5 399 ARG B C 1
ATOM 7502 O O . ARG B 1 399 ? -8.852 76.5 44.25 1 83.5 399 ARG B O 1
ATOM 7509 N N . ARG B 1 400 ? -8.336 78.625 44.156 1 81.19 400 ARG B N 1
ATOM 7510 C CA . ARG B 1 400 ? -7.426 78.438 43.031 1 81.19 400 ARG B CA 1
ATOM 7511 C C . ARG B 1 400 ? -6.277 77.5 43.438 1 81.19 400 ARG B C 1
ATOM 7513 O O . ARG B 1 400 ? -5.871 76.625 42.688 1 81.19 400 ARG B O 1
ATOM 7520 N N . GLN B 1 401 ? -5.824 77.812 44.625 1 80.38 401 GLN B N 1
ATOM 7521 C CA . GLN B 1 401 ? -4.734 77 45.125 1 80.38 401 GLN B CA 1
ATOM 7522 C C . GLN B 1 401 ? -5.191 75.562 45.344 1 80.38 401 GLN B C 1
ATOM 7524 O O . GLN B 1 401 ? -4.438 74.625 45.062 1 80.38 401 GLN B O 1
ATOM 7529 N N . GLU B 1 402 ? -6.332 75.438 45.719 1 82.06 402 GLU B N 1
ATOM 7530 C CA . GLU B 1 402 ? -6.898 74.062 45.875 1 82.06 402 GLU B CA 1
ATOM 7531 C C . GLU B 1 402 ? -6.984 73.375 44.531 1 82.06 402 GLU B C 1
ATOM 7533 O O . GLU B 1 402 ? -6.699 72.125 44.438 1 82.06 402 GLU B O 1
ATOM 7538 N N . TYR B 1 403 ? -7.348 74.062 43.562 1 79.62 403 TYR B N 1
ATOM 7539 C CA . TYR B 1 403 ? -7.457 73.5 42.25 1 79.62 403 TYR B CA 1
ATOM 7540 C C . TYR B 1 403 ? -6.086 73.125 41.688 1 79.62 403 TYR B C 1
ATOM 7542 O O . TYR B 1 403 ? -5.938 72.062 41.031 1 79.62 403 TYR B O 1
ATOM 7550 N N . PHE B 1 404 ? -5.156 73.938 42 1 78.69 404 PHE B N 1
ATOM 7551 C CA . PHE B 1 404 ? -3.795 73.625 41.594 1 78.69 404 PHE B CA 1
ATOM 7552 C C . PHE B 1 404 ? -3.314 72.312 42.25 1 78.69 404 PHE B C 1
ATOM 7554 O O . PHE B 1 404 ? -2.676 71.5 41.594 1 78.69 404 PHE B O 1
ATOM 7561 N N . ASP B 1 405 ? -3.705 72.188 43.406 1 77.12 405 ASP B N 1
ATOM 7562 C CA . ASP B 1 405 ? -3.287 71 44.156 1 77.12 405 ASP B CA 1
ATOM 7563 C C . ASP B 1 405 ? -3.943 69.75 43.562 1 77.12 405 ASP B C 1
ATOM 7565 O O . ASP B 1 405 ? -3.301 68.688 43.469 1 77.12 405 ASP B O 1
ATOM 7569 N N . ILE B 1 406 ? -5.113 69.875 43.25 1 79.19 406 ILE B N 1
ATOM 7570 C CA . ILE B 1 406 ? -5.852 68.75 42.688 1 79.19 406 ILE B CA 1
ATOM 7571 C C . ILE B 1 406 ? -5.266 68.375 41.312 1 79.19 406 ILE B C 1
ATOM 7573 O O . ILE B 1 406 ? -5.031 67.188 41.031 1 79.19 406 ILE B O 1
ATOM 7577 N N . LEU B 1 407 ? -5.035 69.375 40.562 1 79.81 407 LEU B N 1
ATOM 7578 C CA . LEU B 1 407 ? -4.48 69.125 39.219 1 79.81 407 LEU B CA 1
ATOM 7579 C C . LEU B 1 407 ? -3.086 68.5 39.312 1 79.81 407 LEU B C 1
ATOM 7581 O O . LEU B 1 407 ? -2.74 67.625 38.531 1 79.81 407 LEU B O 1
ATOM 7585 N N . HIS B 1 408 ? -2.363 69 40.188 1 76.5 408 HIS B N 1
ATOM 7586 C CA . HIS B 1 408 ? -1.02 68.5 40.375 1 76.5 408 HIS B CA 1
ATOM 7587 C C . HIS B 1 408 ? -1.067 67 40.812 1 76.5 408 HIS B C 1
ATOM 7589 O O . HIS B 1 408 ? -0.313 66.188 40.312 1 76.5 408 HIS B O 1
ATOM 7595 N N . ARG B 1 409 ? -1.929 66.75 41.656 1 76.12 409 ARG B N 1
ATOM 7596 C CA . ARG B 1 409 ? -2.084 65.375 42.125 1 76.12 409 ARG B CA 1
ATOM 7597 C C . ARG B 1 409 ? -2.518 64.438 41 1 76.12 409 ARG B C 1
ATOM 7599 O O . ARG B 1 409 ? -2.027 63.312 40.875 1 76.12 409 ARG B O 1
ATOM 7606 N N . GLU B 1 410 ? -3.396 64.938 40.25 1 77 410 GLU B N 1
ATOM 7607 C CA . GLU B 1 410 ? -3.891 64.125 39.156 1 77 410 GLU B CA 1
ATOM 7608 C C . GLU B 1 410 ? -2.814 63.938 38.062 1 77 410 GLU B C 1
ATOM 7610 O O . GLU B 1 410 ? -2.742 62.875 37.438 1 77 410 GLU B O 1
ATOM 7615 N N . ALA B 1 411 ? -2.107 64.938 37.844 1 76.5 411 ALA B N 1
ATOM 7616 C CA . ALA B 1 411 ? -1.009 64.812 36.875 1 76.5 411 ALA B CA 1
ATOM 7617 C C . ALA B 1 411 ? 0.03 63.812 37.312 1 76.5 411 ALA B C 1
ATOM 7619 O O . ALA B 1 411 ? 0.576 63.062 36.5 1 76.5 411 ALA B O 1
ATOM 7620 N N . GLU B 1 412 ? 0.294 63.781 38.562 1 76.12 412 GLU B N 1
ATOM 7621 C CA . GLU B 1 412 ? 1.242 62.812 39.094 1 76.12 412 GLU B CA 1
ATOM 7622 C C . GLU B 1 412 ? 0.716 61.375 38.969 1 76.12 412 GLU B C 1
ATOM 7624 O O . GLU B 1 412 ? 1.468 60.469 38.625 1 76.12 412 GLU B O 1
ATOM 7629 N N . ARG B 1 413 ? -0.483 61.344 39.25 1 75.38 413 ARG B N 1
ATOM 7630 C CA . ARG B 1 413 ? -1.121 60.031 39.125 1 75.38 413 ARG B CA 1
ATOM 7631 C C . ARG B 1 413 ? -1.066 59.5 37.688 1 75.38 413 ARG B C 1
ATOM 7633 O O . ARG B 1 413 ? -0.708 58.344 37.469 1 75.38 413 ARG B O 1
ATOM 7640 N N . LEU B 1 414 ? -1.419 60.25 36.781 1 76.38 414 LEU B N 1
ATOM 7641 C CA . LEU B 1 414 ? -1.426 59.875 35.375 1 76.38 414 LEU B CA 1
ATOM 7642 C C . LEU B 1 414 ? -0.014 59.562 34.875 1 76.38 414 LEU B C 1
ATOM 7644 O O . LEU B 1 414 ? 0.183 58.656 34.062 1 76.38 414 LEU B O 1
ATOM 7648 N N . SER B 1 415 ? 0.881 60.469 35.312 1 76.38 415 SER B N 1
ATOM 7649 C CA . SER B 1 415 ? 2.275 60.219 34.938 1 76.38 415 SER B CA 1
ATOM 7650 C C . SER B 1 415 ? 2.75 58.844 35.375 1 76.38 415 SER B C 1
ATOM 7652 O O . SER B 1 415 ? 3.443 58.156 34.656 1 76.38 415 SER B O 1
ATOM 7654 N N . HIS B 1 416 ? 2.332 58.531 36.531 1 79.12 416 HIS B N 1
ATOM 7655 C CA . HIS B 1 416 ? 2.709 57.25 37.062 1 79.12 416 HIS B CA 1
ATOM 7656 C C . HIS B 1 416 ? 2.068 56.094 36.281 1 79.12 416 HIS B C 1
ATOM 7658 O O . HIS B 1 416 ? 2.703 55.094 36.031 1 79.12 416 HIS B O 1
ATOM 7664 N N . LEU B 1 417 ? 0.887 56.188 35.938 1 76.81 417 LEU B N 1
ATOM 7665 C CA . LEU B 1 417 ? 0.172 55.188 35.156 1 76.81 417 LEU B CA 1
ATOM 7666 C C . LEU B 1 417 ? 0.844 55 33.781 1 76.81 417 LEU B C 1
ATOM 7668 O O . LEU B 1 417 ? 1.066 53.875 33.375 1 76.81 417 LEU B O 1
ATOM 7672 N N . VAL B 1 418 ? 1.117 56.031 33.125 1 75.38 418 VAL B N 1
ATOM 7673 C CA . VAL B 1 418 ? 1.741 55.969 31.828 1 75.38 418 VAL B CA 1
ATOM 7674 C C . VAL B 1 418 ? 3.125 55.344 31.938 1 75.38 418 VAL B C 1
ATOM 7676 O O . VAL B 1 418 ? 3.527 54.562 31.062 1 75.38 418 VAL B O 1
ATOM 7679 N N . GLU B 1 419 ? 3.826 55.719 33 1 78.5 419 GLU B N 1
ATOM 7680 C CA . GLU B 1 419 ? 5.145 55.156 33.219 1 78.5 419 GLU B CA 1
ATOM 7681 C C . GLU B 1 419 ? 5.055 53.625 33.375 1 78.5 419 GLU B C 1
ATOM 7683 O O . GLU B 1 419 ? 5.91 52.906 32.906 1 78.5 419 GLU B O 1
ATOM 7688 N N . ASN B 1 420 ? 4.047 53.219 34.094 1 80.69 420 ASN B N 1
ATOM 7689 C CA . ASN B 1 420 ? 3.844 51.781 34.281 1 80.69 420 ASN B CA 1
ATOM 7690 C C . ASN B 1 420 ? 3.52 51.062 32.969 1 80.69 420 ASN B C 1
ATOM 7692 O O . ASN B 1 420 ? 4.031 49.969 32.719 1 80.69 420 ASN B O 1
ATOM 7696 N N . VAL B 1 421 ? 2.711 51.625 32.219 1 76.44 421 VAL B N 1
ATOM 7697 C CA . VAL B 1 421 ? 2.307 51.031 30.953 1 76.44 421 VAL B CA 1
ATOM 7698 C C . VAL B 1 421 ? 3.512 50.938 30.031 1 76.44 421 VAL B C 1
ATOM 7700 O O . VAL B 1 421 ? 3.713 49.906 29.359 1 76.44 421 VAL B O 1
ATOM 7703 N N . LEU B 1 422 ? 4.301 52 29.984 1 73 422 LEU B N 1
ATOM 7704 C CA . LEU B 1 422 ? 5.496 52.031 29.141 1 73 422 LEU B CA 1
ATOM 7705 C C . LEU B 1 422 ? 6.508 50.969 29.609 1 73 422 LEU B C 1
ATOM 7707 O O . LEU B 1 422 ? 7.121 50.281 28.781 1 73 422 LEU B O 1
ATOM 7711 N N . ALA B 1 423 ? 6.652 50.969 30.859 1 78.5 423 ALA B N 1
ATOM 7712 C CA . ALA B 1 423 ? 7.594 50 31.406 1 78.5 423 ALA B CA 1
ATOM 7713 C C . ALA B 1 423 ? 7.164 48.594 31.062 1 78.5 423 ALA B C 1
ATOM 7715 O O . ALA B 1 423 ? 7.996 47.75 30.703 1 78.5 423 ALA B O 1
ATOM 7716 N N . TYR B 1 424 ? 5.922 48.344 31.125 1 77.81 424 TYR B N 1
ATOM 7717 C CA . TYR B 1 424 ? 5.383 47 30.828 1 77.81 424 TYR B CA 1
ATOM 7718 C C . TYR B 1 424 ? 5.582 46.656 29.359 1 77.81 424 TYR B C 1
ATOM 7720 O O . TYR B 1 424 ? 5.996 45.562 29.031 1 77.81 424 TYR B O 1
ATOM 7728 N N . ALA B 1 425 ? 5.242 47.562 28.531 1 69.94 425 ALA B N 1
ATOM 7729 C CA . ALA B 1 425 ? 5.383 47.375 27.094 1 69.94 425 ALA B CA 1
ATOM 7730 C C . ALA B 1 425 ? 6.84 47.125 26.703 1 69.94 425 ALA B C 1
ATOM 7732 O O . ALA B 1 425 ? 7.125 46.281 25.844 1 69.94 425 ALA B O 1
ATOM 7733 N N . ARG B 1 426 ? 7.719 47.844 27.375 1 72.38 426 ARG B N 1
ATOM 7734 C CA . ARG B 1 426 ? 9.141 47.688 27.094 1 72.38 426 ARG B CA 1
ATOM 7735 C C . ARG B 1 426 ? 9.641 46.312 27.516 1 72.38 426 ARG B C 1
ATOM 7737 O O . ARG B 1 426 ? 10.422 45.688 26.797 1 72.38 426 ARG B O 1
ATOM 7744 N N . ILE B 1 427 ? 9.172 45.875 28.578 1 74.44 427 ILE B N 1
ATOM 7745 C CA . ILE B 1 427 ? 9.586 44.594 29.094 1 74.44 427 ILE B CA 1
ATOM 7746 C C . ILE B 1 427 ? 9.008 43.469 28.219 1 74.44 427 ILE B C 1
ATOM 7748 O O . ILE B 1 427 ? 9.688 42.469 27.953 1 74.44 427 ILE B O 1
ATOM 7752 N N . GLU B 1 428 ? 7.863 43.656 27.781 1 69.38 428 GLU B N 1
ATOM 7753 C CA . GLU B 1 428 ? 7.203 42.656 26.938 1 69.38 428 GLU B CA 1
ATOM 7754 C C . GLU B 1 428 ? 7.938 42.5 25.609 1 69.38 428 GLU B C 1
ATOM 7756 O O . GLU B 1 428 ? 7.984 41.375 25.047 1 69.38 428 GLU B O 1
ATOM 7761 N N . ARG B 1 429 ? 8.469 43.594 25.188 1 62.72 429 ARG B N 1
ATOM 7762 C CA . ARG B 1 429 ? 9.203 43.562 23.922 1 62.72 429 ARG B CA 1
ATOM 7763 C C . ARG B 1 429 ? 10.633 43.094 24.125 1 62.72 429 ARG B C 1
ATOM 7765 O O . ARG B 1 429 ? 11.367 42.875 23.156 1 62.72 429 ARG B O 1
ATOM 7772 N N . GLY B 1 430 ? 10.992 42.781 25.359 1 64.31 430 GLY B N 1
ATOM 7773 C CA . GLY B 1 430 ? 12.336 42.312 25.656 1 64.31 430 GLY B CA 1
ATOM 7774 C C . GLY B 1 430 ? 13.383 43.406 25.547 1 64.31 430 GLY B C 1
ATOM 7775 O O . GLY B 1 430 ? 14.562 43.125 25.344 1 64.31 430 GLY B O 1
ATOM 7776 N N . ARG B 1 431 ? 13.094 44.688 25.453 1 58.38 431 ARG B N 1
ATOM 7777 C CA . ARG B 1 431 ? 13.984 45.812 25.125 1 58.38 431 ARG B CA 1
ATOM 7778 C C . ARG B 1 431 ? 14.492 46.469 26.406 1 58.38 431 ARG B C 1
ATOM 7780 O O . ARG B 1 431 ? 15.039 47.594 26.344 1 58.38 431 ARG B O 1
ATOM 7787 N N . ALA B 1 432 ? 14.297 45.938 27.516 1 64.38 432 ALA B N 1
ATOM 7788 C CA . ALA B 1 432 ? 14.773 46.688 28.688 1 64.38 432 ALA B CA 1
ATOM 7789 C C . ALA B 1 432 ? 15.453 45.781 29.688 1 64.38 432 ALA B C 1
ATOM 7791 O O . ALA B 1 432 ? 14.852 45.375 30.688 1 64.38 432 ALA B O 1
ATOM 7792 N N . PRO B 1 433 ? 16.766 45.438 29.219 1 74.38 433 PRO B N 1
ATOM 7793 C CA . PRO B 1 433 ? 17.453 44.656 30.234 1 74.38 433 PRO B CA 1
ATOM 7794 C C . PRO B 1 433 ? 17.75 45.438 31.5 1 74.38 433 PRO B C 1
ATOM 7796 O O . PRO B 1 433 ? 18.047 46.656 31.438 1 74.38 433 PRO B O 1
ATOM 7799 N N . ALA B 1 434 ? 17.516 44.844 32.688 1 81.44 434 ALA B N 1
ATOM 7800 C CA . ALA B 1 434 ? 17.797 45.5 33.969 1 81.44 434 ALA B CA 1
ATOM 7801 C C . ALA B 1 434 ? 19.297 45.75 34.125 1 81.44 434 ALA B C 1
ATOM 7803 O O . ALA B 1 434 ? 20.109 44.906 33.719 1 81.44 434 ALA B O 1
ATOM 7804 N N . ARG B 1 435 ? 19.672 46.969 34.469 1 87.25 435 ARG B N 1
ATOM 7805 C CA . ARG B 1 435 ? 21.047 47.281 34.781 1 87.25 435 ARG B CA 1
ATOM 7806 C C . ARG B 1 435 ? 21.359 46.969 36.25 1 87.25 435 ARG B C 1
ATOM 7808 O O . ARG B 1 435 ? 21.141 47.844 37.125 1 87.25 435 ARG B O 1
ATOM 7815 N N . LEU B 1 436 ? 22.078 45.844 36.562 1 91.12 436 LEU B N 1
ATOM 7816 C CA . LEU B 1 436 ? 22.344 45.406 37.906 1 91.12 436 LEU B CA 1
ATOM 7817 C C . LEU B 1 436 ? 23.625 46.062 38.438 1 91.12 436 LEU B C 1
ATOM 7819 O O . LEU B 1 436 ? 24.672 46 37.812 1 91.12 436 LEU B O 1
ATOM 7823 N N . GLU B 1 437 ? 23.547 46.812 39.438 1 92.44 437 GLU B N 1
ATOM 7824 C CA . GLU B 1 437 ? 24.688 47.406 40.094 1 92.44 437 GLU B CA 1
ATOM 7825 C C . GLU B 1 437 ? 24.562 47.281 41.625 1 92.44 437 GLU B C 1
ATOM 7827 O O . GLU B 1 437 ? 23.453 47.094 42.125 1 92.44 437 GLU B O 1
ATOM 7832 N N . PRO B 1 438 ? 25.734 47.25 42.344 1 93.56 438 PRO B N 1
ATOM 7833 C CA . PRO B 1 438 ? 25.656 47.219 43.812 1 93.56 438 PRO B CA 1
ATOM 7834 C C . PRO B 1 438 ? 25.062 48.5 44.406 1 93.56 438 PRO B C 1
ATOM 7836 O O . PRO B 1 438 ? 25.531 49.594 44.062 1 93.56 438 PRO B O 1
ATOM 7839 N N . VAL B 1 439 ? 24.047 48.344 45.125 1 93.31 439 VAL B N 1
ATOM 7840 C CA . VAL B 1 439 ? 23.359 49.5 45.656 1 93.31 439 VAL B CA 1
ATOM 7841 C C . VAL B 1 439 ? 23.109 49.281 47.156 1 93.31 439 VAL B C 1
ATOM 7843 O O . VAL B 1 439 ? 22.766 48.188 47.594 1 93.31 439 VAL B O 1
ATOM 7846 N N . ASP B 1 440 ? 23.391 50.375 47.906 1 93.62 440 ASP B N 1
ATOM 7847 C CA . ASP B 1 440 ? 23.031 50.375 49.312 1 93.62 440 ASP B CA 1
ATOM 7848 C C . ASP B 1 440 ? 21.516 50.562 49.5 1 93.62 440 ASP B C 1
ATOM 7850 O O . ASP B 1 440 ? 20.953 51.562 49.062 1 93.62 440 ASP B O 1
ATOM 7854 N N . VAL B 1 441 ? 20.891 49.594 50.25 1 93.75 441 VAL B N 1
ATOM 7855 C CA . VAL B 1 441 ? 19.438 49.562 50.344 1 93.75 441 VAL B CA 1
ATOM 7856 C C . VAL B 1 441 ? 18.922 50.781 51.094 1 93.75 441 VAL B C 1
ATOM 7858 O O . VAL B 1 441 ? 17.922 51.406 50.719 1 93.75 441 VAL B O 1
ATOM 7861 N N . ARG B 1 442 ? 19.594 51.156 52.156 1 93.75 442 ARG B N 1
ATOM 7862 C CA . ARG B 1 442 ? 19.156 52.281 52.969 1 93.75 442 ARG B CA 1
ATOM 7863 C C . ARG B 1 442 ? 19.219 53.562 52.156 1 93.75 442 ARG B C 1
ATOM 7865 O O . ARG B 1 442 ? 18.297 54.406 52.219 1 93.75 442 ARG B O 1
ATOM 7872 N N . SER B 1 443 ? 20.25 53.719 51.406 1 93.75 443 SER B N 1
ATOM 7873 C CA . SER B 1 443 ? 20.406 54.906 50.562 1 93.75 443 SER B CA 1
ATOM 7874 C C . SER B 1 443 ? 19.344 54.969 49.469 1 93.75 443 SER B C 1
ATOM 7876 O O . SER B 1 443 ? 18.797 56.031 49.188 1 93.75 443 SER B O 1
ATOM 7878 N N . MET B 1 444 ? 19.109 53.844 48.969 1 93.19 444 MET B N 1
ATOM 7879 C CA . MET B 1 444 ? 18.141 53.75 47.906 1 93.19 444 MET B CA 1
ATOM 7880 C C . MET B 1 444 ? 16.734 54.094 48.406 1 93.19 444 MET B C 1
ATOM 7882 O O . MET B 1 444 ? 16.031 54.906 47.812 1 93.19 444 MET B O 1
ATOM 7886 N N . VAL B 1 445 ? 16.312 53.5 49.469 1 94.31 445 VAL B N 1
ATOM 7887 C CA . VAL B 1 445 ? 14.992 53.75 50.031 1 94.31 445 VAL B CA 1
ATOM 7888 C C . VAL B 1 445 ? 14.914 55.156 50.562 1 94.31 445 VAL B C 1
ATOM 7890 O O . VAL B 1 445 ? 13.867 55.812 50.469 1 94.31 445 VAL B O 1
ATOM 7893 N N . GLY B 1 446 ? 16.016 55.625 51.125 1 92.81 446 GLY B N 1
ATOM 7894 C CA . GLY B 1 446 ? 16.078 56.969 51.688 1 92.81 446 GLY B CA 1
ATOM 7895 C C . GLY B 1 446 ? 15.781 58.031 50.656 1 92.81 446 GLY B C 1
ATOM 7896 O O . GLY B 1 446 ? 15.094 59.031 50.938 1 92.81 446 GLY B O 1
ATOM 7897 N N . ARG B 1 447 ? 16.219 57.812 49.5 1 91.38 447 ARG B N 1
ATOM 7898 C CA . ARG B 1 447 ? 16.016 58.781 48.438 1 91.38 447 ARG B CA 1
ATOM 7899 C C . ARG B 1 447 ? 14.539 58.844 48.031 1 91.38 447 ARG B C 1
ATOM 7901 O O . ARG B 1 447 ? 14.07 59.906 47.562 1 91.38 447 ARG B O 1
ATOM 7908 N N . MET B 1 448 ? 13.852 57.75 48.312 1 91.81 448 MET B N 1
ATOM 7909 C CA . MET B 1 448 ? 12.453 57.656 47.906 1 91.81 448 MET B CA 1
ATOM 7910 C C . MET B 1 448 ? 11.516 57.969 49.062 1 91.81 448 MET B C 1
ATOM 7912 O O . MET B 1 448 ? 10.32 58.188 48.875 1 91.81 448 MET B O 1
ATOM 7916 N N . GLU B 1 449 ? 11.992 58.031 50.188 1 94.06 449 GLU B N 1
ATOM 7917 C CA . GLU B 1 449 ? 11.172 58.094 51.406 1 94.06 449 GLU B CA 1
ATOM 7918 C C . GLU B 1 449 ? 10.211 59.281 51.344 1 94.06 449 GLU B C 1
ATOM 7920 O O . GLU B 1 449 ? 9.031 59.156 51.688 1 94.06 449 GLU B O 1
ATOM 7925 N N . GLU B 1 450 ? 10.734 60.406 50.938 1 90.69 450 GLU B N 1
ATOM 7926 C CA . GLU B 1 450 ? 9.898 61.594 50.875 1 90.69 450 GLU B CA 1
ATOM 7927 C C . GLU B 1 450 ? 8.758 61.406 49.875 1 90.69 450 GLU B C 1
ATOM 7929 O O . GLU B 1 450 ? 7.609 61.75 50.188 1 90.69 450 GLU B O 1
ATOM 7934 N N . ARG B 1 451 ? 9.156 60.906 48.812 1 87.06 451 ARG B N 1
ATOM 7935 C CA . ARG B 1 451 ? 8.164 60.719 47.75 1 87.06 451 ARG B CA 1
ATOM 7936 C C . ARG B 1 451 ? 7.121 59.688 48.188 1 87.06 451 ARG B C 1
ATOM 7938 O O . ARG B 1 451 ? 5.926 59.875 47.938 1 87.06 451 ARG B O 1
ATOM 7945 N N . LEU B 1 452 ? 7.52 58.656 48.75 1 93.62 452 LEU B N 1
ATOM 7946 C CA . LEU B 1 452 ? 6.625 57.594 49.25 1 93.62 452 LEU B CA 1
ATOM 7947 C C . LEU B 1 452 ? 5.723 58.125 50.344 1 93.62 452 LEU B C 1
ATOM 7949 O O . LEU B 1 452 ? 4.531 57.812 50.375 1 93.62 452 LEU B O 1
ATOM 7953 N N . ALA B 1 453 ? 6.344 58.875 51.188 1 93.81 453 ALA B N 1
ATOM 7954 C CA . ALA B 1 453 ? 5.59 59.438 52.312 1 93.81 453 ALA B CA 1
ATOM 7955 C C . ALA B 1 453 ? 4.508 60.406 51.812 1 93.81 453 ALA B C 1
ATOM 7957 O O . ALA B 1 453 ? 3.4 60.438 52.344 1 93.81 453 ALA B O 1
ATOM 7958 N N . GLN B 1 454 ? 4.906 61.094 50.844 1 87 454 GLN B N 1
ATOM 7959 C CA . GLN B 1 454 ? 3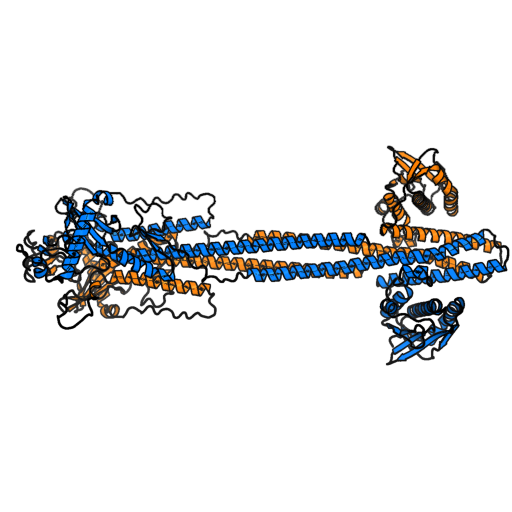.943 62.031 50.281 1 87 454 GLN B CA 1
ATOM 7960 C C . GLN B 1 454 ? 2.76 61.281 49.656 1 87 454 GLN B C 1
ATOM 7962 O O . GLN B 1 454 ? 1.608 61.688 49.844 1 87 454 GLN B O 1
ATOM 7967 N N . ARG B 1 455 ? 3.088 60.281 48.969 1 87.75 455 ARG B N 1
ATOM 7968 C CA . ARG B 1 455 ? 2.025 59.469 48.375 1 87.75 455 ARG B CA 1
ATOM 7969 C C . ARG B 1 455 ? 1.12 58.875 49.438 1 87.75 455 ARG B C 1
ATOM 7971 O O . ARG B 1 455 ? -0.103 58.844 49.281 1 87.75 455 ARG B O 1
ATOM 7978 N N . ALA B 1 456 ? 1.653 58.375 50.438 1 92.19 456 ALA B N 1
ATOM 7979 C CA . ALA B 1 456 ? 0.89 57.781 51.531 1 92.19 456 ALA B CA 1
ATOM 7980 C C . ALA B 1 456 ? 0.02 58.844 52.219 1 92.19 456 ALA B C 1
ATOM 7982 O O . ALA B 1 456 ? -1.146 58.594 52.531 1 92.19 456 ALA B O 1
ATOM 7983 N N . ALA B 1 457 ? 0.606 60 52.312 1 89.75 457 ALA B N 1
ATOM 7984 C CA . ALA B 1 457 ? -0.091 61.094 52.969 1 89.75 457 ALA B CA 1
ATOM 7985 C C . ALA B 1 457 ? -1.318 61.531 52.188 1 89.75 457 ALA B C 1
ATOM 7987 O O . ALA B 1 457 ? -2.336 61.906 52.75 1 89.75 457 ALA B O 1
ATOM 7988 N N . GLN B 1 458 ? -1.187 61.469 50.969 1 82.31 458 GLN B N 1
ATOM 7989 C CA . GLN B 1 458 ? -2.297 61.844 50.094 1 82.31 458 GLN B CA 1
ATOM 7990 C C . GLN B 1 458 ? -3.502 60.938 50.344 1 82.31 458 GLN B C 1
ATOM 7992 O O . GLN B 1 458 ? -4.645 61.344 50.094 1 82.31 458 GLN B O 1
ATOM 7997 N N . ALA B 1 459 ? -3.27 59.812 50.75 1 86.12 459 ALA B N 1
ATOM 7998 C CA . ALA B 1 459 ? -4.348 58.844 51.031 1 86.12 459 ALA B CA 1
ATOM 7999 C C . ALA B 1 459 ? -4.633 58.781 52.531 1 86.12 459 ALA B C 1
ATOM 8001 O O . ALA B 1 459 ? -5.293 57.844 53 1 86.12 459 ALA B O 1
ATOM 8002 N N . ASP B 1 460 ? -4.02 59.719 53.25 1 90.94 460 ASP B N 1
ATOM 8003 C CA . ASP B 1 460 ? -4.18 59.781 54.688 1 90.94 460 ASP B CA 1
ATOM 8004 C C . ASP B 1 460 ? -3.557 58.594 55.375 1 90.94 460 ASP B C 1
ATOM 8006 O O . ASP B 1 460 ? -4.137 58.031 56.312 1 90.94 460 ASP B O 1
ATOM 8010 N N . MET B 1 461 ? -2.508 58.156 54.844 1 94.69 461 MET B N 1
ATOM 8011 C CA . MET B 1 461 ? -1.746 57.062 55.406 1 94.69 461 MET B CA 1
ATOM 8012 C C . MET B 1 461 ? -0.385 57.531 55.906 1 94.69 461 MET B C 1
ATOM 8014 O O . MET B 1 461 ? 0.04 58.656 55.594 1 94.69 461 MET B O 1
ATOM 8018 N N . GLU B 1 462 ? 0.235 56.688 56.781 1 96 462 GLU B N 1
ATOM 8019 C CA . GLU B 1 462 ? 1.548 57.031 57.344 1 96 462 GLU B CA 1
ATOM 8020 C C . GLU B 1 462 ? 2.596 56 56.906 1 96 462 GLU B C 1
ATOM 8022 O O . GLU B 1 462 ? 2.375 54.781 57 1 96 462 GLU B O 1
ATOM 8027 N N . LEU B 1 463 ? 3.678 56.5 56.375 1 96.69 463 LEU B N 1
ATOM 8028 C CA . LEU B 1 463 ? 4.762 55.625 55.938 1 96.69 463 LEU B CA 1
ATOM 8029 C C . LEU B 1 463 ? 5.75 55.375 57.062 1 96.69 463 LEU B C 1
ATOM 8031 O O . LEU B 1 463 ? 6.227 56.312 57.719 1 96.69 463 LEU B O 1
ATOM 8035 N N . CYS B 1 464 ? 6.016 54.156 57.406 1 96.62 464 CYS B N 1
ATOM 8036 C CA . CYS B 1 464 ? 7.016 53.75 58.375 1 96.62 464 CYS B CA 1
ATOM 8037 C C . CYS B 1 464 ? 8.156 52.969 57.719 1 96.62 464 CYS B C 1
ATOM 8039 O O . CYS B 1 464 ? 7.957 51.875 57.219 1 96.62 464 CYS B O 1
ATOM 8041 N N . VAL B 1 465 ? 9.32 53.562 57.719 1 96.19 465 VAL B N 1
ATOM 8042 C CA . VAL B 1 465 ? 10.461 52.969 57.062 1 96.19 465 VAL B CA 1
ATOM 8043 C C . VAL B 1 465 ? 11.445 52.438 58.094 1 96.19 465 VAL B C 1
ATOM 8045 O O . VAL B 1 465 ? 11.938 53.188 58.938 1 96.19 465 VAL B O 1
ATOM 8048 N N . ASP B 1 466 ? 11.633 51.156 58.156 1 94 466 ASP B N 1
ATOM 8049 C CA . ASP B 1 466 ? 12.594 50.5 59.031 1 94 466 ASP B CA 1
ATOM 8050 C C . ASP B 1 466 ? 13.602 49.688 58.219 1 94 466 ASP B C 1
ATOM 8052 O O . ASP B 1 466 ? 13.438 48.469 58.094 1 94 466 ASP B O 1
ATOM 8056 N N . VAL B 1 467 ? 14.578 50.312 57.688 1 93.31 467 VAL B N 1
ATOM 8057 C CA . VAL B 1 467 ? 15.617 49.688 56.875 1 93.31 467 VAL B CA 1
ATOM 8058 C C . VAL B 1 467 ? 16.984 49.844 57.531 1 93.31 467 VAL B C 1
ATOM 8060 O O . VAL B 1 467 ? 17.406 51 57.781 1 93.31 467 VAL B O 1
ATOM 8063 N N . PRO B 1 468 ? 17.625 48.812 57.875 1 90.31 468 PRO B N 1
ATOM 8064 C CA . PRO B 1 468 ? 18.922 48.906 58.531 1 90.31 468 PRO B CA 1
ATOM 8065 C C . PRO B 1 468 ? 20.016 49.375 57.562 1 90.31 468 PRO B C 1
ATOM 8067 O O . PRO B 1 468 ? 19.891 49.25 56.344 1 90.31 468 PRO B O 1
ATOM 8070 N N . ALA B 1 469 ? 21.078 50 58.125 1 89 469 ALA B N 1
ATOM 8071 C CA . ALA B 1 469 ? 22.234 50.406 57.344 1 89 469 ALA B CA 1
ATOM 8072 C C . ALA B 1 469 ? 23.156 49.219 57.062 1 89 469 ALA B C 1
ATOM 8074 O O . ALA B 1 469 ? 23.094 48.188 57.75 1 89 469 ALA B O 1
ATOM 8075 N N . GLY B 1 470 ? 23.906 49.25 55.969 1 87.44 470 GLY B N 1
ATOM 8076 C CA . GLY B 1 470 ? 24.984 48.312 55.75 1 87.44 470 GLY B CA 1
ATOM 8077 C C . GLY B 1 470 ? 24.562 47.125 54.875 1 87.44 470 GLY B C 1
ATOM 8078 O O . GLY B 1 470 ? 25.25 46.094 54.844 1 87.44 470 GLY B O 1
ATOM 8079 N N . VAL B 1 471 ? 23.422 47.188 54.281 1 89.62 471 VAL B N 1
ATOM 8080 C CA . VAL B 1 471 ? 22.969 46.094 53.406 1 89.62 471 VAL B CA 1
ATOM 8081 C C . VAL B 1 471 ? 23.172 46.5 51.969 1 89.62 471 VAL B C 1
ATOM 8083 O O . VAL B 1 471 ? 22.641 47.5 51.5 1 89.62 471 VAL B O 1
ATOM 8086 N N . THR B 1 472 ? 24 45.75 51.281 1 91.81 472 THR B N 1
ATOM 8087 C CA . THR B 1 472 ? 24.234 46 49.844 1 91.81 472 THR B CA 1
ATOM 8088 C C . THR B 1 472 ? 23.688 44.844 49 1 91.81 472 THR B C 1
ATOM 8090 O O . THR B 1 472 ? 23.844 43.688 49.375 1 91.81 472 THR B O 1
ATOM 8093 N N . VAL B 1 473 ? 22.984 45.156 47.938 1 92.44 473 VAL B N 1
ATOM 8094 C CA . VAL B 1 473 ? 22.422 44.156 47.062 1 92.44 473 VAL B CA 1
ATOM 8095 C C . VAL B 1 473 ? 22.766 44.5 45.594 1 92.44 473 VAL B C 1
ATOM 8097 O O . VAL B 1 473 ? 23.094 45.656 45.281 1 92.44 473 VAL B O 1
ATOM 8100 N N . LEU B 1 474 ? 22.781 43.5 44.781 1 92.06 474 LEU B N 1
ATOM 8101 C CA . LEU B 1 474 ? 22.938 43.688 43.344 1 92.06 474 LEU B CA 1
ATOM 8102 C C . LEU B 1 474 ? 21.578 43.844 42.656 1 92.06 474 LEU B C 1
ATOM 8104 O O . LEU B 1 474 ? 20.797 42.906 42.594 1 92.06 474 LEU B O 1
ATOM 8108 N N . THR B 1 475 ? 21.234 45.062 42.219 1 93.56 475 THR B N 1
ATOM 8109 C CA . THR B 1 475 ? 19.922 45.281 41.625 1 93.56 475 THR B CA 1
ATOM 8110 C C . THR B 1 475 ? 19.938 46.5 40.75 1 93.56 475 THR B C 1
ATOM 8112 O O . THR B 1 475 ? 21 47.094 40.5 1 93.56 475 THR B O 1
ATOM 8115 N N . ASP B 1 476 ? 18.906 46.75 40.031 1 93.56 476 ASP B N 1
ATOM 8116 C CA . ASP B 1 476 ? 18.656 47.969 39.281 1 93.56 476 ASP B CA 1
ATOM 8117 C C . ASP B 1 476 ? 17.859 48.969 40.125 1 93.56 476 ASP B C 1
ATOM 8119 O O . ASP B 1 476 ? 16.656 48.781 40.344 1 93.56 476 ASP B O 1
ATOM 8123 N N . PRO B 1 477 ? 18.438 50.062 40.594 1 92.94 477 PRO B N 1
ATOM 8124 C CA . PRO B 1 477 ? 17.781 51 41.5 1 92.94 477 PRO B CA 1
ATOM 8125 C C . PRO B 1 477 ? 16.5 51.594 40.938 1 92.94 477 PRO B C 1
ATOM 8127 O O . PRO B 1 477 ? 15.508 51.75 41.656 1 92.94 477 PRO B O 1
ATOM 8130 N N . SER B 1 478 ? 16.5 51.844 39.656 1 90.19 478 SER B N 1
ATOM 8131 C CA . SER B 1 478 ? 15.32 52.469 39.031 1 90.19 478 SER B CA 1
ATOM 8132 C C . SER B 1 478 ? 14.141 51.5 39.031 1 90.19 478 SER B C 1
ATOM 8134 O O . SER B 1 478 ? 12.992 51.906 39.25 1 90.19 478 SER B O 1
ATOM 8136 N N . ALA B 1 479 ? 14.484 50.25 38.812 1 91.94 479 ALA B N 1
ATOM 8137 C CA . ALA B 1 479 ? 13.438 49.25 38.812 1 91.94 479 ALA B CA 1
ATOM 8138 C C . ALA B 1 479 ? 12.875 49.031 40.219 1 91.94 479 ALA B C 1
ATOM 8140 O O . ALA B 1 479 ? 11.664 48.875 40.375 1 91.94 479 ALA B O 1
ATOM 8141 N N . VAL B 1 480 ? 13.734 48.969 41.125 1 94 480 VAL B N 1
ATOM 8142 C CA . VAL B 1 480 ? 13.305 48.75 42.5 1 94 480 VAL B CA 1
ATOM 8143 C C . VAL B 1 480 ? 12.461 49.938 42.969 1 94 480 VAL B C 1
ATOM 8145 O O . VAL B 1 480 ? 11.461 49.75 43.656 1 94 480 VAL B O 1
ATOM 8148 N N . GLU B 1 481 ? 12.867 51.156 42.625 1 93 481 GLU B N 1
ATOM 8149 C CA . GLU B 1 481 ? 12.102 52.344 42.969 1 93 481 GLU B CA 1
ATOM 8150 C C . GLU B 1 481 ? 10.688 52.281 42.438 1 93 481 GLU B C 1
ATOM 8152 O O . GLU B 1 481 ? 9.727 52.625 43.094 1 93 481 GLU B O 1
ATOM 8157 N N . GLN B 1 482 ? 10.656 51.812 41.281 1 90.62 482 GLN B N 1
ATOM 8158 C CA . GLN B 1 482 ? 9.344 51.688 40.656 1 90.62 482 GLN B CA 1
ATOM 8159 C C . GLN B 1 482 ? 8.492 50.625 41.344 1 90.62 482 GLN B C 1
ATOM 8161 O O . GLN B 1 482 ? 7.293 50.844 41.562 1 90.62 482 GLN B O 1
ATOM 8166 N N . VAL B 1 483 ? 9.102 49.531 41.688 1 94.81 483 VAL B N 1
ATOM 8167 C CA . VAL B 1 483 ? 8.398 48.469 42.375 1 94.81 483 VAL B CA 1
ATOM 8168 C C . VAL B 1 483 ? 7.895 48.969 43.75 1 94.81 483 VAL B C 1
ATOM 8170 O O . VAL B 1 483 ? 6.727 48.781 44.094 1 94.81 483 VAL B O 1
ATOM 8173 N N . LEU B 1 484 ? 8.773 49.656 44.438 1 95.06 484 LEU B N 1
ATOM 8174 C CA . LEU B 1 484 ? 8.43 50.156 45.75 1 95.06 484 LEU B CA 1
ATOM 8175 C C . LEU B 1 484 ? 7.293 51.188 45.656 1 95.06 484 LEU B C 1
ATOM 8177 O O . LEU B 1 484 ? 6.371 51.156 46.469 1 95.06 484 LEU B O 1
ATOM 8181 N N . PHE B 1 485 ? 7.402 52.031 44.75 1 93.19 485 PHE B N 1
ATOM 8182 C CA . PHE B 1 485 ? 6.352 53.031 44.562 1 93.19 485 PHE B CA 1
ATOM 8183 C C . PHE B 1 485 ? 5.012 52.344 44.281 1 93.19 485 PHE B C 1
ATOM 8185 O O . PHE B 1 485 ? 3.99 52.719 44.875 1 93.19 485 PHE B O 1
ATOM 8192 N N . ASN B 1 486 ? 5.043 51.375 43.438 1 92.19 486 ASN B N 1
ATOM 8193 C CA . ASN B 1 486 ? 3.809 50.688 43.094 1 92.19 486 ASN B CA 1
ATOM 8194 C C . ASN B 1 486 ? 3.211 49.969 44.281 1 92.19 486 ASN B C 1
ATOM 8196 O O . ASN B 1 486 ? 1.99 49.938 44.438 1 92.19 486 ASN B O 1
ATOM 8200 N N . LEU B 1 487 ? 4.086 49.375 45.031 1 95.25 487 LEU B N 1
ATOM 8201 C CA . LEU B 1 487 ? 3.609 48.625 46.188 1 95.25 487 LEU B CA 1
ATOM 8202 C C . LEU B 1 487 ? 3.02 49.562 47.25 1 95.25 487 LEU B C 1
ATOM 8204 O O . LEU B 1 487 ? 1.988 49.281 47.844 1 95.25 487 LEU B O 1
ATOM 8208 N N . VAL B 1 488 ? 3.688 50.656 47.438 1 94.44 488 VAL B N 1
ATOM 8209 C CA . VAL B 1 488 ? 3.184 51.625 48.375 1 94.44 488 VAL B CA 1
ATOM 8210 C C . VAL B 1 488 ? 1.886 52.25 47.875 1 94.44 488 VAL B C 1
ATOM 8212 O O . VAL B 1 488 ? 0.947 52.469 48.625 1 94.44 488 VAL B O 1
ATOM 8215 N N . ASP B 1 489 ? 1.882 52.531 46.594 1 90.31 489 ASP B N 1
ATOM 8216 C CA . ASP B 1 489 ? 0.662 53.031 45.969 1 90.31 489 ASP B CA 1
ATOM 8217 C C . ASP B 1 489 ? -0.493 52.062 46.156 1 90.31 489 ASP B C 1
ATOM 8219 O O . ASP B 1 489 ? -1.614 52.469 46.469 1 90.31 489 ASP B O 1
ATOM 8223 N N . ASN B 1 490 ? -0.207 50.844 46 1 89.81 490 ASN B N 1
ATOM 8224 C CA . ASN B 1 490 ? -1.199 49.781 46.188 1 89.81 490 ASN B CA 1
ATOM 8225 C C . ASN B 1 490 ? -1.699 49.75 47.625 1 89.81 490 ASN B C 1
ATOM 8227 O O . ASN B 1 490 ? -2.902 49.625 47.875 1 89.81 490 ASN B O 1
ATOM 8231 N N . ALA B 1 491 ? -0.794 49.781 48.469 1 92.75 491 ALA B N 1
ATOM 8232 C CA . ALA B 1 491 ? -1.144 49.781 49.906 1 92.75 491 ALA B CA 1
ATOM 8233 C C . ALA B 1 491 ? -2.006 51 50.25 1 92.75 491 ALA B C 1
ATOM 8235 O O . ALA B 1 491 ? -2.965 50.875 51.031 1 92.75 491 ALA B O 1
ATOM 8236 N N . SER B 1 492 ? -1.663 52.188 49.719 1 91 492 SER B N 1
ATOM 8237 C CA . SER B 1 492 ? -2.393 53.406 49.969 1 91 492 SER B CA 1
ATOM 8238 C C . SER B 1 492 ? -3.826 53.344 49.469 1 91 492 SER B C 1
ATOM 8240 O O . SER B 1 492 ? -4.746 53.875 50.094 1 91 492 SER B O 1
ATOM 8242 N N . LYS B 1 493 ? -3.965 52.625 48.375 1 85.81 493 LYS B N 1
ATOM 8243 C CA . LYS B 1 493 ? -5.277 52.531 47.719 1 85.81 493 LYS B CA 1
ATOM 8244 C C . LYS B 1 493 ? -6.16 51.531 48.438 1 85.81 493 LYS B C 1
ATOM 8246 O O . LYS B 1 493 ? -7.336 51.781 48.688 1 85.81 493 LYS B O 1
ATOM 8251 N N . TYR B 1 494 ? -5.605 50.406 48.781 1 88.38 494 TYR B N 1
ATOM 8252 C CA . TYR B 1 494 ? -6.426 49.25 49.188 1 88.38 494 TYR B CA 1
ATOM 8253 C C . TYR B 1 494 ? -6.484 49.156 50.719 1 88.38 494 TYR B C 1
ATOM 8255 O O . TYR B 1 494 ? -7.383 48.5 51.25 1 88.38 494 TYR B O 1
ATOM 8263 N N . ALA B 1 495 ? -5.598 49.812 51.375 1 89.62 495 ALA B N 1
ATOM 8264 C CA . ALA B 1 495 ? -5.598 49.75 52.812 1 89.62 495 ALA B CA 1
ATOM 8265 C C . ALA B 1 495 ? -6.336 50.969 53.406 1 89.62 495 ALA B C 1
ATOM 8267 O O . ALA B 1 495 ? -6.375 51.125 54.625 1 89.62 495 ALA B O 1
ATOM 8268 N N . ALA B 1 496 ? -6.918 51.75 52.562 1 83.25 496 ALA B N 1
ATOM 8269 C CA . ALA B 1 496 ? -7.574 53 52.969 1 83.25 496 ALA B CA 1
ATOM 8270 C C . ALA B 1 496 ? -8.633 52.719 54.062 1 83.25 496 ALA B C 1
ATOM 8272 O O . ALA B 1 496 ? -8.797 53.5 54.969 1 83.25 496 ALA B O 1
ATOM 8273 N N . PRO B 1 497 ? -9.297 51.625 54 1 82.44 497 PRO B N 1
ATOM 8274 C CA . PRO B 1 497 ? -10.336 51.375 54.969 1 82.44 497 PRO B CA 1
ATOM 8275 C C . PRO B 1 497 ? -9.773 50.844 56.312 1 82.44 497 PRO B C 1
ATOM 8277 O O . PRO B 1 497 ? -10.508 50.719 57.281 1 82.44 497 PRO B O 1
ATOM 8280 N N . ALA B 1 498 ? -8.555 50.656 56.406 1 88.38 498 ALA B N 1
ATOM 8281 C CA . ALA B 1 498 ? -7.945 50.031 57.594 1 88.38 498 ALA B CA 1
ATOM 8282 C C . ALA B 1 498 ? -7.93 51.031 58.75 1 88.38 498 ALA B C 1
ATOM 8284 O O . ALA B 1 498 ? -7.848 52.25 58.531 1 88.38 498 ALA B O 1
ATOM 8285 N N . VAL B 1 499 ? -8.039 50.531 59.969 1 89.44 499 VAL B N 1
ATOM 8286 C CA . VAL B 1 499 ? -7.949 51.344 61.188 1 89.44 499 VAL B CA 1
ATOM 8287 C C . VAL B 1 499 ? -6.504 51.812 61.406 1 89.44 499 VAL B C 1
ATOM 8289 O O . VAL B 1 499 ? -6.242 52.969 61.656 1 89.44 499 VAL B O 1
ATOM 8292 N N . ASP B 1 500 ? -5.711 50.812 61.312 1 92 500 ASP B N 1
ATOM 8293 C CA . ASP B 1 500 ? -4.285 51.156 61.344 1 92 500 ASP B CA 1
ATOM 8294 C C . ASP B 1 500 ? -3.84 51.688 59.969 1 92 500 ASP B C 1
ATOM 8296 O O . ASP B 1 500 ? -3.797 50.969 59 1 92 500 ASP B O 1
ATOM 8300 N N . ARG B 1 501 ? -3.436 52.938 59.906 1 94.19 501 ARG B N 1
ATOM 8301 C CA . ARG B 1 501 ? -3.16 53.625 58.656 1 94.19 501 ARG B CA 1
ATOM 8302 C C . ARG B 1 501 ? -1.671 53.594 58.344 1 94.19 501 ARG B C 1
ATOM 8304 O O . ARG B 1 501 ? -1.206 54.344 57.469 1 94.19 501 ARG B O 1
ATOM 8311 N N . ARG B 1 502 ? -0.889 52.688 58.906 1 94 502 ARG B N 1
ATOM 8312 C CA . ARG B 1 502 ? 0.55 52.625 58.656 1 94 502 ARG B CA 1
ATOM 8313 C C . ARG B 1 502 ? 0.87 51.688 57.5 1 94 502 ARG B C 1
ATOM 8315 O O . ARG B 1 502 ? 0.257 50.625 57.344 1 94 502 ARG B O 1
ATOM 8322 N N . ILE B 1 503 ? 1.735 52.094 56.75 1 96.56 503 ILE B N 1
ATOM 8323 C CA . ILE B 1 503 ? 2.381 51.312 55.719 1 96.56 503 ILE B CA 1
ATOM 8324 C C . ILE B 1 503 ? 3.848 51.062 56.094 1 96.56 503 ILE B C 1
ATOM 8326 O O . ILE B 1 503 ? 4.602 52.031 56.281 1 96.56 503 ILE B O 1
ATOM 8330 N N . HIS B 1 504 ? 4.246 49.812 56.188 1 96.19 504 HIS B N 1
ATOM 8331 C CA . HIS B 1 504 ? 5.598 49.5 56.625 1 96.19 504 HIS B CA 1
ATOM 8332 C C . HIS B 1 504 ? 6.492 49.125 55.469 1 96.19 504 HIS B C 1
ATOM 8334 O O . HIS B 1 504 ? 6.074 48.375 54.594 1 96.19 504 HIS B O 1
ATOM 8340 N N . VAL B 1 505 ? 7.633 49.719 55.344 1 96.69 505 VAL B N 1
ATOM 8341 C CA . VAL B 1 505 ? 8.719 49.312 54.469 1 96.69 505 VAL B CA 1
ATOM 8342 C C . VAL B 1 505 ? 9.891 48.781 55.281 1 96.69 505 VAL B C 1
ATOM 8344 O O . VAL B 1 505 ? 10.492 49.531 56.062 1 96.69 505 VAL B O 1
ATOM 8347 N N . GLU B 1 506 ? 10.125 47.5 55.125 1 95.5 506 GLU B N 1
ATOM 8348 C CA . GLU B 1 506 ? 11.117 46.812 55.969 1 95.5 506 GLU B CA 1
ATOM 8349 C C . GLU B 1 506 ? 12.039 45.938 55.156 1 95.5 506 GLU B C 1
ATOM 8351 O O . GLU B 1 506 ? 11.773 45.688 53.969 1 95.5 506 GLU B O 1
ATOM 8356 N N . VAL B 1 507 ? 13.156 45.562 55.75 1 94.44 507 VAL B N 1
ATOM 8357 C CA . VAL B 1 507 ? 14.102 44.625 55.125 1 94.44 507 VAL B CA 1
ATOM 8358 C C . VAL B 1 507 ? 14.18 43.344 55.938 1 94.44 507 VAL B C 1
ATOM 8360 O O . VAL B 1 507 ? 14.18 43.375 57.188 1 94.44 507 VAL B O 1
ATOM 8363 N N . GLU B 1 508 ? 14.016 42.375 55.219 1 91.38 508 GLU B N 1
ATOM 8364 C CA . GLU B 1 508 ? 14.148 41.062 55.844 1 91.38 508 GLU B CA 1
ATOM 8365 C C . GLU B 1 508 ? 15.305 40.25 55.25 1 91.38 508 GLU B C 1
ATOM 8367 O O . GLU B 1 508 ? 15.555 40.344 54.031 1 91.38 508 GLU B O 1
ATOM 8372 N N . ARG B 1 509 ? 16.094 39.594 56.156 1 89.44 509 ARG B N 1
ATOM 8373 C CA . ARG B 1 509 ? 17.156 38.688 55.688 1 89.44 509 ARG B CA 1
ATOM 8374 C C . ARG B 1 509 ? 16.812 37.25 55.938 1 89.44 509 ARG B C 1
ATOM 8376 O O . ARG B 1 509 ? 16.406 36.875 57.062 1 89.44 509 ARG B O 1
ATOM 8383 N N . ARG B 1 510 ? 16.672 36.594 54.875 1 84.12 510 ARG B N 1
ATOM 8384 C CA . ARG B 1 510 ? 16.391 35.156 55 1 84.12 510 ARG B CA 1
ATOM 8385 C C . ARG B 1 510 ? 17.312 34.344 54.125 1 84.12 510 ARG B C 1
ATOM 8387 O O . ARG B 1 510 ? 17.312 34.5 52.906 1 84.12 510 ARG B O 1
ATOM 8394 N N . ARG B 1 511 ? 18.031 33.312 54.656 1 80.94 511 ARG B N 1
ATOM 8395 C CA . ARG B 1 511 ? 18.844 32.312 53.938 1 80.94 511 ARG B CA 1
ATOM 8396 C C . ARG B 1 511 ? 19.781 33 52.938 1 80.94 511 ARG B C 1
ATOM 8398 O O . ARG B 1 511 ? 19.844 32.625 51.781 1 80.94 511 ARG B O 1
ATOM 8405 N N . GLY B 1 512 ? 20.375 34.156 53.25 1 78.19 512 GLY B N 1
ATOM 8406 C CA . GLY B 1 512 ? 21.375 34.844 52.438 1 78.19 512 GLY B CA 1
ATOM 8407 C C . GLY B 1 512 ? 20.75 35.781 51.406 1 78.19 512 GLY B C 1
ATOM 8408 O O . GLY B 1 512 ? 21.469 36.375 50.594 1 78.19 512 GLY B O 1
ATOM 8409 N N . ARG B 1 513 ? 19.453 35.844 51.406 1 87 513 ARG B N 1
ATOM 8410 C CA . ARG B 1 513 ? 18.797 36.781 50.5 1 87 513 ARG B CA 1
ATOM 8411 C C . ARG B 1 513 ? 18.234 37.969 51.25 1 87 513 ARG B C 1
ATOM 8413 O O . ARG B 1 513 ? 17.953 37.875 52.438 1 87 513 ARG B O 1
ATOM 8420 N N . VAL B 1 514 ? 18.25 39.031 50.656 1 92.19 514 VAL B N 1
ATOM 8421 C CA . VAL B 1 514 ? 17.688 40.25 51.219 1 92.19 514 VAL B CA 1
ATOM 8422 C C . VAL B 1 514 ? 16.297 40.5 50.625 1 92.19 514 VAL B C 1
ATOM 8424 O O . VAL B 1 514 ? 16.125 40.469 49.406 1 92.19 514 VAL B O 1
ATOM 8427 N N . GLY B 1 515 ? 15.328 40.531 51.469 1 94.94 515 GLY B N 1
ATOM 8428 C CA . GLY B 1 515 ? 13.961 40.812 51.062 1 94.94 515 GLY B CA 1
ATOM 8429 C C . GLY B 1 515 ? 13.492 42.219 51.438 1 94.94 515 GLY B C 1
ATOM 8430 O O . GLY B 1 515 ? 13.625 42.625 52.594 1 94.94 515 GLY B O 1
ATOM 8431 N N . LEU B 1 516 ? 13.023 43 50.469 1 95.25 516 LEU B N 1
ATOM 8432 C CA . LEU B 1 516 ? 12.344 44.281 50.719 1 95.25 516 LEU B CA 1
ATOM 8433 C C . LEU B 1 516 ? 10.844 44.062 50.875 1 95.25 516 LEU B C 1
ATOM 8435 O O . LEU B 1 516 ? 10.172 43.594 49.969 1 95.25 516 LEU B O 1
ATOM 8439 N N . VAL B 1 517 ? 10.305 44.438 52 1 96.12 517 VAL B N 1
ATOM 8440 C CA . VAL B 1 517 ? 8.938 44.094 52.375 1 96.12 517 VAL B CA 1
ATOM 8441 C C . VAL B 1 517 ? 8.078 45.344 52.438 1 96.12 517 VAL B C 1
ATOM 8443 O O . VAL B 1 517 ? 8.516 46.375 52.969 1 96.12 517 VAL B O 1
ATOM 8446 N N . VAL B 1 518 ? 6.973 45.344 51.812 1 96.75 518 VAL B N 1
ATOM 8447 C CA . VAL B 1 518 ? 5.926 46.344 51.969 1 96.75 518 VAL B CA 1
ATOM 8448 C C . VAL B 1 518 ? 4.68 45.688 52.594 1 96.75 518 VAL B C 1
ATOM 8450 O O . VAL B 1 518 ? 4.141 44.719 52.031 1 96.75 518 VAL B O 1
ATOM 8453 N N . ARG B 1 519 ? 4.254 46.219 53.719 1 95.19 519 ARG B N 1
ATOM 8454 C CA . ARG B 1 519 ? 3.127 45.625 54.438 1 95.19 519 ARG B CA 1
ATOM 8455 C C . ARG B 1 519 ? 2.115 46.688 54.844 1 95.19 519 ARG B C 1
ATOM 8457 O O . ARG B 1 519 ? 2.494 47.781 55.25 1 95.19 519 ARG B O 1
ATOM 8464 N N . ASP B 1 520 ? 0.873 46.344 54.562 1 94.44 520 ASP B N 1
ATOM 8465 C CA . ASP B 1 520 ? -0.212 47.219 55.031 1 94.44 520 ASP B CA 1
ATOM 8466 C C . ASP B 1 520 ? -1.129 46.5 56 1 94.44 520 ASP B C 1
ATOM 8468 O O . ASP B 1 520 ? -0.888 45.312 56.344 1 94.44 520 ASP B O 1
ATOM 8472 N N . HIS B 1 521 ? -2.057 47.219 56.562 1 93.12 521 HIS B N 1
ATOM 8473 C CA . HIS B 1 521 ? -2.986 46.656 57.531 1 93.12 521 HIS B CA 1
ATOM 8474 C C . HIS B 1 521 ? -4.418 46.688 57 1 93.12 521 HIS B C 1
ATOM 8476 O O . HIS B 1 521 ? -5.363 46.875 57.781 1 93.12 521 HIS B O 1
ATOM 8482 N N . GLY B 1 522 ? -4.461 46.656 55.719 1 90.38 522 GLY B N 1
ATOM 8483 C CA . GLY B 1 522 ? -5.77 46.688 55.094 1 90.38 522 GLY B CA 1
ATOM 8484 C C . GLY B 1 522 ? -6.508 45.375 55.219 1 90.38 522 GLY B C 1
ATOM 8485 O O . GLY B 1 522 ? -6.188 44.531 56.062 1 90.38 522 GLY B O 1
ATOM 8486 N N . PRO B 1 523 ? -7.59 45.188 54.406 1 87.62 523 PRO B N 1
ATOM 8487 C CA . PRO B 1 523 ? -8.43 43.969 54.469 1 87.62 523 PRO B CA 1
ATOM 8488 C C . PRO B 1 523 ? -7.711 42.75 53.938 1 87.62 523 PRO B C 1
ATOM 8490 O O . PRO B 1 523 ? -8.148 41.625 54.219 1 87.62 523 PRO B O 1
ATOM 8493 N N . GLY B 1 524 ? -6.676 42.875 53.281 1 87.5 524 GLY B N 1
ATOM 8494 C CA . GLY B 1 524 ? -5.957 41.75 52.75 1 87.5 524 GLY B CA 1
ATOM 8495 C C . GLY B 1 524 ? -6.477 41.344 51.375 1 87.5 524 GLY B C 1
ATOM 8496 O O . GLY B 1 524 ? -7.246 42.062 50.75 1 87.5 524 GLY B O 1
ATOM 8497 N N . VAL B 1 525 ? -5.848 40.219 50.812 1 87.38 525 VAL B N 1
ATOM 8498 C CA . VAL B 1 525 ? -6.211 39.719 49.5 1 87.38 525 VAL B CA 1
ATOM 8499 C C . VAL B 1 525 ? -6.871 38.344 49.625 1 87.38 525 VAL B C 1
ATOM 8501 O O . VAL B 1 525 ? -6.328 37.438 50.281 1 87.38 525 VAL B O 1
ATOM 8504 N N . ASP B 1 526 ? -8.062 38.25 49.062 1 85.25 526 ASP B N 1
ATOM 8505 C CA . ASP B 1 526 ? -8.75 36.969 49.125 1 85.25 526 ASP B CA 1
ATOM 8506 C C . ASP B 1 526 ? -8.031 35.906 48.25 1 85.25 526 ASP B C 1
ATOM 8508 O O . ASP B 1 526 ? -7.246 36.25 47.375 1 85.25 526 ASP B O 1
ATOM 8512 N N . THR B 1 527 ? -8.312 34.688 48.469 1 83.25 527 THR B N 1
ATOM 8513 C CA . THR B 1 527 ? -7.605 33.562 47.875 1 83.25 527 THR B CA 1
ATOM 8514 C C . THR B 1 527 ? -7.793 33.562 46.344 1 83.25 527 THR B C 1
ATOM 8516 O O . THR B 1 527 ? -6.859 33.25 45.625 1 83.25 527 THR B O 1
ATOM 8519 N N . VAL B 1 528 ? -8.898 33.812 45.906 1 79.44 528 VAL B N 1
ATOM 8520 C CA . VAL B 1 528 ? -9.203 33.781 44.469 1 79.44 528 VAL B CA 1
ATOM 8521 C C . VAL B 1 528 ? -8.422 34.875 43.75 1 79.44 528 VAL B C 1
ATOM 8523 O O . VAL B 1 528 ? -7.832 34.625 42.688 1 79.44 528 VAL B O 1
ATOM 8526 N N . THR B 1 529 ? -8.375 36.031 44.344 1 80.5 529 THR B N 1
ATOM 8527 C CA . THR B 1 529 ? -7.656 37.188 43.75 1 80.5 529 THR B CA 1
ATOM 8528 C C . THR B 1 529 ? -6.148 36.938 43.812 1 80.5 529 THR B C 1
ATOM 8530 O O . THR B 1 529 ? -5.414 37.344 42.938 1 80.5 529 THR B O 1
ATOM 8533 N N . ALA B 1 530 ? -5.77 36.219 44.812 1 86.19 530 ALA B N 1
ATOM 8534 C CA . ALA B 1 530 ? -4.348 36 45.031 1 86.19 530 ALA B CA 1
ATOM 8535 C C . ALA B 1 530 ? -3.744 35.188 43.906 1 86.19 530 ALA B C 1
ATOM 8537 O O . ALA B 1 530 ? -2.584 35.375 43.531 1 86.19 530 ALA B O 1
ATOM 8538 N N . ARG B 1 531 ? -4.527 34.344 43.344 1 82 531 ARG B N 1
ATOM 8539 C CA . ARG B 1 531 ? -4.047 33.469 42.25 1 82 531 ARG B CA 1
ATOM 8540 C C . ARG B 1 531 ? -3.799 34.281 41 1 82 531 ARG B C 1
ATOM 8542 O O . ARG B 1 531 ? -2.947 33.906 40.188 1 82 531 ARG B O 1
ATOM 8549 N N . ARG B 1 532 ? -4.434 35.406 40.781 1 80.38 532 ARG B N 1
ATOM 8550 C CA . ARG B 1 532 ? -4.34 36.188 39.562 1 80.38 532 ARG B CA 1
ATOM 8551 C C . ARG B 1 532 ? -3.754 37.562 39.844 1 80.38 532 ARG B C 1
ATOM 8553 O O . ARG B 1 532 ? -3.848 38.469 39.031 1 80.38 532 ARG B O 1
ATOM 8560 N N . LEU B 1 533 ? -3.172 37.656 40.969 1 85.12 533 LEU B N 1
ATOM 8561 C CA . LEU B 1 533 ? -2.729 38.938 41.5 1 85.12 533 LEU B CA 1
ATOM 8562 C C . LEU B 1 533 ? -1.718 39.594 40.562 1 85.12 533 LEU B C 1
ATOM 8564 O O . LEU B 1 533 ? -1.721 40.812 40.406 1 85.12 533 LEU B O 1
ATOM 8568 N N . PHE B 1 534 ? -0.921 38.719 39.938 1 87.62 534 PHE B N 1
ATOM 8569 C CA . PHE B 1 534 ? 0.179 39.25 39.156 1 87.62 534 PHE B CA 1
ATOM 8570 C C . PHE B 1 534 ? -0.132 39.156 37.656 1 87.62 534 PHE B C 1
ATOM 8572 O O . PHE B 1 534 ? 0.736 39.406 36.812 1 87.62 534 PHE B O 1
ATOM 8579 N N . GLU B 1 535 ? -1.293 38.812 37.375 1 80.62 535 GLU B N 1
ATOM 8580 C CA . GLU B 1 535 ? -1.721 38.812 35.969 1 80.62 535 GLU B CA 1
ATOM 8581 C C . GLU B 1 535 ? -2.074 40.25 35.5 1 80.62 535 GLU B C 1
ATOM 8583 O O . GLU B 1 535 ? -2.715 41 36.219 1 80.62 535 GLU B O 1
ATOM 8588 N N . PRO B 1 536 ? -1.521 40.5 34.312 1 73.25 536 PRO B N 1
ATOM 8589 C CA . PRO B 1 536 ? -1.834 41.844 33.844 1 73.25 536 PRO B CA 1
ATOM 8590 C C . PRO B 1 536 ? -3.33 42.062 33.625 1 73.25 536 PRO B C 1
ATOM 8592 O O . PRO B 1 536 ? -4.023 41.188 33.125 1 73.25 536 PRO B O 1
ATOM 8595 N N . PHE B 1 537 ? -3.811 43.125 34.031 1 68 537 PHE B N 1
ATOM 8596 C CA . PHE B 1 537 ? -5.168 43.625 33.812 1 68 537 PHE B CA 1
ATOM 8597 C C . PHE B 1 537 ? -6.18 42.75 34.531 1 68 537 PHE B C 1
ATOM 8599 O O . PHE B 1 537 ? -7.285 42.5 34.031 1 68 537 PHE B O 1
ATOM 8606 N N . SER B 1 538 ? -5.684 42 35.469 1 64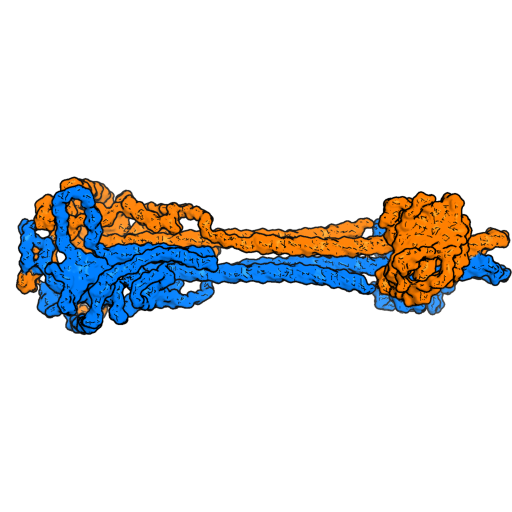.19 538 SER B N 1
ATOM 8607 C CA . SER B 1 538 ? -6.539 41.094 36.219 1 64.19 538 SER B CA 1
ATOM 8608 C C . SER B 1 538 ? -7.633 41.844 36.969 1 64.19 538 SER B C 1
ATOM 8610 O O . SER B 1 538 ? -8.531 41.219 37.562 1 64.19 538 SER B O 1
ATOM 8612 N N . LYS B 1 539 ? -7.555 43.125 37 1 58.5 539 LYS B N 1
ATOM 8613 C CA . LYS B 1 539 ? -8.625 43.844 37.688 1 58.5 539 LYS B CA 1
ATOM 8614 C C . LYS B 1 539 ? -9.953 43.656 36.969 1 58.5 539 LYS B C 1
ATOM 8616 O O . LYS B 1 539 ? -10.016 43.812 35.719 1 58.5 539 LYS B O 1
ATOM 8621 N N . SER B 1 540 ? -10.773 42.688 37.312 1 48.75 540 SER B N 1
ATOM 8622 C CA . SER B 1 540 ? -12.07 42.375 36.719 1 48.75 540 SER B CA 1
ATOM 8623 C C . SER B 1 540 ? -12.805 43.656 36.312 1 48.75 540 SER B C 1
ATOM 8625 O O . SER B 1 540 ? -12.711 44.688 37 1 48.75 540 SER B O 1
ATOM 8627 N N . VAL B 1 541 ? -13.195 43.812 35.031 1 44 541 VAL B N 1
ATOM 8628 C CA . VAL B 1 541 ? -14.086 44.844 34.5 1 44 541 VAL B CA 1
ATOM 8629 C C . VAL B 1 541 ? -15.148 45.156 35.531 1 44 541 VAL B C 1
ATOM 8631 O O . VAL B 1 541 ? -15.492 46.344 35.719 1 44 541 VAL B O 1
ATOM 8634 N N . GLN B 1 542 ? -15.625 44.281 36.062 1 44.44 542 GLN B N 1
ATOM 8635 C CA . GLN B 1 542 ? -16.766 44.469 36.969 1 44.44 542 GLN B CA 1
ATOM 8636 C C . GLN B 1 542 ? -16.359 45.219 38.219 1 44.44 542 GLN B C 1
ATOM 8638 O O . GLN B 1 542 ? -17.125 46 38.75 1 44.44 542 GLN B O 1
ATOM 8643 N N . THR B 1 543 ? -15.258 45.031 38.688 1 46.06 543 THR B N 1
ATOM 8644 C CA . THR B 1 543 ? -14.883 45.625 39.969 1 46.06 543 THR B CA 1
ATOM 8645 C C . THR B 1 543 ? -14.211 46.969 39.75 1 46.06 543 THR B C 1
ATOM 8647 O O . THR B 1 543 ? -13.984 47.75 40.688 1 46.06 543 THR B O 1
ATOM 8650 N N . ALA B 1 544 ? -13.703 47.281 38.625 1 46.47 544 ALA B N 1
ATOM 8651 C CA . ALA B 1 544 ? -13.094 48.562 38.312 1 46.47 544 ALA B CA 1
ATOM 8652 C C . ALA B 1 544 ? -14.055 49.719 38.594 1 46.47 544 ALA B C 1
ATOM 8654 O O . ALA B 1 544 ? -13.625 50.812 38.969 1 46.47 544 ALA B O 1
ATOM 8655 N N . ALA B 1 545 ? -15.359 49.438 38.281 1 44.47 545 ALA B N 1
ATOM 8656 C CA . ALA B 1 545 ? -16.375 50.469 38.562 1 44.47 545 ALA B CA 1
ATOM 8657 C C . ALA B 1 545 ? -16.453 50.781 40.062 1 44.47 545 ALA B C 1
ATOM 8659 O O . ALA B 1 545 ? -16.812 51.875 40.438 1 44.47 545 ALA B O 1
ATOM 8660 N N . LYS B 1 546 ? -16.328 49.781 40.906 1 45.31 546 LYS B N 1
ATOM 8661 C CA . LYS B 1 546 ? -16.641 50 42.312 1 45.31 546 LYS B CA 1
ATOM 8662 C C . LYS B 1 546 ? -15.391 50.281 43.125 1 45.31 546 LYS B C 1
ATOM 8664 O O . LYS B 1 546 ? -15.484 50.656 44.281 1 45.31 546 LYS B O 1
ATOM 8669 N N . THR B 1 547 ? -14.227 49.938 42.656 1 48.69 547 THR B N 1
ATOM 8670 C CA . THR B 1 547 ? -13.078 50 43.562 1 48.69 547 THR B CA 1
ATOM 8671 C C . THR B 1 547 ? -12.086 51.062 43.062 1 48.69 547 THR B C 1
ATOM 8673 O O . THR B 1 547 ? -12.234 51.594 41.938 1 48.69 547 THR B O 1
ATOM 8676 N N . ALA B 1 548 ? -10.898 51.188 43.781 1 54.31 548 ALA B N 1
ATOM 8677 C CA . ALA B 1 548 ? -9.852 52.188 43.594 1 54.31 548 ALA B CA 1
ATOM 8678 C C . ALA B 1 548 ? -9.344 52.219 42.156 1 54.31 548 ALA B C 1
ATOM 8680 O O . ALA B 1 548 ? -9.25 51.156 41.5 1 54.31 548 ALA B O 1
ATOM 8681 N N . PRO B 1 549 ? -9.305 53.344 41.531 1 59.12 549 PRO B N 1
ATOM 8682 C CA . PRO B 1 549 ? -8.898 53.562 40.156 1 59.12 549 PRO B CA 1
ATOM 8683 C C . PRO B 1 549 ? -7.594 52.844 39.812 1 59.12 549 PRO B C 1
ATOM 8685 O O . PRO B 1 549 ? -6.742 52.656 40.688 1 59.12 549 PRO B O 1
ATOM 8688 N N . GLY B 1 550 ? -7.484 51.906 38.812 1 66.19 550 GLY B N 1
ATOM 8689 C CA . GLY B 1 550 ? -6.254 51.312 38.312 1 66.19 550 GLY B CA 1
ATOM 8690 C C . GLY B 1 550 ? -6.484 50.281 37.219 1 66.19 550 GLY B C 1
ATOM 8691 O O . GLY B 1 550 ? -7.59 49.781 37.062 1 66.19 550 GLY B O 1
ATOM 8692 N N . VAL B 1 551 ? -5.488 50.062 36.375 1 64.38 551 VAL B N 1
ATOM 8693 C CA . VAL B 1 551 ? -5.566 49.188 35.219 1 64.38 551 VAL B CA 1
ATOM 8694 C C . VAL B 1 551 ? -5.152 47.781 35.594 1 64.38 551 VAL B C 1
ATOM 8696 O O . VAL B 1 551 ? -5.434 46.812 34.844 1 64.38 551 VAL B O 1
ATOM 8699 N N . GLY B 1 552 ? -4.742 47.594 36.969 1 74.69 552 GLY B N 1
ATOM 8700 C CA . GLY B 1 552 ? -4.246 46.281 37.375 1 74.69 552 GLY B CA 1
ATOM 8701 C C . GLY B 1 552 ? -2.947 45.906 36.688 1 74.69 552 GLY B C 1
ATOM 8702 O O . GLY B 1 552 ? -2.764 44.75 36.281 1 74.69 552 GLY B O 1
ATOM 8703 N N . LEU B 1 553 ? -2.141 46.844 36.406 1 80.25 553 LEU B N 1
ATOM 8704 C CA . LEU B 1 553 ? -0.863 46.594 35.75 1 80.25 553 LEU B CA 1
ATOM 8705 C C . LEU B 1 553 ? 0.289 46.688 36.75 1 80.25 553 LEU B C 1
ATOM 8707 O O . LEU B 1 553 ? 1.379 46.156 36.469 1 80.25 553 LEU B O 1
ATOM 8711 N N . GLY B 1 554 ? 0.042 47.375 37.875 1 85.75 554 GLY B N 1
ATOM 8712 C CA . GLY B 1 554 ? 1.115 47.656 38.812 1 85.75 554 GLY B CA 1
ATOM 8713 C C . GLY B 1 554 ? 1.844 46.438 39.281 1 85.75 554 GLY B C 1
ATOM 8714 O O . GLY B 1 554 ? 3.061 46.312 39.125 1 85.75 554 GLY B O 1
ATOM 8715 N N . LEU B 1 555 ? 1.029 45.531 39.75 1 90.31 555 LEU B N 1
ATOM 8716 C CA . LEU B 1 555 ? 1.639 44.312 40.344 1 90.31 555 LEU B CA 1
ATOM 8717 C C . LEU B 1 555 ? 2.23 43.438 39.25 1 90.31 555 LEU B C 1
ATOM 8719 O O . LEU B 1 555 ? 3.254 42.781 39.469 1 90.31 555 LEU B O 1
ATOM 8723 N N . ALA B 1 556 ? 1.539 43.344 38.156 1 87.69 556 ALA B N 1
ATOM 8724 C CA . ALA B 1 556 ? 2.066 42.594 37.031 1 87.69 556 ALA B CA 1
ATOM 8725 C C . ALA B 1 556 ? 3.416 43.125 36.594 1 87.69 556 ALA B C 1
ATOM 8727 O O . ALA B 1 556 ? 4.34 42.375 36.281 1 87.69 556 ALA B O 1
ATOM 8728 N N . LEU B 1 557 ? 3.488 44.406 36.5 1 88.31 557 LEU B N 1
ATOM 8729 C CA . LEU B 1 557 ? 4.742 45.062 36.125 1 88.31 557 LEU B CA 1
ATOM 8730 C C . LEU B 1 557 ? 5.824 44.781 37.156 1 88.31 557 LEU B C 1
ATOM 8732 O O . LEU B 1 557 ? 6.969 44.469 36.781 1 88.31 557 LEU B O 1
ATOM 8736 N N . CYS B 1 558 ? 5.426 44.906 38.438 1 94 558 CYS B N 1
ATOM 8737 C CA . CYS B 1 558 ? 6.379 44.625 39.5 1 94 558 CYS B CA 1
ATOM 8738 C C . CYS B 1 558 ? 6.98 43.25 39.375 1 94 558 CYS B C 1
ATOM 8740 O O . CYS B 1 558 ? 8.188 43.062 39.531 1 94 558 CYS B O 1
ATOM 8742 N N . ARG B 1 559 ? 6.18 42.375 39.188 1 92.75 559 ARG B N 1
ATOM 8743 C CA . ARG B 1 559 ? 6.652 41 39.031 1 92.75 559 ARG B CA 1
ATOM 8744 C C . ARG B 1 559 ? 7.594 40.875 37.844 1 92.75 559 ARG B C 1
ATOM 8746 O O . ARG B 1 559 ? 8.609 40.188 37.938 1 92.75 559 ARG B O 1
ATOM 8753 N N . ARG B 1 560 ? 7.281 41.375 36.75 1 88.75 560 ARG B N 1
ATOM 8754 C CA . ARG B 1 560 ? 8.125 41.344 35.562 1 88.75 560 ARG B CA 1
ATOM 8755 C C . ARG B 1 560 ? 9.453 42.062 35.812 1 88.75 560 ARG B C 1
ATOM 8757 O O . ARG B 1 560 ? 10.5 41.594 35.344 1 88.75 560 ARG B O 1
ATOM 8764 N N . LEU B 1 561 ? 9.352 43.188 36.438 1 90.94 561 LEU B N 1
ATOM 8765 C CA . LEU B 1 561 ? 10.562 43.938 36.781 1 90.94 561 LEU B CA 1
ATOM 8766 C C . LEU B 1 561 ? 11.461 43.062 37.688 1 90.94 561 LEU B C 1
ATOM 8768 O O . LEU B 1 561 ? 12.672 43.031 37.5 1 90.94 561 LEU B O 1
ATOM 8772 N N . ALA B 1 562 ? 10.805 42.469 38.625 1 93.88 562 ALA B N 1
ATOM 8773 C CA . ALA B 1 562 ? 11.539 41.594 39.531 1 93.88 562 ALA B CA 1
ATOM 8774 C C . ALA B 1 562 ? 12.281 40.531 38.781 1 93.88 562 ALA B C 1
ATOM 8776 O O . ALA B 1 562 ? 13.477 40.312 39 1 93.88 562 ALA B O 1
ATOM 8777 N N . ARG B 1 563 ? 11.625 39.938 37.938 1 90.19 563 ARG B N 1
ATOM 8778 C CA . ARG B 1 563 ? 12.211 38.844 37.188 1 90.19 563 ARG B CA 1
ATOM 8779 C C . ARG B 1 563 ? 13.352 39.344 36.281 1 90.19 563 ARG B C 1
ATOM 8781 O O . ARG B 1 563 ? 14.352 38.625 36.094 1 90.19 563 ARG B O 1
ATOM 8788 N N . SER B 1 564 ? 13.172 40.438 35.688 1 87.5 564 SER B N 1
ATOM 8789 C CA . SER B 1 564 ? 14.211 41.031 34.844 1 87.5 564 SER B CA 1
ATOM 8790 C C . SER B 1 564 ? 15.492 41.281 35.656 1 87.5 564 SER B C 1
ATOM 8792 O O . SER B 1 564 ? 16.578 41.281 35.062 1 87.5 564 SER B O 1
ATOM 8794 N N . MET B 1 565 ? 15.344 41.5 36.875 1 89.62 565 MET B N 1
ATOM 8795 C CA . MET B 1 565 ? 16.484 41.719 37.75 1 89.62 565 MET B CA 1
ATOM 8796 C C . MET B 1 565 ? 16.922 40.438 38.438 1 89.62 565 MET B C 1
ATOM 8798 O O . MET B 1 565 ? 17.688 40.469 39.406 1 89.62 565 MET B O 1
ATOM 8802 N N . LYS B 1 566 ? 16.406 39.312 38.031 1 89.5 566 LYS B N 1
ATOM 8803 C CA . LYS B 1 566 ? 16.688 38.031 38.625 1 89.5 566 LYS B CA 1
ATOM 8804 C C . LYS B 1 566 ? 16.203 37.969 40.062 1 89.5 566 LYS B C 1
ATOM 8806 O O . LYS B 1 566 ? 16.828 37.281 40.906 1 89.5 566 LYS B O 1
ATOM 8811 N N . ALA B 1 567 ? 15.281 38.812 40.406 1 93.19 567 ALA B N 1
ATOM 8812 C CA . ALA B 1 567 ? 14.625 38.844 41.688 1 93.19 567 ALA B CA 1
ATOM 8813 C C . ALA B 1 567 ? 13.266 38.156 41.625 1 93.19 567 ALA B C 1
ATOM 8815 O O . ALA B 1 567 ? 12.883 37.625 40.594 1 93.19 567 ALA B O 1
ATOM 8816 N N . ASP B 1 568 ? 12.688 38.062 42.875 1 93.25 568 ASP B N 1
ATOM 8817 C CA . ASP B 1 568 ? 11.375 37.438 42.938 1 93.25 568 ASP B CA 1
ATOM 8818 C C . ASP B 1 568 ? 10.43 38.25 43.812 1 93.25 568 ASP B C 1
ATOM 8820 O O . ASP B 1 568 ? 10.797 38.688 44.906 1 93.25 568 ASP B O 1
ATOM 8824 N N . LEU B 1 569 ? 9.273 38.594 43.219 1 95.62 569 LEU B N 1
ATOM 8825 C CA . LEU B 1 569 ? 8.234 39.25 44 1 95.62 569 LEU B CA 1
ATOM 8826 C C . LEU B 1 569 ? 7.156 38.281 44.438 1 95.62 569 LEU B C 1
ATOM 8828 O O . LEU B 1 569 ? 6.582 37.562 43.594 1 95.62 569 LEU B O 1
ATOM 8832 N N . ARG B 1 570 ? 6.879 38.25 45.781 1 94.31 570 ARG B N 1
ATOM 8833 C CA . ARG B 1 570 ? 5.898 37.312 46.281 1 94.31 570 ARG B CA 1
ATOM 8834 C C . ARG B 1 570 ? 4.895 38.031 47.188 1 94.31 570 ARG B C 1
ATOM 8836 O O . ARG B 1 570 ? 5.227 39.031 47.844 1 94.31 570 ARG B O 1
ATOM 8843 N N . HIS B 1 571 ? 3.719 37.531 47.125 1 94.06 571 HIS B N 1
ATOM 8844 C CA . HIS B 1 571 ? 2.695 37.875 48.094 1 94.06 571 HIS B CA 1
ATOM 8845 C C . HIS B 1 571 ? 2.635 36.875 49.219 1 94.06 571 HIS B C 1
ATOM 8847 O O . HIS B 1 571 ? 2.596 35.656 48.969 1 94.06 571 HIS B O 1
ATOM 8853 N N . GLU B 1 572 ? 2.809 37.312 50.438 1 90.75 572 GLU B N 1
ATOM 8854 C CA . GLU B 1 572 ? 2.723 36.438 51.594 1 90.75 572 GLU B CA 1
ATOM 8855 C C . GLU B 1 572 ? 1.514 36.781 52.469 1 90.75 572 GLU B C 1
ATOM 8857 O O . GLU B 1 572 ? 1.263 37.969 52.75 1 90.75 572 GLU B O 1
ATOM 8862 N N . ARG B 1 573 ? 0.683 35.75 52.75 1 79.31 573 ARG B N 1
ATOM 8863 C CA . ARG B 1 573 ? -0.501 35.938 53.562 1 79.31 573 ARG B CA 1
ATOM 8864 C C . ARG B 1 573 ? -0.116 36.188 55.031 1 79.31 573 ARG B C 1
ATOM 8866 O O . ARG B 1 573 ? 0.773 35.5 55.562 1 79.31 573 ARG B O 1
ATOM 8873 N N . VAL B 1 574 ? -0.758 37.25 55.594 1 79.19 574 VAL B N 1
ATOM 8874 C CA . VAL B 1 574 ? -0.511 37.562 57 1 79.19 574 VAL B CA 1
ATOM 8875 C C . VAL B 1 574 ? -1.778 37.312 57.812 1 79.19 574 VAL B C 1
ATOM 8877 O O . VAL B 1 574 ? -2.889 37.562 57.344 1 79.19 574 VAL B O 1
ATOM 8880 N N . THR B 1 575 ? -1.649 36.688 59.031 1 75.25 575 THR B N 1
ATOM 8881 C CA . THR B 1 575 ? -2.764 36.312 59.875 1 75.25 575 THR B CA 1
ATOM 8882 C C . THR B 1 575 ? -3.498 37.531 60.406 1 75.25 575 THR B C 1
ATOM 8884 O O . THR B 1 575 ? -4.723 37.5 60.562 1 75.25 575 THR B O 1
ATOM 8887 N N . GLU B 1 576 ? -2.809 38.531 60.781 1 72.75 576 GLU B N 1
ATOM 8888 C CA . GLU B 1 576 ? -3.396 39.688 61.438 1 72.75 576 GLU B CA 1
ATOM 8889 C C . GLU B 1 576 ? -4.141 40.594 60.469 1 72.75 576 GLU B C 1
ATOM 8891 O O . GLU B 1 576 ? -4.73 41.594 60.844 1 72.75 576 GLU B O 1
ATOM 8896 N N . GLY B 1 577 ? -4.234 40.188 59.188 1 77.94 577 GLY B N 1
ATOM 8897 C CA . GLY B 1 577 ? -4.906 41.031 58.219 1 77.94 577 GLY B CA 1
ATOM 8898 C C . GLY B 1 577 ? -3.945 41.906 57.406 1 77.94 577 GLY B C 1
ATOM 8899 O O . GLY B 1 577 ? -2.77 42.031 57.75 1 77.94 577 GLY B O 1
ATOM 8900 N N . GLY B 1 578 ? -4.273 42.375 56.219 1 89.31 578 GLY B N 1
ATOM 8901 C CA . GLY B 1 578 ? -3.465 43.219 55.375 1 89.31 578 GLY B CA 1
ATOM 8902 C C . GLY B 1 578 ? -2.801 42.469 54.219 1 89.31 578 GLY B C 1
ATOM 8903 O O . GLY B 1 578 ? -3.055 41.25 54.031 1 89.31 578 GLY B O 1
ATOM 8904 N N . ALA B 1 579 ? -1.993 43.125 53.469 1 92.62 579 ALA B N 1
ATOM 8905 C CA . ALA B 1 579 ? -1.239 42.562 52.375 1 92.62 579 ALA B CA 1
ATOM 8906 C C . ALA B 1 579 ? 0.261 42.75 52.562 1 92.62 579 ALA B C 1
ATOM 8908 O O . ALA B 1 579 ? 0.706 43.812 52.969 1 92.62 579 ALA B O 1
ATOM 8909 N N . ARG B 1 580 ? 0.935 41.656 52.438 1 94.88 580 ARG B N 1
ATOM 8910 C CA . ARG B 1 580 ? 2.389 41.688 52.562 1 94.88 580 ARG B CA 1
ATOM 8911 C C . ARG B 1 580 ? 3.055 41.25 51.281 1 94.88 580 ARG B C 1
ATOM 8913 O O . ARG B 1 580 ? 2.797 40.125 50.781 1 94.88 580 ARG B O 1
ATOM 8920 N N . PHE B 1 581 ? 3.881 42.125 50.688 1 96.56 581 PHE B N 1
ATOM 8921 C CA . PHE B 1 581 ? 4.633 41.844 49.5 1 96.56 581 PHE B CA 1
ATOM 8922 C C . PHE B 1 581 ? 6.133 41.844 49.75 1 96.56 581 PHE B C 1
ATOM 8924 O O . PHE B 1 581 ? 6.633 42.75 50.438 1 96.56 581 PHE B O 1
ATOM 8931 N N . VAL B 1 582 ? 6.832 40.875 49.281 1 96.12 582 VAL B N 1
ATOM 8932 C CA . VAL B 1 582 ? 8.266 40.781 49.531 1 96.12 582 VAL B CA 1
ATOM 8933 C C . VAL B 1 582 ? 9.008 40.688 48.188 1 96.12 582 VAL B C 1
ATOM 8935 O O . VAL B 1 582 ? 8.734 39.812 47.375 1 96.12 582 VAL B O 1
ATOM 8938 N N . LEU B 1 583 ? 9.844 41.594 47.938 1 96.75 583 LEU B N 1
ATOM 8939 C CA . LEU B 1 583 ? 10.766 41.562 46.812 1 96.75 583 LEU B CA 1
ATOM 8940 C C . LEU B 1 583 ? 12.117 40.969 47.219 1 96.75 583 LEU B C 1
ATOM 8942 O O . LEU B 1 583 ? 12.93 41.656 47.844 1 96.75 583 LEU B O 1
ATOM 8946 N N . TRP B 1 584 ? 12.359 39.781 46.812 1 95 584 TRP B N 1
ATOM 8947 C CA . TRP B 1 584 ? 13.617 39.125 47.156 1 95 584 TRP B CA 1
ATOM 8948 C C . TRP B 1 584 ? 14.695 39.469 46.125 1 95 584 TRP B C 1
ATOM 8950 O O . TRP B 1 584 ? 14.562 39.156 44.938 1 95 584 TRP B O 1
ATOM 8960 N N . LEU B 1 585 ? 15.734 40 46.531 1 92.75 585 LEU B N 1
ATOM 8961 C CA . LEU B 1 585 ? 16.828 40.438 45.656 1 92.75 585 LEU B CA 1
ATOM 8962 C C . LEU B 1 585 ? 18.031 39.5 45.781 1 92.75 585 LEU B C 1
ATOM 8964 O O . LEU B 1 585 ? 18.266 38.938 46.875 1 92.75 585 LEU B O 1
ATOM 8968 N N . PRO B 1 586 ? 18.688 39.375 44.594 1 80.62 586 PRO B N 1
ATOM 8969 C CA . PRO B 1 586 ? 19.875 38.5 44.688 1 80.62 586 PRO B CA 1
ATOM 8970 C C . PRO B 1 586 ? 21.031 39.188 45.406 1 80.62 586 PRO B C 1
ATOM 8972 O O . PRO B 1 586 ? 21.109 40.406 45.438 1 80.62 586 PRO B O 1
ATOM 8975 N N . HIS B 1 587 ? 21.859 38.5 46.094 1 71.69 587 HIS B N 1
ATOM 8976 C CA . HIS B 1 587 ? 23.062 39 46.75 1 71.69 587 HIS B CA 1
ATOM 8977 C C . HIS B 1 587 ? 24.203 39.156 45.75 1 71.69 587 HIS B C 1
ATOM 8979 O O . HIS B 1 587 ? 24.297 38.406 44.781 1 71.69 587 HIS B O 1
#

Nearest PDB structures (foldseek):
  3dge-assembly3_A  TM=8.727E-01  e=4.146E-16  Thermotoga maritima
  6rh7-assembly1_B  TM=8.447E-01  e=2.048E-15  Thermotoga maritima
  6paj-assembly1_B  TM=7.089E-01  e=1.152E-11  Staphylococcus aureus
  4biz-assembly2_C  TM=5.935E-01  e=9.499E-13  Escherichia coli K-12
  9eut-assembly1_B  TM=3.319E-01  e=3.287E-11  Pseudomonas aeruginosa

InterPro domains:
  IPR003594 Histidine kinase/HSP90-like ATPase domain [PF02518] (476-586)
  IPR003594 Histidine kinase/HSP90-like ATPase domain [SM00387] (475-587)
  IPR003661 Signal transduction histidine kinase, dimerisation/phosphoacceptor domain [PF00512] (364-430)
  IPR003661 Signal transduction histidine kinase, dimerisation/phosphoacceptor domain [SM00388] (363-430)
  IPR003661 Signal transduction histidine kinase, dimerisation/phosphoacceptor domain [cd00082] (361-426)
  IPR004358 Signal transduction histidine kinase-related protein, C-terminal [PR00344] (514-528)
  IPR004358 Signal transduction histidine kinase-related protein, C-terminal [PR00344] (532-542)
  IPR004358 Signal transduction histidine kinase-related protein, C-terminal [PR00344] (549-567)
  IPR004358 Signal transduction histidine kinase-related protein, C-terminal [PR00344] (573-586)
  IPR005467 Histidine kinase domain [PS50109] (370-587)
  IPR036097 Signal transduction histidine kinase, dimerisation/phosphoacceptor domain superfamily [SSF47384] (358-431)
  IPR036890 Histidine kinase/HSP90-like ATPase superfamily [G3DSA:3.30.565.10] (434-587)
  IPR036890 Histidine kinase/HSP90-like ATPase superfamily [SSF55874] (420-586)
  IPR050736 Sensor Histidine Kinase Regulatory [PTHR43711] (361-586)

Organism: Cystobacter fuscus (strain ATCC 25194 / DSM 2262 / NBRC 100088 / M29) (NCBI:txid1242864)

Sequence (1174 aa):
MIRSWRIWIAVSACLCLALAGVVALSAFALRLDRADRQARESAAREENARLALWRLDSDLLPLVARESAVAPEAYRPVSAARGVLDSKLRPMPQGEALLASPLLSPLPEHVLLHFQVASDGTVSSPQVVGPGLRESVGATLPASELATLEARLGKLRGLLGGTDLRRALSDPPPRVRRPEPKVRYESTLAEVSQVAKNVSEFSARSRSASQALRGMSGSNSNAYEDNDQRAPVRSQQGDGDAMRALWVGDTLLLARRVWLDGREYIQGCWLDWPSLRTWLVGQLGDLLPSATLEPVAGRPTHAEDRMLAALPVRLVPGQVPGGYDTASISSLPVVLTVAWSGVLLAGAAVVALLVGVVALSERRGAFVSAVTHELRTPLTTFRMYTEMLAAGMVPDEARRQEYFDILHREAERLSHLVENVLAYARIERGRAPARLEPVDVRSMVGRMEERLAQRAAQADMELCVDVPAGVTVLTDPSAVEQVLFNLVDNASKYAAPAVDRRIHVEVERRRGRVGLVVRDHGPGVDTVTARRLFEPFSKSVQTAAKTAPGVGLGLALCRRLARSMKADLRHERVTEGGARFVLWLPHMIRSWRIWIAVSACLCLALAGVVALSAFALRLDRADRQARESAAREENARLALWRLDSDLLPLVARESAVAPEAYRPVSAARGVLDSKLRPMPQGEALLASPLLSPLPEHVLLHFQVASDGTVSSPQVVGPGLRESVGATLPASELATLEARLGKLRGLLGGTDLRRALSDPPPRVRRPEPKVRYESTLAEVSQVAKNVSEFSARSRSASQALRGMSGSNSNAYEDNDQRAPVRSQQGDGDAMRALWVGDTLLLARRVWLDGREYIQGCWLDWPSLRTWLVGQLGDLLPSATLEPVAGRPTHAEDRMLAALPVRLVPGQVPGGYDTASISSLPVVLTVAWSGVLLAGAAVVALLVGVVALSERRGAFVSAVTHELRTPLTTFRMYTEMLAAGMVPDEARRQEYFDILHREAERLSHLVENVLAYARIERGRAPARLEPVDVRSMVGRMEERLAQRAAQADMELCVDVPAGVTVLTDPSAVEQVLFNLVDNASKYAAPAVDRRIHVEVERRRGRVGLVVRDHGPGVDTVTARRLFEPFSKSVQTAAKTAPGVGLGLALCRRLARSMKADLRHERVTEGGARFVLWLPH